Protein AF-A0A9Q1R0N4-F1 (afdb_monomer)

Structure (mmCIF, N/CA/C/O backbone):
data_AF-A0A9Q1R0N4-F1
#
_entry.id   AF-A0A9Q1R0N4-F1
#
loop_
_atom_site.group_PDB
_atom_site.id
_atom_site.type_symbol
_atom_site.label_atom_id
_atom_site.label_alt_id
_atom_site.label_comp_id
_atom_site.label_asym_id
_atom_site.label_entity_id
_atom_site.label_seq_id
_atom_site.pdbx_PDB_ins_code
_atom_site.Cartn_x
_atom_site.Cartn_y
_atom_site.Cartn_z
_atom_site.occupancy
_atom_site.B_iso_or_equiv
_atom_site.auth_seq_id
_atom_site.auth_comp_id
_atom_site.auth_asym_id
_atom_site.auth_atom_id
_atom_site.pdbx_PDB_model_num
ATOM 1 N N . MET A 1 1 ? 43.280 -39.120 42.228 1.00 32.66 1 MET A N 1
ATOM 2 C CA . MET A 1 1 ? 42.468 -38.104 41.520 1.00 32.66 1 MET A CA 1
ATOM 3 C C . MET A 1 1 ? 42.486 -38.505 40.047 1.00 32.66 1 MET A C 1
ATOM 5 O O . MET A 1 1 ? 43.479 -38.253 39.390 1.00 32.66 1 MET A O 1
ATOM 9 N N . GLN A 1 2 ? 41.604 -39.360 39.517 1.00 33.31 2 GLN A N 1
ATOM 10 C CA . GLN A 1 2 ? 40.158 -39.562 39.740 1.00 33.31 2 GLN A CA 1
ATOM 11 C C . GLN A 1 2 ? 39.296 -38.335 39.402 1.00 33.31 2 GLN A C 1
ATOM 13 O O . GLN A 1 2 ? 39.616 -37.237 39.835 1.00 33.31 2 GLN A O 1
ATOM 18 N N . GLN A 1 3 ? 38.196 -38.607 38.683 1.00 27.45 3 GLN A N 1
ATOM 19 C CA . GLN A 1 3 ? 37.180 -37.686 38.143 1.00 27.45 3 GLN A CA 1
ATOM 20 C C . GLN A 1 3 ? 37.647 -36.689 37.061 1.00 27.45 3 GLN A C 1
ATOM 22 O O . GLN A 1 3 ? 37.848 -35.521 37.351 1.00 27.45 3 GLN A O 1
ATOM 27 N N . ASP A 1 4 ? 37.697 -37.153 35.798 1.00 28.44 4 ASP A N 1
ATOM 28 C CA . ASP A 1 4 ? 37.085 -36.390 34.677 1.00 28.44 4 ASP A CA 1
ATOM 29 C C . ASP A 1 4 ? 36.834 -37.199 33.373 1.00 28.44 4 ASP A C 1
ATOM 31 O O . ASP A 1 4 ? 36.162 -36.749 32.447 1.00 28.44 4 ASP A O 1
ATOM 35 N N . HIS A 1 5 ? 37.283 -38.458 33.275 1.00 27.61 5 HIS A N 1
ATOM 36 C CA . HIS A 1 5 ? 37.091 -39.292 32.069 1.00 27.61 5 HIS A CA 1
ATOM 37 C C . HIS A 1 5 ? 35.659 -39.845 31.828 1.00 27.61 5 HIS A C 1
ATOM 39 O O . HIS A 1 5 ? 35.487 -40.833 31.117 1.00 27.61 5 HIS A O 1
ATOM 45 N N . ARG A 1 6 ? 34.602 -39.208 32.356 1.00 29.91 6 ARG A N 1
ATOM 46 C CA . ARG A 1 6 ? 33.191 -39.618 32.158 1.00 29.91 6 ARG A CA 1
ATOM 47 C C . ARG A 1 6 ? 32.294 -38.472 31.660 1.00 29.91 6 ARG A C 1
ATOM 49 O O . ARG A 1 6 ? 31.392 -38.031 32.367 1.00 29.91 6 ARG A O 1
ATOM 56 N N . LYS A 1 7 ? 32.511 -38.028 30.411 1.00 28.38 7 LYS A N 1
ATOM 57 C CA . LYS A 1 7 ? 31.496 -37.293 29.605 1.00 28.38 7 LYS A CA 1
ATOM 58 C C . LYS A 1 7 ? 31.703 -37.255 28.076 1.00 28.38 7 LYS A C 1
ATOM 60 O O . LYS A 1 7 ? 30.956 -36.572 27.380 1.00 28.38 7 LYS A O 1
ATOM 65 N N . LYS A 1 8 ? 32.645 -38.028 27.518 1.00 30.45 8 LYS A N 1
ATOM 66 C CA . LYS A 1 8 ? 32.680 -38.310 26.068 1.00 30.45 8 LYS A CA 1
ATOM 67 C C . LYS A 1 8 ? 31.637 -39.389 25.736 1.00 30.45 8 LYS A C 1
ATOM 69 O O . LYS A 1 8 ? 31.880 -40.537 26.088 1.00 30.45 8 LYS A O 1
ATOM 74 N N . ASN A 1 9 ? 30.496 -38.994 25.147 1.00 29.31 9 ASN A N 1
ATOM 75 C CA . ASN A 1 9 ? 29.730 -39.734 24.108 1.00 29.31 9 ASN A CA 1
ATOM 76 C C . ASN A 1 9 ? 28.307 -39.194 23.815 1.00 29.31 9 ASN A C 1
ATOM 78 O O . ASN A 1 9 ? 27.670 -39.694 22.898 1.00 29.31 9 ASN A O 1
ATOM 82 N N . THR A 1 10 ? 27.786 -38.185 24.525 1.00 29.25 10 THR A N 1
ATOM 83 C CA . THR A 1 10 ? 26.371 -37.760 24.379 1.00 29.25 10 THR A CA 1
ATOM 84 C C . THR A 1 10 ? 26.201 -36.270 24.062 1.00 29.25 10 THR A C 1
ATOM 86 O O . THR A 1 10 ? 25.779 -35.507 24.931 1.00 29.25 10 THR A O 1
ATOM 89 N N . LYS A 1 11 ? 26.542 -35.860 22.826 1.00 29.30 11 LYS A N 1
ATOM 90 C CA . LYS A 1 11 ? 26.138 -34.578 22.188 1.00 29.30 11 LYS A CA 1
ATOM 91 C C . LYS A 1 11 ? 26.035 -34.650 20.647 1.00 29.30 11 LYS A C 1
ATOM 93 O O . LYS A 1 11 ? 26.301 -33.670 19.955 1.00 29.30 11 LYS A O 1
ATOM 98 N N . GLU A 1 12 ? 25.626 -35.795 20.109 1.00 33.16 12 GLU A N 1
ATOM 99 C CA . GLU A 1 12 ? 24.905 -35.798 18.827 1.00 33.16 12 GLU A CA 1
ATOM 100 C C . GLU A 1 12 ? 23.401 -35.593 19.092 1.00 33.16 12 GLU A C 1
ATOM 102 O O . GLU A 1 12 ? 22.938 -35.890 20.191 1.00 33.16 12 GLU A O 1
ATOM 107 N N . VAL A 1 13 ? 22.663 -35.149 18.064 1.00 34.44 13 VAL A N 1
ATOM 108 C CA . VAL A 1 13 ? 21.193 -34.946 18.016 1.00 34.44 13 VAL A CA 1
ATOM 109 C C . VAL A 1 13 ? 20.631 -33.744 18.808 1.00 34.44 13 VAL A C 1
ATOM 111 O O . VAL A 1 13 ? 20.855 -33.610 20.003 1.00 34.44 13 VAL A O 1
ATOM 114 N N . GLU A 1 14 ? 19.883 -32.881 18.096 1.00 33.19 14 GLU A N 1
ATOM 115 C CA . GLU A 1 14 ? 18.549 -32.301 18.421 1.00 33.19 14 GLU A CA 1
ATOM 116 C C . GLU A 1 14 ? 18.326 -30.989 17.626 1.00 33.19 14 GLU A C 1
ATOM 118 O O . GLU A 1 14 ? 18.838 -29.931 17.991 1.00 33.19 14 GLU A O 1
ATOM 123 N N . PHE A 1 15 ? 17.568 -31.052 16.516 1.00 38.50 15 PHE A N 1
ATOM 124 C CA . PHE A 1 15 ? 17.460 -29.969 15.509 1.00 38.50 15 PHE A CA 1
ATOM 125 C C . PHE A 1 15 ? 16.133 -29.164 15.535 1.00 38.50 15 PHE A C 1
ATOM 127 O O . PHE A 1 15 ? 15.896 -28.326 14.674 1.00 38.50 15 PHE A O 1
ATOM 134 N N . PHE A 1 16 ? 15.221 -29.380 16.487 1.00 41.22 16 PHE A N 1
ATOM 135 C CA . PHE A 1 16 ? 13.895 -28.735 16.443 1.00 41.22 16 PHE A CA 1
ATOM 136 C C . PHE A 1 16 ? 13.383 -28.306 17.822 1.00 41.22 16 PHE A C 1
ATOM 138 O O . PHE A 1 16 ? 13.917 -28.694 18.861 1.00 41.22 16 PHE A O 1
ATOM 145 N N . THR A 1 17 ? 12.289 -27.542 17.818 1.00 38.00 17 THR A N 1
ATOM 146 C CA . THR A 1 17 ? 11.358 -27.428 18.946 1.00 38.00 17 THR A CA 1
ATOM 147 C C . THR A 1 17 ? 9.921 -27.576 18.444 1.00 38.00 17 THR A C 1
ATOM 149 O O . THR A 1 17 ? 9.584 -27.062 17.380 1.00 38.00 17 THR A O 1
ATOM 152 N N . GLU A 1 18 ? 9.089 -28.255 19.237 1.00 46.03 18 GLU A N 1
ATOM 153 C CA . GLU A 1 18 ? 7.614 -28.265 19.182 1.00 46.03 18 GLU A CA 1
ATOM 154 C C . GLU A 1 18 ? 6.911 -28.997 18.016 1.00 46.03 18 GLU A C 1
ATOM 156 O O . GLU A 1 18 ? 5.728 -29.279 18.142 1.00 46.03 18 GLU A O 1
ATOM 161 N N . TYR A 1 19 ? 7.584 -29.445 16.953 1.00 44.66 19 TYR A N 1
ATOM 162 C CA . TYR A 1 19 ? 6.987 -30.416 16.011 1.00 44.66 19 TYR A CA 1
ATOM 163 C C . TYR A 1 19 ? 7.384 -31.848 16.406 1.00 44.66 19 TYR A C 1
ATOM 165 O O . TYR A 1 19 ? 8.566 -32.188 16.372 1.00 44.66 19 TYR A O 1
ATOM 173 N N . GLY A 1 20 ? 6.406 -32.687 16.779 1.00 44.00 20 GLY A N 1
ATOM 174 C CA . GLY A 1 20 ? 6.622 -33.977 17.466 1.00 44.00 20 GLY A CA 1
ATOM 175 C C . GLY A 1 20 ? 7.442 -35.033 16.706 1.00 44.00 20 GLY A C 1
ATOM 176 O O . GLY A 1 20 ? 7.916 -35.995 17.301 1.00 44.00 20 GLY A O 1
ATOM 177 N N . GLU A 1 21 ? 7.669 -34.837 15.406 1.00 51.12 21 GLU A N 1
ATOM 178 C CA . GLU A 1 21 ? 8.454 -35.735 14.543 1.00 51.12 21 GLU A CA 1
ATOM 179 C C . GLU A 1 21 ? 9.907 -35.273 14.320 1.00 51.12 21 GLU A C 1
ATOM 181 O O . GLU A 1 21 ? 10.625 -35.849 13.505 1.00 51.12 21 GLU A O 1
ATOM 186 N N . ALA A 1 22 ? 10.344 -34.233 15.038 1.00 51.94 22 ALA A N 1
ATOM 187 C CA . ALA A 1 22 ? 11.681 -33.635 15.012 1.00 51.94 22 ALA A CA 1
ATOM 188 C C . ALA A 1 22 ? 12.840 -34.605 14.710 1.00 51.94 22 ALA A C 1
ATOM 190 O O . ALA A 1 22 ? 13.608 -34.415 13.768 1.00 51.94 22 ALA A O 1
ATOM 191 N N . ASN A 1 23 ? 12.968 -35.670 15.503 1.00 58.34 23 ASN A N 1
ATOM 192 C CA . ASN A 1 23 ? 14.140 -36.549 15.473 1.00 58.34 23 ASN A CA 1
ATOM 193 C C . ASN A 1 23 ? 14.235 -37.424 14.204 1.00 58.34 23 ASN A C 1
ATOM 195 O O . ASN A 1 23 ? 15.250 -38.093 13.997 1.00 58.34 23 ASN A O 1
ATOM 199 N N . ARG A 1 24 ? 13.226 -37.368 13.321 1.00 78.88 24 ARG A N 1
ATOM 200 C CA . ARG A 1 24 ? 13.226 -38.025 12.011 1.00 78.88 24 ARG A CA 1
ATOM 201 C C . ARG A 1 24 ? 14.117 -37.342 10.964 1.00 78.88 24 ARG A C 1
ATOM 203 O O . ARG A 1 24 ? 14.455 -37.987 9.982 1.00 78.88 24 ARG A O 1
ATOM 210 N N . TYR A 1 25 ? 14.527 -36.078 11.116 1.00 84.31 25 TYR A N 1
ATOM 211 C CA . TYR A 1 25 ? 15.260 -35.379 10.042 1.00 84.31 25 TYR A CA 1
ATOM 212 C C . TYR A 1 25 ? 16.598 -34.775 10.490 1.00 84.31 25 TYR A C 1
ATOM 214 O O . TYR A 1 25 ? 16.650 -33.818 11.262 1.00 84.31 25 TYR A O 1
ATOM 222 N N . LYS A 1 26 ? 17.704 -35.292 9.937 1.00 82.88 26 LYS A N 1
ATOM 223 C CA . LYS A 1 26 ? 19.062 -34.751 10.110 1.00 82.88 26 LYS A CA 1
ATOM 224 C C . LYS A 1 26 ? 19.363 -33.756 8.988 1.00 82.88 26 LYS A C 1
ATOM 226 O O . LYS A 1 26 ? 19.636 -34.157 7.860 1.00 82.88 26 LYS A O 1
ATOM 231 N N . ILE A 1 27 ? 19.291 -32.461 9.285 1.00 81.69 27 ILE A N 1
ATOM 232 C CA . ILE A 1 27 ? 19.520 -31.398 8.293 1.00 81.69 27 ILE A CA 1
ATOM 233 C C . ILE A 1 27 ? 21.006 -31.283 7.921 1.00 81.69 27 ILE A C 1
ATOM 235 O O . ILE A 1 27 ? 21.886 -31.516 8.750 1.00 81.69 27 ILE A O 1
ATOM 239 N N . LEU A 1 28 ? 21.258 -30.952 6.652 1.00 83.44 28 LEU A N 1
ATOM 240 C CA . LEU A 1 28 ? 22.580 -30.817 6.041 1.00 83.44 28 LEU A CA 1
ATOM 241 C C . LEU A 1 28 ? 22.933 -29.343 5.795 1.00 83.44 28 LEU A C 1
ATOM 243 O O . LEU A 1 28 ? 23.904 -28.841 6.352 1.00 83.44 28 LEU A O 1
ATOM 247 N N . GLU A 1 29 ? 22.138 -28.645 4.980 1.00 81.00 29 GLU A N 1
ATOM 248 C CA . GLU A 1 29 ? 22.425 -27.279 4.522 1.00 81.00 29 GLU A CA 1
ATOM 249 C C . GLU A 1 29 ? 21.156 -26.522 4.091 1.00 81.00 29 GLU A C 1
ATOM 251 O O . GLU A 1 29 ? 20.093 -27.117 3.894 1.00 81.00 29 GLU A O 1
ATOM 256 N N . VAL A 1 30 ? 21.258 -25.199 3.930 1.00 80.94 30 VAL A N 1
ATOM 257 C CA . VAL A 1 30 ? 20.167 -24.345 3.428 1.00 80.94 30 VAL A CA 1
ATOM 258 C C . VAL A 1 30 ? 20.299 -24.190 1.913 1.00 80.94 30 VAL A C 1
ATOM 260 O O . VAL A 1 30 ? 21.168 -23.460 1.445 1.00 80.94 30 VAL A O 1
ATOM 263 N N . ILE A 1 31 ? 19.407 -24.831 1.157 1.00 79.31 31 ILE A N 1
ATOM 264 C CA . ILE A 1 31 ? 19.427 -24.828 -0.317 1.00 79.31 31 ILE A CA 1
ATOM 265 C C . ILE A 1 31 ? 18.626 -23.674 -0.938 1.00 79.31 31 ILE A C 1
ATOM 267 O O . ILE A 1 31 ? 18.821 -23.349 -2.105 1.00 79.31 31 ILE A O 1
ATOM 271 N N . GLY A 1 32 ? 17.741 -23.015 -0.179 1.00 67.31 32 GLY A N 1
ATOM 272 C CA . GLY A 1 32 ? 16.968 -21.885 -0.696 1.00 67.31 32 GLY A CA 1
ATOM 273 C C . GLY A 1 32 ? 16.344 -20.990 0.373 1.00 67.31 32 GLY A C 1
ATOM 274 O O . GLY A 1 32 ? 16.029 -21.423 1.480 1.00 67.31 32 GLY A O 1
ATOM 275 N N . LYS A 1 33 ? 16.128 -19.718 0.023 1.00 68.12 33 LYS A N 1
ATOM 276 C CA . LYS A 1 33 ? 15.324 -18.753 0.792 1.00 68.12 33 LYS A CA 1
ATOM 277 C C . LYS A 1 33 ? 14.414 -17.997 -0.175 1.00 68.12 33 LYS A C 1
ATOM 279 O O . LYS A 1 33 ? 14.892 -17.486 -1.186 1.00 68.12 33 LYS A O 1
ATOM 284 N N . GLY A 1 34 ? 13.118 -17.947 0.120 1.00 58.47 34 GLY A N 1
ATOM 285 C CA . GLY A 1 34 ? 12.094 -17.310 -0.713 1.00 58.47 34 GLY A CA 1
ATOM 286 C C . GLY A 1 34 ? 11.208 -16.357 0.087 1.00 58.47 34 GLY A C 1
ATOM 287 O O . GLY A 1 34 ? 11.393 -16.193 1.290 1.00 58.47 34 GLY A O 1
ATOM 288 N N . SER A 1 35 ? 10.218 -15.749 -0.574 1.00 49.91 35 SER A N 1
ATOM 289 C CA . SER A 1 35 ? 9.314 -14.742 0.016 1.00 49.91 35 SER A CA 1
ATOM 290 C C . SER A 1 35 ? 8.596 -15.213 1.283 1.00 49.91 35 SER A C 1
ATOM 292 O O . SER A 1 35 ? 8.284 -14.404 2.147 1.00 49.91 35 SER A O 1
ATOM 294 N N . TYR A 1 36 ? 8.337 -16.519 1.365 1.00 54.69 36 TYR A N 1
ATOM 295 C CA . TYR A 1 36 ? 7.485 -17.149 2.371 1.00 54.69 36 TYR A CA 1
ATOM 296 C C . TYR A 1 36 ? 8.247 -18.053 3.354 1.00 54.69 36 TYR A C 1
ATOM 298 O O . TYR A 1 36 ? 7.623 -18.688 4.197 1.00 54.69 36 TYR A O 1
ATOM 306 N N . GLY A 1 37 ? 9.578 -18.171 3.247 1.00 71.69 37 GLY A N 1
ATOM 307 C CA . GLY A 1 37 ? 10.340 -19.041 4.147 1.00 71.69 37 GLY A CA 1
ATOM 308 C C . GLY A 1 37 ? 11.655 -19.594 3.597 1.00 71.69 37 GLY A C 1
ATOM 309 O O . GLY A 1 37 ? 12.277 -19.028 2.693 1.00 71.69 37 GLY A O 1
ATOM 310 N N . VAL A 1 38 ? 12.096 -20.708 4.183 1.00 78.62 38 VAL A N 1
ATOM 311 C CA . VAL A 1 38 ? 13.435 -21.296 4.008 1.00 78.62 38 VAL A CA 1
ATOM 312 C C . VAL A 1 38 ? 13.315 -22.765 3.608 1.00 78.62 38 VAL A C 1
ATOM 314 O O . VAL A 1 38 ? 12.481 -23.488 4.150 1.00 78.62 38 VAL A O 1
ATOM 317 N N . VAL A 1 39 ? 14.165 -23.208 2.680 1.00 85.69 39 VAL A N 1
ATOM 318 C CA . VAL A 1 39 ? 14.269 -24.605 2.243 1.00 85.69 39 VAL A CA 1
ATOM 319 C C . VAL A 1 39 ? 15.645 -25.155 2.610 1.00 85.69 39 VAL A C 1
ATOM 321 O O . VAL A 1 39 ? 16.669 -24.577 2.239 1.00 85.69 39 VAL A O 1
ATOM 324 N N . CYS A 1 40 ? 15.665 -26.283 3.315 1.00 86.81 40 CYS A N 1
ATOM 325 C CA . CYS A 1 40 ? 16.882 -26.973 3.740 1.00 86.81 40 CYS A CA 1
ATOM 326 C C . CYS A 1 40 ? 16.944 -28.389 3.157 1.00 86.81 40 CYS A C 1
ATOM 328 O O . CYS A 1 40 ? 15.924 -29.075 3.117 1.00 86.81 40 CYS A O 1
ATOM 330 N N . ALA A 1 41 ? 18.132 -28.852 2.769 1.00 89.06 41 ALA A N 1
ATOM 331 C CA . ALA A 1 41 ? 18.367 -30.267 2.495 1.00 89.06 41 ALA A CA 1
ATOM 332 C C . ALA A 1 41 ? 18.543 -31.032 3.815 1.00 89.06 41 ALA A C 1
ATOM 334 O O . ALA A 1 41 ? 19.202 -30.550 4.739 1.00 89.06 41 ALA A O 1
ATOM 335 N N . ALA A 1 42 ? 17.976 -32.231 3.902 1.00 91.00 42 ALA A N 1
ATOM 336 C CA . ALA A 1 42 ? 18.044 -33.096 5.073 1.00 91.00 42 ALA A CA 1
ATOM 337 C C . ALA A 1 42 ? 18.122 -34.576 4.679 1.00 91.00 42 ALA A C 1
ATOM 339 O O . ALA A 1 42 ? 17.889 -34.934 3.527 1.00 91.00 42 ALA A O 1
ATOM 340 N N . ILE A 1 43 ? 18.431 -35.429 5.652 1.00 89.31 43 ILE A N 1
ATOM 341 C CA . ILE A 1 43 ? 18.307 -36.885 5.569 1.00 89.31 43 ILE A CA 1
ATOM 342 C C . ILE A 1 43 ? 17.166 -37.310 6.492 1.00 89.31 43 ILE A C 1
ATOM 344 O O . ILE A 1 43 ? 17.171 -36.956 7.673 1.00 89.31 43 ILE A O 1
ATOM 348 N N . ASP A 1 44 ? 16.211 -38.069 5.964 1.00 89.38 44 ASP A N 1
ATOM 349 C CA . ASP A 1 44 ? 15.227 -38.800 6.760 1.00 89.38 44 ASP A CA 1
ATOM 350 C C . ASP A 1 44 ? 15.935 -39.969 7.465 1.00 89.38 44 ASP A C 1
ATOM 352 O O . ASP A 1 44 ? 16.487 -40.859 6.821 1.00 89.38 44 ASP A O 1
ATOM 356 N N . THR A 1 45 ? 15.975 -39.962 8.795 1.00 84.94 45 THR A N 1
ATOM 357 C CA . THR A 1 45 ? 16.679 -40.963 9.607 1.00 84.94 45 THR A CA 1
ATOM 358 C C . THR A 1 45 ? 15.944 -42.303 9.671 1.00 84.94 45 THR A C 1
ATOM 360 O O . THR A 1 45 ? 16.546 -43.286 10.096 1.00 84.94 45 THR A O 1
ATOM 363 N N . HIS A 1 46 ? 14.681 -42.368 9.229 1.00 83.56 46 HIS A N 1
ATOM 364 C CA . HIS A 1 46 ? 13.902 -43.606 9.159 1.00 83.56 46 HIS A CA 1
ATOM 365 C C . HIS A 1 46 ? 14.056 -44.307 7.799 1.00 83.56 46 HIS A C 1
ATOM 367 O O . HIS A 1 46 ? 14.042 -45.535 7.756 1.00 83.56 46 HIS A O 1
ATOM 373 N N . THR A 1 47 ? 14.197 -43.561 6.693 1.00 86.69 47 THR A N 1
ATOM 374 C CA . THR A 1 47 ? 14.340 -44.140 5.336 1.00 86.69 47 THR A CA 1
ATOM 375 C C . THR A 1 47 ? 15.765 -44.078 4.778 1.00 86.69 47 THR A C 1
ATOM 377 O O . THR A 1 47 ? 16.089 -44.800 3.839 1.00 86.69 47 THR A O 1
ATOM 380 N N . GLY A 1 48 ? 16.624 -43.217 5.331 1.00 85.88 48 GLY A N 1
ATOM 381 C CA . GLY A 1 48 ? 17.950 -42.896 4.794 1.00 85.88 48 GLY A CA 1
ATOM 382 C C . GLY A 1 48 ? 17.928 -41.959 3.577 1.00 85.88 48 GLY A C 1
ATOM 383 O O . GLY A 1 48 ? 18.991 -41.592 3.073 1.00 85.88 48 GLY A O 1
ATOM 384 N N . GLU A 1 49 ? 16.749 -41.559 3.090 1.00 90.94 49 GLU A N 1
ATOM 385 C CA . GLU A 1 49 ? 16.612 -40.739 1.885 1.00 90.94 49 GLU A CA 1
ATOM 386 C C . GLU A 1 49 ? 16.976 -39.269 2.126 1.00 90.94 49 GLU A C 1
ATOM 388 O O . GLU A 1 49 ? 16.743 -38.705 3.197 1.00 90.94 49 GLU A O 1
ATOM 393 N N . LYS A 1 50 ? 17.499 -38.612 1.083 1.00 91.06 50 LYS A N 1
ATOM 394 C CA . LYS A 1 50 ? 17.680 -37.157 1.076 1.00 91.06 50 LYS A CA 1
ATOM 395 C C . LYS A 1 50 ? 16.377 -36.455 0.685 1.00 91.06 50 LYS A C 1
ATOM 397 O O . LYS A 1 50 ? 15.805 -36.736 -0.367 1.00 91.06 50 LYS A O 1
ATOM 402 N N . VAL A 1 51 ? 15.956 -35.494 1.500 1.00 93.31 51 VAL A N 1
ATOM 403 C CA . VAL A 1 51 ? 14.702 -34.735 1.359 1.00 93.31 51 VAL A CA 1
ATOM 404 C C . VAL A 1 51 ? 14.954 -33.226 1.413 1.00 93.31 51 VAL A C 1
ATOM 406 O O . VAL A 1 51 ? 15.982 -32.776 1.923 1.00 93.31 51 VAL A O 1
ATOM 409 N N . ALA A 1 52 ? 14.011 -32.434 0.904 1.00 92.56 52 ALA A N 1
ATOM 410 C CA . ALA A 1 52 ? 14.005 -30.978 1.024 1.00 92.56 52 ALA A CA 1
ATOM 411 C C . ALA A 1 52 ? 12.871 -30.532 1.959 1.00 92.56 52 ALA A C 1
ATOM 413 O O . ALA A 1 52 ? 11.705 -30.830 1.715 1.00 92.56 52 ALA A O 1
ATOM 414 N N . ILE A 1 53 ? 13.192 -29.802 3.027 1.00 91.31 53 ILE A N 1
ATOM 415 C CA . ILE A 1 53 ? 12.216 -29.334 4.020 1.00 91.31 53 ILE A CA 1
ATOM 416 C C . ILE A 1 53 ? 11.994 -27.834 3.833 1.00 91.31 53 ILE A C 1
ATOM 418 O O . ILE A 1 53 ? 12.885 -27.030 4.111 1.00 91.31 53 ILE A O 1
ATOM 422 N N . LYS A 1 54 ? 10.797 -27.460 3.367 1.00 90.81 54 LYS A N 1
ATOM 423 C CA . LYS A 1 54 ? 10.320 -26.076 3.240 1.00 90.81 54 LYS A CA 1
ATOM 424 C C . LYS A 1 54 ? 9.627 -25.685 4.544 1.00 90.81 54 LYS A C 1
ATOM 426 O O . LYS A 1 54 ? 8.495 -26.107 4.788 1.00 90.81 54 LYS A O 1
ATOM 431 N N . LYS A 1 55 ? 10.286 -24.870 5.374 1.00 87.62 55 LYS A N 1
ATOM 432 C CA . LYS A 1 55 ? 9.612 -24.170 6.474 1.00 87.62 55 LYS A CA 1
ATOM 433 C C . LYS A 1 55 ? 8.962 -22.905 5.926 1.00 87.62 55 LYS A C 1
ATOM 435 O O . LYS A 1 55 ? 9.653 -22.073 5.338 1.00 87.62 55 LYS A O 1
ATOM 440 N N . ILE A 1 56 ? 7.672 -22.743 6.190 1.00 88.00 56 ILE A N 1
ATOM 441 C CA . ILE A 1 56 ? 6.914 -21.508 5.977 1.00 88.00 56 ILE A CA 1
ATOM 442 C C . ILE A 1 56 ? 6.498 -20.989 7.360 1.00 88.00 56 ILE A C 1
ATOM 444 O O . ILE A 1 56 ? 5.993 -21.766 8.172 1.00 88.00 56 ILE A O 1
ATOM 448 N N . THR A 1 57 ? 6.764 -19.716 7.652 1.00 83.75 57 THR A N 1
ATOM 449 C CA . THR A 1 57 ? 6.508 -19.101 8.968 1.00 83.75 57 THR A CA 1
ATOM 450 C C . THR A 1 57 ? 5.208 -18.312 9.012 1.00 83.75 57 THR A C 1
ATOM 452 O O . THR A 1 57 ? 4.813 -17.744 7.996 1.00 83.75 57 THR A O 1
ATOM 455 N N . ASP A 1 58 ? 4.591 -18.246 10.196 1.00 82.88 5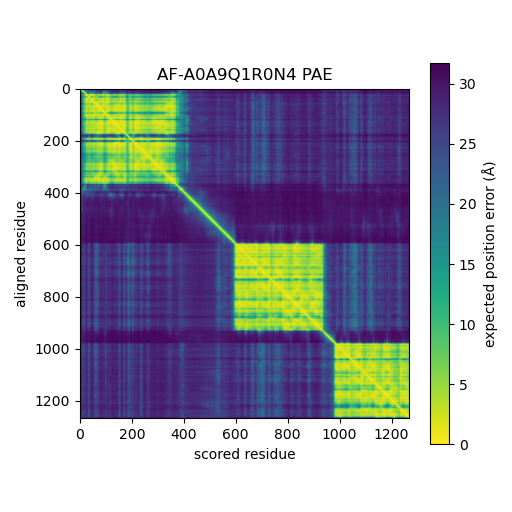8 ASP A N 1
ATOM 456 C CA . ASP A 1 58 ? 3.502 -17.311 10.536 1.00 82.88 58 ASP A CA 1
ATOM 457 C C . ASP A 1 58 ? 2.336 -17.286 9.518 1.00 82.88 58 ASP A C 1
ATOM 459 O O . ASP A 1 58 ? 1.741 -16.253 9.205 1.00 82.88 58 ASP A O 1
ATOM 463 N N . ILE A 1 59 ? 1.959 -18.470 9.021 1.00 85.25 59 ILE A N 1
ATOM 464 C CA . ILE A 1 59 ? 1.107 -18.679 7.834 1.00 85.25 59 ILE A CA 1
ATOM 465 C C . ILE A 1 59 ? -0.331 -18.161 7.966 1.00 85.25 59 ILE A C 1
ATOM 467 O O . ILE A 1 59 ? -1.097 -18.208 7.008 1.00 85.25 59 ILE A O 1
ATOM 471 N N . PHE A 1 60 ? -0.702 -17.683 9.153 1.00 85.12 60 PHE A N 1
ATOM 472 C CA . PHE A 1 60 ? -2.022 -17.165 9.498 1.00 85.12 60 PHE A CA 1
ATOM 473 C C . PHE A 1 60 ? -2.025 -15.651 9.784 1.00 85.12 60 PHE A C 1
ATOM 475 O O . PHE A 1 60 ? -3.009 -15.142 10.329 1.00 85.12 60 PHE A O 1
ATOM 482 N N . GLU A 1 61 ? -0.958 -14.911 9.466 1.00 80.25 61 GLU A N 1
ATOM 483 C CA . GLU A 1 61 ? -0.992 -13.437 9.464 1.00 80.25 61 GLU A CA 1
ATOM 484 C C . GLU A 1 61 ? -1.815 -12.876 8.296 1.00 80.25 61 GLU A C 1
ATOM 486 O O . GLU A 1 61 ? -2.493 -11.859 8.453 1.00 80.25 61 GLU A O 1
ATOM 491 N N . HIS A 1 62 ? -1.798 -13.540 7.134 1.00 77.69 62 HIS A N 1
ATOM 492 C CA . HIS A 1 62 ? -2.493 -13.094 5.924 1.00 77.69 62 HIS A CA 1
ATOM 493 C C . HIS A 1 62 ? -3.354 -14.216 5.329 1.00 77.69 62 HIS A C 1
ATOM 495 O O . HIS A 1 62 ? -2.851 -15.231 4.849 1.00 77.69 62 HIS A O 1
ATOM 501 N N . THR A 1 63 ? -4.674 -14.009 5.315 1.00 76.94 63 THR A N 1
ATOM 502 C CA . THR A 1 63 ? -5.690 -14.942 4.786 1.00 76.94 63 THR A CA 1
ATOM 503 C C . THR A 1 63 ? -5.397 -15.380 3.344 1.00 76.94 63 THR A C 1
ATOM 505 O O . THR A 1 63 ? -5.581 -16.544 2.995 1.00 76.94 63 THR A O 1
ATOM 508 N N . SER A 1 64 ? -4.893 -14.462 2.515 1.00 77.12 64 SER A N 1
ATOM 509 C CA . SER A 1 64 ? -4.500 -14.692 1.119 1.00 77.12 64 SER A CA 1
ATOM 510 C C . SER A 1 64 ? -3.348 -15.689 0.971 1.00 77.12 64 SER A C 1
ATOM 512 O O . SER A 1 64 ? -3.398 -16.565 0.105 1.00 77.12 64 SER A O 1
ATOM 514 N N . ASP A 1 65 ? -2.326 -15.586 1.823 1.00 79.75 65 ASP A N 1
ATOM 515 C CA . ASP A 1 65 ? -1.160 -16.469 1.786 1.00 79.75 65 ASP A CA 1
ATOM 516 C C . ASP A 1 65 ? -1.464 -17.817 2.452 1.00 79.75 65 ASP A C 1
ATOM 518 O O . ASP A 1 65 ? -1.066 -18.853 1.925 1.00 79.75 65 ASP A O 1
ATOM 522 N N . ALA A 1 66 ? -2.290 -17.841 3.503 1.00 85.69 66 ALA A N 1
ATOM 523 C CA . ALA A 1 66 ? -2.850 -19.078 4.054 1.00 85.69 66 ALA A CA 1
ATOM 524 C C . ALA A 1 66 ? -3.600 -19.886 2.969 1.00 85.69 66 ALA A C 1
ATOM 526 O O . ALA A 1 66 ? -3.361 -21.080 2.781 1.00 85.69 66 ALA A O 1
ATOM 527 N N . ILE A 1 67 ? -4.438 -19.210 2.172 1.00 85.00 67 ILE A N 1
ATOM 528 C CA . ILE A 1 67 ? -5.126 -19.780 1.002 1.00 85.00 67 ILE A CA 1
ATOM 529 C C . ILE A 1 67 ? -4.138 -20.203 -0.106 1.00 85.00 67 ILE A C 1
ATOM 531 O O . ILE A 1 67 ? -4.368 -21.214 -0.774 1.00 85.00 67 ILE A O 1
ATOM 535 N N . ARG A 1 68 ? -3.029 -19.473 -0.322 1.00 86.25 68 ARG A N 1
ATOM 536 C CA . ARG A 1 68 ? -1.947 -19.878 -1.247 1.00 86.25 68 ARG A CA 1
ATOM 537 C C . ARG A 1 68 ? -1.305 -21.198 -0.815 1.00 86.25 68 ARG A C 1
ATOM 539 O O . ARG A 1 68 ? -1.111 -22.068 -1.660 1.00 86.25 68 ARG A O 1
ATOM 546 N N . ILE A 1 69 ? -1.006 -21.343 0.472 1.00 89.19 69 ILE A N 1
ATOM 547 C CA . ILE A 1 69 ? -0.333 -22.512 1.052 1.00 89.19 69 ILE A CA 1
ATOM 548 C C . ILE A 1 69 ? -1.252 -23.736 1.027 1.00 89.19 69 ILE A C 1
ATOM 550 O O . ILE A 1 69 ? -0.834 -24.792 0.554 1.00 89.19 69 ILE A O 1
ATOM 554 N N . LEU A 1 70 ? -2.516 -23.581 1.446 1.00 91.38 70 LEU A N 1
ATOM 555 C CA . LEU A 1 70 ? -3.533 -24.635 1.363 1.00 91.38 70 LEU A CA 1
ATOM 556 C C . LEU A 1 70 ? -3.666 -25.164 -0.072 1.00 91.38 70 LEU A C 1
ATOM 558 O O . LEU A 1 70 ? -3.643 -26.372 -0.292 1.00 91.38 70 LEU A O 1
ATOM 562 N N . ARG A 1 71 ? -3.735 -24.263 -1.061 1.00 90.94 71 ARG A N 1
ATOM 563 C CA . ARG A 1 71 ? -3.786 -24.634 -2.481 1.00 90.94 71 ARG A CA 1
ATOM 564 C C . ARG A 1 71 ? -2.525 -25.350 -2.955 1.00 90.94 71 ARG A C 1
ATOM 566 O O . ARG A 1 71 ? -2.651 -26.351 -3.653 1.00 90.94 71 ARG A O 1
ATOM 573 N N . GLU A 1 72 ? -1.339 -24.842 -2.615 1.00 91.69 72 GLU A N 1
ATOM 574 C CA . GLU A 1 72 ? -0.066 -25.448 -3.025 1.00 91.69 72 GLU A CA 1
ATOM 575 C C . GLU A 1 72 ? 0.013 -26.900 -2.538 1.00 91.69 72 GLU A C 1
ATOM 577 O O . GLU A 1 72 ? 0.219 -27.805 -3.342 1.00 91.69 72 GLU A O 1
ATOM 582 N N . VAL A 1 73 ? -0.241 -27.130 -1.245 1.00 92.62 73 VAL A N 1
ATOM 583 C CA . VAL A 1 73 ? -0.250 -28.473 -0.650 1.00 92.62 73 VAL A CA 1
ATOM 584 C C . VAL A 1 73 ? -1.307 -29.367 -1.298 1.00 92.62 73 VAL A C 1
ATOM 586 O O . VAL A 1 73 ? -0.999 -30.496 -1.685 1.00 92.62 73 VAL A O 1
ATOM 589 N N . LYS A 1 74 ? -2.538 -28.867 -1.449 1.00 93.38 74 LYS A N 1
ATOM 590 C CA . LYS A 1 74 ? -3.671 -29.671 -1.915 1.00 93.38 74 LYS A CA 1
ATOM 591 C C . LYS A 1 74 ? -3.560 -30.071 -3.382 1.00 93.38 74 LYS A C 1
ATOM 593 O O . LYS A 1 74 ? -3.811 -31.223 -3.730 1.00 93.38 74 LYS A O 1
ATOM 598 N N . LEU A 1 75 ? -3.112 -29.158 -4.247 1.00 93.62 75 LEU A N 1
ATOM 599 C CA . LEU A 1 75 ? -2.821 -29.495 -5.640 1.00 93.62 75 LEU A CA 1
ATOM 600 C C . LEU A 1 75 ? -1.679 -30.513 -5.742 1.00 93.62 75 LEU A C 1
ATOM 602 O O . LEU A 1 75 ? -1.772 -31.422 -6.558 1.00 93.62 75 LEU A O 1
ATOM 606 N N . LEU A 1 76 ? -0.647 -30.426 -4.897 1.00 93.75 76 LEU A N 1
ATOM 607 C CA . LEU A 1 76 ? 0.453 -31.398 -4.890 1.00 93.75 76 LEU A CA 1
ATOM 608 C C . LEU A 1 76 ? 0.066 -32.762 -4.285 1.00 93.75 76 LEU A C 1
ATOM 610 O O . LEU A 1 76 ? 0.625 -33.778 -4.699 1.00 93.75 76 LEU A O 1
ATOM 614 N N . ARG A 1 77 ? -0.930 -32.834 -3.384 1.00 93.12 77 ARG A N 1
ATOM 615 C CA . ARG A 1 77 ? -1.518 -34.122 -2.964 1.00 93.12 77 ARG A CA 1
ATOM 616 C C . ARG A 1 77 ? -2.187 -34.829 -4.142 1.00 93.12 77 ARG A C 1
ATOM 618 O O . ARG A 1 77 ? -1.981 -36.031 -4.312 1.00 93.12 77 ARG A O 1
ATOM 625 N N . LEU A 1 78 ? -2.964 -34.080 -4.928 1.00 92.81 78 LEU A N 1
ATOM 626 C CA . LEU A 1 78 ? -3.795 -34.581 -6.028 1.00 92.81 78 LEU A CA 1
ATOM 627 C C . LEU A 1 78 ? -2.992 -34.849 -7.320 1.00 92.81 78 LEU A C 1
ATOM 629 O O . LEU A 1 78 ? -3.254 -35.823 -8.024 1.00 92.81 78 LEU A O 1
ATOM 633 N N . LEU A 1 79 ? -1.987 -34.024 -7.635 1.00 93.69 79 LEU A N 1
ATOM 634 C CA . LEU A 1 79 ? -1.236 -34.066 -8.898 1.00 93.69 79 LEU A CA 1
ATOM 635 C C . LEU A 1 79 ? 0.058 -34.898 -8.816 1.00 93.69 79 LEU A C 1
ATOM 637 O O . LEU A 1 79 ? 1.154 -34.408 -9.089 1.00 93.69 79 LEU A O 1
ATOM 641 N N . ARG A 1 80 ? -0.057 -36.186 -8.474 1.00 92.62 80 ARG A N 1
ATOM 642 C CA . ARG A 1 80 ? 1.096 -37.107 -8.440 1.00 92.62 80 ARG A CA 1
ATOM 643 C C . ARG A 1 80 ? 1.567 -37.460 -9.861 1.00 92.62 80 ARG A C 1
ATOM 645 O O . ARG A 1 80 ? 0.905 -38.216 -10.564 1.00 92.62 80 ARG A O 1
ATOM 652 N N . HIS A 1 81 ? 2.718 -36.930 -10.277 1.00 94.75 81 HIS A N 1
ATOM 653 C CA . HIS A 1 81 ? 3.314 -37.149 -11.604 1.00 94.75 81 HIS A CA 1
ATOM 654 C C . HIS A 1 81 ? 4.856 -37.139 -11.521 1.00 94.75 81 HIS A C 1
ATOM 656 O O . HIS A 1 81 ? 5.399 -36.347 -10.751 1.00 94.75 81 HIS A O 1
ATOM 662 N N . PRO A 1 82 ? 5.602 -37.958 -12.300 1.00 92.94 82 PRO A N 1
ATOM 663 C CA . PRO A 1 82 ? 7.072 -37.990 -12.261 1.00 92.94 82 PRO A CA 1
ATOM 664 C C . PRO A 1 82 ? 7.757 -36.631 -12.466 1.00 92.94 82 PRO A C 1
ATOM 666 O O . PRO A 1 82 ? 8.801 -36.408 -11.860 1.00 92.94 82 PRO A O 1
ATOM 669 N N . ASP A 1 83 ? 7.156 -35.730 -13.249 1.00 96.38 83 ASP A N 1
ATOM 670 C CA . ASP A 1 83 ? 7.715 -34.406 -13.582 1.00 96.38 83 ASP A CA 1
ATOM 671 C C . ASP A 1 83 ? 7.050 -33.251 -12.790 1.00 96.38 83 ASP A C 1
ATOM 673 O O . ASP A 1 83 ? 7.150 -32.079 -13.151 1.00 96.38 83 ASP A O 1
ATOM 677 N N . ILE A 1 84 ? 6.346 -33.570 -11.700 1.00 96.00 84 ILE A N 1
ATOM 678 C CA . ILE A 1 84 ? 5.859 -32.614 -10.688 1.00 96.00 84 ILE A CA 1
ATOM 679 C C . ILE A 1 84 ? 6.572 -32.947 -9.368 1.00 96.00 84 ILE A C 1
ATOM 681 O O . ILE A 1 84 ? 6.957 -34.099 -9.152 1.00 96.00 84 ILE A O 1
ATOM 685 N N . VAL A 1 85 ? 6.830 -31.957 -8.509 1.00 94.56 85 VAL A N 1
ATOM 686 C CA . VAL A 1 85 ? 7.479 -32.196 -7.208 1.00 94.56 85 VAL A CA 1
ATOM 687 C C . VAL A 1 85 ? 6.544 -32.934 -6.239 1.00 94.56 85 VAL A C 1
ATOM 689 O O . VAL A 1 85 ? 5.371 -32.599 -6.110 1.00 94.56 85 VAL A O 1
ATOM 692 N N . ASP A 1 86 ? 7.059 -33.943 -5.547 1.00 93.06 86 ASP A N 1
ATOM 693 C CA . ASP A 1 86 ? 6.284 -34.843 -4.696 1.00 93.06 86 ASP A CA 1
ATOM 694 C C . ASP A 1 86 ? 6.423 -34.473 -3.208 1.00 93.06 86 ASP A C 1
ATOM 696 O O . ASP A 1 86 ? 7.531 -34.466 -2.661 1.00 93.06 86 ASP A O 1
ATOM 700 N N . ILE A 1 87 ? 5.299 -34.192 -2.533 1.00 94.25 87 ILE A N 1
ATOM 701 C CA . ILE A 1 87 ? 5.271 -34.039 -1.068 1.00 94.25 87 ILE A CA 1
ATOM 702 C C . ILE A 1 87 ? 5.294 -35.434 -0.437 1.00 94.25 87 ILE A C 1
ATOM 704 O O . ILE A 1 87 ? 4.341 -36.209 -0.571 1.00 94.25 87 ILE A O 1
ATOM 708 N N . LYS A 1 88 ? 6.375 -35.725 0.291 1.00 91.31 88 LYS A N 1
ATOM 709 C CA . LYS A 1 88 ? 6.599 -36.975 1.031 1.00 91.31 88 LYS A CA 1
ATOM 710 C C . LYS A 1 88 ? 5.891 -36.983 2.383 1.00 91.31 88 LYS A C 1
ATOM 712 O O . LYS A 1 88 ? 5.365 -38.014 2.793 1.00 91.31 88 LYS A O 1
ATOM 717 N N . ARG A 1 89 ? 5.883 -35.846 3.088 1.00 89.44 89 ARG A N 1
ATOM 718 C CA . ARG A 1 89 ? 5.241 -35.679 4.404 1.00 89.44 89 ARG A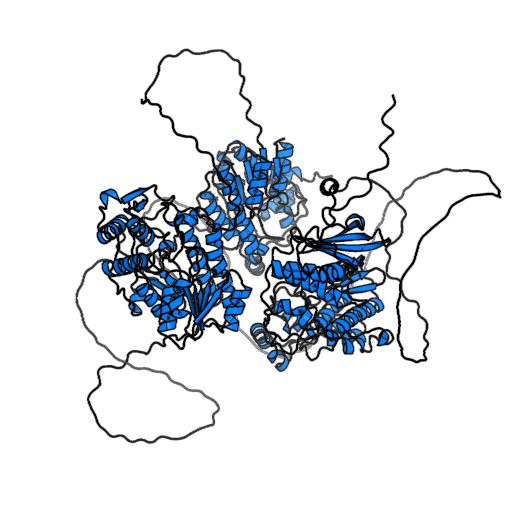 CA 1
ATOM 719 C C . ARG A 1 89 ? 5.000 -34.200 4.698 1.00 89.44 89 ARG A C 1
ATOM 721 O O . ARG A 1 89 ? 5.667 -33.335 4.137 1.00 89.44 89 ARG A O 1
ATOM 728 N N . ILE A 1 90 ? 4.110 -33.909 5.639 1.00 91.50 90 ILE A N 1
ATOM 729 C CA . ILE A 1 90 ? 4.017 -32.598 6.291 1.00 91.50 90 ILE A CA 1
ATOM 730 C C . ILE A 1 90 ? 4.086 -32.847 7.793 1.00 91.50 90 ILE A C 1
ATOM 732 O O . ILE A 1 90 ? 3.415 -33.751 8.284 1.00 91.50 90 ILE A O 1
ATOM 736 N N . MET A 1 91 ? 4.934 -32.120 8.519 1.00 86.88 91 MET A N 1
ATOM 737 C CA . MET A 1 91 ? 5.130 -32.383 9.950 1.00 86.88 91 MET A CA 1
ATOM 738 C C . MET A 1 91 ? 3.907 -31.918 10.758 1.00 86.88 91 MET A C 1
ATOM 740 O O . MET A 1 91 ? 3.347 -30.856 10.483 1.00 86.88 91 MET A O 1
ATOM 744 N 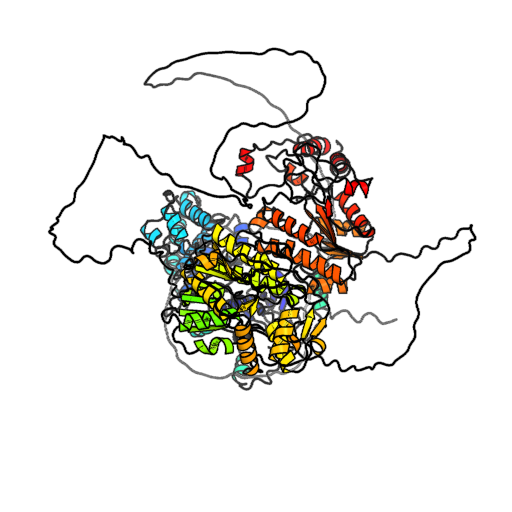N . LEU A 1 92 ? 3.504 -32.704 11.760 1.00 80.88 92 LEU A N 1
ATOM 745 C CA . LEU A 1 92 ? 2.338 -32.422 12.609 1.00 80.88 92 LEU A CA 1
ATOM 746 C C . LEU A 1 92 ? 2.615 -31.282 13.606 1.00 80.88 92 LEU A C 1
ATOM 748 O O . LEU A 1 92 ? 3.645 -31.335 14.286 1.00 80.88 92 LEU A O 1
ATOM 752 N N . PRO A 1 93 ? 1.717 -30.286 13.736 1.00 78.88 93 PRO A N 1
ATOM 753 C CA . PRO A 1 93 ? 1.896 -29.183 14.675 1.00 78.88 93 PRO A CA 1
ATOM 754 C C . PRO A 1 93 ? 1.833 -29.619 16.150 1.00 78.88 93 PRO A C 1
ATOM 756 O O . PRO A 1 93 ? 1.153 -30.598 16.459 1.00 78.88 93 PRO A O 1
ATOM 759 N N . PRO A 1 94 ? 2.467 -28.858 17.072 1.00 65.31 94 PRO A N 1
ATOM 760 C CA . PRO A 1 94 ? 2.450 -29.121 18.521 1.00 65.31 94 PRO A CA 1
ATOM 761 C C . PRO A 1 94 ? 1.047 -29.236 19.109 1.00 65.31 94 PRO A C 1
ATOM 763 O O . PRO A 1 94 ? 0.820 -29.991 20.045 1.00 65.31 94 PRO A O 1
ATOM 766 N N . SER A 1 95 ? 0.127 -28.415 18.609 1.00 67.19 95 SER A N 1
ATOM 767 C CA . SER A 1 95 ? -1.270 -28.352 19.020 1.00 67.19 95 SER A CA 1
ATOM 768 C C . SER A 1 95 ? -2.045 -27.533 17.980 1.00 67.19 95 SER A C 1
ATOM 770 O O . SER A 1 95 ? -1.459 -26.718 17.255 1.00 67.19 95 SER A O 1
ATOM 772 N N . LYS A 1 96 ? -3.381 -27.645 17.946 1.00 67.25 96 LYS A N 1
ATOM 773 C CA . LYS A 1 96 ? -4.209 -26.693 17.178 1.00 67.25 96 LYS A CA 1
ATOM 774 C C . LYS A 1 96 ? -4.059 -25.249 17.670 1.00 67.25 96 LYS A C 1
ATOM 776 O O . LYS A 1 96 ? -4.204 -24.326 16.872 1.00 67.25 96 LYS A O 1
ATOM 781 N N . ARG A 1 97 ? -3.744 -25.016 18.949 1.00 65.75 97 ARG A N 1
ATOM 782 C CA . ARG A 1 97 ? -3.553 -23.665 19.500 1.00 65.75 97 ARG A CA 1
ATOM 783 C C . ARG A 1 97 ? -2.319 -23.005 18.882 1.00 65.75 97 ARG A C 1
ATOM 785 O O . ARG A 1 97 ? -2.431 -21.943 18.269 1.00 65.75 97 ARG A O 1
ATOM 792 N N . ASP A 1 98 ? -1.187 -23.696 18.934 1.00 65.62 98 ASP A N 1
ATOM 793 C CA . ASP A 1 98 ? 0.148 -23.135 18.693 1.00 65.62 98 ASP A CA 1
ATOM 794 C C . ASP A 1 98 ? 0.643 -23.314 17.248 1.00 65.62 98 ASP A C 1
ATOM 796 O O . ASP A 1 98 ? 1.673 -22.762 16.864 1.00 65.62 98 ASP A O 1
ATOM 800 N N . PHE A 1 99 ? -0.129 -24.011 16.408 1.00 80.19 99 PHE A N 1
ATOM 801 C CA . PHE A 1 99 ? 0.064 -24.070 14.958 1.00 80.19 99 PHE A CA 1
ATOM 802 C C . PHE A 1 99 ? 0.109 -22.653 14.335 1.00 80.19 99 PHE A C 1
ATOM 804 O O . PHE A 1 99 ? -0.910 -21.954 14.261 1.00 80.19 99 PHE A O 1
ATOM 811 N N . LYS A 1 100 ? 1.315 -22.240 13.919 1.00 82.44 100 LYS A N 1
ATOM 812 C CA . LYS A 1 100 ? 1.660 -20.948 13.283 1.00 82.44 100 LYS A CA 1
ATOM 813 C C . LYS A 1 100 ? 2.516 -21.128 12.028 1.00 82.44 100 LYS A C 1
ATOM 815 O O . LYS A 1 100 ? 2.258 -20.497 11.013 1.00 82.44 100 LYS A O 1
ATOM 820 N N . ASP A 1 101 ? 3.514 -22.000 12.113 1.00 85.75 101 ASP A N 1
ATOM 821 C CA . ASP A 1 101 ? 4.387 -22.392 11.004 1.00 85.75 101 ASP A CA 1
ATOM 822 C C . ASP A 1 101 ? 3.858 -23.658 10.318 1.00 85.75 101 ASP A C 1
ATOM 824 O O . ASP A 1 101 ? 3.059 -24.374 10.909 1.00 85.75 101 ASP A O 1
ATOM 828 N N . ILE A 1 102 ? 4.358 -24.001 9.129 1.00 88.62 102 ILE A N 1
ATOM 829 C CA . ILE A 1 102 ? 4.190 -25.333 8.517 1.00 88.62 102 ILE A CA 1
ATOM 830 C C . ILE A 1 102 ? 5.518 -25.810 7.916 1.00 88.62 102 ILE A C 1
ATOM 832 O O . ILE A 1 102 ? 6.301 -25.020 7.382 1.00 88.62 102 ILE A O 1
ATOM 836 N N . TYR A 1 103 ? 5.773 -27.115 8.013 1.00 89.81 103 TYR A N 1
ATOM 837 C CA . TYR A 1 103 ? 6.995 -27.765 7.541 1.00 89.81 103 TYR A CA 1
ATOM 838 C C . TYR A 1 103 ? 6.627 -28.845 6.519 1.00 89.81 103 TYR A C 1
ATOM 840 O O . TYR A 1 103 ? 6.177 -29.932 6.886 1.00 89.81 103 TYR A O 1
ATOM 848 N N . VAL A 1 104 ? 6.800 -28.533 5.234 1.00 92.31 104 VAL A N 1
ATOM 849 C CA . VAL A 1 104 ? 6.472 -29.433 4.117 1.00 92.31 104 VAL A CA 1
ATOM 850 C C . VAL A 1 104 ? 7.746 -30.134 3.647 1.00 92.31 104 VAL A C 1
ATOM 852 O O . VAL A 1 104 ? 8.744 -29.475 3.344 1.00 92.31 104 VAL A O 1
ATOM 855 N N . VAL A 1 105 ? 7.718 -31.466 3.604 1.00 92.75 105 VAL A N 1
ATOM 856 C CA . VAL A 1 105 ? 8.846 -32.326 3.228 1.00 92.75 105 VAL A CA 1
ATOM 857 C C . VAL A 1 105 ? 8.639 -32.829 1.802 1.00 92.75 105 VAL A C 1
ATOM 859 O O . VAL A 1 105 ? 7.721 -33.601 1.525 1.00 92.75 105 VAL A O 1
ATOM 862 N N . PHE A 1 106 ? 9.513 -32.390 0.906 1.00 93.50 106 PHE A N 1
ATOM 863 C CA . PHE A 1 106 ? 9.569 -32.751 -0.507 1.00 93.50 106 PHE A CA 1
ATOM 864 C C . PHE A 1 106 ? 10.719 -33.731 -0.773 1.00 93.50 106 PHE A C 1
ATOM 866 O O . PHE A 1 106 ? 11.649 -33.856 0.027 1.00 93.50 106 PHE A O 1
ATOM 873 N N . GLU A 1 107 ? 10.716 -34.378 -1.937 1.00 91.31 107 GLU A N 1
ATOM 874 C CA . GLU A 1 107 ? 11.945 -34.976 -2.477 1.00 91.31 107 GLU A CA 1
ATOM 875 C C . GLU A 1 107 ? 13.046 -33.916 -2.687 1.00 91.31 107 GLU A C 1
ATOM 877 O O . GLU A 1 107 ? 12.756 -32.762 -3.017 1.00 91.31 107 GLU A O 1
ATOM 882 N N . LEU A 1 108 ? 14.317 -34.289 -2.502 1.00 91.50 108 LEU A N 1
ATOM 883 C CA . LEU A 1 108 ? 15.429 -33.377 -2.777 1.00 91.50 108 LEU A CA 1
ATOM 884 C C . LEU A 1 108 ? 15.734 -33.318 -4.280 1.00 91.50 108 LEU A C 1
ATOM 886 O O . LEU A 1 108 ? 16.001 -34.339 -4.913 1.00 91.50 108 LEU A O 1
ATOM 890 N N . MET A 1 109 ? 15.784 -32.101 -4.817 1.00 91.50 109 MET A N 1
ATOM 891 C CA . MET A 1 109 ? 16.358 -31.789 -6.126 1.00 91.50 109 MET A CA 1
ATOM 892 C C . MET A 1 109 ? 17.598 -30.913 -5.922 1.00 91.50 109 MET A C 1
ATOM 894 O O . MET A 1 109 ? 17.641 -30.100 -5.001 1.00 91.50 109 MET A O 1
ATOM 898 N N . GLU A 1 110 ? 18.621 -31.114 -6.749 1.00 86.00 110 GLU A N 1
ATOM 899 C CA . GLU A 1 110 ? 19.964 -30.550 -6.536 1.00 86.00 110 GLU A CA 1
ATOM 900 C C . GLU A 1 110 ? 20.089 -29.102 -7.031 1.00 86.00 110 GLU A C 1
ATOM 902 O O . GLU A 1 110 ? 20.987 -28.374 -6.612 1.00 86.00 110 GLU A O 1
ATOM 907 N N . SER A 1 111 ? 19.213 -28.680 -7.945 1.00 89.88 111 SER A N 1
ATOM 908 C CA . SER A 1 111 ? 19.230 -27.345 -8.536 1.00 89.88 111 SER A CA 1
ATOM 909 C C . SER A 1 111 ? 17.856 -26.943 -9.088 1.00 89.88 111 SER A C 1
ATOM 911 O O . SER A 1 111 ? 16.862 -27.655 -8.932 1.00 89.88 111 SER A O 1
ATOM 913 N N . ASP A 1 112 ? 17.809 -25.807 -9.779 1.00 91.88 112 ASP A N 1
ATOM 914 C CA . ASP A 1 112 ? 16.677 -25.360 -10.591 1.00 91.88 112 ASP A CA 1
ATOM 915 C C . ASP A 1 112 ? 17.135 -25.040 -12.022 1.00 91.88 112 ASP A C 1
ATOM 917 O O . ASP A 1 112 ? 18.326 -24.859 -12.294 1.00 91.88 112 ASP A O 1
ATOM 921 N N . LEU A 1 113 ? 16.191 -24.986 -12.961 1.00 93.88 113 LEU A N 1
ATOM 922 C CA . LEU A 1 113 ? 16.489 -24.806 -14.378 1.00 93.88 113 LEU A CA 1
ATOM 923 C C . LEU A 1 113 ? 17.121 -23.429 -14.667 1.00 93.88 113 LEU A C 1
ATOM 925 O O . LEU A 1 113 ? 17.909 -23.322 -15.600 1.00 93.88 113 LEU A O 1
ATOM 929 N N . HIS A 1 114 ? 16.878 -22.392 -13.855 1.00 91.38 114 HIS A N 1
ATOM 930 C CA . HIS A 1 114 ? 17.571 -21.102 -14.004 1.00 91.38 114 HIS A CA 1
ATOM 931 C C . HIS A 1 114 ? 19.069 -21.224 -13.691 1.00 91.38 114 HIS A C 1
ATOM 933 O O . HIS A 1 114 ? 19.900 -20.660 -14.404 1.00 91.38 114 HIS A O 1
ATOM 939 N N . HIS A 1 115 ? 19.428 -21.973 -12.647 1.00 89.00 115 HIS A N 1
ATOM 940 C CA . HIS A 1 115 ? 20.825 -22.269 -12.338 1.00 89.00 115 HIS A CA 1
ATOM 941 C C . HIS A 1 115 ? 21.462 -23.194 -13.385 1.00 89.00 115 HIS A C 1
ATOM 943 O O . HIS A 1 115 ? 22.588 -22.923 -13.797 1.00 89.00 115 HIS A O 1
ATOM 949 N N . VAL A 1 116 ? 20.745 -24.209 -13.885 1.00 90.75 116 VAL A N 1
ATOM 950 C CA . VAL A 1 116 ? 21.239 -25.091 -14.962 1.00 90.75 116 VAL A CA 1
ATOM 951 C C . VAL A 1 116 ? 21.534 -24.307 -16.245 1.00 90.75 116 VAL A C 1
ATOM 953 O O . VAL A 1 116 ? 22.641 -24.425 -16.766 1.00 90.75 116 VAL A O 1
ATOM 956 N N . ILE A 1 117 ? 20.605 -23.467 -16.716 1.00 90.81 117 ILE A N 1
ATOM 957 C CA . ILE A 1 117 ? 20.793 -22.633 -17.919 1.00 90.81 117 ILE A CA 1
ATOM 958 C C . ILE A 1 117 ? 21.982 -21.674 -17.755 1.00 90.81 117 ILE A C 1
ATOM 960 O O . ILE A 1 117 ? 22.728 -21.438 -18.698 1.00 90.81 117 ILE A O 1
ATOM 964 N N . LYS A 1 118 ? 22.176 -21.114 -16.555 1.00 86.94 118 LYS A N 1
ATOM 965 C CA . LYS A 1 118 ? 23.239 -20.135 -16.288 1.00 86.94 118 LYS A CA 1
ATOM 966 C C . LYS A 1 118 ? 24.628 -20.762 -16.084 1.00 86.94 118 LYS A C 1
ATOM 968 O O . LYS A 1 118 ? 25.626 -20.054 -16.196 1.00 86.94 118 LYS A O 1
ATOM 973 N N . ALA A 1 119 ? 24.703 -22.039 -15.712 1.00 83.88 119 ALA A N 1
ATOM 974 C CA . ALA A 1 119 ? 25.956 -22.704 -15.342 1.00 83.88 119 ALA A CA 1
ATOM 975 C C . ALA A 1 119 ? 26.568 -23.578 -16.451 1.00 83.88 119 ALA A C 1
ATOM 977 O O . ALA A 1 119 ? 27.732 -23.954 -16.324 1.00 83.88 119 ALA A O 1
ATOM 978 N N . ASN A 1 120 ? 25.809 -23.915 -17.501 1.00 77.56 120 ASN A N 1
ATOM 979 C CA . ASN A 1 120 ? 26.216 -24.882 -18.523 1.00 77.56 120 ASN A CA 1
ATOM 980 C C . ASN A 1 120 ? 26.090 -24.279 -19.932 1.00 77.56 120 ASN A C 1
ATOM 982 O O . ASN A 1 120 ? 25.016 -24.297 -20.529 1.00 77.56 120 ASN A O 1
ATOM 986 N N . ASP A 1 121 ? 27.206 -23.800 -20.486 1.00 68.94 121 ASP A N 1
ATOM 987 C CA . ASP A 1 121 ? 27.295 -23.368 -21.891 1.00 68.94 121 ASP A CA 1
ATOM 988 C C . ASP A 1 121 ? 27.361 -24.563 -22.884 1.00 68.94 121 ASP A C 1
ATOM 990 O O . ASP A 1 121 ? 27.452 -24.365 -24.095 1.00 68.94 121 ASP A O 1
ATOM 994 N N . ASP A 1 122 ? 27.341 -25.815 -22.395 1.00 76.19 122 ASP A N 1
ATOM 995 C CA . ASP A 1 122 ? 27.524 -27.060 -23.163 1.00 76.19 122 ASP A CA 1
ATOM 996 C C . ASP A 1 122 ? 26.256 -27.939 -23.289 1.00 76.19 122 ASP A C 1
ATOM 998 O O . ASP A 1 122 ? 26.343 -29.122 -23.645 1.00 76.19 122 ASP A O 1
ATOM 1002 N N . LEU A 1 123 ? 25.063 -27.379 -23.045 1.00 85.81 123 LEU A N 1
ATOM 1003 C CA . LEU A 1 123 ? 23.788 -28.096 -23.180 1.00 85.81 123 LEU A CA 1
ATOM 1004 C C . LEU A 1 123 ? 23.566 -28.627 -24.615 1.00 85.81 123 LEU A C 1
ATOM 1006 O O . LEU A 1 123 ? 23.249 -27.901 -25.554 1.00 85.81 123 LEU A O 1
ATOM 1010 N N . SER A 1 124 ? 23.732 -29.942 -24.783 1.00 89.38 124 SER A N 1
ATOM 1011 C CA . SER A 1 124 ? 23.456 -30.637 -26.051 1.00 89.38 124 SER A CA 1
ATOM 1012 C C . SER A 1 124 ? 21.979 -30.584 -26.489 1.00 89.38 124 SER A C 1
ATOM 1014 O O . SER A 1 124 ? 21.062 -30.471 -25.671 1.00 89.38 124 SER A O 1
ATOM 1016 N N . HIS A 1 125 ? 21.740 -30.783 -27.792 1.00 88.12 125 HIS A N 1
ATOM 1017 C CA . HIS A 1 125 ? 20.397 -30.869 -28.380 1.00 88.12 125 HIS A CA 1
ATOM 1018 C C . HIS A 1 125 ? 19.493 -31.921 -27.715 1.00 88.12 125 HIS A C 1
ATOM 1020 O O . HIS A 1 125 ? 18.295 -31.682 -27.593 1.00 88.12 125 HIS A O 1
ATOM 1026 N N . GLU A 1 126 ? 20.036 -33.051 -27.246 1.00 89.62 126 GLU A N 1
ATOM 1027 C CA . GLU A 1 126 ? 19.240 -34.070 -26.545 1.00 89.62 126 GLU A CA 1
ATOM 1028 C C . GLU A 1 126 ? 18.835 -33.615 -25.131 1.00 89.62 126 GLU A C 1
ATOM 1030 O O . GLU A 1 126 ? 17.745 -33.958 -24.679 1.00 89.62 126 GLU A O 1
ATOM 1035 N N . HIS A 1 127 ? 19.625 -32.767 -24.454 1.00 91.94 127 HIS A N 1
ATOM 1036 C CA . HIS A 1 127 ? 19.181 -32.136 -23.202 1.00 91.94 127 HIS A CA 1
ATOM 1037 C C . HIS A 1 127 ? 18.048 -31.145 -23.465 1.00 91.94 127 HIS A C 1
ATOM 1039 O O . HIS A 1 127 ? 17.027 -31.202 -22.786 1.00 91.94 127 HIS A O 1
ATOM 1045 N N . HIS A 1 128 ? 18.171 -30.294 -24.491 1.00 92.69 128 HIS A N 1
ATOM 1046 C CA . HIS A 1 128 ? 17.093 -29.387 -24.906 1.00 92.69 128 HIS A CA 1
ATOM 1047 C C . HIS A 1 128 ? 15.795 -30.163 -25.190 1.00 92.69 128 HIS A C 1
ATOM 1049 O O . HIS A 1 128 ? 14.734 -29.854 -24.643 1.00 92.69 128 HIS A O 1
ATOM 1055 N N . ARG A 1 129 ? 15.905 -31.241 -25.970 1.00 93.94 129 ARG A N 1
ATOM 1056 C CA . ARG A 1 129 ? 14.805 -32.138 -26.325 1.00 93.94 129 ARG A CA 1
ATOM 1057 C C . ARG A 1 129 ? 14.156 -32.788 -25.105 1.00 93.94 129 ARG A C 1
ATOM 1059 O O . ARG A 1 129 ? 12.934 -32.752 -24.964 1.00 93.94 129 ARG A O 1
ATOM 1066 N N . PHE A 1 130 ? 14.960 -33.352 -24.204 1.00 93.75 130 PHE A N 1
ATOM 1067 C CA . PHE A 1 130 ? 14.473 -34.052 -23.017 1.00 93.75 130 PHE A CA 1
ATOM 1068 C C . PHE A 1 130 ? 13.919 -33.100 -21.943 1.00 93.75 130 PHE A C 1
ATOM 1070 O O . PHE A 1 130 ? 12.969 -33.452 -21.242 1.00 93.75 130 PHE A O 1
ATOM 1077 N N . PHE A 1 131 ? 14.445 -31.877 -21.837 1.00 95.81 131 PHE A N 1
ATOM 1078 C CA . PHE A 1 131 ? 13.885 -30.830 -20.983 1.00 95.81 131 PHE A CA 1
ATOM 1079 C C . PHE A 1 131 ? 12.510 -30.376 -21.486 1.00 95.81 131 PHE A C 1
ATOM 1081 O O . PHE A 1 131 ? 11.554 -30.378 -20.710 1.00 95.81 131 PHE A O 1
ATOM 1088 N N . LEU A 1 132 ? 12.366 -30.054 -22.780 1.00 96.50 132 LEU A N 1
ATOM 1089 C CA . LEU A 1 132 ? 11.073 -29.638 -23.336 1.00 96.50 132 LEU A CA 1
ATOM 1090 C C . LEU A 1 132 ? 10.018 -30.749 -23.239 1.00 96.50 132 LEU A C 1
ATOM 1092 O O . LEU A 1 132 ? 8.881 -30.476 -22.861 1.00 96.50 132 LEU A O 1
ATOM 1096 N N . TYR A 1 133 ? 10.409 -32.000 -23.497 1.00 96.12 133 TYR A N 1
ATOM 1097 C CA . TYR A 1 133 ? 9.535 -33.165 -23.345 1.00 96.12 133 TYR A CA 1
ATOM 1098 C C . TYR A 1 133 ? 8.979 -33.303 -21.916 1.00 96.12 133 TYR A C 1
ATOM 1100 O O . TYR A 1 133 ? 7.771 -33.443 -21.744 1.00 96.12 133 TYR A O 1
ATOM 1108 N N . GLN A 1 134 ? 9.826 -33.209 -20.883 1.00 96.44 134 GLN A N 1
ATOM 1109 C CA . GLN A 1 134 ? 9.378 -33.295 -19.483 1.00 96.44 134 GLN A CA 1
ATOM 1110 C C . GLN A 1 134 ? 8.467 -32.122 -19.088 1.00 96.44 134 GLN A C 1
ATOM 1112 O O . GLN A 1 134 ? 7.445 -32.327 -18.434 1.00 96.44 134 GLN A O 1
ATOM 1117 N N . MET A 1 135 ? 8.785 -30.899 -19.530 1.00 97.56 135 MET A N 1
ATOM 1118 C CA . MET A 1 135 ? 7.945 -29.722 -19.272 1.00 97.56 135 MET A CA 1
ATOM 1119 C C . MET A 1 135 ? 6.550 -29.862 -19.902 1.00 97.56 135 MET A C 1
ATOM 1121 O O . MET A 1 135 ? 5.545 -29.633 -19.229 1.00 97.56 135 MET A O 1
ATOM 1125 N N . LEU A 1 136 ? 6.468 -30.289 -21.167 1.00 97.12 136 LEU A N 1
ATOM 1126 C CA . LEU A 1 136 ? 5.189 -30.518 -21.846 1.00 97.12 136 LEU A CA 1
ATOM 1127 C C . LEU A 1 136 ? 4.422 -31.707 -21.253 1.00 97.12 136 LEU A C 1
ATOM 1129 O O . LEU A 1 136 ? 3.205 -31.634 -21.105 1.00 97.12 136 LEU A O 1
ATOM 1133 N N . ARG A 1 137 ? 5.110 -32.777 -20.840 1.00 96.50 137 ARG A N 1
ATOM 1134 C CA . ARG A 1 137 ? 4.475 -33.928 -20.187 1.00 96.50 137 ARG A CA 1
ATOM 1135 C C . ARG A 1 137 ? 3.865 -33.570 -18.832 1.00 96.50 137 ARG A C 1
ATOM 1137 O O . ARG A 1 137 ? 2.732 -33.965 -18.562 1.00 96.50 137 ARG A O 1
ATOM 1144 N N . ALA A 1 138 ? 4.564 -32.785 -18.012 1.00 96.88 138 ALA A N 1
ATOM 1145 C CA . ALA A 1 138 ? 3.996 -32.239 -16.782 1.00 96.88 138 ALA A CA 1
ATOM 1146 C C . ALA A 1 138 ? 2.734 -31.402 -17.066 1.00 96.88 138 ALA A C 1
ATOM 1148 O O . ALA A 1 138 ? 1.714 -31.584 -16.399 1.00 96.88 138 ALA A O 1
ATOM 1149 N N . LEU A 1 139 ? 2.767 -30.547 -18.099 1.00 96.56 139 LEU A N 1
ATOM 1150 C CA . LEU A 1 139 ? 1.599 -29.759 -18.496 1.00 96.56 139 LEU A CA 1
ATOM 1151 C C . LEU A 1 139 ? 0.435 -30.603 -19.008 1.00 96.56 139 LEU A C 1
ATOM 1153 O O . LEU A 1 139 ? -0.691 -30.321 -18.620 1.00 96.56 139 LEU A O 1
ATOM 1157 N N . LYS A 1 140 ? 0.664 -31.664 -19.791 1.00 96.00 140 LYS A N 1
ATOM 1158 C CA . LYS A 1 140 ? -0.407 -32.588 -20.206 1.00 96.00 140 LYS A CA 1
ATOM 1159 C C . LYS A 1 140 ? -1.169 -33.126 -18.992 1.00 96.00 140 LYS A C 1
ATOM 1161 O O . LYS A 1 140 ? -2.401 -33.089 -18.970 1.00 96.00 140 LYS A O 1
ATOM 1166 N N . TYR A 1 141 ? -0.445 -33.562 -17.962 1.00 96.50 141 TYR A N 1
ATOM 1167 C CA . TYR A 1 141 ? -1.044 -34.085 -16.735 1.00 96.50 141 TYR A CA 1
ATOM 1168 C C . TYR A 1 141 ? -1.815 -33.008 -15.947 1.00 96.50 141 TYR A C 1
ATOM 1170 O O . TYR A 1 141 ? -2.929 -33.260 -15.491 1.00 96.50 141 TYR A O 1
ATOM 1178 N N . MET A 1 142 ? -1.276 -31.788 -15.832 1.00 95.56 142 MET A N 1
ATOM 1179 C CA . MET A 1 142 ? -1.960 -30.671 -15.162 1.00 95.56 142 MET A CA 1
ATOM 1180 C C . MET A 1 142 ? -3.191 -30.172 -15.935 1.00 95.56 142 MET A C 1
ATOM 1182 O O . MET A 1 142 ? -4.258 -29.981 -15.355 1.00 95.56 142 MET A O 1
ATOM 1186 N N . HIS A 1 143 ? -3.074 -29.987 -17.249 1.00 94.75 143 HIS A N 1
ATOM 1187 C CA . HIS A 1 143 ? -4.130 -29.430 -18.097 1.00 94.75 143 HIS A CA 1
ATOM 1188 C C . HIS A 1 143 ? -5.317 -30.383 -18.236 1.00 94.75 143 HIS A C 1
ATOM 1190 O O . HIS A 1 143 ? -6.454 -29.925 -18.205 1.00 94.75 143 HIS A O 1
ATOM 1196 N N . THR A 1 144 ? -5.082 -31.699 -18.277 1.00 94.00 144 THR A N 1
ATOM 1197 C CA . THR A 1 144 ? -6.161 -32.711 -18.232 1.00 94.00 144 THR A CA 1
ATOM 1198 C C . THR A 1 144 ? -6.845 -32.810 -16.859 1.00 94.00 144 THR A C 1
ATOM 1200 O O . THR A 1 144 ? -8.011 -33.191 -16.782 1.00 94.00 144 THR A O 1
ATOM 1203 N N . ALA A 1 145 ? -6.186 -32.360 -15.784 1.00 93.00 145 ALA A N 1
ATOM 1204 C CA . ALA A 1 145 ? -6.810 -32.135 -14.475 1.00 93.00 145 ALA A CA 1
ATOM 1205 C C . ALA A 1 145 ? -7.635 -30.826 -14.387 1.00 93.00 145 ALA A C 1
ATOM 1207 O O . ALA A 1 145 ? -8.164 -30.516 -13.316 1.00 93.00 145 ALA A O 1
ATOM 1208 N N . ASN A 1 146 ? -7.725 -30.044 -15.474 1.00 90.94 146 ASN A N 1
ATOM 1209 C CA . ASN A 1 146 ? -8.179 -28.647 -15.509 1.00 90.94 146 ASN A CA 1
ATOM 1210 C C . ASN A 1 146 ? -7.352 -27.687 -14.622 1.00 90.94 146 ASN A C 1
ATOM 1212 O O . ASN A 1 146 ? -7.873 -26.665 -14.173 1.00 90.94 146 ASN A O 1
ATOM 1216 N N . VAL A 1 147 ? -6.072 -27.978 -14.355 1.00 91.56 147 VAL A N 1
ATOM 1217 C CA . VAL A 1 147 ? -5.192 -27.131 -13.528 1.00 91.56 147 VAL A CA 1
ATOM 1218 C C . VAL A 1 147 ? -4.209 -26.348 -14.393 1.00 91.56 147 VAL A C 1
ATOM 1220 O O . VAL A 1 147 ? -3.422 -26.941 -15.123 1.00 91.56 147 VAL A O 1
ATOM 1223 N N . TYR A 1 148 ? -4.198 -25.020 -14.265 1.00 91.19 148 TYR A N 1
ATOM 1224 C CA . TYR A 1 148 ? -3.243 -24.138 -14.954 1.00 91.19 148 TYR A CA 1
ATOM 1225 C C . TYR A 1 148 ? -2.248 -23.539 -13.955 1.00 91.19 148 TYR A C 1
ATOM 1227 O O . TYR A 1 148 ? -2.657 -23.123 -12.868 1.00 91.19 148 TYR A O 1
ATOM 1235 N N . HIS A 1 149 ? -0.961 -23.473 -14.304 1.00 91.31 149 HIS A N 1
ATOM 1236 C CA . HIS A 1 149 ? 0.136 -23.139 -13.384 1.00 91.31 149 HIS A CA 1
ATOM 1237 C C . HIS A 1 149 ? 0.343 -21.628 -13.187 1.00 91.31 149 HIS A C 1
ATOM 1239 O O . HIS A 1 149 ? 0.540 -21.167 -12.062 1.00 91.31 149 HIS A O 1
ATOM 1245 N N . ARG A 1 150 ? 0.258 -20.838 -14.266 1.00 85.00 150 ARG A N 1
ATOM 1246 C CA . ARG A 1 150 ? 0.200 -19.356 -14.296 1.00 85.00 150 ARG A CA 1
ATOM 1247 C C . ARG A 1 150 ? 1.470 -18.587 -13.894 1.00 85.00 150 ARG A C 1
ATOM 1249 O O . ARG A 1 150 ? 1.631 -17.453 -14.335 1.00 85.00 150 ARG A O 1
ATOM 1256 N N . ASP A 1 151 ? 2.366 -19.171 -13.099 1.00 88.75 151 ASP A N 1
ATOM 1257 C CA . ASP A 1 151 ? 3.680 -18.600 -12.729 1.00 88.75 151 ASP A CA 1
ATOM 1258 C C . ASP A 1 151 ? 4.835 -19.569 -13.058 1.00 88.75 151 ASP A C 1
ATOM 1260 O O . ASP A 1 151 ? 5.658 -19.927 -12.210 1.00 88.75 151 ASP A O 1
ATOM 1264 N N . LEU A 1 152 ? 4.853 -20.061 -14.302 1.00 93.25 152 LEU A N 1
ATOM 1265 C CA . LEU A 1 152 ? 5.962 -20.858 -14.834 1.00 93.25 152 LEU A CA 1
ATOM 1266 C C . LEU A 1 152 ? 7.139 -19.953 -15.198 1.00 93.25 152 LEU A C 1
ATOM 1268 O O . LEU A 1 152 ? 7.003 -18.970 -15.925 1.00 93.25 152 LEU A O 1
ATOM 1272 N N . LYS A 1 153 ? 8.313 -20.324 -14.693 1.00 93.38 153 LYS A N 1
ATOM 1273 C CA . LYS A 1 153 ? 9.611 -19.673 -14.911 1.00 93.38 153 LYS A CA 1
ATOM 1274 C C . LYS A 1 153 ? 10.715 -20.680 -14.567 1.00 93.38 153 LYS A C 1
ATOM 1276 O O . LYS A 1 153 ? 10.441 -21.587 -13.780 1.00 93.38 153 LYS A O 1
ATOM 1281 N N . PRO A 1 154 ? 11.967 -20.524 -15.035 1.00 94.31 154 PRO A N 1
ATOM 1282 C CA . PRO A 1 154 ? 12.995 -21.552 -14.841 1.00 94.31 154 PRO A CA 1
ATOM 1283 C C . PRO A 1 154 ? 13.342 -21.827 -13.361 1.00 94.31 154 PRO A C 1
ATOM 1285 O O . PRO A 1 154 ? 13.810 -22.907 -13.030 1.00 94.31 154 PRO A O 1
ATOM 1288 N N . LYS A 1 155 ? 13.046 -20.897 -12.439 1.00 90.44 155 LYS A N 1
ATOM 1289 C CA . LYS A 1 155 ? 13.191 -21.109 -10.982 1.00 90.44 155 LYS A CA 1
ATOM 1290 C C . LYS A 1 155 ? 12.111 -21.990 -10.339 1.00 90.44 155 LYS A C 1
ATOM 1292 O O . LYS A 1 155 ? 12.338 -22.506 -9.254 1.00 90.44 155 LYS A O 1
ATOM 1297 N N . ASN A 1 156 ? 10.960 -22.157 -10.993 1.00 93.31 156 ASN A N 1
ATOM 1298 C CA . ASN A 1 156 ? 9.859 -23.016 -10.534 1.00 93.31 156 ASN A CA 1
ATOM 1299 C C . ASN A 1 156 ? 9.897 -24.399 -11.229 1.00 93.31 156 ASN A C 1
ATOM 1301 O O . ASN A 1 156 ? 8.915 -25.138 -11.235 1.00 93.31 156 ASN A O 1
ATOM 1305 N N . ILE A 1 157 ? 11.040 -24.741 -11.836 1.00 95.94 157 ILE A N 1
ATOM 1306 C CA . ILE A 1 157 ? 11.315 -26.032 -12.466 1.00 95.94 157 ILE A CA 1
ATOM 1307 C C . ILE A 1 157 ? 12.622 -26.546 -11.862 1.00 95.94 157 ILE A C 1
ATOM 1309 O O . ILE A 1 157 ? 13.705 -26.064 -12.183 1.00 95.94 157 ILE A O 1
ATOM 1313 N N . LEU A 1 158 ? 12.510 -27.494 -10.939 1.00 94.56 158 LEU A N 1
ATOM 1314 C CA . LEU A 1 158 ? 13.632 -28.112 -10.242 1.00 94.56 158 LEU A CA 1
ATOM 1315 C C . LEU A 1 158 ? 14.367 -29.089 -11.165 1.00 94.56 158 LEU A C 1
ATOM 1317 O O . LEU A 1 158 ? 13.737 -29.742 -11.996 1.00 94.56 158 LEU A O 1
ATOM 1321 N N . ALA A 1 159 ? 15.681 -29.221 -10.988 1.00 93.44 159 ALA A N 1
ATOM 1322 C CA . ALA A 1 159 ? 16.561 -30.046 -11.813 1.00 93.44 159 ALA A CA 1
ATOM 1323 C C . ALA A 1 159 ? 17.548 -30.874 -10.965 1.00 93.44 159 ALA A C 1
ATOM 1325 O O . ALA A 1 159 ? 17.831 -30.547 -9.810 1.00 93.44 159 ALA A O 1
ATOM 1326 N N . ASN A 1 160 ? 18.079 -31.956 -11.537 1.00 89.81 160 ASN A N 1
ATOM 1327 C CA . ASN A 1 160 ? 19.155 -32.759 -10.945 1.00 89.81 160 ASN A CA 1
ATOM 1328 C C . ASN A 1 160 ? 20.143 -33.259 -12.015 1.00 89.81 160 ASN A C 1
ATOM 1330 O O . ASN A 1 160 ? 19.866 -33.173 -13.214 1.00 89.81 160 ASN A O 1
ATOM 1334 N N . ALA A 1 161 ? 21.283 -33.804 -11.588 1.00 85.44 161 ALA A N 1
ATOM 1335 C CA . ALA A 1 161 ? 22.364 -34.279 -12.457 1.00 85.44 161 ALA A CA 1
ATOM 1336 C C . ALA A 1 161 ? 21.942 -35.395 -13.436 1.00 85.44 161 ALA A C 1
ATOM 1338 O O . ALA A 1 161 ? 22.579 -35.588 -14.468 1.00 85.44 161 ALA A O 1
ATOM 1339 N N . ASN A 1 162 ? 20.829 -36.088 -13.165 1.00 87.69 162 ASN A N 1
ATOM 1340 C CA . ASN A 1 162 ? 20.231 -37.079 -14.066 1.00 87.69 162 ASN A CA 1
ATOM 1341 C C . ASN A 1 162 ? 19.298 -36.449 -15.126 1.00 87.69 162 ASN A C 1
ATOM 1343 O O . ASN A 1 162 ? 18.486 -37.153 -15.726 1.00 87.69 162 ASN A O 1
ATOM 1347 N N . CYS A 1 163 ? 19.370 -35.127 -15.324 1.00 89.81 163 CYS A N 1
ATOM 1348 C CA . CYS A 1 163 ? 18.550 -34.341 -16.254 1.00 89.81 163 CYS A CA 1
ATOM 1349 C C . CYS A 1 163 ? 17.026 -34.474 -16.052 1.00 89.81 163 CYS A C 1
ATOM 1351 O O . CYS A 1 163 ? 16.252 -34.173 -16.967 1.00 89.81 163 CYS A O 1
ATOM 1353 N N . LYS A 1 164 ? 16.574 -34.900 -14.862 1.00 93.88 164 LYS A N 1
ATOM 1354 C CA . LYS A 1 164 ? 15.143 -34.929 -14.528 1.00 93.88 164 LYS A CA 1
ATOM 1355 C C . LYS A 1 164 ? 14.656 -33.531 -14.165 1.00 93.88 164 LYS A C 1
ATOM 1357 O O . LYS A 1 164 ? 15.319 -32.855 -13.378 1.00 93.88 164 LYS A O 1
ATOM 1362 N N . LEU A 1 165 ? 13.492 -33.137 -14.680 1.00 96.31 165 LEU A N 1
ATOM 1363 C CA . LEU A 1 165 ? 12.834 -31.869 -14.349 1.00 96.31 165 LEU A CA 1
ATOM 1364 C C . LEU A 1 165 ? 11.552 -32.088 -13.540 1.00 96.31 165 LEU A C 1
ATOM 1366 O O . LEU A 1 165 ? 10.793 -33.009 -13.833 1.00 96.31 165 LEU A O 1
ATOM 1370 N N . LYS A 1 166 ? 11.292 -31.223 -12.550 1.00 96.50 166 LYS A N 1
ATOM 1371 C CA . LYS A 1 166 ? 10.071 -31.249 -11.723 1.00 96.50 166 LYS A CA 1
ATOM 1372 C C . LYS A 1 166 ? 9.491 -29.856 -11.485 1.00 96.50 166 LYS A C 1
ATOM 1374 O O . LYS A 1 166 ? 10.170 -28.993 -10.938 1.00 96.50 166 LYS A O 1
ATOM 1379 N N . ILE A 1 167 ? 8.229 -29.648 -11.852 1.00 96.56 167 ILE A N 1
ATOM 1380 C CA . ILE A 1 167 ? 7.510 -28.381 -11.632 1.00 96.56 167 ILE A CA 1
ATOM 1381 C C . ILE A 1 167 ? 7.130 -28.214 -10.145 1.00 96.56 167 ILE A C 1
ATOM 1383 O O . ILE A 1 167 ? 6.725 -29.183 -9.497 1.00 96.56 167 ILE A O 1
ATOM 1387 N N . CYS A 1 168 ? 7.258 -26.996 -9.602 1.00 92.25 168 CYS A N 1
ATOM 1388 C CA . CYS A 1 168 ? 6.952 -26.646 -8.206 1.00 92.25 168 CYS A CA 1
ATOM 1389 C C . CYS A 1 168 ? 6.312 -25.240 -8.057 1.00 92.25 168 CYS A C 1
ATOM 1391 O O . CYS A 1 168 ? 6.214 -24.494 -9.024 1.00 92.25 168 CYS A O 1
ATOM 1393 N N . ASP A 1 169 ? 5.892 -24.868 -6.834 1.00 87.38 169 ASP A N 1
ATOM 1394 C CA . ASP A 1 169 ? 5.184 -23.605 -6.507 1.00 87.38 169 ASP A CA 1
ATOM 1395 C C . ASP A 1 169 ? 3.798 -23.458 -7.180 1.00 87.38 169 ASP A C 1
ATOM 1397 O O . ASP A 1 169 ? 3.472 -22.469 -7.838 1.00 87.38 169 ASP A O 1
ATOM 1401 N N . LEU A 1 170 ? 2.918 -24.436 -6.924 1.00 88.94 170 LEU A N 1
ATOM 1402 C CA . LEU A 1 170 ? 1.509 -24.415 -7.349 1.00 88.94 170 LEU A CA 1
ATOM 1403 C C . LEU A 1 170 ? 0.628 -23.396 -6.590 1.00 88.94 170 LEU A C 1
ATOM 1405 O O . LEU A 1 170 ? -0.591 -23.386 -6.757 1.00 88.94 170 LEU A O 1
ATOM 1409 N N . GLY A 1 171 ? 1.195 -22.510 -5.765 1.00 81.62 171 GLY A N 1
ATOM 1410 C CA . GLY A 1 171 ? 0.411 -21.563 -4.963 1.00 81.62 171 GLY A CA 1
ATOM 1411 C C . GLY A 1 171 ? -0.415 -20.570 -5.798 1.00 81.62 171 GLY A C 1
ATOM 1412 O O . GLY A 1 171 ? -1.519 -20.182 -5.396 1.00 81.62 171 GLY A O 1
ATOM 1413 N N . LEU A 1 172 ? 0.086 -20.182 -6.978 1.00 81.25 172 LEU A N 1
ATOM 1414 C CA . LEU A 1 172 ? -0.612 -19.300 -7.927 1.00 81.25 172 LEU A CA 1
ATOM 1415 C C . LEU A 1 172 ? -1.446 -20.046 -8.981 1.00 81.25 172 LEU A C 1
ATOM 1417 O O . LEU A 1 172 ? -2.281 -19.411 -9.637 1.00 81.25 172 LEU A O 1
ATOM 1421 N N . ALA A 1 173 ? -1.291 -21.370 -9.086 1.00 87.06 173 ALA A N 1
ATOM 1422 C CA . ALA A 1 173 ? -2.072 -22.218 -9.981 1.00 87.06 173 ALA A CA 1
ATOM 1423 C C . ALA A 1 173 ? -3.579 -22.147 -9.665 1.00 87.06 173 ALA A C 1
ATOM 1425 O O . ALA A 1 173 ? -3.970 -21.650 -8.605 1.00 87.06 173 ALA A O 1
ATOM 1426 N N . ARG A 1 174 ? -4.452 -22.611 -10.568 1.00 83.81 174 ARG A N 1
ATOM 1427 C CA . ARG A 1 174 ? -5.909 -22.717 -10.328 1.00 83.81 174 ARG A CA 1
ATOM 1428 C C . ARG A 1 174 ? -6.553 -23.863 -11.095 1.00 83.81 174 ARG A C 1
ATOM 1430 O O . ARG A 1 174 ? -6.106 -24.189 -12.188 1.00 83.81 174 ARG A O 1
ATOM 1437 N N . VAL A 1 175 ? -7.637 -24.394 -10.527 1.00 84.69 175 VAL A N 1
ATOM 1438 C CA . VAL A 1 175 ? -8.550 -25.348 -11.173 1.00 84.69 175 VAL A CA 1
ATOM 1439 C C . VAL A 1 175 ? -9.634 -24.587 -11.950 1.00 84.69 175 VAL A C 1
ATOM 1441 O O . VAL A 1 175 ? -10.204 -23.624 -11.430 1.00 84.69 175 VAL A O 1
ATOM 1444 N N . ALA A 1 176 ? -9.935 -25.012 -13.176 1.00 79.56 176 ALA A N 1
ATOM 1445 C CA . ALA A 1 176 ? -11.017 -24.475 -13.997 1.00 79.56 176 ALA A CA 1
ATOM 1446 C C . ALA A 1 176 ? -12.298 -25.327 -13.887 1.00 79.56 176 ALA A C 1
ATOM 1448 O O . ALA A 1 176 ? -12.273 -26.545 -14.067 1.00 79.56 176 ALA A O 1
ATOM 1449 N N . PHE A 1 177 ? -13.430 -24.661 -13.636 1.00 75.38 177 PHE A N 1
ATOM 1450 C CA . PHE A 1 177 ? -14.745 -25.283 -13.446 1.00 75.38 177 PHE A CA 1
ATOM 1451 C C . PHE A 1 177 ? -15.782 -24.661 -14.386 1.00 75.38 177 PHE A C 1
ATOM 1453 O O . PHE A 1 177 ? -15.960 -23.438 -14.380 1.00 75.38 177 PHE A O 1
ATOM 1460 N N . ASN A 1 178 ? -16.485 -25.499 -15.151 1.00 53.47 178 ASN A N 1
ATOM 1461 C CA . ASN A 1 178 ? -17.365 -25.080 -16.249 1.00 53.47 178 ASN A CA 1
ATOM 1462 C C . ASN A 1 178 ? -18.499 -24.141 -15.805 1.00 53.47 178 ASN A C 1
ATOM 1464 O O . ASN A 1 178 ? -18.784 -23.155 -16.485 1.00 53.47 178 ASN A O 1
ATOM 1468 N N . ASP A 1 179 ? -19.088 -24.397 -14.637 1.00 45.34 179 ASP A N 1
ATOM 1469 C CA . ASP A 1 179 ? -20.355 -23.795 -14.185 1.00 45.34 179 ASP A CA 1
ATOM 1470 C C . ASP A 1 179 ? -20.193 -22.399 -13.556 1.00 45.34 179 ASP A C 1
ATOM 1472 O O . ASP A 1 179 ? -21.047 -21.932 -12.805 1.00 45.34 179 ASP A O 1
ATOM 1476 N N . THR A 1 180 ? -19.062 -21.729 -13.804 1.00 39.38 180 THR A N 1
ATOM 1477 C CA . THR A 1 180 ? -18.708 -20.472 -13.127 1.00 39.38 180 THR A CA 1
ATOM 1478 C C . THR A 1 180 ? -18.211 -19.414 -14.116 1.00 39.38 180 THR A C 1
ATOM 1480 O O . THR A 1 180 ? -17.138 -19.603 -14.702 1.00 39.38 180 THR A O 1
ATOM 1483 N N . PRO A 1 181 ? -18.901 -18.264 -14.285 1.00 37.34 181 PRO A N 1
ATOM 1484 C CA . PRO A 1 181 ? -18.341 -17.123 -15.005 1.00 37.34 181 PRO A CA 1
ATOM 1485 C C . PRO A 1 181 ? -17.128 -16.613 -14.218 1.00 37.34 181 PRO A C 1
ATOM 1487 O O . PRO A 1 181 ? -17.255 -16.037 -13.144 1.00 37.34 181 PRO A O 1
ATOM 1490 N N . THR A 1 182 ? -15.928 -16.915 -14.714 1.00 41.00 182 THR A N 1
ATOM 1491 C CA . THR A 1 182 ? -14.703 -16.946 -13.898 1.00 41.00 182 THR A CA 1
ATOM 1492 C C . THR A 1 182 ? -14.053 -15.565 -13.723 1.00 41.00 182 THR A C 1
ATOM 1494 O O . THR A 1 182 ? -12.863 -15.385 -13.963 1.00 41.00 182 THR A O 1
ATOM 1497 N N . THR A 1 183 ? -14.836 -14.577 -13.289 1.00 36.31 183 THR A N 1
ATOM 1498 C CA . THR A 1 183 ? -14.402 -13.206 -12.965 1.00 36.31 183 THR A CA 1
ATOM 1499 C C . THR A 1 183 ? -13.901 -13.081 -11.523 1.00 36.31 183 THR A C 1
ATOM 1501 O O . THR A 1 183 ? -14.191 -12.105 -10.835 1.00 36.31 183 THR A O 1
ATOM 1504 N N . VAL A 1 184 ? -13.142 -14.074 -11.051 1.00 41.31 184 VAL A N 1
ATOM 1505 C CA . VAL A 1 184 ? -12.294 -13.901 -9.865 1.00 41.31 184 VAL A CA 1
ATOM 1506 C C . VAL A 1 184 ? -11.195 -12.917 -10.258 1.00 41.31 184 VAL A C 1
ATOM 1508 O O . VAL A 1 184 ? -10.533 -13.129 -11.273 1.00 41.31 184 VAL A O 1
ATOM 1511 N N . LEU A 1 185 ? -11.013 -11.832 -9.503 1.00 39.97 185 LEU A N 1
ATOM 1512 C CA . LEU A 1 185 ? -9.968 -10.859 -9.815 1.00 39.97 185 LEU A CA 1
ATOM 1513 C C . LEU A 1 185 ? -8.592 -11.485 -9.583 1.00 39.97 185 LEU A C 1
ATOM 1515 O O . LEU A 1 185 ? -8.320 -12.068 -8.533 1.00 39.97 185 LEU A O 1
ATOM 1519 N N . TRP A 1 186 ? -7.703 -11.325 -10.560 1.00 49.91 186 TRP A N 1
ATOM 1520 C CA . TRP A 1 186 ? -6.337 -11.828 -10.485 1.00 49.91 186 TRP A CA 1
ATOM 1521 C C . TRP A 1 186 ? -5.356 -10.662 -10.415 1.00 49.91 186 TRP A C 1
ATOM 1523 O O . TRP A 1 186 ? -5.242 -9.868 -11.348 1.00 49.91 186 TRP A O 1
ATOM 1533 N N . THR A 1 187 ? -4.646 -10.547 -9.295 1.00 43.91 187 THR A N 1
ATOM 1534 C CA . THR A 1 187 ? -3.701 -9.458 -9.038 1.00 43.91 187 THR A CA 1
ATOM 1535 C C . THR A 1 187 ? -2.426 -9.623 -9.870 1.00 43.91 187 THR A C 1
ATOM 1537 O O . THR A 1 187 ? -1.501 -10.353 -9.519 1.00 43.91 187 THR A O 1
ATOM 1540 N N . ASP A 1 188 ? -2.356 -8.883 -10.979 1.00 35.91 188 ASP A N 1
ATOM 1541 C CA . ASP A 1 188 ? -1.312 -8.948 -12.021 1.00 35.91 188 ASP A CA 1
ATOM 1542 C C . ASP A 1 188 ? 0.115 -8.534 -11.554 1.00 35.91 188 ASP A C 1
ATOM 1544 O O . ASP A 1 188 ? 1.046 -8.385 -12.350 1.00 35.91 188 ASP A O 1
ATOM 1548 N N . TYR A 1 189 ? 0.326 -8.341 -10.248 1.00 42.81 189 TYR A N 1
ATOM 1549 C CA . TYR A 1 189 ? 1.541 -7.766 -9.658 1.00 42.81 189 TYR A CA 1
ATOM 1550 C C . TYR A 1 189 ? 2.519 -8.776 -9.027 1.00 42.81 189 TYR A C 1
ATOM 1552 O O . TYR A 1 189 ? 3.657 -8.404 -8.751 1.00 42.81 189 TYR A O 1
ATOM 1560 N N . VAL A 1 190 ? 2.139 -10.048 -8.841 1.00 43.62 190 VAL A N 1
ATOM 1561 C CA . VAL A 1 190 ? 2.937 -11.039 -8.077 1.00 43.62 190 VAL A CA 1
ATOM 1562 C C . VAL A 1 190 ? 3.521 -12.149 -8.971 1.00 43.62 190 VAL A C 1
ATOM 1564 O O . VAL A 1 190 ? 3.263 -13.326 -8.755 1.00 43.62 190 VAL A O 1
ATOM 1567 N N . ALA A 1 191 ? 4.303 -11.787 -9.998 1.00 53.94 191 ALA A N 1
ATOM 1568 C CA . ALA A 1 191 ? 5.102 -12.735 -10.803 1.00 53.94 191 ALA A CA 1
ATOM 1569 C C . ALA A 1 191 ? 6.147 -12.018 -11.681 1.00 53.94 191 ALA A C 1
ATOM 1571 O O . ALA A 1 191 ? 5.954 -10.855 -12.047 1.00 53.94 191 ALA A O 1
ATOM 1572 N N . THR A 1 192 ? 7.199 -12.725 -12.113 1.00 67.44 192 THR A N 1
ATOM 1573 C CA . THR A 1 192 ? 8.142 -12.232 -13.137 1.00 67.44 192 THR A CA 1
ATOM 1574 C C . THR A 1 192 ? 7.428 -12.097 -14.486 1.00 67.44 192 THR A C 1
ATOM 1576 O O . THR A 1 192 ? 6.892 -13.069 -15.006 1.00 67.44 192 THR A O 1
ATOM 1579 N N . ARG A 1 193 ? 7.422 -10.895 -15.080 1.00 85.00 193 ARG A N 1
ATOM 1580 C CA . ARG A 1 193 ? 6.644 -10.604 -16.304 1.00 85.00 193 ARG A CA 1
ATOM 1581 C C . ARG A 1 193 ? 7.082 -11.402 -17.540 1.00 85.00 193 ARG A C 1
ATOM 1583 O O . ARG A 1 193 ? 6.259 -11.656 -18.410 1.00 85.00 193 ARG A O 1
ATOM 1590 N N . TRP A 1 194 ? 8.354 -11.794 -17.606 1.00 92.50 194 TRP A N 1
ATOM 1591 C CA . TRP A 1 194 ? 9.028 -12.223 -18.838 1.00 92.50 194 TRP A CA 1
ATOM 1592 C C . TRP A 1 194 ? 8.433 -13.466 -19.515 1.00 92.50 194 TRP A C 1
ATOM 1594 O O . TRP A 1 194 ? 8.576 -13.618 -20.724 1.00 92.50 194 TRP A O 1
ATOM 1604 N N . TYR A 1 195 ? 7.752 -14.320 -18.746 1.00 92.81 195 TYR A N 1
ATOM 1605 C CA . TYR A 1 195 ? 7.160 -15.582 -19.205 1.00 92.81 195 TYR A CA 1
ATOM 1606 C C . TYR A 1 195 ? 5.631 -15.505 -19.363 1.00 92.81 195 TYR A C 1
ATOM 1608 O O . TYR A 1 195 ? 4.995 -16.517 -19.650 1.00 92.81 195 TYR A O 1
ATOM 1616 N N . ARG A 1 196 ? 5.013 -14.332 -19.149 1.00 88.56 196 ARG A N 1
ATOM 1617 C CA . ARG A 1 196 ? 3.556 -14.152 -19.271 1.00 88.56 196 ARG A CA 1
ATOM 1618 C C . ARG A 1 196 ? 3.133 -14.085 -20.736 1.00 88.56 196 ARG A C 1
ATOM 1620 O O . ARG A 1 196 ? 3.787 -13.416 -21.533 1.00 88.56 196 ARG A O 1
ATOM 1627 N N . ALA A 1 197 ? 2.006 -14.718 -21.049 1.00 88.62 197 ALA A N 1
ATOM 1628 C CA . ALA A 1 197 ? 1.397 -14.684 -22.375 1.00 88.62 197 ALA A CA 1
ATOM 1629 C C . ALA A 1 197 ? 0.810 -13.296 -22.734 1.00 88.62 197 ALA A C 1
ATOM 1631 O O . ALA A 1 197 ? 0.467 -12.525 -21.825 1.00 88.62 197 ALA A O 1
ATOM 1632 N N . PRO A 1 198 ? 0.658 -12.952 -24.030 1.00 86.44 198 PRO A N 1
ATOM 1633 C CA . PRO A 1 198 ? 0.112 -11.665 -24.469 1.00 86.44 198 PRO A CA 1
ATOM 1634 C C . PRO A 1 198 ? -1.286 -11.358 -23.912 1.00 86.44 198 PRO A C 1
ATOM 1636 O O . PRO A 1 198 ? -1.552 -10.239 -23.477 1.00 86.44 198 PRO A O 1
ATOM 1639 N N . GLU A 1 199 ? -2.168 -12.355 -23.824 1.00 79.00 199 GLU A N 1
ATOM 1640 C CA . GLU A 1 199 ? -3.514 -12.228 -23.249 1.00 79.00 199 GLU A CA 1
ATOM 1641 C C . GLU A 1 199 ? -3.524 -11.966 -21.730 1.00 79.00 199 GLU A C 1
ATOM 1643 O O . GLU A 1 199 ? -4.554 -11.570 -21.179 1.00 79.00 199 GLU A O 1
ATOM 1648 N N . LEU A 1 200 ? -2.380 -12.146 -21.058 1.00 76.06 200 LEU A N 1
ATOM 1649 C CA . LEU A 1 200 ? -2.171 -11.819 -19.643 1.00 76.06 200 LEU A CA 1
ATOM 1650 C C . LEU A 1 200 ? -1.478 -10.467 -19.435 1.00 76.06 200 LEU A C 1
ATOM 1652 O O . LEU A 1 200 ? -1.240 -10.066 -18.299 1.00 76.06 200 LEU A O 1
ATOM 1656 N N . CYS A 1 201 ? -1.164 -9.732 -20.502 1.00 68.88 201 CYS A N 1
ATOM 1657 C CA . CYS A 1 201 ? -0.523 -8.427 -20.404 1.00 68.88 201 CYS A CA 1
ATOM 1658 C C . CYS A 1 201 ? -1.555 -7.329 -20.060 1.00 68.88 201 CYS A C 1
ATOM 1660 O O . CYS A 1 201 ? -1.961 -6.524 -20.901 1.00 68.88 201 CYS A O 1
ATOM 1662 N N . GLY A 1 202 ? -1.972 -7.295 -18.787 1.00 54.84 202 GLY A N 1
ATOM 1663 C CA . GLY A 1 202 ? -2.796 -6.243 -18.179 1.00 54.84 202 GLY A CA 1
ATOM 1664 C C . GLY A 1 202 ? -4.316 -6.413 -18.298 1.00 54.84 202 GLY A C 1
ATOM 1665 O O . GLY A 1 202 ? -5.026 -5.409 -18.335 1.00 54.84 202 GLY A O 1
ATOM 1666 N N . SER A 1 203 ? -4.840 -7.643 -18.380 1.00 48.88 203 SER A N 1
ATOM 1667 C CA . SER A 1 203 ? -6.287 -7.900 -18.262 1.00 48.88 203 SER A CA 1
ATOM 1668 C C . SER A 1 203 ? -6.624 -8.580 -16.937 1.00 48.88 203 SER A C 1
ATOM 1670 O O . SER A 1 203 ? -6.109 -9.654 -16.644 1.00 48.88 203 SER A O 1
ATOM 1672 N N . PHE A 1 204 ? -7.550 -7.992 -16.178 1.00 45.03 204 PHE A N 1
ATOM 1673 C CA . PHE A 1 204 ? -8.106 -8.592 -14.959 1.00 45.03 204 PHE A CA 1
ATOM 1674 C C . PHE A 1 204 ? -9.248 -9.596 -15.240 1.00 45.03 204 PHE A C 1
ATOM 1676 O O . PHE A 1 204 ? -9.722 -10.246 -14.313 1.00 45.03 204 PHE A O 1
ATOM 1683 N N . PHE A 1 205 ? -9.705 -9.722 -16.499 1.00 46.53 205 PHE A N 1
ATOM 1684 C CA . PHE A 1 205 ? -10.976 -10.377 -16.861 1.00 46.53 205 PHE A CA 1
ATOM 1685 C C . PHE A 1 205 ? -10.895 -11.288 -18.106 1.00 46.53 205 PHE A C 1
ATOM 1687 O O . PHE A 1 205 ? -11.816 -11.330 -18.930 1.00 46.53 205 PHE A O 1
ATOM 1694 N N . SER A 1 206 ? -9.806 -12.037 -18.286 1.00 48.97 206 SER A N 1
ATOM 1695 C CA . SER A 1 206 ? -9.753 -13.133 -19.265 1.00 48.97 206 SER A CA 1
ATOM 1696 C C . SER A 1 206 ? -10.371 -14.424 -18.707 1.00 48.97 206 SER A C 1
ATOM 1698 O O . SER A 1 206 ? -10.234 -14.740 -17.528 1.00 48.97 206 SER A O 1
ATOM 1700 N N . LYS A 1 207 ? -11.059 -15.200 -19.563 1.00 57.12 207 LYS A N 1
ATOM 1701 C CA . LYS A 1 207 ? -11.248 -16.635 -19.294 1.00 57.12 207 LYS A CA 1
ATOM 1702 C C . LYS A 1 207 ? -9.905 -17.296 -19.600 1.00 57.12 207 LYS A C 1
ATOM 1704 O O . LYS A 1 207 ? -9.455 -17.226 -20.740 1.00 57.12 207 LYS A O 1
ATOM 1709 N N . TYR A 1 208 ? -9.262 -17.867 -18.588 1.00 66.06 208 TYR A N 1
ATOM 1710 C CA . TYR A 1 208 ? -7.942 -18.484 -18.723 1.00 66.06 208 TYR A CA 1
ATOM 1711 C C . TYR A 1 208 ? -8.070 -19.839 -19.428 1.00 66.06 208 TYR A C 1
ATOM 1713 O O . TYR A 1 208 ? -8.955 -20.630 -19.101 1.00 66.06 208 TYR A O 1
ATOM 1721 N N . THR A 1 209 ? -7.178 -20.095 -20.379 1.00 83.50 209 THR A N 1
ATOM 1722 C CA . THR A 1 209 ? -7.035 -21.361 -21.110 1.00 83.50 209 THR A CA 1
ATOM 1723 C C . THR A 1 209 ? -5.675 -21.989 -20.776 1.00 83.50 209 THR A C 1
ATOM 1725 O O . THR A 1 209 ? -4.775 -21.268 -20.337 1.00 83.50 209 THR A O 1
ATOM 1728 N N . PRO A 1 210 ? -5.466 -23.299 -21.010 1.00 89.25 210 PRO A N 1
ATOM 1729 C CA . PRO A 1 210 ? -4.154 -23.937 -20.825 1.00 89.25 210 PRO A CA 1
ATOM 1730 C C . PRO A 1 210 ? -3.025 -23.289 -21.652 1.00 89.25 210 PRO A C 1
ATOM 1732 O O . PRO A 1 210 ? -1.859 -23.341 -21.259 1.00 89.25 210 PRO A O 1
ATOM 1735 N N . ALA A 1 211 ? -3.364 -22.613 -22.757 1.00 91.38 211 ALA A N 1
ATOM 1736 C CA . ALA A 1 211 ? -2.434 -21.931 -23.660 1.00 91.38 211 ALA A CA 1
ATOM 1737 C C . ALA A 1 211 ? -1.537 -20.868 -22.988 1.00 91.38 211 ALA A C 1
ATOM 1739 O O . ALA A 1 211 ? -0.486 -20.526 -23.537 1.00 91.38 211 ALA A O 1
ATOM 1740 N N . ILE A 1 212 ? -1.908 -20.365 -21.802 1.00 90.81 212 ILE A N 1
ATOM 1741 C CA . ILE A 1 212 ? -1.067 -19.452 -21.009 1.00 90.81 212 ILE A CA 1
ATOM 1742 C C . ILE A 1 212 ? 0.243 -20.120 -20.565 1.00 90.81 212 ILE A C 1
ATOM 1744 O O . ILE A 1 212 ? 1.302 -19.502 -20.629 1.00 90.81 212 ILE A O 1
ATOM 1748 N N . ASP A 1 213 ? 0.175 -21.389 -20.148 1.00 93.88 213 ASP A N 1
ATOM 1749 C CA . ASP A 1 213 ? 1.324 -22.141 -19.643 1.00 93.88 213 ASP A CA 1
ATOM 1750 C C . ASP A 1 213 ? 2.188 -22.636 -20.811 1.00 93.88 213 ASP A C 1
ATOM 1752 O O . ASP A 1 213 ? 3.413 -22.660 -20.711 1.00 93.88 213 ASP A O 1
ATOM 1756 N N . ILE A 1 214 ? 1.552 -22.966 -21.944 1.00 97.38 214 ILE A N 1
ATOM 1757 C CA . ILE A 1 214 ? 2.210 -23.330 -23.208 1.00 97.38 214 ILE A CA 1
ATOM 1758 C C . ILE A 1 214 ? 3.149 -22.206 -23.668 1.00 97.38 214 ILE A C 1
ATOM 1760 O O . ILE A 1 214 ? 4.322 -22.460 -23.948 1.00 97.38 214 ILE A O 1
ATOM 1764 N N . TRP A 1 215 ? 2.671 -20.955 -23.645 1.00 95.81 215 TRP A N 1
ATOM 1765 C CA . TRP A 1 215 ? 3.501 -19.778 -23.914 1.00 95.81 215 TRP A CA 1
ATOM 1766 C C . TRP A 1 215 ? 4.663 -19.651 -22.921 1.00 95.81 215 TRP A C 1
ATOM 1768 O O . TRP A 1 215 ? 5.805 -19.427 -23.329 1.00 95.81 215 TRP A O 1
ATOM 1778 N N . SER A 1 216 ? 4.410 -19.819 -21.616 1.00 95.75 216 SER A N 1
ATOM 1779 C CA . SER A 1 216 ? 5.475 -19.749 -20.608 1.00 95.75 216 SER A CA 1
ATOM 1780 C C . SER A 1 216 ? 6.561 -20.804 -20.842 1.00 95.75 216 SER A C 1
ATOM 1782 O O . SER A 1 216 ? 7.742 -20.474 -20.738 1.00 95.75 216 SER A O 1
ATOM 1784 N N . ILE A 1 217 ? 6.194 -22.034 -21.223 1.00 97.25 217 ILE A N 1
ATOM 1785 C CA . ILE A 1 217 ? 7.151 -23.076 -21.626 1.00 97.25 217 ILE A CA 1
ATOM 1786 C C . ILE A 1 217 ? 7.902 -22.687 -22.906 1.00 97.25 217 ILE A C 1
ATOM 1788 O O . ILE A 1 217 ? 9.114 -22.882 -22.956 1.00 97.25 217 ILE A O 1
ATOM 1792 N N . GLY A 1 218 ? 7.247 -22.063 -23.892 1.00 97.25 218 GLY A N 1
ATOM 1793 C CA . GLY A 1 218 ? 7.919 -21.478 -25.059 1.00 97.25 218 GLY A CA 1
ATOM 1794 C C . GLY A 1 218 ? 9.002 -20.462 -24.668 1.00 97.25 218 GLY A C 1
ATOM 1795 O O . GLY A 1 218 ? 10.150 -20.572 -25.100 1.00 97.25 218 GLY A O 1
ATOM 1796 N N . CYS A 1 219 ? 8.687 -19.513 -23.779 1.00 97.38 219 CYS A N 1
ATOM 1797 C CA . CYS A 1 219 ? 9.657 -18.529 -23.284 1.00 97.38 219 CYS A CA 1
ATOM 1798 C C . CY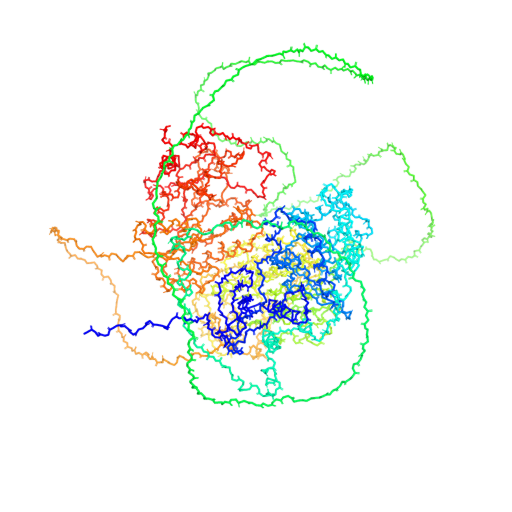S A 1 219 ? 10.798 -19.156 -22.465 1.00 97.38 219 CYS A C 1
ATOM 1800 O O . CYS A 1 219 ? 11.950 -18.753 -22.620 1.00 97.38 219 CYS A O 1
ATOM 1802 N N . ILE A 1 220 ? 10.494 -20.136 -21.607 1.00 96.94 220 ILE A N 1
ATOM 1803 C CA . ILE A 1 220 ? 11.493 -20.886 -20.826 1.00 96.94 220 ILE A CA 1
ATOM 1804 C C . ILE A 1 220 ? 12.420 -21.667 -21.757 1.00 96.94 220 ILE A C 1
ATOM 1806 O O . ILE A 1 220 ? 13.632 -21.668 -21.564 1.00 96.94 220 ILE A O 1
ATOM 1810 N N . PHE A 1 221 ? 11.875 -22.308 -22.787 1.00 96.50 221 PHE A N 1
ATOM 1811 C CA . PHE A 1 221 ? 12.661 -23.103 -23.717 1.00 96.50 221 PHE A CA 1
ATOM 1812 C C . PHE A 1 221 ? 13.532 -22.244 -24.644 1.00 96.50 221 PHE A C 1
ATOM 1814 O O . PHE A 1 221 ? 14.674 -22.596 -24.925 1.00 96.50 221 PHE A O 1
ATOM 1821 N N . ALA A 1 222 ? 13.059 -21.062 -25.040 1.00 95.00 222 ALA A N 1
ATOM 1822 C CA . ALA A 1 222 ? 13.904 -20.067 -25.693 1.00 95.00 222 ALA A CA 1
ATOM 1823 C C . ALA A 1 222 ? 15.070 -19.591 -24.796 1.00 95.00 222 ALA A C 1
ATOM 1825 O O . ALA A 1 222 ? 16.176 -19.380 -25.300 1.00 95.00 222 ALA A O 1
ATOM 1826 N N . GLU A 1 223 ? 14.855 -19.466 -23.479 1.00 94.56 223 GLU A N 1
ATOM 1827 C CA . GLU A 1 223 ? 15.920 -19.182 -22.502 1.00 94.56 223 GLU A CA 1
ATOM 1828 C C . GLU A 1 223 ? 16.904 -20.362 -22.380 1.00 94.56 223 GLU A C 1
ATOM 1830 O O . GLU A 1 223 ? 18.111 -20.127 -22.372 1.00 94.56 223 GLU A O 1
ATOM 1835 N N . VAL A 1 224 ? 16.425 -21.615 -22.416 1.00 93.38 224 VAL A N 1
ATOM 1836 C CA . VAL A 1 224 ? 17.274 -22.825 -22.512 1.00 93.38 224 VAL A CA 1
ATOM 1837 C C . VAL A 1 224 ? 18.166 -22.793 -23.760 1.00 93.38 224 VAL A C 1
ATOM 1839 O O . VAL A 1 224 ? 19.361 -23.040 -23.649 1.00 93.38 224 VAL A O 1
ATOM 1842 N N . LEU A 1 225 ? 17.625 -22.437 -24.931 1.00 91.31 225 LEU A N 1
ATOM 1843 C CA . LEU A 1 225 ? 18.381 -22.402 -26.193 1.00 91.31 225 LEU A CA 1
ATOM 1844 C C . LEU A 1 225 ? 19.418 -21.263 -26.304 1.00 91.31 225 LEU A C 1
ATOM 1846 O O . LEU A 1 225 ? 20.219 -21.276 -27.238 1.00 91.31 225 LEU A O 1
ATOM 1850 N N . THR A 1 226 ? 19.381 -20.243 -25.436 1.00 88.50 226 THR A N 1
ATOM 1851 C CA . THR A 1 226 ? 20.182 -19.004 -25.606 1.00 88.50 226 THR A CA 1
ATOM 1852 C C . THR A 1 226 ? 20.888 -18.500 -24.346 1.00 88.50 226 THR A C 1
ATOM 1854 O O . THR A 1 226 ? 21.596 -17.488 -24.402 1.00 88.50 226 THR A O 1
ATOM 1857 N N . GLY A 1 227 ? 20.680 -19.150 -23.199 1.00 89.44 227 GLY A N 1
ATOM 1858 C CA . GLY A 1 227 ? 21.199 -18.712 -21.902 1.00 89.44 227 GLY A CA 1
ATOM 1859 C C . GLY A 1 227 ? 20.552 -17.430 -21.353 1.00 89.44 227 GLY A C 1
ATOM 1860 O O . GLY A 1 227 ? 21.045 -16.874 -20.368 1.00 89.44 227 GLY A O 1
ATOM 1861 N N . LYS A 1 228 ? 19.518 -16.880 -22.015 1.00 90.44 228 LYS A N 1
ATOM 1862 C CA . LYS A 1 228 ? 18.999 -15.520 -21.768 1.00 90.44 228 LYS A CA 1
ATOM 1863 C C . LYS A 1 228 ? 17.469 -15.450 -21.926 1.00 90.44 228 LYS A C 1
ATOM 1865 O O . LYS A 1 228 ? 16.950 -15.986 -22.900 1.00 90.44 228 LYS A O 1
ATOM 1870 N N . PRO A 1 229 ? 16.734 -14.753 -21.035 1.00 94.06 229 PRO A N 1
ATOM 1871 C CA . PRO A 1 229 ? 15.282 -14.608 -21.153 1.00 94.06 229 PRO A CA 1
ATOM 1872 C C . PRO A 1 229 ? 14.866 -13.984 -22.491 1.00 94.06 229 PRO A C 1
ATOM 1874 O O . PRO A 1 229 ? 15.409 -12.948 -22.881 1.00 94.06 229 PRO A O 1
ATOM 1877 N N . LEU A 1 230 ? 13.873 -14.575 -23.164 1.00 94.69 230 LEU A N 1
ATOM 1878 C CA . LEU A 1 230 ? 13.450 -14.148 -24.505 1.00 94.69 230 LEU A CA 1
ATOM 1879 C C . LEU A 1 230 ? 12.838 -12.736 -24.528 1.00 94.69 230 LEU A C 1
ATOM 1881 O O . LEU A 1 230 ? 13.188 -11.924 -25.383 1.00 94.69 230 LEU A O 1
ATOM 1885 N N . PHE A 1 231 ? 11.950 -12.435 -23.572 1.00 95.44 231 PHE A N 1
ATOM 1886 C CA . PHE A 1 231 ? 11.198 -11.175 -23.508 1.00 95.44 231 PHE A CA 1
ATOM 1887 C C . PHE A 1 231 ? 11.364 -10.472 -22.138 1.00 95.44 231 PHE A C 1
ATOM 1889 O O . PHE A 1 231 ? 10.447 -10.499 -21.312 1.00 95.44 231 PHE A O 1
ATOM 1896 N N . PRO A 1 232 ? 12.518 -9.834 -21.849 1.00 93.44 232 PRO A N 1
ATOM 1897 C CA . PRO A 1 232 ? 12.824 -9.214 -20.552 1.00 93.44 232 PRO A CA 1
ATOM 1898 C C . PRO A 1 232 ? 12.120 -7.850 -20.312 1.00 93.44 232 PRO A C 1
ATOM 1900 O O . PRO A 1 232 ? 12.751 -6.845 -19.970 1.00 93.44 232 PRO A O 1
ATOM 1903 N N . GLY A 1 233 ? 10.795 -7.783 -20.487 1.00 88.38 233 GLY A N 1
ATOM 1904 C CA . GLY A 1 233 ? 10.017 -6.538 -20.501 1.00 88.38 233 GLY A CA 1
ATOM 1905 C C . GLY A 1 233 ? 9.928 -5.802 -19.157 1.00 88.38 233 GLY A C 1
ATOM 1906 O O . GLY A 1 233 ? 9.400 -6.297 -18.155 1.00 88.38 233 GLY A O 1
ATOM 1907 N N . LYS A 1 234 ? 10.401 -4.548 -19.154 1.00 83.12 234 LYS A N 1
ATOM 1908 C CA . LYS A 1 234 ? 10.428 -3.655 -17.972 1.00 83.12 234 LYS A CA 1
ATOM 1909 C C . LYS A 1 234 ? 9.034 -3.152 -17.559 1.00 83.12 234 LYS A C 1
ATOM 1911 O O . LYS A 1 234 ? 8.765 -3.013 -16.368 1.00 83.12 234 LYS A O 1
ATOM 1916 N N . SER A 1 235 ? 8.133 -2.951 -18.519 1.00 81.44 235 SER A N 1
ATOM 1917 C CA . SER A 1 235 ? 6.725 -2.555 -18.339 1.00 81.44 235 SER A CA 1
ATOM 1918 C C . SER A 1 235 ? 5.810 -3.454 -19.182 1.00 81.44 235 SER A C 1
ATOM 1920 O O . SER A 1 235 ? 6.309 -4.265 -19.957 1.00 81.44 235 SER A O 1
ATOM 1922 N N . VAL A 1 236 ? 4.482 -3.325 -19.056 1.00 80.25 236 VAL A N 1
ATOM 1923 C CA . VAL A 1 236 ? 3.526 -4.063 -19.914 1.00 80.25 236 VAL A CA 1
ATOM 1924 C C . VAL A 1 236 ? 3.682 -3.660 -21.385 1.00 80.25 236 VAL A C 1
ATOM 1926 O O . VAL A 1 236 ? 3.756 -4.524 -22.249 1.00 80.25 236 VAL A O 1
ATOM 1929 N N . VAL A 1 237 ? 3.830 -2.358 -21.657 1.00 85.44 237 VAL A N 1
ATOM 1930 C CA . VAL A 1 237 ? 4.094 -1.824 -23.006 1.00 85.44 237 VAL A CA 1
ATOM 1931 C C . VAL A 1 237 ? 5.394 -2.399 -23.574 1.00 85.44 237 VAL A C 1
ATOM 1933 O O . VAL A 1 237 ? 5.384 -2.977 -24.651 1.00 85.44 237 VAL A O 1
ATOM 1936 N N . HIS A 1 238 ? 6.491 -2.351 -22.812 1.00 88.94 238 HIS A N 1
ATOM 1937 C CA . HIS A 1 238 ? 7.782 -2.890 -23.253 1.00 88.94 238 HIS A CA 1
ATOM 1938 C C . HIS A 1 238 ? 7.765 -4.427 -23.413 1.00 88.94 238 HIS A C 1
ATOM 1940 O O . HIS A 1 238 ? 8.504 -4.961 -24.230 1.00 88.94 238 HIS A O 1
ATOM 1946 N N . GLN A 1 239 ? 6.920 -5.155 -22.672 1.00 90.25 239 GLN A N 1
ATOM 1947 C CA . GLN A 1 239 ? 6.714 -6.592 -22.892 1.00 90.25 239 GLN A CA 1
ATOM 1948 C C . GLN A 1 239 ? 6.064 -6.851 -24.264 1.00 90.25 239 GLN A C 1
ATOM 1950 O O . GLN A 1 239 ? 6.537 -7.713 -24.999 1.00 90.25 239 GLN A O 1
ATOM 1955 N N . LEU A 1 240 ? 5.033 -6.075 -24.623 1.00 90.19 240 LEU A N 1
ATOM 1956 C CA . LEU A 1 240 ? 4.353 -6.161 -25.922 1.00 90.19 240 LEU A CA 1
ATOM 1957 C C . LEU A 1 240 ? 5.240 -5.680 -27.085 1.00 90.19 240 LEU A C 1
ATOM 1959 O O . LEU A 1 240 ? 5.200 -6.279 -28.159 1.00 90.19 240 LEU A O 1
ATOM 1963 N N . ASP A 1 241 ? 6.078 -4.657 -26.879 1.00 91.62 241 ASP A N 1
ATOM 1964 C CA . ASP A 1 241 ? 7.105 -4.267 -27.855 1.00 91.62 241 ASP A CA 1
ATOM 1965 C C . ASP A 1 241 ? 8.038 -5.448 -28.151 1.00 91.62 241 ASP A C 1
ATOM 1967 O O . ASP A 1 241 ? 8.090 -5.885 -29.294 1.00 91.62 241 ASP A O 1
ATOM 1971 N N . LEU A 1 242 ? 8.659 -6.046 -27.125 1.00 94.00 242 LEU A N 1
ATOM 1972 C CA . LEU A 1 242 ? 9.591 -7.172 -27.290 1.00 94.00 242 LEU A CA 1
ATOM 1973 C C . LEU A 1 242 ? 8.947 -8.417 -27.923 1.00 94.00 242 LEU A C 1
ATOM 1975 O O . LEU A 1 242 ? 9.608 -9.128 -28.677 1.00 94.00 242 LEU A O 1
ATOM 1979 N N . MET A 1 243 ? 7.671 -8.689 -27.626 1.00 94.56 243 MET A N 1
ATOM 1980 C CA . MET A 1 243 ? 6.902 -9.752 -28.285 1.00 94.56 243 MET A CA 1
ATOM 1981 C C . MET A 1 243 ? 6.745 -9.467 -29.784 1.00 94.56 243 MET A C 1
ATOM 1983 O O . MET A 1 243 ? 7.026 -10.330 -30.613 1.00 94.56 243 MET A O 1
ATOM 1987 N N . THR A 1 244 ? 6.338 -8.245 -30.138 1.00 93.44 244 THR A N 1
ATOM 1988 C CA . THR A 1 244 ? 6.079 -7.842 -31.533 1.00 93.44 244 THR A CA 1
ATOM 1989 C C . THR A 1 244 ? 7.344 -7.527 -32.338 1.00 93.44 244 THR A C 1
ATOM 1991 O O . THR A 1 244 ? 7.305 -7.578 -33.563 1.00 93.44 244 THR A O 1
ATOM 1994 N N . ASP A 1 245 ? 8.475 -7.251 -31.683 1.00 93.81 245 ASP A N 1
ATOM 1995 C CA . ASP A 1 245 ? 9.800 -7.134 -32.311 1.00 93.81 245 ASP A CA 1
ATOM 1996 C C . ASP A 1 245 ? 10.314 -8.480 -32.849 1.00 93.81 245 ASP A C 1
ATOM 1998 O O . ASP A 1 245 ? 11.148 -8.500 -33.750 1.00 93.81 245 ASP A O 1
ATOM 2002 N N . LEU A 1 246 ? 9.832 -9.603 -32.300 1.00 93.25 246 LEU A N 1
ATOM 2003 C CA . LEU A 1 246 ? 10.178 -10.954 -32.754 1.00 93.25 246 LEU A CA 1
ATOM 2004 C C . LEU A 1 246 ? 9.074 -11.563 -33.628 1.00 93.25 246 LEU A C 1
ATOM 2006 O O . LEU A 1 246 ? 9.355 -12.084 -34.702 1.00 93.25 246 LEU A O 1
ATOM 2010 N N . LEU A 1 247 ? 7.822 -11.499 -33.170 1.00 93.50 247 LEU A N 1
ATOM 2011 C CA . LEU A 1 247 ? 6.672 -12.172 -33.790 1.00 93.50 247 LEU A CA 1
ATOM 2012 C C . LEU A 1 247 ? 5.936 -11.298 -34.824 1.00 93.50 247 LEU A C 1
ATOM 2014 O O . LEU A 1 247 ? 4.990 -11.757 -35.457 1.00 93.50 247 LEU A O 1
ATOM 2018 N N . GLY A 1 248 ? 6.352 -10.041 -35.001 1.00 93.12 248 GLY A N 1
ATOM 2019 C CA . GLY A 1 248 ? 5.639 -9.054 -35.809 1.00 93.12 248 GLY A CA 1
ATOM 2020 C C . GLY A 1 248 ? 4.410 -8.470 -35.100 1.00 93.12 248 GLY A C 1
ATOM 2021 O O . GLY A 1 248 ? 4.093 -8.795 -33.954 1.00 93.12 248 GLY A O 1
ATOM 2022 N N . THR A 1 249 ? 3.702 -7.565 -35.776 1.00 92.19 249 THR A N 1
ATOM 2023 C CA . THR A 1 249 ? 2.416 -7.042 -35.286 1.00 92.19 249 THR A CA 1
ATOM 2024 C C . THR A 1 249 ? 1.297 -8.054 -35.575 1.00 92.19 249 THR A C 1
ATOM 2026 O O . THR A 1 249 ? 1.182 -8.477 -36.726 1.00 92.19 249 THR A O 1
ATOM 2029 N N . PRO A 1 250 ? 0.443 -8.421 -34.596 1.00 90.25 250 PRO A N 1
ATOM 2030 C CA . PRO A 1 250 ? -0.604 -9.420 -34.811 1.00 90.25 250 PRO A CA 1
ATOM 2031 C C . PRO A 1 250 ? -1.681 -8.954 -35.801 1.00 90.25 250 PRO A C 1
ATOM 2033 O O . PRO A 1 250 ? -1.842 -7.757 -36.059 1.00 90.25 250 PRO A O 1
ATOM 2036 N N . ALA A 1 251 ? -2.466 -9.900 -36.320 1.00 88.62 251 ALA A N 1
ATOM 2037 C CA . ALA A 1 251 ? -3.614 -9.592 -37.168 1.00 88.62 251 ALA A CA 1
ATOM 2038 C C . ALA A 1 251 ? -4.666 -8.746 -36.424 1.00 88.62 251 ALA A C 1
ATOM 2040 O O . ALA A 1 251 ? -4.804 -8.825 -35.200 1.00 88.62 251 ALA A O 1
ATOM 2041 N N . ALA A 1 252 ? -5.444 -7.953 -37.168 1.00 85.69 252 ALA A N 1
ATOM 2042 C CA . ALA A 1 252 ? -6.469 -7.077 -36.593 1.00 85.69 252 ALA A CA 1
ATOM 2043 C C . ALA A 1 252 ? -7.514 -7.857 -35.772 1.00 85.69 252 ALA A C 1
ATOM 2045 O O . ALA A 1 252 ? -7.924 -7.399 -34.706 1.00 85.69 252 ALA A O 1
ATOM 2046 N N . ASP A 1 253 ? -7.871 -9.065 -36.213 1.00 84.25 253 ASP A N 1
ATOM 2047 C CA . ASP A 1 253 ? -8.815 -9.943 -35.516 1.00 84.25 253 ASP A CA 1
ATOM 2048 C C . ASP A 1 253 ? -8.234 -10.460 -34.191 1.00 84.25 253 ASP A C 1
ATOM 2050 O O . ASP A 1 253 ? -8.900 -10.394 -33.154 1.00 84.25 253 ASP A O 1
ATOM 2054 N N . THR A 1 254 ? -6.958 -10.864 -34.180 1.00 84.06 254 THR A N 1
ATOM 2055 C CA . THR A 1 254 ? -6.214 -11.223 -32.960 1.00 84.06 254 THR A CA 1
ATOM 2056 C C . THR A 1 254 ? -6.156 -10.045 -31.983 1.00 84.06 254 THR A C 1
ATOM 2058 O O . THR A 1 254 ? -6.428 -10.208 -30.793 1.00 84.06 254 THR A O 1
ATOM 2061 N N . ILE A 1 255 ? -5.876 -8.833 -32.482 1.00 85.25 255 ILE A N 1
ATOM 2062 C CA . ILE A 1 255 ? -5.889 -7.594 -31.688 1.00 85.25 255 ILE A CA 1
ATOM 2063 C C . ILE A 1 255 ? -7.298 -7.308 -31.142 1.00 85.25 255 ILE A C 1
ATOM 2065 O O . ILE A 1 255 ? -7.429 -6.914 -29.982 1.00 85.25 255 ILE A O 1
ATOM 2069 N N . SER A 1 256 ? -8.364 -7.557 -31.911 1.00 79.31 256 SER A N 1
ATOM 2070 C CA . SER A 1 256 ? -9.751 -7.378 -31.451 1.00 79.31 256 SER A CA 1
ATOM 2071 C C . SER A 1 256 ? -10.071 -8.239 -30.218 1.00 79.31 256 SER A C 1
ATOM 2073 O O . SER A 1 256 ? -10.716 -7.753 -29.279 1.00 79.31 256 SER A O 1
ATOM 2075 N N . GLY A 1 257 ? -9.530 -9.466 -30.184 1.00 71.88 257 GLY A N 1
ATOM 2076 C CA . GLY A 1 257 ? -9.655 -10.432 -29.091 1.00 71.88 257 GLY A CA 1
ATOM 2077 C C . GLY A 1 257 ? -8.887 -10.069 -27.814 1.00 71.88 257 GLY A C 1
ATOM 2078 O O . GLY A 1 257 ? -9.175 -10.628 -26.750 1.00 71.88 257 GLY A O 1
ATOM 2079 N N . VAL A 1 258 ? -7.957 -9.106 -27.866 1.00 74.38 258 VAL A N 1
ATOM 2080 C CA . VAL A 1 258 ? -7.232 -8.616 -26.684 1.00 74.38 258 VAL A CA 1
ATOM 2081 C C . VAL A 1 258 ? -8.195 -7.858 -25.764 1.00 74.38 258 VAL A C 1
ATOM 2083 O O . VAL A 1 258 ? -8.558 -6.706 -26.000 1.00 74.38 258 VAL A O 1
ATOM 2086 N N . ARG A 1 259 ? -8.596 -8.511 -24.666 1.00 67.25 259 ARG A N 1
ATOM 2087 C CA . ARG A 1 259 ? -9.562 -7.975 -23.687 1.00 67.25 259 ARG A CA 1
ATOM 2088 C C . ARG A 1 259 ? -9.072 -6.747 -22.918 1.00 67.25 259 ARG A C 1
ATOM 2090 O O . ARG A 1 259 ? -9.892 -5.975 -22.432 1.00 67.25 259 ARG A O 1
ATOM 2097 N N . ASN A 1 260 ? -7.760 -6.567 -22.761 1.00 69.88 260 ASN A N 1
ATOM 2098 C CA . ASN A 1 260 ? -7.210 -5.344 -22.178 1.00 69.88 260 ASN A CA 1
ATOM 2099 C C . ASN A 1 260 ? -7.313 -4.209 -23.203 1.00 69.88 260 ASN A C 1
ATOM 2101 O O . ASN A 1 260 ? -6.518 -4.145 -24.138 1.00 69.88 260 ASN A O 1
ATOM 2105 N N . GLU A 1 261 ? -8.244 -3.280 -22.996 1.00 71.38 261 GLU A N 1
ATOM 2106 C CA . GLU A 1 261 ? -8.460 -2.148 -23.898 1.00 71.38 261 GLU A CA 1
ATOM 2107 C C . GLU A 1 261 ? -7.206 -1.274 -24.088 1.00 71.38 261 GLU A C 1
ATOM 2109 O O . GLU A 1 261 ? -6.974 -0.778 -25.189 1.00 71.38 261 GLU A O 1
ATOM 2114 N N . LYS A 1 262 ? -6.357 -1.124 -23.059 1.00 73.44 262 LYS A N 1
ATOM 2115 C CA . LYS A 1 262 ? -5.113 -0.339 -23.143 1.00 73.44 262 LYS A CA 1
ATOM 2116 C C . LYS A 1 262 ? -4.065 -1.046 -24.005 1.00 73.44 262 LYS A C 1
ATOM 2118 O O . LYS A 1 262 ? -3.470 -0.403 -24.866 1.00 73.44 262 LYS A O 1
ATOM 2123 N N . ALA A 1 263 ? -3.887 -2.360 -23.835 1.00 78.25 263 ALA A N 1
ATOM 2124 C CA . ALA A 1 263 ? -3.024 -3.155 -24.715 1.00 78.25 263 ALA A CA 1
ATOM 2125 C C . ALA A 1 263 ? -3.575 -3.203 -26.146 1.00 78.25 263 ALA A C 1
ATOM 2127 O O . ALA A 1 263 ? -2.820 -2.991 -27.085 1.00 78.25 263 ALA A O 1
ATOM 2128 N N . ARG A 1 264 ? -4.889 -3.393 -26.322 1.00 83.50 264 ARG A N 1
ATOM 2129 C CA . ARG A 1 264 ? -5.548 -3.392 -27.634 1.00 83.50 264 ARG A CA 1
ATOM 2130 C C . ARG A 1 264 ? -5.364 -2.065 -28.366 1.00 83.50 264 ARG A C 1
ATOM 2132 O O . ARG A 1 264 ? -4.930 -2.075 -29.513 1.00 83.50 264 ARG A O 1
ATOM 2139 N N . LYS A 1 265 ? -5.637 -0.929 -27.710 1.00 83.75 265 LYS A N 1
ATOM 2140 C CA . LYS A 1 265 ? -5.413 0.415 -28.273 1.00 83.75 265 LYS A CA 1
ATOM 2141 C C . LYS A 1 265 ? -3.953 0.609 -28.682 1.00 83.75 265 LYS A C 1
ATOM 2143 O O . LYS A 1 265 ? -3.708 1.024 -29.807 1.00 83.75 265 LYS A O 1
ATOM 2148 N N . TYR A 1 266 ? -3.007 0.228 -27.823 1.00 85.88 266 TYR A N 1
ATOM 2149 C CA . TYR A 1 266 ? -1.573 0.306 -28.113 1.00 85.88 266 TYR A CA 1
ATOM 2150 C C . TYR A 1 266 ? -1.143 -0.585 -29.299 1.00 85.88 266 TYR A C 1
ATOM 2152 O O . TYR A 1 266 ? -0.470 -0.095 -30.202 1.00 85.88 266 TYR A O 1
ATOM 2160 N N . LEU A 1 267 ? -1.588 -1.847 -29.356 1.00 87.00 267 LEU A N 1
ATOM 2161 C CA . LEU A 1 267 ? -1.325 -2.766 -30.476 1.00 87.00 267 LEU A CA 1
ATOM 2162 C C . LEU A 1 267 ? -1.979 -2.289 -31.786 1.00 87.00 267 LEU A C 1
ATOM 2164 O O . LEU A 1 267 ? -1.433 -2.507 -32.860 1.00 87.00 267 LEU A O 1
ATOM 2168 N N . THR A 1 268 ? -3.122 -1.600 -31.702 1.00 88.69 268 THR A N 1
ATOM 2169 C CA . THR A 1 268 ? -3.798 -0.985 -32.860 1.00 88.69 268 THR A CA 1
ATOM 2170 C C . THR A 1 268 ? -3.065 0.270 -33.353 1.00 88.69 268 THR A C 1
ATOM 2172 O O . THR A 1 268 ? -3.054 0.537 -34.551 1.00 88.69 268 THR A O 1
ATOM 2175 N N . SER A 1 269 ? -2.453 1.052 -32.453 1.00 88.75 269 SER A N 1
ATOM 2176 C CA . SER A 1 269 ? -1.754 2.302 -32.794 1.00 88.75 269 SER A CA 1
ATOM 2177 C C . SER A 1 269 ? -0.263 2.137 -33.107 1.00 88.75 269 SER A C 1
ATOM 2179 O O . SER A 1 269 ? 0.384 3.105 -33.508 1.00 88.75 269 SER A O 1
ATOM 2181 N N . MET A 1 270 ? 0.320 0.956 -32.882 1.00 90.12 270 MET A N 1
ATOM 2182 C CA . MET A 1 270 ? 1.737 0.715 -33.154 1.00 90.12 270 MET A CA 1
ATOM 2183 C C . MET A 1 270 ? 2.029 0.651 -34.660 1.00 90.12 270 MET A C 1
ATOM 2185 O O . MET A 1 270 ? 1.180 0.282 -35.472 1.00 90.12 270 MET A O 1
ATOM 2189 N N . ARG A 1 271 ? 3.268 0.972 -35.049 1.00 90.62 271 ARG A N 1
ATOM 2190 C CA . ARG A 1 271 ? 3.731 0.740 -36.426 1.00 90.62 271 ARG A CA 1
ATOM 2191 C C . ARG A 1 271 ? 3.778 -0.766 -36.688 1.00 90.62 271 ARG A C 1
ATOM 2193 O O . ARG A 1 271 ? 4.296 -1.499 -35.849 1.00 90.62 271 ARG A O 1
ATOM 2200 N N . LYS A 1 272 ? 3.282 -1.209 -37.848 1.00 91.25 272 LYS A N 1
ATOM 2201 C CA . LYS A 1 272 ? 3.347 -2.622 -38.250 1.00 91.25 272 LYS A CA 1
ATOM 2202 C C . LYS A 1 272 ? 4.804 -3.092 -38.315 1.00 91.25 272 LYS A C 1
ATOM 2204 O O . LYS A 1 272 ? 5.604 -2.506 -39.042 1.00 91.25 272 LYS A O 1
ATOM 2209 N N . LYS A 1 273 ? 5.116 -4.146 -37.564 1.00 93.94 273 LYS A N 1
ATOM 2210 C CA . LYS A 1 273 ? 6.392 -4.872 -37.558 1.00 93.94 273 LYS A CA 1
ATOM 2211 C C . LYS A 1 273 ? 6.213 -6.188 -38.321 1.00 93.94 273 LYS A C 1
ATOM 2213 O O . LYS A 1 273 ? 5.180 -6.840 -38.167 1.00 93.94 273 LYS A O 1
ATOM 2218 N N . ASN A 1 274 ? 7.207 -6.586 -39.110 1.00 92.38 274 ASN A N 1
ATOM 2219 C CA . ASN A 1 274 ? 7.243 -7.917 -39.725 1.00 92.38 274 ASN A CA 1
ATOM 2220 C C . ASN A 1 274 ? 7.801 -8.940 -38.714 1.00 92.38 274 ASN A C 1
ATOM 2222 O O . ASN A 1 274 ? 8.631 -8.551 -37.891 1.00 92.38 274 ASN A O 1
ATOM 2226 N N . PRO A 1 275 ? 7.392 -10.221 -38.764 1.00 92.94 275 PRO A N 1
ATOM 2227 C CA . PRO A 1 275 ? 8.019 -11.270 -37.965 1.00 92.94 275 PRO A CA 1
ATOM 2228 C C . PRO A 1 275 ? 9.485 -11.466 -38.368 1.00 92.94 275 PRO A C 1
ATOM 2230 O O . PRO A 1 275 ? 9.821 -11.442 -39.554 1.00 92.94 275 PRO A O 1
ATOM 2233 N N . VAL A 1 276 ? 10.349 -11.697 -37.380 1.00 92.62 276 VAL A N 1
ATOM 2234 C CA . VAL A 1 276 ? 11.763 -12.033 -37.580 1.00 92.62 276 VAL A CA 1
ATOM 2235 C C . VAL A 1 276 ? 11.901 -13.559 -37.635 1.00 92.62 276 VAL A C 1
ATOM 2237 O O . VAL A 1 276 ? 11.460 -14.235 -36.699 1.00 92.62 276 VAL A O 1
ATOM 2240 N N . PRO A 1 277 ? 12.519 -14.141 -38.680 1.00 90.31 277 PRO A N 1
ATOM 2241 C CA . PRO A 1 277 ? 12.743 -15.581 -38.756 1.00 90.31 277 PRO A CA 1
ATOM 2242 C C . PRO A 1 277 ? 13.494 -16.111 -37.528 1.00 90.31 277 PRO A C 1
ATOM 2244 O O . PRO A 1 277 ? 14.597 -15.663 -37.210 1.00 90.31 277 PRO A O 1
ATOM 2247 N N . LEU A 1 278 ? 12.939 -17.123 -36.849 1.00 88.38 278 LEU A N 1
ATOM 2248 C CA . LEU A 1 278 ? 13.586 -17.723 -35.672 1.00 88.38 278 LEU A CA 1
ATOM 2249 C C . LEU A 1 278 ? 14.987 -18.279 -35.986 1.00 88.38 278 LEU A C 1
ATOM 2251 O O . LEU A 1 278 ? 15.830 -18.330 -35.099 1.00 88.38 278 LEU A O 1
ATOM 2255 N N . THR A 1 279 ? 15.270 -18.631 -37.240 1.00 89.50 279 THR A N 1
ATOM 2256 C CA . THR A 1 279 ? 16.605 -19.026 -37.716 1.00 89.50 279 THR A CA 1
ATOM 2257 C C . THR A 1 279 ? 17.662 -17.928 -37.567 1.00 89.50 279 THR A C 1
ATOM 2259 O O . THR A 1 279 ? 18.825 -18.245 -37.358 1.00 89.50 279 THR A O 1
ATOM 2262 N N . GLU A 1 280 ? 17.293 -16.645 -37.615 1.00 88.75 280 GLU A N 1
ATOM 2263 C CA . GLU A 1 280 ? 18.220 -15.532 -37.344 1.00 88.75 280 GLU A CA 1
ATOM 2264 C C . GLU A 1 280 ? 18.480 -15.373 -35.840 1.00 88.75 280 GLU A C 1
ATOM 2266 O O . GLU A 1 280 ? 19.583 -15.039 -35.409 1.00 88.75 280 GLU A O 1
ATOM 2271 N N . LYS A 1 281 ? 17.454 -15.638 -35.021 1.00 86.75 281 LYS A N 1
ATOM 2272 C CA . LYS A 1 281 ? 17.507 -15.508 -33.559 1.00 86.75 281 LYS A CA 1
ATOM 2273 C C . LYS A 1 281 ? 18.190 -16.701 -32.874 1.00 86.75 281 LYS A C 1
ATOM 2275 O O . LYS A 1 281 ? 18.798 -16.528 -31.819 1.00 86.75 281 LYS A O 1
ATOM 2280 N N . PHE A 1 282 ? 18.093 -17.885 -33.475 1.00 89.75 282 PHE A N 1
ATOM 2281 C CA . PHE A 1 282 ? 18.568 -19.172 -32.962 1.00 89.75 282 PHE A CA 1
ATOM 2282 C C . PHE A 1 282 ? 19.355 -19.944 -34.054 1.00 89.75 282 PHE A C 1
ATOM 2284 O O . PHE A 1 282 ? 18.961 -21.052 -34.425 1.00 89.75 282 PHE A O 1
ATOM 2291 N N . PRO A 1 283 ? 20.468 -19.401 -34.588 1.00 84.38 283 PRO A N 1
ATOM 2292 C CA . PRO A 1 283 ? 21.121 -19.912 -35.807 1.00 84.38 283 PRO A CA 1
ATOM 2293 C C . PRO A 1 283 ? 21.693 -21.333 -35.702 1.00 84.38 283 PRO A C 1
ATOM 2295 O O . PRO A 1 283 ? 21.900 -21.985 -36.720 1.00 84.38 283 PRO A O 1
ATOM 2298 N N . ASN A 1 284 ? 21.923 -21.828 -34.483 1.00 82.94 284 ASN A N 1
ATOM 2299 C CA . ASN A 1 284 ? 22.484 -23.157 -34.220 1.00 82.94 284 ASN A CA 1
ATOM 2300 C C . ASN A 1 284 ? 21.420 -24.189 -33.785 1.00 82.94 284 ASN A C 1
ATOM 2302 O O . ASN A 1 284 ? 21.775 -25.248 -33.272 1.00 82.94 284 ASN A O 1
ATOM 2306 N N . ALA A 1 285 ? 20.124 -23.881 -33.903 1.00 87.38 285 ALA A N 1
ATOM 2307 C CA . ALA A 1 285 ? 19.039 -24.747 -33.435 1.00 87.38 285 ALA A CA 1
ATOM 2308 C C . ALA A 1 285 ? 18.466 -25.656 -34.541 1.00 87.38 285 ALA A C 1
ATOM 2310 O O . ALA A 1 285 ? 18.522 -25.348 -35.728 1.00 87.38 285 ALA A O 1
ATOM 2311 N N . ASP A 1 286 ? 17.875 -26.780 -34.128 1.00 87.19 286 ASP A N 1
ATOM 2312 C CA . ASP A 1 286 ? 17.212 -27.741 -35.019 1.00 87.19 286 ASP A CA 1
ATOM 2313 C C . ASP A 1 286 ? 15.976 -27.097 -35.697 1.00 87.19 286 ASP A C 1
ATOM 2315 O O . ASP A 1 286 ? 15.097 -26.596 -34.988 1.00 87.19 286 ASP A O 1
ATOM 2319 N N . PRO A 1 287 ? 15.838 -27.130 -37.039 1.00 90.38 287 PRO A N 1
ATOM 2320 C CA . PRO A 1 287 ? 14.652 -26.623 -37.732 1.00 90.38 287 PRO A CA 1
ATOM 2321 C C . PRO A 1 287 ? 13.316 -27.187 -37.214 1.00 90.38 287 PRO A C 1
ATOM 2323 O O . PRO A 1 287 ? 12.314 -26.470 -37.197 1.00 90.38 287 PRO A O 1
ATOM 2326 N N . LEU A 1 288 ? 13.286 -28.440 -36.739 1.00 92.12 288 LEU A N 1
ATOM 2327 C CA . LEU A 1 288 ? 12.102 -29.034 -36.111 1.00 92.12 288 LEU A CA 1
ATOM 2328 C C . LEU A 1 288 ? 11.764 -28.353 -34.781 1.00 92.12 288 LEU A C 1
ATOM 2330 O O . LEU A 1 288 ? 10.588 -28.099 -34.511 1.00 92.12 288 LEU A O 1
ATOM 2334 N N . VAL A 1 289 ? 12.773 -28.011 -33.971 1.00 93.56 289 VAL A N 1
ATOM 2335 C CA . VAL A 1 289 ? 12.530 -27.329 -32.694 1.00 93.56 289 VAL A CA 1
ATOM 2336 C C . VAL A 1 289 ? 12.156 -25.867 -32.883 1.00 93.56 289 VAL A C 1
ATOM 2338 O O . VAL A 1 289 ? 11.340 -25.360 -32.122 1.00 93.56 289 VAL A O 1
ATOM 2341 N N . LEU A 1 290 ? 12.669 -25.197 -33.919 1.00 93.44 290 LEU A N 1
ATOM 2342 C CA . LEU A 1 290 ? 12.249 -23.831 -34.244 1.00 93.44 290 LEU A CA 1
ATOM 2343 C C . LEU A 1 290 ? 10.799 -23.777 -34.734 1.00 93.44 290 LEU A C 1
ATOM 2345 O O . LEU A 1 290 ? 10.057 -22.889 -34.318 1.00 93.44 290 LEU A O 1
ATOM 2349 N N . ARG A 1 291 ? 10.352 -24.765 -35.523 1.00 94.00 291 ARG A N 1
ATOM 2350 C CA . ARG A 1 291 ? 8.933 -24.910 -35.886 1.00 94.00 291 ARG A CA 1
ATOM 2351 C C . ARG A 1 291 ? 8.049 -25.117 -34.652 1.00 94.00 291 ARG A C 1
ATOM 2353 O O . ARG A 1 291 ? 7.003 -24.483 -34.544 1.00 94.00 291 ARG A O 1
ATOM 2360 N N . LEU A 1 292 ? 8.450 -25.995 -33.729 1.00 96.06 292 LEU A N 1
ATOM 2361 C CA . LEU A 1 292 ? 7.694 -26.227 -32.495 1.00 96.06 292 LEU A CA 1
ATOM 2362 C C . LEU A 1 292 ? 7.683 -24.977 -31.601 1.00 96.06 292 LEU A C 1
ATOM 2364 O O . LEU A 1 292 ? 6.626 -24.587 -31.117 1.00 96.06 292 LEU A O 1
ATOM 2368 N N . LEU A 1 293 ? 8.828 -24.311 -31.427 1.00 96.31 293 LEU A N 1
ATOM 2369 C CA . LEU A 1 293 ? 8.954 -23.095 -30.623 1.00 96.31 293 LEU A CA 1
ATOM 2370 C C . LEU A 1 293 ? 8.079 -21.951 -31.153 1.00 96.31 293 LEU A C 1
ATOM 2372 O O . LEU A 1 293 ? 7.470 -21.257 -30.344 1.00 96.31 293 LEU A O 1
ATOM 2376 N N . LEU A 1 294 ? 7.960 -21.789 -32.477 1.00 94.44 294 LEU A N 1
ATOM 2377 C CA . LEU A 1 294 ? 7.039 -20.816 -33.071 1.00 94.44 294 LEU A CA 1
ATOM 2378 C C . LEU A 1 294 ? 5.591 -21.095 -32.645 1.00 94.44 294 LEU A C 1
ATOM 2380 O O . LEU A 1 294 ? 4.938 -20.212 -32.104 1.00 94.44 294 LEU A O 1
ATOM 2384 N N . ARG A 1 295 ? 5.138 -22.352 -32.774 1.00 96.19 295 ARG A N 1
ATOM 2385 C CA . ARG A 1 295 ? 3.788 -22.787 -32.366 1.00 96.19 295 ARG A CA 1
ATOM 2386 C C . ARG A 1 295 ? 3.522 -22.576 -30.870 1.00 96.19 295 ARG A C 1
ATOM 2388 O O . ARG A 1 295 ? 2.417 -22.207 -30.491 1.00 96.19 295 ARG A O 1
ATOM 2395 N N . LEU A 1 296 ? 4.520 -22.791 -30.007 1.00 97.44 296 LEU A N 1
ATOM 2396 C CA . LEU A 1 296 ? 4.407 -22.517 -28.564 1.00 97.44 296 LEU A CA 1
ATOM 2397 C C . LEU A 1 296 ? 4.302 -21.009 -28.254 1.00 97.44 296 LEU A C 1
ATOM 2399 O O . LEU A 1 296 ? 3.757 -20.639 -27.215 1.00 97.44 296 LEU A O 1
ATOM 2403 N N . LEU A 1 297 ? 4.816 -20.152 -29.141 1.00 96.44 297 LEU A N 1
ATOM 2404 C CA . LEU A 1 297 ? 4.875 -18.694 -29.015 1.00 96.44 297 LEU A CA 1
ATOM 2405 C C . LEU A 1 297 ? 3.885 -17.959 -29.940 1.00 96.44 297 LEU A C 1
ATOM 2407 O O . LEU A 1 297 ? 4.082 -16.778 -30.219 1.00 96.44 297 LEU A O 1
ATOM 2411 N N . GLU A 1 298 ? 2.814 -18.613 -30.398 1.00 94.31 298 GLU A N 1
ATOM 2412 C CA . GLU A 1 298 ? 1.787 -17.931 -31.195 1.00 94.31 298 GLU A CA 1
ATOM 2413 C C . GLU A 1 298 ? 1.055 -16.844 -30.397 1.00 94.31 298 GLU A C 1
ATOM 2415 O O . GLU A 1 298 ? 0.831 -16.964 -29.186 1.00 94.31 298 GLU A O 1
ATOM 2420 N N . PHE A 1 299 ? 0.675 -15.750 -31.063 1.00 90.88 299 PHE A N 1
ATOM 2421 C CA . PHE A 1 299 ? 0.111 -14.596 -30.355 1.00 90.88 299 PHE A CA 1
ATOM 2422 C C . PHE A 1 299 ? -1.341 -14.837 -29.909 1.00 90.88 299 PHE A C 1
ATOM 2424 O O . PHE A 1 299 ? -1.662 -14.543 -28.754 1.00 90.88 299 PHE A O 1
ATOM 2431 N N . ASP A 1 300 ? -2.213 -15.399 -30.760 1.00 88.62 300 ASP A N 1
ATOM 2432 C CA . ASP A 1 300 ? -3.556 -15.825 -30.333 1.00 88.62 300 ASP A CA 1
ATOM 2433 C C . ASP A 1 300 ? -3.444 -17.126 -29.504 1.00 88.62 300 ASP A C 1
ATOM 2435 O O . ASP A 1 300 ? -2.832 -18.097 -29.955 1.00 88.62 300 ASP A O 1
ATOM 2439 N N . PRO A 1 301 ? -4.031 -17.200 -28.294 1.00 88.44 301 PRO A N 1
ATOM 2440 C CA . PRO A 1 301 ? -4.034 -18.423 -27.491 1.00 88.44 301 PRO A CA 1
ATOM 2441 C C . PRO A 1 301 ? -4.801 -19.608 -28.108 1.00 88.44 301 PRO A C 1
ATOM 2443 O O . PRO A 1 301 ? -4.750 -20.690 -27.527 1.00 88.44 301 PRO A O 1
ATOM 2446 N N . LYS A 1 302 ? -5.520 -19.440 -29.228 1.00 88.94 302 LYS A N 1
ATOM 2447 C CA . LYS A 1 302 ? -6.134 -20.545 -29.993 1.00 88.94 302 LYS A CA 1
ATOM 2448 C C . LYS A 1 302 ? -5.145 -21.288 -30.891 1.00 88.94 302 LYS A C 1
ATOM 2450 O O . LYS A 1 302 ? -5.323 -22.480 -31.106 1.00 88.94 302 LYS A O 1
ATOM 2455 N N . ASP A 1 303 ? -4.147 -20.582 -31.421 1.00 92.50 303 ASP A N 1
ATOM 2456 C CA . ASP A 1 303 ? -3.227 -21.121 -32.432 1.00 92.50 303 ASP A CA 1
ATOM 2457 C C . ASP A 1 303 ? -2.041 -21.865 -31.783 1.00 92.50 303 ASP A C 1
ATOM 2459 O O . ASP A 1 303 ? -1.332 -22.642 -32.430 1.00 92.50 303 ASP A O 1
ATOM 2463 N N . ARG A 1 304 ? -1.865 -21.690 -30.464 1.00 95.00 304 ARG A N 1
ATOM 2464 C CA . ARG A 1 304 ? -0.945 -22.486 -29.642 1.00 95.00 304 ARG A CA 1
ATOM 2465 C C . ARG A 1 304 ? -1.481 -23.912 -29.456 1.00 95.00 304 ARG A C 1
ATOM 2467 O O . ARG A 1 304 ? -2.634 -24.072 -29.058 1.00 95.00 304 ARG A O 1
ATOM 2474 N N . PRO A 1 305 ? -0.647 -24.952 -29.640 1.00 96.94 305 PRO A N 1
ATOM 2475 C CA . PRO A 1 305 ? -1.058 -26.334 -29.433 1.00 96.94 305 PRO A CA 1
ATOM 2476 C C . PRO A 1 305 ? -1.325 -26.623 -27.953 1.00 96.94 305 PRO A C 1
ATOM 2478 O O . PRO A 1 305 ? -0.677 -26.064 -27.064 1.00 96.94 305 PRO A O 1
ATOM 2481 N N . THR A 1 306 ? -2.210 -27.577 -27.677 1.00 96.19 306 THR A N 1
ATOM 2482 C CA . THR A 1 306 ? -2.269 -28.216 -26.358 1.00 96.19 306 THR A CA 1
ATOM 2483 C C . THR A 1 306 ? -0.965 -28.959 -26.050 1.00 96.19 306 THR A C 1
ATOM 2485 O O . THR A 1 306 ? -0.188 -29.309 -26.943 1.00 96.19 306 THR A O 1
ATOM 2488 N N . ALA A 1 307 ? -0.722 -29.262 -24.772 1.00 95.25 307 ALA A N 1
ATOM 2489 C CA . ALA A 1 307 ? 0.462 -30.020 -24.367 1.00 95.25 307 ALA A CA 1
ATOM 2490 C C . ALA A 1 307 ? 0.555 -31.409 -25.042 1.00 95.25 307 ALA A C 1
ATOM 2492 O O . ALA A 1 307 ? 1.654 -31.868 -25.339 1.00 95.25 307 ALA A O 1
ATOM 2493 N N . GLU A 1 308 ? -0.579 -32.056 -25.337 1.00 93.69 308 GLU A N 1
ATOM 2494 C CA . GLU A 1 308 ? -0.633 -33.353 -26.030 1.00 93.69 308 GLU A CA 1
ATOM 2495 C C . GLU A 1 308 ? -0.318 -33.238 -27.534 1.00 93.69 308 GLU A C 1
ATOM 2497 O O . GLU A 1 308 ? 0.460 -34.031 -28.068 1.00 93.69 308 GLU A O 1
ATOM 2502 N N . GLU A 1 309 ? -0.816 -32.201 -28.211 1.00 94.81 309 GLU A N 1
ATOM 2503 C CA . GLU A 1 309 ? -0.449 -31.909 -29.606 1.00 94.81 309 GLU A CA 1
ATOM 2504 C C . GLU A 1 309 ? 1.016 -31.467 -29.747 1.00 94.81 309 GLU A C 1
ATOM 2506 O O . GLU A 1 309 ? 1.649 -31.730 -30.770 1.00 94.81 309 GLU A O 1
ATOM 2511 N N . ALA A 1 310 ? 1.569 -30.809 -28.723 1.00 96.00 310 ALA A N 1
ATOM 2512 C CA . ALA A 1 310 ? 2.977 -30.428 -28.672 1.00 96.00 310 ALA A CA 1
ATOM 2513 C C . ALA A 1 310 ? 3.893 -31.650 -28.463 1.00 96.00 310 ALA A C 1
ATOM 2515 O O . ALA A 1 310 ? 4.882 -31.786 -29.180 1.00 96.00 310 ALA A O 1
ATOM 2516 N N . LEU A 1 311 ? 3.545 -32.573 -27.554 1.00 94.44 311 LEU A N 1
ATOM 2517 C CA . LEU A 1 311 ? 4.244 -33.862 -27.377 1.00 94.44 311 LEU A CA 1
ATOM 2518 C C . LEU A 1 311 ? 4.195 -34.739 -28.639 1.00 94.44 311 LEU A C 1
ATOM 2520 O O . LEU A 1 311 ? 5.126 -35.499 -28.901 1.00 94.44 311 LEU A O 1
ATOM 2524 N N . SER A 1 312 ? 3.139 -34.590 -29.441 1.00 92.50 312 SER A N 1
ATOM 2525 C CA . SER A 1 312 ? 2.957 -35.290 -30.717 1.00 92.50 312 SER A CA 1
ATOM 2526 C C . SER A 1 312 ? 3.778 -34.707 -31.882 1.00 92.50 312 SER A C 1
ATOM 2528 O O . SER A 1 312 ? 3.756 -35.270 -32.980 1.00 92.50 312 SER A O 1
ATOM 2530 N N . ASP A 1 313 ? 4.503 -33.595 -31.698 1.00 95.00 313 ASP A N 1
ATOM 2531 C CA . ASP A 1 313 ? 5.312 -33.005 -32.770 1.00 95.00 313 ASP A CA 1
ATOM 2532 C C . ASP A 1 313 ? 6.489 -33.933 -33.166 1.00 95.00 313 ASP A C 1
ATOM 2534 O O . ASP A 1 313 ? 7.166 -34.485 -32.290 1.00 95.00 313 ASP A O 1
ATOM 2538 N N . PRO A 1 314 ? 6.799 -34.088 -34.473 1.00 93.56 314 PRO A N 1
ATOM 2539 C CA . PRO A 1 314 ? 7.941 -34.859 -34.967 1.00 93.56 314 PRO A CA 1
ATOM 2540 C C . PRO A 1 314 ? 9.291 -34.620 -34.270 1.00 93.56 314 PRO A C 1
ATOM 2542 O O . PRO A 1 314 ? 10.125 -35.527 -34.287 1.00 93.56 314 PRO A O 1
ATOM 2545 N N . TYR A 1 315 ? 9.516 -33.468 -33.627 1.00 94.00 315 TYR A N 1
ATOM 2546 C CA . TYR A 1 315 ? 10.694 -33.245 -32.780 1.00 94.00 315 TYR A CA 1
ATOM 2547 C C . TYR A 1 315 ? 10.873 -34.326 -31.687 1.00 94.00 315 TYR A C 1
ATOM 2549 O O . TYR A 1 315 ? 11.997 -34.754 -31.411 1.00 94.00 315 TYR A O 1
ATOM 2557 N N . PHE A 1 316 ? 9.791 -34.879 -31.127 1.00 93.56 316 PHE A N 1
ATOM 2558 C CA . PHE A 1 316 ? 9.840 -35.925 -30.091 1.00 93.56 316 PHE A CA 1
ATOM 2559 C C . PHE A 1 316 ? 9.831 -37.366 -30.629 1.00 93.56 316 PHE A C 1
ATOM 2561 O O . PHE A 1 316 ? 9.746 -38.319 -29.848 1.00 93.56 316 PHE A O 1
ATOM 2568 N N . LYS A 1 317 ? 9.970 -37.568 -31.950 1.00 87.38 317 LYS A N 1
ATOM 2569 C CA . LYS A 1 317 ? 9.974 -38.896 -32.590 1.00 87.38 317 LYS A CA 1
ATOM 2570 C C . LYS A 1 317 ? 10.974 -39.858 -31.926 1.00 87.38 317 LYS A C 1
ATOM 2572 O O . LYS A 1 317 ? 12.185 -39.638 -31.963 1.00 87.38 317 LYS A O 1
ATOM 2577 N N . GLY A 1 318 ? 10.452 -40.941 -31.345 1.00 83.38 318 GLY A N 1
ATOM 2578 C CA . GLY A 1 318 ? 11.215 -41.977 -30.632 1.00 83.38 318 GLY A CA 1
ATOM 2579 C C . GLY A 1 318 ? 11.328 -41.779 -29.112 1.00 83.38 318 GLY A C 1
ATOM 2580 O O . GLY A 1 318 ? 11.589 -42.752 -28.405 1.00 83.38 318 GLY A O 1
ATOM 2581 N N . LEU A 1 319 ? 11.079 -40.564 -28.610 1.00 83.56 319 LEU A N 1
ATOM 2582 C CA . LEU A 1 319 ? 11.011 -40.248 -27.179 1.00 83.56 319 LEU A CA 1
ATOM 2583 C C . LEU A 1 319 ? 9.569 -40.337 -26.654 1.00 83.56 319 LEU A C 1
ATOM 2585 O O . LEU A 1 319 ? 9.345 -40.971 -25.621 1.00 83.56 319 LEU A O 1
ATOM 2589 N N . ALA A 1 320 ? 8.616 -39.758 -27.394 1.00 76.44 320 ALA A N 1
ATOM 2590 C CA . ALA A 1 320 ? 7.191 -39.780 -27.068 1.00 76.44 320 ALA A CA 1
ATOM 2591 C C . ALA A 1 320 ? 6.618 -41.208 -27.059 1.00 76.44 320 ALA A C 1
ATOM 2593 O O . ALA A 1 320 ? 6.883 -42.008 -27.964 1.00 76.44 320 ALA A O 1
ATOM 2594 N N . LYS A 1 321 ? 5.849 -41.527 -26.012 1.00 79.00 321 LYS A N 1
ATOM 2595 C CA . LYS A 1 321 ? 5.167 -42.807 -25.771 1.00 79.00 321 LYS A CA 1
ATOM 2596 C C . LYS A 1 321 ? 3.940 -42.570 -24.890 1.00 79.00 321 LYS A C 1
ATOM 2598 O O . LYS A 1 321 ? 4.092 -42.247 -23.716 1.00 79.00 321 LYS A O 1
ATOM 2603 N N . ILE A 1 322 ? 2.749 -42.872 -25.411 1.00 72.62 322 ILE A N 1
ATOM 2604 C CA . ILE A 1 322 ? 1.448 -42.695 -24.730 1.00 72.62 322 ILE A CA 1
ATOM 2605 C C . ILE A 1 322 ? 1.444 -43.301 -23.309 1.00 72.62 322 ILE A C 1
ATOM 2607 O O . ILE A 1 322 ? 1.046 -42.641 -22.355 1.00 72.62 322 ILE A O 1
ATOM 2611 N N . GLU A 1 323 ? 1.980 -44.516 -23.139 1.00 76.31 323 GLU A N 1
ATOM 2612 C CA . GLU A 1 323 ? 2.123 -45.207 -21.838 1.00 76.31 323 GLU A CA 1
ATOM 2613 C C . GLU A 1 323 ? 2.925 -44.419 -20.783 1.00 76.31 323 GLU A C 1
ATOM 2615 O O . GLU A 1 323 ? 2.801 -44.662 -19.585 1.00 76.31 323 GLU A O 1
ATOM 2620 N N . ARG A 1 324 ? 3.791 -43.501 -21.226 1.00 82.12 324 ARG A N 1
ATOM 2621 C CA . ARG A 1 324 ? 4.665 -42.671 -20.389 1.00 82.12 324 ARG A CA 1
ATOM 2622 C C . ARG A 1 324 ? 4.177 -41.232 -20.269 1.00 82.12 324 ARG A C 1
ATOM 2624 O O . ARG A 1 324 ? 4.889 -40.444 -19.650 1.00 82.12 324 ARG A O 1
ATOM 2631 N N . GLU A 1 325 ? 3.021 -40.902 -20.840 1.00 90.38 325 GLU A N 1
ATOM 2632 C CA . GLU A 1 325 ? 2.421 -39.564 -20.925 1.00 90.38 325 GLU A CA 1
ATOM 2633 C C . GLU A 1 325 ? 0.973 -39.598 -20.398 1.00 90.38 325 GLU A C 1
ATOM 2635 O O . GLU A 1 325 ? 0.021 -39.418 -21.170 1.00 90.38 325 GLU A O 1
ATOM 2640 N N . PRO A 1 326 ? 0.785 -39.884 -19.095 1.00 91.75 326 PRO A N 1
ATOM 2641 C CA . PRO A 1 326 ? -0.538 -40.048 -18.511 1.00 91.75 326 PRO A CA 1
ATOM 2642 C C . PRO A 1 326 ? -1.344 -38.746 -18.555 1.00 91.75 326 PRO A C 1
ATOM 2644 O O . PRO A 1 326 ? -0.801 -37.648 -18.433 1.00 91.75 326 PRO A O 1
ATOM 2647 N N . SER A 1 327 ? -2.662 -38.896 -18.641 1.00 91.12 327 SER A N 1
ATOM 2648 C CA . SER A 1 327 ? -3.630 -37.823 -18.407 1.00 91.12 327 SER A CA 1
ATOM 2649 C C . SER A 1 327 ? -4.231 -37.976 -17.012 1.00 91.12 327 SER A C 1
ATOM 2651 O O . SER A 1 327 ? -4.469 -39.095 -16.551 1.00 91.12 327 SER A O 1
ATOM 2653 N N . CYS A 1 328 ? -4.489 -36.861 -16.338 1.00 91.25 328 CYS A N 1
ATOM 2654 C CA . CYS A 1 328 ? -5.200 -36.843 -15.066 1.00 91.25 328 CYS A CA 1
ATOM 2655 C C . CYS A 1 328 ? -6.719 -36.726 -15.300 1.00 91.25 328 CYS A C 1
ATOM 2657 O O . CYS A 1 328 ? -7.165 -36.394 -16.398 1.00 91.25 328 CYS A O 1
ATOM 2659 N N . ARG A 1 329 ? -7.530 -36.996 -14.270 1.00 88.31 329 ARG A N 1
ATOM 2660 C CA . ARG A 1 329 ? -8.972 -36.690 -14.292 1.00 88.31 329 ARG A CA 1
ATOM 2661 C C . ARG A 1 329 ? -9.196 -35.259 -13.780 1.00 88.31 329 ARG A C 1
ATOM 2663 O O . ARG A 1 329 ? -8.481 -34.859 -12.861 1.00 88.31 329 ARG A O 1
ATOM 2670 N N . PRO A 1 330 ? -10.189 -34.510 -14.296 1.00 88.31 330 PRO A N 1
ATOM 2671 C CA . PRO A 1 330 ? -10.543 -33.196 -13.763 1.00 88.31 330 PRO A CA 1
ATOM 2672 C C . PRO A 1 330 ? -10.797 -33.229 -12.252 1.00 88.31 330 PRO A C 1
ATOM 2674 O O . PRO A 1 330 ? -11.495 -34.114 -11.750 1.00 88.31 330 PRO A O 1
ATOM 2677 N N . ILE A 1 331 ? -10.227 -32.265 -11.528 1.00 88.75 331 ILE A N 1
ATOM 2678 C CA . ILE A 1 331 ? -10.362 -32.175 -10.069 1.00 88.75 331 ILE A CA 1
ATOM 2679 C C . ILE A 1 331 ? -11.795 -31.765 -9.686 1.00 88.75 331 ILE A C 1
ATOM 2681 O O . ILE A 1 331 ? -12.405 -30.910 -10.327 1.00 88.75 331 ILE A O 1
ATOM 2685 N N . SER A 1 332 ? -12.326 -32.364 -8.616 1.00 85.88 332 SER A N 1
ATOM 2686 C CA . SER A 1 332 ? -13.670 -32.075 -8.098 1.00 85.88 332 SER A CA 1
ATOM 2687 C C . SER A 1 332 ? -13.818 -30.625 -7.615 1.00 85.88 332 SER A C 1
ATOM 2689 O O . SER A 1 332 ? -12.916 -30.060 -6.996 1.00 85.88 332 SER A O 1
ATOM 2691 N N . ASN A 1 333 ? -14.992 -30.031 -7.840 1.00 80.62 333 ASN A N 1
ATOM 2692 C CA . ASN A 1 333 ? -15.331 -28.690 -7.352 1.00 80.62 333 ASN A CA 1
ATOM 2693 C C . ASN A 1 333 ? -15.408 -28.612 -5.817 1.00 80.62 333 ASN A C 1
ATOM 2695 O O . ASN A 1 333 ? -15.030 -27.586 -5.251 1.00 80.62 333 ASN A O 1
ATOM 2699 N N . LEU A 1 334 ? -15.811 -29.702 -5.153 1.00 82.44 334 LEU A N 1
ATOM 2700 C CA . LEU A 1 334 ? -15.855 -29.825 -3.692 1.00 82.44 334 LEU A CA 1
ATOM 2701 C C . LEU A 1 334 ? -14.471 -29.623 -3.055 1.00 82.44 334 LEU A C 1
ATOM 2703 O O . LEU A 1 334 ? -14.354 -28.996 -2.005 1.00 82.44 334 LEU A O 1
ATOM 2707 N N . GLU A 1 335 ? -13.401 -30.072 -3.720 1.00 85.44 335 GLU A N 1
ATOM 2708 C CA . GLU A 1 335 ? -12.037 -29.956 -3.189 1.00 85.44 335 GLU A CA 1
ATOM 2709 C C . GLU A 1 335 ? -11.574 -28.496 -3.045 1.00 85.44 335 GLU A C 1
ATOM 2711 O O . GLU A 1 335 ? -10.703 -28.214 -2.219 1.00 85.44 335 GLU A O 1
ATOM 2716 N N . PHE A 1 336 ? -12.180 -27.573 -3.802 1.00 86.75 336 PHE A N 1
ATOM 2717 C CA . PHE A 1 336 ? -11.848 -26.145 -3.843 1.00 86.75 336 PHE A CA 1
ATOM 2718 C C . PHE A 1 336 ? -13.047 -25.234 -3.520 1.00 86.75 336 PHE A C 1
ATOM 2720 O O . PHE A 1 336 ? -13.026 -24.037 -3.812 1.00 86.75 336 PHE A O 1
ATOM 2727 N N . GLU A 1 337 ? -14.080 -25.765 -2.855 1.00 81.00 337 GLU A N 1
ATOM 2728 C CA . GLU A 1 337 ? -15.234 -24.985 -2.379 1.00 81.00 337 GLU A CA 1
ATOM 2729 C C . GLU A 1 337 ? -14.809 -23.841 -1.434 1.00 81.00 337 GLU A C 1
ATOM 2731 O O . GLU A 1 337 ? -15.392 -22.757 -1.450 1.00 81.00 337 GLU A O 1
ATOM 2736 N N . PHE A 1 338 ? -13.721 -24.033 -0.678 1.00 82.31 338 PHE A N 1
ATOM 2737 C CA . PHE A 1 338 ? -13.147 -23.012 0.202 1.00 82.31 338 PHE A CA 1
ATOM 2738 C C . PHE A 1 338 ? -12.672 -21.743 -0.535 1.00 82.31 338 PHE A C 1
ATOM 2740 O O . PHE A 1 338 ? -12.574 -20.695 0.094 1.00 82.31 338 PHE A O 1
ATOM 2747 N N . GLU A 1 339 ? -12.411 -21.797 -1.850 1.00 77.69 339 GLU A N 1
ATOM 2748 C CA . GLU A 1 339 ? -12.104 -20.603 -2.661 1.00 77.69 339 GLU A CA 1
ATOM 2749 C C . GLU A 1 339 ? -13.361 -19.836 -3.107 1.00 77.69 339 GLU A C 1
ATOM 2751 O O . GLU A 1 339 ? -13.254 -18.711 -3.593 1.00 77.69 339 GLU A O 1
ATOM 2756 N N . ARG A 1 340 ? -14.553 -20.433 -2.967 1.00 69.69 340 ARG A N 1
ATOM 2757 C CA . ARG A 1 340 ? -15.841 -19.862 -3.403 1.00 69.69 340 ARG A CA 1
ATOM 2758 C C . ARG A 1 340 ? -16.613 -19.171 -2.276 1.00 69.69 340 ARG A C 1
ATOM 2760 O O . ARG A 1 340 ? -17.601 -18.496 -2.553 1.00 69.69 340 ARG A O 1
ATOM 2767 N N . ARG A 1 341 ? -16.186 -19.340 -1.021 1.00 71.56 341 ARG A N 1
ATOM 2768 C CA . ARG A 1 341 ? -16.870 -18.844 0.185 1.00 71.56 341 ARG A CA 1
ATOM 2769 C C . ARG A 1 341 ? -15.944 -17.982 1.044 1.00 71.56 341 ARG A C 1
ATOM 2771 O O . ARG A 1 341 ? -14.729 -18.154 1.025 1.00 71.56 341 ARG A O 1
ATOM 2778 N N . ARG A 1 342 ? -16.513 -17.065 1.833 1.00 68.62 342 ARG A N 1
ATOM 2779 C CA . ARG A 1 342 ? -15.751 -16.291 2.826 1.00 68.62 342 ARG A CA 1
ATOM 2780 C C . ARG A 1 342 ? -15.317 -17.235 3.951 1.00 68.62 342 ARG A C 1
ATOM 2782 O O . ARG A 1 342 ? -16.170 -17.762 4.652 1.00 68.62 342 ARG A O 1
ATOM 2789 N N . VAL A 1 343 ? -14.011 -17.426 4.111 1.00 76.06 343 VAL A N 1
ATOM 2790 C CA . VAL A 1 343 ? -13.402 -18.226 5.186 1.00 76.06 343 VAL A CA 1
ATOM 2791 C C . VAL A 1 343 ? -12.676 -17.330 6.188 1.00 76.06 343 VAL A C 1
ATOM 2793 O O . VAL A 1 343 ? -12.030 -16.350 5.811 1.00 76.06 343 VAL A O 1
ATOM 2796 N N . THR A 1 344 ? -12.802 -17.655 7.471 1.00 83.56 344 THR A N 1
ATOM 2797 C CA . THR A 1 344 ? -12.067 -17.023 8.573 1.00 83.56 344 THR A CA 1
ATOM 2798 C C . THR A 1 344 ? -10.633 -17.556 8.672 1.00 83.56 344 THR A C 1
ATOM 2800 O O . THR A 1 344 ? -10.237 -18.498 7.979 1.00 83.56 344 THR A O 1
ATOM 2803 N N . LYS A 1 345 ? -9.827 -16.951 9.550 1.00 82.75 345 LYS A N 1
ATOM 2804 C CA . LYS A 1 345 ? -8.479 -17.435 9.879 1.00 82.75 345 LYS A CA 1
ATOM 2805 C C . LYS A 1 345 ? -8.541 -18.830 10.511 1.00 82.75 345 LYS A C 1
ATOM 2807 O O . LYS A 1 345 ? -7.717 -19.687 10.201 1.00 82.75 345 LYS A O 1
ATOM 2812 N N . GLU A 1 346 ? -9.556 -19.056 11.331 1.00 82.81 346 GLU A N 1
ATOM 2813 C CA . GLU A 1 346 ? -9.834 -20.288 12.057 1.00 82.81 346 GLU A CA 1
ATOM 2814 C C . GLU A 1 346 ? -10.318 -21.391 11.098 1.00 82.81 346 GLU A C 1
ATOM 2816 O O . GLU A 1 346 ? -9.803 -22.508 11.161 1.00 82.81 346 GLU A O 1
ATOM 2821 N N . ASP A 1 347 ? -11.187 -21.063 10.131 1.00 85.25 347 ASP A N 1
ATOM 2822 C CA . ASP A 1 347 ? -11.593 -21.984 9.053 1.00 85.25 347 ASP A CA 1
ATOM 2823 C C . ASP A 1 347 ? -10.390 -22.465 8.234 1.00 85.25 347 ASP A C 1
ATOM 2825 O O . ASP A 1 347 ? -10.237 -23.660 7.991 1.00 85.25 347 ASP A O 1
ATOM 2829 N N . ILE A 1 348 ? -9.513 -21.551 7.797 1.00 87.50 348 ILE A N 1
ATOM 2830 C CA . ILE A 1 348 ? -8.338 -21.925 6.993 1.00 87.50 348 ILE A CA 1
ATOM 2831 C C . ILE A 1 348 ? -7.347 -22.732 7.835 1.00 87.50 348 ILE A C 1
ATOM 2833 O O . ILE A 1 348 ? -6.719 -23.658 7.326 1.00 87.50 348 ILE A O 1
ATOM 2837 N N . LYS A 1 349 ? -7.227 -22.428 9.129 1.00 88.25 349 LYS A N 1
ATOM 2838 C CA . LYS A 1 349 ? -6.389 -23.184 10.060 1.00 88.25 349 LYS A CA 1
ATOM 2839 C C . LYS A 1 349 ? -6.883 -24.620 10.250 1.00 88.25 349 LYS A C 1
ATOM 2841 O O . LYS A 1 349 ? -6.065 -25.537 10.216 1.00 88.25 349 LYS A O 1
ATOM 2846 N N . GLU A 1 350 ? -8.194 -24.829 10.351 1.00 86.50 350 GLU A N 1
ATOM 2847 C CA . GLU A 1 350 ? -8.811 -26.162 10.348 1.00 86.50 350 GLU A CA 1
ATOM 2848 C C . GLU A 1 350 ? -8.672 -26.862 8.982 1.00 86.50 350 GLU A C 1
ATOM 2850 O O . GLU A 1 350 ? -8.343 -28.045 8.935 1.00 86.50 350 GLU A O 1
ATOM 2855 N N . LEU A 1 351 ? -8.848 -26.150 7.861 1.00 90.25 351 LEU A N 1
ATOM 2856 C CA . LEU A 1 351 ? -8.691 -26.713 6.512 1.00 90.25 351 LEU A CA 1
ATOM 2857 C C . LEU A 1 351 ? -7.252 -27.167 6.228 1.00 90.25 351 LEU A C 1
ATOM 2859 O O . LEU A 1 351 ? -7.060 -28.271 5.723 1.00 90.25 351 LEU A O 1
ATOM 2863 N N . ILE A 1 352 ? -6.240 -26.364 6.583 1.00 91.06 352 ILE A N 1
ATOM 2864 C CA . ILE A 1 352 ? -4.831 -26.772 6.471 1.00 91.06 352 ILE A CA 1
ATOM 2865 C C . ILE A 1 352 ? -4.537 -27.924 7.439 1.00 91.06 352 ILE A C 1
ATOM 2867 O O . ILE A 1 352 ? -3.827 -28.849 7.063 1.00 91.06 352 ILE A O 1
ATOM 2871 N N . PHE A 1 353 ? -5.101 -27.931 8.652 1.00 87.75 353 PHE A N 1
ATOM 2872 C CA . PHE A 1 353 ? -4.918 -29.049 9.582 1.00 87.75 353 PHE A CA 1
ATOM 2873 C C . PHE A 1 353 ? -5.491 -30.370 9.033 1.00 87.75 353 PHE A C 1
ATOM 2875 O O . PHE A 1 353 ? -4.803 -31.387 9.064 1.00 87.75 353 PHE A O 1
ATOM 2882 N N . ARG A 1 354 ? -6.696 -30.358 8.444 1.00 87.25 354 ARG A N 1
ATOM 2883 C CA . ARG A 1 354 ? -7.270 -31.529 7.750 1.00 87.25 354 ARG A CA 1
ATOM 2884 C C . ARG A 1 354 ? -6.402 -31.981 6.577 1.00 87.25 354 ARG A C 1
ATOM 2886 O O . ARG A 1 354 ? -6.113 -33.164 6.456 1.00 87.25 354 ARG A O 1
ATOM 2893 N N . GLU A 1 355 ? -5.930 -31.041 5.763 1.00 91.75 355 GLU A N 1
ATOM 2894 C CA . GLU A 1 355 ? -5.041 -31.324 4.631 1.00 91.75 355 GLU A CA 1
ATOM 2895 C C . GLU A 1 355 ? -3.656 -31.848 5.081 1.00 91.75 355 GLU A C 1
ATOM 2897 O O . GLU A 1 355 ? -3.015 -32.581 4.334 1.00 91.75 355 GLU A O 1
ATOM 2902 N N . ILE A 1 356 ? -3.207 -31.561 6.313 1.00 90.75 356 ILE A N 1
ATOM 2903 C CA . ILE A 1 356 ? -2.049 -32.230 6.935 1.00 90.75 356 ILE A CA 1
ATOM 2904 C C . ILE A 1 356 ? -2.392 -33.679 7.311 1.00 90.75 356 ILE A C 1
ATOM 2906 O O . ILE A 1 356 ? -1.583 -34.566 7.040 1.00 90.75 356 ILE A O 1
ATOM 2910 N N . LEU A 1 357 ? -3.565 -33.950 7.899 1.00 87.56 357 LEU A N 1
ATOM 2911 C CA . LEU A 1 357 ? -3.971 -35.308 8.307 1.00 87.56 357 LEU A CA 1
ATOM 2912 C C . LEU A 1 357 ? -4.054 -36.301 7.135 1.00 87.56 357 LEU A C 1
ATOM 2914 O O . LEU A 1 357 ? -3.776 -37.479 7.333 1.00 87.56 357 LEU A O 1
ATOM 2918 N N . GLU A 1 358 ? -4.317 -35.839 5.911 1.00 89.75 358 GLU A N 1
ATOM 2919 C CA . GLU A 1 358 ? -4.220 -36.646 4.678 1.00 89.75 358 GLU A CA 1
ATOM 2920 C C . GLU A 1 358 ? -2.831 -37.300 4.475 1.00 89.75 358 GLU A C 1
ATOM 2922 O O . GLU A 1 358 ? -2.707 -38.317 3.794 1.00 89.75 358 GLU A O 1
ATOM 2927 N N . TYR A 1 359 ? -1.771 -36.745 5.079 1.00 87.25 359 TYR A N 1
ATOM 2928 C CA . TYR A 1 359 ? -0.411 -37.304 5.071 1.00 87.25 359 TYR A CA 1
ATOM 2929 C C . TYR A 1 359 ? -0.116 -38.211 6.288 1.00 87.25 359 TYR A C 1
ATOM 2931 O O . TYR A 1 359 ? 0.996 -38.735 6.409 1.00 87.25 359 TYR A O 1
ATOM 2939 N N . HIS A 1 360 ? -1.099 -38.428 7.174 1.00 86.00 360 HIS A N 1
ATOM 2940 C CA . HIS A 1 360 ? -1.008 -39.248 8.393 1.00 86.00 360 HIS A CA 1
ATOM 2941 C C . HIS A 1 360 ? -2.245 -40.160 8.571 1.00 86.00 360 HIS A C 1
ATOM 2943 O O . HIS A 1 360 ? -3.031 -39.959 9.500 1.00 86.00 360 HIS A O 1
ATOM 2949 N N . PRO A 1 361 ? -2.419 -41.213 7.740 1.00 80.38 361 PRO A N 1
ATOM 2950 C CA . PRO A 1 361 ? -3.678 -41.976 7.641 1.00 80.38 361 PRO A CA 1
ATOM 2951 C C . PRO A 1 361 ? -4.098 -42.805 8.871 1.00 80.38 361 PRO A C 1
ATOM 2953 O O . PRO A 1 361 ? -5.129 -43.475 8.830 1.00 80.38 361 PRO A O 1
ATOM 2956 N N . GLN A 1 362 ? -3.296 -42.822 9.940 1.00 75.31 362 GLN A N 1
ATOM 2957 C CA . GLN A 1 362 ? -3.691 -43.359 11.249 1.00 75.31 362 GLN A CA 1
ATOM 2958 C C . GLN A 1 362 ? -4.464 -42.279 12.016 1.00 75.31 362 GLN A C 1
ATOM 2960 O O . GLN A 1 362 ? -5.677 -42.392 12.153 1.00 75.31 362 GLN A O 1
ATOM 2965 N N . LEU A 1 363 ? -3.802 -41.158 12.320 1.00 76.44 363 LEU A N 1
ATOM 2966 C CA . LEU A 1 363 ? -4.399 -39.992 12.985 1.00 76.44 363 LEU A CA 1
ATOM 2967 C C . LEU A 1 363 ? -5.625 -39.432 12.248 1.00 76.44 363 LEU A C 1
ATOM 2969 O O . LEU A 1 363 ? -6.529 -38.905 12.882 1.00 76.44 363 LEU A O 1
ATOM 2973 N N . GLN A 1 364 ? -5.681 -39.558 10.917 1.00 77.19 364 GLN A N 1
ATOM 2974 C CA . GLN A 1 364 ? -6.864 -39.209 10.125 1.00 77.19 364 GLN A CA 1
ATOM 2975 C C . GLN A 1 364 ? -8.093 -40.057 10.499 1.00 77.19 364 GLN A C 1
ATOM 2977 O O . GLN A 1 364 ? -9.193 -39.522 10.580 1.00 77.19 364 GLN A O 1
ATOM 2982 N N . LYS A 1 365 ? -7.920 -41.364 10.745 1.00 76.19 365 LYS A N 1
ATOM 2983 C CA . LYS A 1 365 ? -9.006 -42.263 11.172 1.00 76.19 365 LYS A CA 1
ATOM 2984 C C . LYS A 1 365 ? -9.425 -41.967 12.601 1.00 76.19 365 LYS A C 1
ATOM 2986 O O . LYS A 1 365 ? -10.619 -41.859 12.859 1.00 76.19 365 LYS A O 1
ATOM 2991 N N . ASP A 1 366 ? -8.449 -41.773 13.483 1.00 71.69 366 ASP A N 1
ATOM 2992 C CA . ASP A 1 366 ? -8.680 -41.442 14.889 1.00 71.69 366 ASP A CA 1
ATOM 2993 C C . ASP A 1 366 ? -9.504 -40.138 14.981 1.00 71.69 366 ASP A C 1
ATOM 2995 O O . ASP A 1 366 ? -10.591 -40.120 15.560 1.00 71.69 366 ASP A O 1
ATOM 2999 N N . TYR A 1 367 ? -9.082 -39.096 14.253 1.00 70.12 367 TYR A N 1
ATOM 3000 C CA . TYR A 1 367 ? -9.774 -37.805 14.133 1.00 70.12 367 TYR A CA 1
ATOM 3001 C C . TYR A 1 367 ? -11.164 -37.879 13.472 1.00 70.12 367 TYR A C 1
ATOM 3003 O O . TYR A 1 367 ? -12.007 -37.023 13.722 1.00 70.12 367 TYR A O 1
ATOM 3011 N N . MET A 1 368 ? -11.426 -38.883 12.629 1.00 69.19 368 MET A N 1
ATOM 3012 C CA . MET A 1 368 ? -12.761 -39.138 12.065 1.00 69.19 368 MET A CA 1
ATOM 3013 C C . MET A 1 368 ? -13.648 -40.007 12.974 1.00 69.19 368 MET A C 1
ATOM 3015 O O . MET A 1 368 ? -14.833 -40.157 12.681 1.00 69.19 368 MET A O 1
ATOM 3019 N N . SER A 1 369 ? -13.102 -40.568 14.058 1.00 65.69 369 SER A N 1
ATOM 3020 C CA . SER A 1 369 ? -13.844 -41.361 15.048 1.00 65.69 369 SER A CA 1
ATOM 3021 C C . SER A 1 369 ? -14.220 -40.562 16.305 1.00 65.69 369 SER A C 1
ATOM 3023 O O . SER A 1 369 ? -15.294 -40.778 16.867 1.00 65.69 369 SER A O 1
ATOM 3025 N N . GLU A 1 370 ? -13.397 -39.589 16.711 1.00 56.88 370 GLU A N 1
ATOM 3026 C CA . GLU A 1 370 ? -13.675 -38.686 17.837 1.00 56.88 370 GLU A CA 1
ATOM 3027 C C . GLU A 1 370 ? -14.563 -37.500 17.416 1.00 56.88 370 GLU A C 1
ATOM 3029 O O . GLU A 1 370 ? -14.085 -36.402 17.132 1.00 56.88 370 GLU A O 1
ATOM 3034 N N . ASN A 1 371 ? -15.885 -37.698 17.400 1.00 42.59 371 ASN A N 1
ATOM 3035 C CA . ASN A 1 371 ? -16.847 -36.649 17.021 1.00 42.59 371 ASN A CA 1
ATOM 3036 C C . ASN A 1 371 ? -17.174 -35.633 18.149 1.00 42.59 371 ASN A C 1
ATOM 3038 O O . ASN A 1 371 ? -18.087 -34.827 17.991 1.00 42.59 371 ASN A O 1
ATOM 3042 N N . ASP A 1 372 ? -16.437 -35.653 19.266 1.00 39.16 372 ASP A N 1
ATOM 3043 C CA . ASP A 1 372 ? -16.544 -34.690 20.374 1.00 39.16 372 ASP A CA 1
ATOM 3044 C C . ASP A 1 372 ? -15.153 -34.123 20.712 1.00 39.16 372 ASP A C 1
ATOM 3046 O O . ASP A 1 372 ? -14.276 -34.806 21.240 1.00 39.16 372 ASP A O 1
ATOM 3050 N N . GLY A 1 373 ? -14.918 -32.860 20.349 1.00 46.25 373 GLY A N 1
ATOM 3051 C CA . GLY A 1 373 ? -13.573 -32.304 20.140 1.00 46.25 373 GLY A CA 1
ATOM 3052 C C . GLY A 1 373 ? -12.787 -31.896 21.392 1.00 46.25 373 GLY A C 1
ATOM 3053 O O . GLY A 1 373 ? -12.265 -30.781 21.420 1.00 46.25 373 GLY A O 1
ATOM 3054 N N . THR A 1 374 ? -12.702 -32.746 22.423 1.00 39.62 374 THR A N 1
ATOM 3055 C CA . THR A 1 374 ? -12.150 -32.362 23.741 1.00 39.62 374 THR A CA 1
ATOM 3056 C C . THR A 1 374 ? -10.882 -33.087 24.213 1.00 39.62 374 THR A C 1
ATOM 3058 O O . THR A 1 374 ? -10.281 -32.591 25.164 1.00 39.62 374 THR A O 1
ATOM 3061 N N . ASN A 1 375 ? -10.421 -34.185 23.586 1.00 39.94 375 ASN A N 1
ATOM 3062 C CA . ASN A 1 375 ? -9.314 -34.984 24.162 1.00 39.94 375 ASN A CA 1
ATOM 3063 C C . ASN A 1 375 ? -8.229 -35.537 23.207 1.00 39.94 375 ASN A C 1
ATOM 3065 O O . ASN A 1 375 ? -7.423 -36.368 23.625 1.00 39.94 375 ASN A O 1
ATOM 3069 N N . PHE A 1 376 ? -8.125 -35.039 21.969 1.00 43.91 376 PHE A N 1
ATOM 3070 C CA . PHE A 1 376 ? -7.050 -35.435 21.044 1.00 43.91 376 PHE A CA 1
ATOM 3071 C C . PHE A 1 376 ? -5.667 -34.984 21.564 1.00 43.91 376 PHE A C 1
ATOM 3073 O O . PHE A 1 376 ? -5.292 -33.810 21.451 1.00 43.91 376 PHE A O 1
ATOM 3080 N N . LEU A 1 377 ? -4.914 -35.906 22.173 1.00 40.53 377 LEU A N 1
ATOM 3081 C CA . LEU A 1 377 ? -3.691 -35.611 22.926 1.00 40.53 377 LEU A CA 1
ATOM 3082 C C . LEU A 1 377 ? -2.450 -35.523 22.015 1.00 40.53 377 LEU A C 1
ATOM 3084 O O . LEU A 1 377 ? -2.074 -36.494 21.362 1.00 40.53 377 LEU A O 1
ATOM 3088 N N . TYR A 1 378 ? -1.770 -34.372 22.003 1.00 46.72 378 TYR A N 1
ATOM 3089 C CA . TYR A 1 378 ? -0.584 -34.140 21.166 1.00 46.72 378 TYR A CA 1
ATOM 3090 C C . TYR A 1 378 ? 0.716 -34.532 21.897 1.00 46.72 378 TYR A C 1
ATOM 3092 O O . TYR A 1 378 ? 1.003 -33.967 22.956 1.00 46.72 378 TYR A O 1
ATOM 3100 N N . PRO A 1 379 ? 1.560 -35.427 21.344 1.00 38.75 379 PRO A N 1
ATOM 3101 C CA . PRO A 1 379 ? 2.877 -35.714 21.911 1.00 38.75 379 PRO A CA 1
ATOM 3102 C C . PRO A 1 379 ? 3.855 -34.551 21.673 1.00 38.75 379 PRO A C 1
ATOM 3104 O O . PRO A 1 379 ? 4.255 -34.281 20.540 1.00 38.75 379 PRO A O 1
ATOM 3107 N N . SER A 1 380 ? 4.280 -33.879 22.745 1.00 35.16 380 SER A N 1
ATOM 3108 C CA . SER A 1 380 ? 5.246 -32.770 22.695 1.00 35.16 380 SER A CA 1
ATOM 3109 C C . SER A 1 380 ? 6.537 -33.091 23.452 1.00 35.16 380 SER A C 1
ATOM 3111 O O . SER A 1 380 ? 6.484 -33.633 24.555 1.00 35.16 380 SER A O 1
ATOM 3113 N N . ALA A 1 381 ? 7.688 -32.687 22.906 1.00 32.59 381 ALA A N 1
ATOM 3114 C CA . ALA A 1 381 ? 8.998 -32.846 23.538 1.00 32.59 381 ALA A CA 1
ATOM 3115 C C . ALA A 1 381 ? 9.852 -31.564 23.448 1.00 32.59 381 ALA A C 1
ATOM 3117 O O . ALA A 1 381 ? 9.797 -30.814 22.470 1.00 32.59 381 ALA A O 1
ATOM 3118 N N . SER A 1 382 ? 10.648 -31.328 24.495 1.00 32.97 382 SER A N 1
ATOM 3119 C CA . SER A 1 382 ? 11.663 -30.268 24.616 1.00 32.97 382 SER A CA 1
ATOM 3120 C C . SER A 1 382 ? 12.829 -30.466 23.624 1.00 32.97 382 SER A C 1
ATOM 3122 O O . SER A 1 382 ? 12.991 -31.550 23.088 1.00 32.97 382 SER A O 1
ATOM 3124 N N . GLY A 1 383 ? 13.729 -29.515 23.352 1.00 35.28 383 GLY A N 1
ATOM 3125 C CA . GLY A 1 383 ? 13.895 -28.157 23.898 1.00 35.28 383 GLY A CA 1
ATOM 3126 C C . GLY A 1 383 ? 15.349 -27.639 23.868 1.00 35.28 383 GLY A C 1
ATOM 3127 O O . GLY A 1 383 ? 15.587 -26.473 24.183 1.00 35.28 383 GLY A O 1
ATOM 3128 N N . GLN A 1 384 ? 16.334 -28.468 23.488 1.00 36.50 384 GLN A N 1
ATOM 3129 C CA . GLN A 1 384 ? 17.766 -28.121 23.554 1.00 36.50 384 GLN A CA 1
ATOM 3130 C C . GLN A 1 384 ? 18.281 -27.314 22.343 1.00 36.50 384 GLN A C 1
ATOM 3132 O O . GLN A 1 384 ? 19.240 -26.546 22.474 1.00 36.50 384 GLN A O 1
ATOM 3137 N N . PHE A 1 385 ? 17.625 -27.446 21.184 1.00 43.97 385 PHE A N 1
ATOM 3138 C CA . PHE A 1 385 ? 18.069 -26.959 19.866 1.00 43.97 385 PHE A CA 1
ATOM 3139 C C . PHE A 1 385 ? 18.526 -25.488 19.813 1.00 43.97 385 PHE A C 1
ATOM 3141 O O . PHE A 1 385 ? 19.508 -25.152 19.145 1.00 43.97 385 PHE A O 1
ATOM 3148 N N . ARG A 1 386 ? 17.851 -24.595 20.554 1.00 38.53 386 ARG A N 1
ATOM 3149 C CA . ARG A 1 386 ? 17.981 -23.125 20.439 1.00 38.53 386 ARG A CA 1
ATOM 3150 C C . ARG A 1 386 ? 19.409 -22.581 20.650 1.00 38.53 386 ARG A C 1
ATOM 3152 O O . ARG A 1 386 ? 19.677 -21.444 20.279 1.00 38.53 386 ARG A O 1
ATOM 3159 N N . ARG A 1 387 ? 20.332 -23.368 21.222 1.00 39.72 387 ARG A N 1
ATOM 3160 C CA . ARG A 1 387 ? 21.726 -22.957 21.493 1.00 39.72 387 ARG A CA 1
ATOM 3161 C C . ARG A 1 387 ? 22.710 -23.234 20.348 1.00 39.72 387 ARG A C 1
ATOM 3163 O O . ARG A 1 387 ? 23.739 -22.572 20.297 1.00 39.72 387 ARG A O 1
ATOM 3170 N N . GLN A 1 388 ? 22.430 -24.175 19.441 1.00 34.66 388 GLN A N 1
ATOM 3171 C CA . GLN A 1 388 ? 23.338 -24.466 18.315 1.00 34.66 388 GLN A CA 1
ATOM 3172 C C . GLN A 1 388 ? 23.163 -23.493 17.142 1.00 34.66 388 GLN A C 1
ATOM 3174 O O . GLN A 1 388 ? 24.140 -23.173 16.471 1.00 34.66 388 GLN A O 1
ATOM 3179 N N . PHE A 1 389 ? 21.947 -22.987 16.913 1.00 37.00 389 PHE A N 1
ATOM 3180 C CA . PHE A 1 389 ? 21.673 -22.119 15.763 1.00 37.00 389 PHE A CA 1
ATOM 3181 C C . PHE A 1 389 ? 22.359 -20.747 15.879 1.00 37.00 389 PHE A C 1
ATOM 3183 O O . PHE A 1 389 ? 22.997 -20.303 14.928 1.00 37.00 389 PHE A O 1
ATOM 3190 N N . ALA A 1 390 ? 22.318 -20.125 17.065 1.00 39.72 390 ALA A N 1
ATOM 3191 C CA . ALA A 1 390 ? 23.008 -18.857 17.330 1.00 39.72 390 ALA A CA 1
ATOM 3192 C C . ALA A 1 390 ? 24.525 -18.959 17.079 1.00 39.72 390 ALA A C 1
ATOM 3194 O O . ALA A 1 390 ? 25.102 -18.116 16.401 1.00 39.72 390 ALA A O 1
ATOM 3195 N N . TYR A 1 391 ? 25.150 -20.055 17.525 1.00 40.38 391 TYR A N 1
ATOM 3196 C CA . TYR A 1 391 ? 26.583 -20.300 17.338 1.00 40.38 391 TYR A CA 1
ATOM 3197 C C . TYR A 1 391 ? 27.002 -20.386 15.856 1.00 40.38 391 TYR A C 1
ATOM 3199 O O . TYR A 1 391 ? 28.130 -20.020 15.521 1.00 40.38 391 TYR A O 1
ATOM 3207 N N . LEU A 1 392 ? 26.107 -20.838 14.968 1.00 40.19 392 LEU A N 1
ATOM 3208 C CA . LEU A 1 392 ? 26.347 -20.908 13.521 1.00 40.19 392 LEU A CA 1
ATOM 3209 C C . LEU A 1 392 ? 26.034 -19.594 12.786 1.00 40.19 392 LEU A C 1
ATOM 3211 O O . LEU A 1 392 ? 26.699 -19.299 11.796 1.00 40.19 392 LEU A O 1
ATOM 3215 N N . GLU A 1 393 ? 25.089 -18.776 13.265 1.00 39.12 393 GLU A N 1
ATOM 3216 C CA . GLU A 1 393 ? 24.914 -17.407 12.747 1.00 39.12 393 GLU A CA 1
ATOM 3217 C C . GLU A 1 393 ? 26.063 -16.470 13.167 1.00 39.12 393 GLU A C 1
ATOM 3219 O O . GLU A 1 393 ? 26.416 -15.550 12.426 1.00 39.12 393 GLU A O 1
ATOM 3224 N N . GLU A 1 394 ? 26.680 -16.715 14.328 1.00 39.41 394 GLU A N 1
ATOM 3225 C CA . GLU A 1 394 ? 27.793 -15.915 14.851 1.00 39.41 394 GLU A CA 1
ATOM 3226 C C . GLU A 1 394 ? 29.153 -16.271 14.214 1.00 39.41 394 GLU A C 1
ATOM 3228 O O . GLU A 1 394 ? 29.945 -15.372 13.925 1.00 39.41 394 GLU A O 1
ATOM 3233 N N . ASN A 1 395 ? 29.433 -17.552 13.932 1.00 38.91 395 ASN A N 1
ATOM 3234 C CA . ASN A 1 395 ? 30.756 -18.014 13.478 1.00 38.91 395 ASN A CA 1
ATOM 3235 C C . ASN A 1 395 ? 30.870 -18.223 11.957 1.00 38.91 395 ASN A C 1
ATOM 3237 O O . ASN A 1 395 ? 31.114 -19.328 11.469 1.00 38.91 395 ASN A O 1
ATOM 3241 N N . ASN A 1 396 ? 30.779 -17.131 11.194 1.00 37.66 396 ASN A N 1
ATOM 3242 C CA . ASN A 1 396 ? 31.098 -17.138 9.762 1.00 37.66 396 ASN A CA 1
ATOM 3243 C C . ASN A 1 396 ? 32.590 -17.453 9.496 1.00 37.66 396 ASN A C 1
ATOM 3245 O O . ASN A 1 396 ? 33.443 -16.567 9.534 1.00 37.66 396 ASN A O 1
ATOM 3249 N N . GLY A 1 397 ? 32.884 -18.709 9.145 1.00 38.66 397 GLY A N 1
ATOM 3250 C CA . GLY A 1 397 ? 34.015 -19.076 8.283 1.00 38.66 397 GLY A CA 1
ATOM 3251 C C . GLY A 1 397 ? 35.426 -18.983 8.877 1.00 38.66 397 GLY A C 1
ATOM 3252 O O . GLY A 1 397 ? 36.267 -18.271 8.330 1.00 38.66 397 GLY A O 1
ATOM 3253 N N . LYS A 1 398 ? 35.736 -19.762 9.925 1.00 31.64 398 LYS A N 1
ATOM 3254 C CA . LYS A 1 398 ? 37.134 -20.040 10.323 1.00 31.64 398 LYS A CA 1
ATOM 3255 C C . LYS A 1 398 ? 37.419 -21.519 10.601 1.00 31.64 398 LYS A C 1
ATOM 3257 O O . LYS A 1 398 ? 37.312 -21.989 11.731 1.00 31.64 398 LYS A O 1
ATOM 3262 N N . SER A 1 399 ? 37.888 -22.223 9.572 1.00 29.28 399 SER A N 1
ATOM 3263 C CA . SER A 1 399 ? 38.827 -23.350 9.701 1.00 29.28 399 SER A CA 1
ATOM 3264 C C . SER A 1 399 ? 39.599 -23.509 8.386 1.00 29.28 399 SER A C 1
ATOM 3266 O O . SER A 1 399 ? 39.011 -23.822 7.355 1.00 29.28 399 SER A O 1
ATOM 3268 N N . GLU A 1 400 ? 40.910 -23.289 8.414 1.00 25.16 400 GLU A N 1
ATOM 3269 C CA . GLU A 1 400 ? 41.833 -23.735 7.359 1.00 25.16 400 GLU A CA 1
ATOM 3270 C C . GLU A 1 400 ? 42.380 -25.135 7.724 1.00 25.16 400 GLU A C 1
ATOM 3272 O O . GLU A 1 400 ? 42.280 -25.540 8.884 1.00 25.16 400 GLU A O 1
ATOM 3277 N N . PRO A 1 401 ? 43.073 -25.845 6.817 1.00 31.72 401 PRO A N 1
ATOM 3278 C CA . PRO A 1 401 ? 42.656 -26.152 5.449 1.00 31.72 401 PRO A CA 1
ATOM 3279 C C . PRO A 1 401 ? 42.743 -27.672 5.162 1.00 31.72 401 PRO A C 1
ATOM 3281 O O . PRO A 1 401 ? 43.543 -28.385 5.765 1.00 31.72 401 PRO A O 1
ATOM 3284 N N . VAL A 1 402 ? 41.997 -28.180 4.172 1.00 25.98 402 VAL A N 1
ATOM 3285 C CA . VAL A 1 402 ? 42.179 -29.554 3.650 1.00 25.98 402 VAL A CA 1
ATOM 3286 C C . VAL A 1 402 ? 42.238 -29.526 2.123 1.00 25.98 402 VAL A C 1
ATOM 3288 O O . VAL A 1 402 ? 41.282 -29.127 1.464 1.00 25.98 402 VAL A O 1
ATOM 3291 N N . ILE A 1 403 ? 43.387 -29.915 1.562 1.00 26.11 403 ILE A N 1
ATOM 3292 C CA . ILE A 1 403 ? 43.728 -29.829 0.133 1.00 26.11 403 ILE A CA 1
ATOM 3293 C C . ILE A 1 403 ? 44.720 -30.971 -0.187 1.00 26.11 403 ILE A C 1
ATOM 3295 O O . ILE A 1 403 ? 45.698 -31.099 0.549 1.00 26.11 403 ILE A O 1
ATOM 3299 N N . PRO A 1 404 ? 44.603 -31.730 -1.298 1.00 34.59 404 PRO A N 1
ATOM 3300 C CA . PRO A 1 404 ? 43.401 -32.089 -2.061 1.00 34.59 404 PRO A CA 1
ATOM 3301 C C . PRO A 1 404 ? 43.330 -33.600 -2.420 1.00 34.59 404 PRO A C 1
ATOM 3303 O O . PRO A 1 404 ? 44.318 -34.326 -2.354 1.00 34.59 404 PRO A O 1
ATOM 3306 N N . LEU A 1 405 ? 42.210 -34.039 -3.000 1.00 26.25 405 LEU A N 1
ATOM 3307 C CA . LEU A 1 405 ? 42.232 -34.997 -4.117 1.00 26.25 405 LEU A CA 1
ATOM 3308 C C . LEU A 1 405 ? 41.413 -34.384 -5.260 1.00 26.25 405 LEU A C 1
ATOM 3310 O O . LEU A 1 405 ? 40.333 -33.850 -5.026 1.00 26.25 405 LEU A O 1
ATOM 3314 N N . GLY A 1 406 ? 41.986 -34.341 -6.466 1.00 24.72 406 GLY A N 1
ATOM 3315 C CA . GLY A 1 406 ? 41.519 -33.464 -7.548 1.00 24.72 406 GLY A CA 1
ATOM 3316 C C . GLY A 1 406 ? 40.971 -34.180 -8.783 1.00 24.72 406 GLY A C 1
ATOM 3317 O O . GLY A 1 406 ? 41.068 -35.399 -8.903 1.00 24.72 406 GLY A O 1
ATOM 3318 N N . ARG A 1 407 ? 40.525 -33.359 -9.752 1.00 25.27 407 ARG A N 1
ATOM 3319 C CA . ARG A 1 407 ? 39.704 -33.686 -10.945 1.00 25.27 407 ARG A CA 1
ATOM 3320 C C . ARG A 1 407 ? 38.215 -33.855 -10.590 1.00 25.27 407 ARG A C 1
ATOM 3322 O O . ARG A 1 407 ? 37.896 -34.497 -9.605 1.00 25.27 407 ARG A O 1
ATOM 3329 N N . LYS A 1 408 ? 37.268 -33.321 -11.369 1.00 28.73 408 LYS A N 1
ATOM 3330 C CA . LYS A 1 408 ? 37.341 -32.475 -12.585 1.00 28.73 408 LYS A CA 1
ATOM 3331 C C . LYS A 1 408 ? 36.022 -31.687 -12.701 1.00 28.73 408 LYS A C 1
ATOM 3333 O O . LYS A 1 408 ? 35.030 -32.105 -12.114 1.00 28.73 408 LYS A O 1
ATOM 3338 N N . HIS A 1 409 ? 35.978 -30.621 -13.507 1.00 31.84 409 HIS A N 1
ATOM 3339 C CA . HIS A 1 409 ? 34.688 -30.139 -14.022 1.00 31.84 409 HIS A CA 1
ATOM 3340 C C . HIS A 1 409 ? 34.032 -31.273 -14.821 1.00 31.84 409 HIS A C 1
ATOM 3342 O O . HIS A 1 409 ? 34.663 -31.817 -15.732 1.00 31.84 409 HIS A O 1
ATOM 3348 N N . VAL A 1 410 ? 32.796 -31.632 -14.475 1.00 28.91 410 VAL A N 1
ATOM 3349 C CA . VAL A 1 410 ? 31.990 -32.581 -15.249 1.00 28.91 410 VAL A CA 1
ATOM 3350 C C . VAL A 1 410 ? 31.268 -31.789 -16.332 1.00 28.91 410 VAL A C 1
ATOM 3352 O O . VAL A 1 410 ? 30.202 -31.236 -16.093 1.00 28.91 410 VAL A O 1
ATOM 3355 N N . SER A 1 411 ? 31.890 -31.704 -17.508 1.00 29.55 411 SER A N 1
ATOM 3356 C CA . SER A 1 411 ? 31.185 -31.371 -18.752 1.00 29.55 411 SER A CA 1
ATOM 3357 C C . SER A 1 411 ? 30.232 -32.511 -19.101 1.00 29.55 411 SER A C 1
ATOM 3359 O O . SER A 1 411 ? 30.492 -33.670 -18.753 1.00 29.55 411 SER A O 1
ATOM 3361 N N . LEU A 1 412 ? 29.153 -32.208 -19.814 1.00 32.09 412 LEU A N 1
ATOM 3362 C CA . LEU A 1 412 ? 28.148 -33.209 -20.153 1.00 32.09 412 LEU A CA 1
ATOM 3363 C C . LEU A 1 412 ? 28.714 -34.225 -21.174 1.00 32.09 412 LEU A C 1
ATOM 3365 O O . LEU A 1 412 ? 29.341 -33.829 -22.164 1.00 32.09 412 LEU A O 1
ATOM 3369 N N . PRO A 1 413 ? 28.539 -35.545 -20.963 1.00 30.17 413 PRO A N 1
ATOM 3370 C CA . PRO A 1 413 ? 29.127 -36.558 -21.835 1.00 30.17 413 PRO A CA 1
ATOM 3371 C C . PRO A 1 413 ? 28.487 -36.542 -23.230 1.00 30.17 413 PRO A C 1
ATOM 3373 O O . PRO A 1 413 ? 27.265 -36.528 -23.376 1.00 30.17 413 PRO A O 1
ATOM 3376 N N . ARG A 1 414 ? 29.324 -36.582 -24.275 1.00 27.70 414 ARG A N 1
ATOM 3377 C CA . ARG A 1 414 ? 28.865 -36.711 -25.668 1.00 27.70 414 ARG A CA 1
ATOM 3378 C C . ARG A 1 414 ? 28.458 -38.153 -25.998 1.00 27.70 414 ARG A C 1
ATOM 3380 O O . ARG A 1 414 ? 28.905 -39.110 -25.373 1.00 27.70 414 ARG A O 1
ATOM 3387 N N . SER A 1 415 ? 27.582 -38.272 -26.990 1.00 28.62 415 SER A N 1
ATOM 3388 C CA . SER A 1 415 ? 26.800 -39.462 -27.342 1.00 28.62 415 SER A CA 1
ATOM 3389 C C . SER A 1 415 ? 27.588 -40.670 -27.866 1.00 28.62 415 SER A C 1
ATOM 3391 O O . SER A 1 415 ? 28.504 -40.516 -28.672 1.00 28.62 415 SER A O 1
ATOM 3393 N N . ALA A 1 416 ? 27.070 -41.865 -27.572 1.00 26.55 416 ALA A N 1
ATOM 3394 C CA . ALA A 1 416 ? 27.185 -43.064 -28.408 1.00 26.55 416 ALA A CA 1
ATOM 3395 C C . ALA A 1 416 ? 25.774 -43.655 -28.629 1.00 26.55 416 ALA A C 1
ATOM 3397 O O . ALA A 1 416 ? 24.902 -43.484 -27.778 1.00 26.55 416 ALA A O 1
ATOM 3398 N N . VAL A 1 417 ? 25.526 -44.301 -29.774 1.00 25.77 417 VAL A N 1
ATOM 3399 C CA . VAL A 1 417 ? 24.177 -44.689 -30.246 1.00 25.77 417 VAL A CA 1
ATOM 3400 C C . VAL A 1 417 ? 24.148 -46.161 -30.667 1.00 25.77 417 VAL A C 1
ATOM 3402 O O . VAL A 1 417 ? 25.095 -46.593 -31.317 1.00 25.77 417 VAL A O 1
ATOM 3405 N N . ASN A 1 418 ? 23.070 -46.885 -30.307 1.00 26.72 418 ASN A N 1
ATOM 3406 C CA . ASN A 1 418 ? 22.458 -48.089 -30.934 1.00 26.72 418 ASN A CA 1
ATOM 3407 C C . ASN A 1 418 ? 21.706 -48.932 -29.868 1.00 26.72 418 ASN A C 1
ATOM 3409 O O . ASN A 1 418 ? 22.091 -48.901 -28.705 1.00 26.72 418 ASN A O 1
ATOM 3413 N N . SER A 1 419 ? 20.664 -49.723 -30.162 1.00 25.81 419 SER A N 1
ATOM 3414 C CA . SER A 1 419 ? 19.732 -49.743 -31.308 1.00 25.81 419 SER A CA 1
ATOM 3415 C C . SER A 1 419 ? 18.426 -50.506 -30.954 1.00 25.81 419 SER A C 1
ATOM 3417 O O . SER A 1 419 ? 18.354 -51.279 -30.006 1.00 25.81 419 SER A O 1
ATOM 3419 N N . SER A 1 420 ? 17.370 -50.225 -31.716 1.00 25.53 420 SER A N 1
ATOM 3420 C CA . SER A 1 420 ? 15.952 -50.634 -31.615 1.00 25.53 420 SER A CA 1
ATOM 3421 C C . SER A 1 420 ? 15.574 -52.133 -31.591 1.00 25.53 420 SER A C 1
ATOM 3423 O O . SER A 1 420 ? 16.121 -52.903 -32.373 1.00 25.53 420 SER A O 1
ATOM 3425 N N . THR A 1 421 ? 14.484 -52.483 -30.879 1.00 27.00 421 THR A N 1
ATOM 3426 C CA . THR A 1 421 ? 13.304 -53.325 -31.286 1.00 27.00 421 THR A CA 1
ATOM 3427 C C . THR A 1 421 ? 12.309 -53.405 -30.086 1.00 27.00 421 THR A C 1
ATOM 3429 O O . THR A 1 421 ? 12.765 -53.241 -28.960 1.00 27.00 421 THR A O 1
ATOM 3432 N N . ILE A 1 422 ? 10.957 -53.468 -30.122 1.00 29.09 422 ILE A N 1
ATOM 3433 C CA . ILE A 1 422 ? 9.845 -53.853 -31.048 1.00 29.09 422 ILE A CA 1
ATOM 3434 C C . ILE A 1 422 ? 9.196 -55.219 -30.648 1.00 29.09 422 ILE A C 1
ATOM 3436 O O . ILE A 1 422 ? 9.944 -56.134 -30.327 1.00 29.09 422 ILE A O 1
ATOM 3440 N N . PRO A 1 423 ? 7.840 -55.327 -30.501 1.00 39.06 423 PRO A N 1
ATOM 3441 C CA . PRO A 1 423 ? 7.275 -55.498 -29.145 1.00 39.06 423 PRO A CA 1
ATOM 3442 C C . PRO A 1 423 ? 6.374 -56.747 -28.823 1.00 39.06 423 PRO A C 1
ATOM 3444 O O . PRO A 1 423 ? 6.958 -57.788 -28.544 1.00 39.06 423 PRO A O 1
ATOM 3447 N N . PRO A 1 424 ? 5.018 -56.716 -28.671 1.00 52.72 424 PRO A N 1
ATOM 3448 C CA . PRO A 1 424 ? 4.401 -57.181 -27.409 1.00 52.72 424 PRO A CA 1
ATOM 3449 C C . PRO A 1 424 ? 3.258 -58.225 -27.528 1.00 52.72 424 PRO A C 1
ATOM 3451 O O . PRO A 1 424 ? 2.759 -58.493 -28.621 1.00 52.72 424 PRO A O 1
ATOM 3454 N N . LYS A 1 425 ? 2.779 -58.735 -26.373 1.00 26.20 425 LYS A N 1
ATOM 3455 C CA . LYS A 1 425 ? 1.428 -59.303 -26.083 1.00 26.20 425 LYS A CA 1
ATOM 3456 C C . LYS A 1 425 ? 1.333 -59.703 -24.588 1.00 26.20 425 LYS A C 1
ATOM 3458 O O . LYS A 1 425 ? 2.375 -59.969 -24.007 1.00 26.20 425 LYS A O 1
ATOM 3463 N N . ALA A 1 426 ? 0.179 -59.881 -23.926 1.00 27.67 426 ALA A N 1
ATOM 3464 C CA . ALA A 1 426 ? -1.170 -59.278 -24.001 1.00 27.67 426 ALA A CA 1
ATOM 3465 C C . ALA A 1 426 ? -2.071 -59.899 -22.888 1.00 27.67 426 ALA A C 1
ATOM 3467 O O . ALA A 1 426 ? -1.811 -61.037 -22.513 1.00 27.67 426 ALA A O 1
ATOM 3468 N N . ARG A 1 427 ? -3.190 -59.236 -22.505 1.00 26.19 427 ARG A N 1
ATOM 3469 C CA . ARG A 1 427 ? -4.336 -59.771 -21.695 1.00 26.19 427 ARG A CA 1
ATOM 3470 C C . ARG A 1 427 ? -4.043 -60.085 -20.199 1.00 26.19 427 ARG A C 1
ATOM 3472 O O . ARG A 1 427 ? -2.887 -60.257 -19.848 1.00 26.19 427 ARG A O 1
ATOM 3479 N N . GLN A 1 428 ? -5.008 -60.184 -19.262 1.00 26.12 428 GLN A N 1
ATOM 3480 C CA . GLN A 1 428 ? -6.394 -59.657 -19.145 1.00 26.12 428 GLN A CA 1
ATOM 3481 C C . GLN A 1 428 ? -6.840 -59.585 -17.653 1.00 26.12 428 GLN A C 1
ATOM 3483 O O . GLN A 1 428 ? -6.274 -60.259 -16.804 1.00 26.12 428 GLN A O 1
ATOM 3488 N N . ASN A 1 429 ? -7.865 -58.765 -17.391 1.00 25.92 429 ASN A N 1
ATOM 3489 C CA . ASN A 1 429 ? -8.794 -58.633 -16.244 1.00 25.92 429 ASN A CA 1
ATOM 3490 C C . ASN A 1 429 ? -8.677 -59.526 -14.969 1.00 25.92 429 ASN A C 1
ATOM 3492 O O . ASN A 1 429 ? -8.804 -60.741 -15.052 1.00 25.92 429 ASN A O 1
ATOM 3496 N N . ILE A 1 430 ? -8.628 -58.866 -13.791 1.00 23.56 430 ILE A N 1
ATOM 3497 C CA . ILE A 1 430 ? -9.654 -58.838 -12.696 1.00 23.56 430 ILE A CA 1
ATOM 3498 C C . ILE A 1 430 ? -10.465 -60.155 -12.508 1.00 23.56 430 ILE A C 1
ATOM 3500 O O . ILE A 1 430 ? -11.187 -60.495 -13.449 1.00 23.56 430 ILE A O 1
ATOM 3504 N N . PRO A 1 431 ? -10.483 -60.830 -11.316 1.00 34.25 431 PRO A N 1
ATOM 3505 C CA . PRO A 1 431 ? -11.133 -60.241 -10.120 1.00 34.25 431 PRO A CA 1
ATOM 3506 C C . PRO A 1 431 ? -10.689 -60.653 -8.674 1.00 34.25 431 PRO A C 1
ATOM 3508 O O . PRO A 1 431 ? -10.471 -61.820 -8.390 1.00 34.25 431 PRO A O 1
ATOM 3511 N N . VAL A 1 432 ? -10.756 -59.667 -7.752 1.00 24.06 432 VAL A N 1
ATOM 3512 C CA . VAL A 1 432 ? -11.472 -59.681 -6.433 1.00 24.06 432 VAL A CA 1
ATOM 3513 C C . VAL A 1 432 ? -11.013 -60.572 -5.238 1.00 24.06 432 VAL A C 1
ATOM 3515 O O . VAL A 1 432 ? -10.771 -61.758 -5.396 1.00 24.06 432 VAL A O 1
ATOM 3518 N N . PHE A 1 433 ? -11.084 -59.974 -4.024 1.00 24.34 433 PHE A N 1
ATOM 3519 C CA . PHE A 1 433 ? -11.094 -60.563 -2.653 1.00 24.34 433 PHE A CA 1
ATOM 3520 C C . PHE A 1 433 ? -9.828 -61.317 -2.149 1.00 24.34 433 PHE A C 1
ATOM 3522 O O . PHE A 1 433 ? -9.100 -61.907 -2.935 1.00 24.34 433 PHE A O 1
ATOM 3529 N N . ASP A 1 434 ? -9.488 -61.346 -0.845 1.00 24.61 434 ASP A N 1
ATOM 3530 C CA . ASP A 1 434 ? -9.845 -60.456 0.289 1.00 24.61 434 ASP A CA 1
ATOM 3531 C C . ASP A 1 434 ? -8.809 -60.549 1.448 1.00 24.61 434 ASP A C 1
ATOM 3533 O O . ASP A 1 434 ? -7.968 -61.440 1.452 1.00 24.61 434 ASP A O 1
ATOM 3537 N N . HIS A 1 435 ? -8.947 -59.653 2.435 1.00 25.95 435 HIS A N 1
ATOM 3538 C CA . HIS A 1 435 ? -8.643 -59.760 3.876 1.00 25.95 435 HIS A CA 1
ATOM 3539 C C . HIS A 1 435 ? -7.263 -60.190 4.442 1.00 25.95 435 HIS A C 1
ATOM 3541 O O . HIS A 1 435 ? -6.615 -61.145 4.036 1.00 25.95 435 HIS A O 1
ATOM 3547 N N . THR A 1 436 ? -6.948 -59.533 5.575 1.00 24.22 436 THR A N 1
ATOM 3548 C CA . THR A 1 436 ? -6.013 -59.899 6.674 1.00 24.22 436 THR A CA 1
ATOM 3549 C C . THR A 1 436 ? -4.515 -60.025 6.336 1.00 24.22 436 THR A C 1
ATOM 3551 O O . THR A 1 436 ? -4.119 -60.805 5.486 1.00 24.22 436 THR A O 1
ATOM 3554 N N . GLN A 1 437 ? -3.596 -59.206 6.873 1.00 25.09 437 GLN A N 1
ATOM 3555 C CA . GLN A 1 437 ? -3.281 -58.836 8.276 1.00 25.09 437 GLN A CA 1
ATOM 3556 C C . GLN A 1 437 ? -2.721 -59.972 9.151 1.00 25.09 437 GLN A C 1
ATOM 3558 O O . GLN A 1 437 ? -3.303 -61.044 9.181 1.00 25.09 437 GLN A O 1
ATOM 3563 N N . VAL A 1 438 ? -1.745 -59.591 10.003 1.00 24.69 438 VAL A N 1
ATOM 3564 C CA . VAL A 1 438 ? -1.494 -60.120 11.371 1.00 24.69 438 VAL A CA 1
ATOM 3565 C C . VAL A 1 438 ? -0.935 -61.558 11.466 1.00 24.69 438 VAL A C 1
ATOM 3567 O O . VAL A 1 438 ? -1.350 -62.424 10.716 1.00 24.69 438 VAL A O 1
ATOM 3570 N N . THR A 1 439 ? -0.044 -61.949 12.391 1.00 23.27 439 THR A N 1
ATOM 3571 C CA . THR A 1 439 ? 1.162 -61.367 13.056 1.00 23.27 439 THR A CA 1
ATOM 3572 C C . THR A 1 439 ? 1.995 -62.583 13.604 1.00 23.27 439 THR A C 1
ATOM 3574 O O . THR A 1 439 ? 1.688 -63.703 13.213 1.00 23.27 439 THR A O 1
ATOM 3577 N N . GLU A 1 440 ? 3.050 -62.570 14.448 1.00 25.50 440 GLU A N 1
ATOM 3578 C CA . GLU A 1 440 ? 3.882 -61.564 15.153 1.00 25.50 440 GLU A CA 1
ATOM 3579 C C . GLU A 1 440 ? 5.234 -62.184 15.618 1.00 25.50 440 GLU A C 1
ATOM 3581 O O . GLU A 1 440 ? 5.523 -63.340 15.339 1.00 25.50 440 GLU A O 1
ATOM 3586 N N . LYS A 1 441 ? 6.012 -61.417 16.402 1.00 24.22 441 LYS A N 1
ATOM 3587 C CA . LYS A 1 441 ? 6.845 -61.850 17.551 1.00 24.22 441 LYS A CA 1
ATOM 3588 C C . LYS A 1 441 ? 7.781 -63.074 17.414 1.00 24.22 441 LYS A C 1
ATOM 3590 O O . LYS A 1 441 ? 7.413 -64.191 17.745 1.00 24.22 441 LYS A O 1
ATOM 3595 N N . ALA A 1 442 ? 9.063 -62.722 17.269 1.00 24.50 442 ALA A N 1
ATOM 3596 C CA . ALA A 1 442 ? 10.076 -62.819 18.340 1.00 24.50 442 ALA A CA 1
ATOM 3597 C C . ALA A 1 442 ? 10.636 -64.193 18.785 1.00 24.50 442 ALA A C 1
ATOM 3599 O O . ALA A 1 442 ? 10.077 -65.249 18.528 1.00 24.50 442 ALA A O 1
ATOM 3600 N N . ALA A 1 443 ? 11.734 -64.091 19.556 1.00 26.31 443 ALA A N 1
ATOM 3601 C CA . ALA A 1 443 ? 12.464 -65.162 20.249 1.00 26.31 443 ALA A CA 1
ATOM 3602 C C . ALA A 1 443 ? 13.260 -66.120 19.310 1.00 26.31 443 ALA A C 1
ATOM 3604 O O . ALA A 1 443 ? 12.871 -66.344 18.172 1.00 26.31 443 ALA A O 1
ATOM 3605 N N . THR A 1 444 ? 14.430 -66.666 19.675 1.00 23.09 444 THR A N 1
ATOM 3606 C CA . THR A 1 444 ? 15.255 -66.463 20.886 1.00 23.09 444 THR A CA 1
ATOM 3607 C C . THR A 1 444 ? 16.744 -66.741 20.610 1.00 23.09 444 THR A C 1
ATOM 3609 O O . THR A 1 444 ? 17.072 -67.513 19.721 1.00 23.09 444 THR A O 1
ATOM 3612 N N . ASP A 1 445 ? 17.616 -66.150 21.432 1.00 24.53 445 ASP A N 1
ATOM 3613 C CA . ASP A 1 445 ? 18.840 -66.728 22.021 1.00 24.53 445 ASP A CA 1
ATOM 3614 C C . ASP A 1 445 ? 19.844 -67.614 21.223 1.00 24.53 445 ASP A C 1
ATOM 3616 O O . ASP A 1 445 ? 19.571 -68.749 20.851 1.00 24.53 445 ASP A O 1
ATOM 3620 N N . ARG A 1 446 ? 21.112 -67.156 21.297 1.00 25.30 446 ARG A N 1
ATOM 3621 C CA . ARG A 1 446 ? 22.329 -67.894 21.745 1.00 25.30 446 ARG A CA 1
ATOM 3622 C C . ARG A 1 446 ? 23.223 -68.717 20.782 1.00 25.30 446 ARG A C 1
ATOM 3624 O O . ARG A 1 446 ? 22.942 -69.861 20.461 1.00 25.30 446 ARG A O 1
ATOM 3631 N N . VAL A 1 447 ? 24.469 -68.210 20.711 1.00 23.70 447 VAL A N 1
ATOM 3632 C CA . VAL A 1 447 ? 25.744 -68.883 21.102 1.00 23.70 447 VAL A CA 1
ATOM 3633 C C . V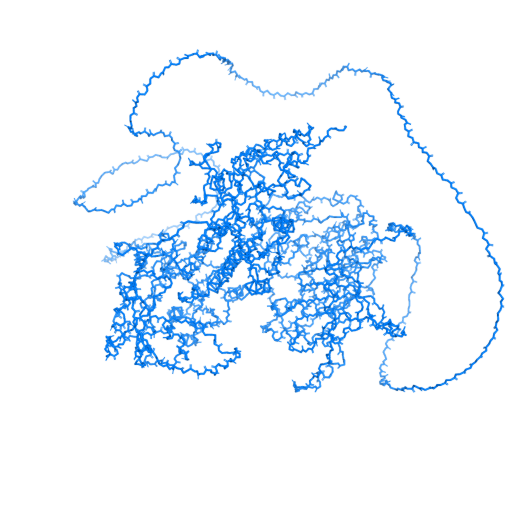AL A 1 447 ? 26.498 -69.768 20.087 1.00 23.70 447 VAL A C 1
ATOM 3635 O O . VAL A 1 447 ? 25.936 -70.647 19.452 1.00 23.70 447 VAL A O 1
ATOM 3638 N N . ALA A 1 448 ? 27.833 -69.584 20.121 1.00 25.08 448 ALA A N 1
ATOM 3639 C CA . ALA A 1 448 ? 28.920 -70.447 19.625 1.00 25.08 448 ALA A CA 1
ATOM 3640 C C . ALA A 1 448 ? 29.100 -70.603 18.097 1.00 25.08 448 ALA A C 1
ATOM 3642 O O . ALA A 1 448 ? 28.172 -70.408 17.327 1.00 25.08 448 ALA A O 1
ATOM 3643 N N . GLU A 1 449 ? 30.271 -71.015 17.586 1.00 25.72 449 GLU A N 1
ATOM 3644 C CA . GLU A 1 449 ? 31.685 -70.684 17.904 1.00 25.72 449 GLU A CA 1
ATOM 3645 C C . GLU A 1 449 ? 32.569 -71.238 16.750 1.00 25.72 449 GLU A C 1
ATOM 3647 O O . GLU A 1 449 ? 32.110 -72.102 16.008 1.00 25.72 449 GLU A O 1
ATOM 3652 N N . LYS A 1 450 ? 33.855 -70.840 16.677 1.00 24.95 450 LYS A N 1
ATOM 3653 C CA . LYS A 1 450 ? 34.949 -71.456 15.876 1.00 24.95 450 LYS A CA 1
ATOM 3654 C C . LYS A 1 450 ? 34.874 -71.297 14.338 1.00 24.95 450 LYS A C 1
ATOM 3656 O O . LYS A 1 450 ? 33.812 -71.074 13.782 1.00 24.95 450 LYS A O 1
ATOM 3661 N N . ILE A 1 451 ? 35.956 -71.499 13.566 1.00 27.81 451 ILE A N 1
ATOM 3662 C CA . ILE A 1 451 ? 37.365 -71.012 13.614 1.00 27.81 451 ILE A CA 1
ATOM 3663 C C . ILE A 1 451 ? 38.073 -71.470 12.309 1.00 27.81 451 ILE A C 1
ATOM 3665 O O . ILE A 1 451 ? 37.662 -72.468 11.725 1.00 27.81 451 ILE A O 1
ATOM 3669 N N . SER A 1 452 ? 39.190 -70.817 11.941 1.00 25.38 452 SER A N 1
ATOM 3670 C CA . SER A 1 452 ? 40.169 -71.188 10.882 1.00 25.38 452 SER A CA 1
ATOM 3671 C C . SER A 1 452 ? 39.905 -70.629 9.462 1.00 25.38 452 SER A C 1
ATOM 3673 O O . SER A 1 452 ? 38.795 -70.732 8.959 1.00 25.38 452 SER A O 1
ATOM 3675 N N . GLY A 1 453 ? 40.888 -70.030 8.765 1.00 24.31 453 GLY A N 1
ATOM 3676 C CA . GLY A 1 453 ? 42.260 -69.727 9.210 1.00 24.31 453 GLY A CA 1
ATOM 3677 C C . GLY A 1 453 ? 43.125 -68.886 8.243 1.00 24.31 453 GLY A C 1
ATOM 3678 O O . GLY A 1 453 ? 42.899 -68.884 7.040 1.00 24.31 453 GLY A O 1
ATOM 3679 N N . THR A 1 454 ? 44.086 -68.159 8.839 1.00 25.89 454 THR A N 1
ATOM 3680 C CA . THR A 1 454 ? 45.536 -68.018 8.507 1.00 25.89 454 THR A CA 1
ATOM 3681 C C . THR A 1 454 ? 45.969 -68.011 7.019 1.00 25.89 454 THR A C 1
ATOM 3683 O O . THR A 1 454 ? 45.673 -68.949 6.294 1.00 25.89 454 THR A O 1
ATOM 3686 N N . ILE A 1 455 ? 46.718 -67.020 6.493 1.00 26.94 455 ILE A N 1
ATOM 3687 C CA . ILE A 1 455 ? 48.195 -66.769 6.585 1.00 26.94 455 ILE A CA 1
ATOM 3688 C C . ILE A 1 455 ? 48.452 -65.349 5.975 1.00 26.94 455 ILE A C 1
ATOM 3690 O O . ILE A 1 455 ? 47.886 -65.063 4.928 1.00 26.94 455 ILE A O 1
ATOM 3694 N N . GLN A 1 456 ? 49.031 -64.323 6.641 1.00 26.38 456 GLN A N 1
ATOM 3695 C CA . GLN A 1 456 ? 50.466 -63.992 6.910 1.00 26.38 456 GLN A CA 1
ATOM 3696 C C . GLN A 1 456 ? 51.373 -63.827 5.645 1.00 26.38 456 GLN A C 1
ATOM 3698 O O . GLN A 1 456 ? 51.214 -64.591 4.711 1.00 26.38 456 GLN A O 1
ATOM 3703 N N . ASN A 1 457 ? 52.371 -62.925 5.506 1.00 27.97 457 ASN A N 1
ATOM 3704 C CA . ASN A 1 457 ? 52.887 -61.762 6.278 1.00 27.97 457 ASN A CA 1
ATOM 3705 C C . ASN A 1 457 ? 53.898 -60.918 5.406 1.00 27.97 457 ASN A C 1
ATOM 3707 O O . ASN A 1 457 ? 54.125 -61.269 4.254 1.00 27.97 457 ASN A O 1
ATOM 3711 N N . ILE A 1 458 ? 54.592 -59.913 6.000 1.00 26.23 458 ILE A N 1
ATOM 3712 C CA . ILE A 1 458 ? 55.968 -59.382 5.669 1.00 26.23 458 ILE A CA 1
ATOM 3713 C C . ILE A 1 458 ? 56.169 -58.007 4.920 1.00 26.23 458 ILE A C 1
ATOM 3715 O O . ILE A 1 458 ? 56.108 -57.912 3.700 1.00 26.23 458 ILE A O 1
ATOM 3719 N N . SER A 1 459 ? 56.691 -57.010 5.677 1.00 23.69 459 SER A N 1
ATOM 3720 C CA . SER A 1 459 ? 57.682 -55.926 5.334 1.00 23.69 459 SER A CA 1
ATOM 3721 C C . SER A 1 459 ? 57.333 -54.553 4.672 1.00 23.69 459 SER A C 1
ATOM 3723 O O . SER A 1 459 ? 56.295 -54.345 4.058 1.00 23.69 459 SER A O 1
ATOM 3725 N N . ARG A 1 460 ? 58.266 -53.591 4.877 1.00 23.62 460 ARG A N 1
ATOM 3726 C CA . ARG A 1 460 ? 58.439 -52.190 4.369 1.00 23.62 460 ARG A CA 1
ATOM 3727 C C . ARG A 1 460 ? 59.918 -52.041 3.868 1.00 23.62 460 ARG A C 1
ATOM 3729 O O . ARG A 1 460 ? 60.615 -53.048 4.000 1.00 23.62 460 ARG A O 1
ATOM 3736 N N . PRO A 1 461 ? 60.539 -50.850 3.591 1.00 44.97 461 PRO A N 1
ATOM 3737 C CA . PRO A 1 461 ? 60.171 -49.512 3.026 1.00 44.97 461 PRO A CA 1
ATOM 3738 C C . PRO A 1 461 ? 61.112 -49.179 1.796 1.00 44.97 461 PRO A C 1
ATOM 3740 O O . PRO A 1 461 ? 61.497 -50.152 1.153 1.00 44.97 461 PRO A O 1
ATOM 3743 N N . PRO A 1 462 ? 61.644 -47.952 1.467 1.00 52.69 462 PRO A N 1
ATOM 3744 C CA . PRO A 1 462 ? 61.268 -46.512 1.587 1.00 52.69 462 PRO A CA 1
ATOM 3745 C C . PRO A 1 462 ? 61.112 -45.838 0.157 1.00 52.69 462 PRO A C 1
ATOM 3747 O O . PRO A 1 462 ? 60.369 -46.430 -0.612 1.00 52.69 462 PRO A O 1
ATOM 3750 N N . HIS A 1 463 ? 61.640 -44.683 -0.356 1.00 29.30 463 HIS A N 1
ATOM 3751 C CA . HIS A 1 463 ? 62.460 -43.520 0.115 1.00 29.30 463 HIS A CA 1
ATOM 3752 C C . HIS A 1 463 ? 62.430 -42.243 -0.808 1.00 29.30 463 HIS A C 1
ATOM 3754 O O . HIS A 1 463 ? 62.365 -42.358 -2.023 1.00 29.30 463 HIS A O 1
ATOM 3760 N N . ARG A 1 464 ? 62.565 -41.049 -0.188 1.00 28.39 464 ARG A N 1
ATOM 3761 C CA . ARG A 1 464 ? 63.250 -39.745 -0.527 1.00 28.39 464 ARG A CA 1
ATOM 3762 C C . ARG A 1 464 ? 63.353 -39.038 -1.930 1.00 28.39 464 ARG A C 1
ATOM 3764 O O . ARG A 1 464 ? 64.013 -39.546 -2.818 1.00 28.39 464 ARG A O 1
ATOM 3771 N N . VAL A 1 465 ? 62.867 -37.763 -1.960 1.00 26.06 465 VAL A N 1
ATOM 3772 C CA . VAL A 1 465 ? 63.389 -36.408 -2.438 1.00 26.06 465 VAL A CA 1
ATOM 3773 C C . VAL A 1 465 ? 64.492 -36.246 -3.530 1.00 26.06 465 VAL A C 1
ATOM 3775 O O . VAL A 1 465 ? 65.228 -37.185 -3.770 1.00 26.06 465 VAL A O 1
ATOM 3778 N N . HIS A 1 466 ? 64.763 -35.103 -4.220 1.00 25.86 466 HIS A N 1
ATOM 3779 C CA . HIS A 1 466 ? 64.495 -33.614 -4.202 1.00 25.86 466 HIS A CA 1
ATOM 3780 C C . HIS A 1 466 ? 64.717 -33.079 -5.676 1.00 25.86 466 HIS A C 1
ATOM 3782 O O . HIS A 1 466 ? 65.214 -33.865 -6.469 1.00 25.86 466 HIS A O 1
ATOM 3788 N N . ALA A 1 467 ? 64.547 -31.844 -6.210 1.00 27.17 467 ALA A N 1
ATOM 3789 C CA . ALA A 1 467 ? 64.023 -30.484 -5.924 1.00 27.17 467 ALA A CA 1
ATOM 3790 C C . ALA A 1 467 ? 64.279 -29.565 -7.189 1.00 27.17 467 ALA A C 1
ATOM 3792 O O . ALA A 1 467 ? 64.770 -30.065 -8.195 1.00 27.17 467 ALA A O 1
ATOM 3793 N N . ALA A 1 468 ? 64.057 -28.233 -7.091 1.00 24.39 468 ALA A N 1
ATOM 3794 C CA . ALA A 1 468 ? 64.567 -27.116 -7.951 1.00 24.39 468 ALA A CA 1
ATOM 3795 C C . ALA A 1 468 ? 63.756 -26.569 -9.178 1.00 24.39 468 ALA A C 1
ATOM 3797 O O . ALA A 1 468 ? 62.825 -27.188 -9.682 1.00 24.39 468 ALA A O 1
ATOM 3798 N N . LYS A 1 469 ? 64.104 -25.324 -9.582 1.00 29.03 469 LYS A N 1
ATOM 3799 C CA . LYS A 1 469 ? 63.606 -24.437 -10.689 1.00 29.03 469 LYS A CA 1
ATOM 3800 C C . LYS A 1 469 ? 64.841 -23.994 -11.557 1.00 29.03 469 LYS A C 1
ATOM 3802 O O . LYS A 1 469 ? 65.879 -24.607 -11.311 1.00 29.03 469 LYS A O 1
ATOM 3807 N N . PRO A 1 470 ? 64.889 -22.922 -12.414 1.00 49.19 470 PRO A N 1
ATOM 3808 C CA . PRO A 1 470 ? 63.890 -21.983 -13.001 1.00 49.19 470 PRO A CA 1
ATOM 3809 C C . PRO A 1 470 ? 64.077 -21.678 -14.532 1.00 49.19 470 PRO A C 1
ATOM 3811 O O . PRO A 1 470 ? 64.879 -22.321 -15.195 1.00 49.19 470 PRO A O 1
ATOM 3814 N N . GLY A 1 471 ? 63.391 -20.656 -15.096 1.00 25.11 471 GLY A N 1
ATOM 3815 C CA . GLY A 1 471 ? 63.657 -20.092 -16.447 1.00 25.11 471 GLY A CA 1
ATOM 3816 C C . GLY A 1 471 ? 62.817 -18.838 -16.814 1.00 25.11 471 GLY A C 1
ATOM 3817 O O . GLY A 1 471 ? 61.701 -18.697 -16.317 1.00 25.11 471 GLY A O 1
ATOM 3818 N N . ARG A 1 472 ? 63.354 -17.901 -17.630 1.00 30.80 472 ARG A N 1
ATOM 3819 C CA . ARG A 1 472 ? 62.755 -16.602 -18.085 1.00 30.80 472 ARG A CA 1
ATOM 3820 C C . ARG A 1 472 ? 63.562 -16.040 -19.299 1.00 30.80 472 ARG A C 1
ATOM 3822 O O . ARG A 1 472 ? 64.632 -16.584 -19.533 1.00 30.80 472 ARG A O 1
ATOM 3829 N N . VAL A 1 473 ? 63.130 -14.921 -19.939 1.00 26.17 473 VAL A N 1
ATOM 3830 C CA . VAL A 1 473 ? 63.881 -14.046 -20.921 1.00 26.17 473 VAL A CA 1
ATOM 3831 C C . VAL A 1 473 ? 63.985 -14.613 -22.372 1.00 26.17 473 VAL A C 1
ATOM 3833 O O . VAL A 1 473 ? 64.169 -15.815 -22.487 1.00 26.17 473 VAL A O 1
ATOM 3836 N N . VAL A 1 474 ? 63.881 -13.901 -23.528 1.00 25.28 474 VAL A N 1
ATOM 3837 C CA . VAL A 1 474 ? 63.419 -12.540 -23.992 1.00 25.28 474 VAL A CA 1
ATOM 3838 C C . VAL A 1 474 ? 63.080 -12.596 -25.528 1.00 25.28 474 VAL A C 1
ATOM 3840 O O . VAL A 1 474 ? 63.149 -13.678 -26.101 1.00 25.28 474 VAL A O 1
ATOM 3843 N N . GLY A 1 475 ? 62.664 -11.490 -26.188 1.00 27.19 475 GLY A N 1
ATOM 3844 C CA . GLY A 1 475 ? 62.553 -11.331 -27.675 1.00 27.19 475 GLY A CA 1
ATOM 3845 C C . GLY A 1 475 ? 63.914 -11.145 -28.406 1.00 27.19 475 GLY A C 1
ATOM 3846 O O . GLY A 1 475 ? 64.881 -11.703 -27.891 1.00 27.19 475 GLY A O 1
ATOM 3847 N N . PRO A 1 476 ? 64.079 -10.347 -29.509 1.00 47.91 476 PRO A N 1
ATOM 3848 C CA . PRO A 1 476 ? 63.152 -9.367 -30.141 1.00 47.91 476 PRO A CA 1
ATOM 3849 C C . PRO A 1 476 ? 63.252 -9.183 -31.714 1.00 47.91 476 PRO A C 1
ATOM 3851 O O . PRO A 1 476 ? 63.927 -9.951 -32.387 1.00 47.91 476 PRO A O 1
ATOM 3854 N N . ILE A 1 477 ? 62.678 -8.077 -32.254 1.00 28.06 477 ILE A N 1
ATOM 3855 C CA . ILE A 1 477 ? 63.037 -7.303 -33.500 1.00 28.06 477 ILE A CA 1
ATOM 3856 C C . ILE A 1 477 ? 62.459 -7.675 -34.916 1.00 28.06 477 ILE A C 1
ATOM 3858 O O . ILE A 1 477 ? 62.066 -8.801 -35.191 1.00 28.06 477 ILE A O 1
ATOM 3862 N N . PHE A 1 478 ? 62.343 -6.621 -35.758 1.00 29.67 478 PHE A N 1
ATOM 3863 C CA . PHE A 1 478 ? 61.772 -6.398 -37.130 1.00 29.67 478 PHE A CA 1
ATOM 3864 C C . PHE A 1 478 ? 62.829 -6.614 -38.280 1.00 29.67 478 PHE A C 1
ATOM 3866 O O . PHE A 1 478 ? 63.936 -6.969 -37.870 1.00 29.67 478 PHE A O 1
ATOM 3873 N N . PRO A 1 479 ? 62.641 -6.406 -39.641 1.00 45.00 479 PRO A N 1
ATOM 3874 C CA . PRO A 1 479 ? 61.879 -5.317 -40.344 1.00 45.00 479 PRO A CA 1
ATOM 3875 C C . PRO A 1 479 ? 61.315 -5.500 -41.814 1.00 45.00 479 PRO A C 1
ATOM 3877 O O . PRO A 1 479 ? 61.624 -6.478 -42.474 1.00 45.00 479 PRO A O 1
ATOM 3880 N N . TYR A 1 480 ? 60.551 -4.483 -42.307 1.00 29.84 480 TYR A N 1
ATOM 3881 C CA . TYR A 1 480 ? 60.466 -3.841 -43.677 1.00 29.84 480 TYR A CA 1
ATOM 3882 C C . TYR A 1 480 ? 60.278 -4.679 -44.991 1.00 29.84 480 TYR A C 1
ATOM 3884 O O . TYR A 1 480 ? 60.695 -5.824 -45.045 1.00 29.84 480 TYR A O 1
ATOM 3892 N N . ASP A 1 481 ? 59.716 -4.216 -46.137 1.00 29.86 481 ASP A N 1
ATOM 3893 C CA . ASP A 1 481 ? 58.992 -2.995 -46.626 1.00 29.86 481 ASP A CA 1
ATOM 3894 C C . ASP A 1 481 ? 58.174 -3.359 -47.917 1.00 29.86 481 ASP A C 1
ATOM 3896 O O . ASP A 1 481 ? 58.332 -4.466 -48.431 1.00 29.86 481 ASP A O 1
ATOM 3900 N N . GLY A 1 482 ? 57.370 -2.450 -48.507 1.00 25.53 482 GLY A N 1
ATOM 3901 C CA . GLY A 1 482 ? 56.853 -2.582 -49.894 1.00 25.53 482 GLY A CA 1
ATOM 3902 C C . GLY A 1 482 ? 55.552 -1.821 -50.244 1.00 25.53 482 GLY A C 1
ATOM 3903 O O . GLY A 1 482 ? 54.456 -2.316 -49.999 1.00 25.53 482 GLY A O 1
ATOM 3904 N N . ARG A 1 483 ? 55.647 -0.636 -50.875 1.00 27.59 483 ARG A N 1
ATOM 3905 C CA . ARG A 1 483 ? 54.518 0.278 -51.222 1.00 27.59 483 ARG A CA 1
ATOM 3906 C C . ARG A 1 483 ? 54.041 0.156 -52.682 1.00 27.59 483 ARG A C 1
ATOM 3908 O O . ARG A 1 483 ? 54.897 -0.077 -53.520 1.00 27.59 483 ARG A O 1
ATOM 3915 N N . VAL A 1 484 ? 52.782 0.536 -52.994 1.00 25.53 484 VAL A N 1
ATOM 3916 C CA . VAL A 1 484 ? 52.353 1.355 -54.177 1.00 25.53 484 VAL A CA 1
ATOM 3917 C C . VAL A 1 484 ? 50.958 1.999 -53.933 1.00 25.53 484 VAL A C 1
ATOM 3919 O O . VAL A 1 484 ? 50.111 1.422 -53.257 1.00 25.53 484 VAL A O 1
ATOM 3922 N N . LEU A 1 485 ? 50.728 3.191 -54.507 1.00 26.56 485 LEU A N 1
ATOM 3923 C CA . LEU A 1 485 ? 49.467 3.950 -54.702 1.00 26.56 485 LEU A CA 1
ATOM 3924 C C . LEU A 1 485 ? 49.624 4.790 -56.002 1.00 26.56 485 LEU A C 1
ATOM 3926 O O . LEU A 1 485 ? 50.771 4.959 -56.424 1.00 26.56 485 LEU A O 1
ATOM 3930 N N . PRO A 1 486 ? 48.596 5.475 -56.560 1.00 53.59 486 PRO A N 1
ATOM 3931 C CA . PRO A 1 486 ? 47.139 5.237 -56.589 1.00 53.59 486 PRO A CA 1
ATOM 3932 C C . PRO A 1 486 ? 46.570 5.282 -58.043 1.00 53.59 486 PRO A C 1
ATOM 3934 O O . PRO A 1 486 ? 47.333 5.511 -58.975 1.00 53.59 486 PRO A O 1
ATOM 3937 N N . HIS A 1 487 ? 45.244 5.148 -58.235 1.00 27.17 487 HIS A N 1
ATOM 3938 C CA . HIS A 1 487 ? 44.341 5.957 -59.111 1.00 27.17 487 HIS A CA 1
ATOM 3939 C C . HIS A 1 487 ? 42.933 5.302 -59.167 1.00 27.17 487 HIS A C 1
ATOM 3941 O O . HIS A 1 487 ? 42.778 4.149 -58.772 1.00 27.17 487 HIS A O 1
ATOM 3947 N N . GLY A 1 488 ? 41.896 6.021 -59.625 1.00 26.41 488 GLY A N 1
ATOM 3948 C CA . GLY A 1 488 ? 40.513 5.515 -59.751 1.00 26.41 488 GLY A CA 1
ATOM 3949 C C . GLY A 1 488 ? 39.731 6.195 -60.888 1.00 26.41 488 GLY A C 1
ATOM 3950 O O . GLY A 1 488 ? 40.291 7.064 -61.548 1.00 26.41 488 GLY A O 1
ATOM 3951 N N . ILE A 1 489 ? 38.463 5.811 -61.122 1.00 26.38 489 ILE A N 1
ATOM 3952 C CA . ILE A 1 489 ? 37.549 6.403 -62.133 1.00 26.38 489 ILE A CA 1
ATOM 3953 C C . ILE A 1 489 ? 36.064 6.083 -61.808 1.00 26.38 489 ILE A C 1
ATOM 3955 O O . ILE A 1 489 ? 35.782 5.151 -61.058 1.00 26.38 489 ILE A O 1
ATOM 3959 N N . SER A 1 490 ? 35.123 6.866 -62.358 1.00 27.14 490 SER A N 1
ATOM 3960 C CA . SER A 1 490 ? 33.647 6.760 -62.223 1.00 27.14 490 SER A CA 1
ATOM 3961 C C . SER A 1 490 ? 32.971 6.788 -63.617 1.00 27.14 490 SER A C 1
ATOM 3963 O O . SER A 1 490 ? 33.657 7.090 -64.596 1.00 27.14 490 SER A O 1
ATOM 3965 N N . PRO A 1 491 ? 31.680 6.416 -63.761 1.00 44.88 491 PRO A N 1
ATOM 3966 C CA . PRO A 1 491 ? 30.610 7.414 -64.030 1.00 44.88 491 PRO A CA 1
ATOM 3967 C C . PRO A 1 491 ? 29.279 7.033 -63.305 1.00 44.88 491 PRO A C 1
ATOM 3969 O O . PRO A 1 491 ? 29.312 6.121 -62.483 1.00 44.88 491 PRO A O 1
ATOM 3972 N N . HIS A 1 492 ? 28.070 7.612 -63.459 1.00 31.89 492 HIS A N 1
ATOM 3973 C CA . HIS A 1 492 ? 27.444 8.747 -64.195 1.00 31.89 492 HIS A CA 1
ATOM 3974 C C . HIS A 1 492 ? 26.618 9.596 -63.162 1.00 31.89 492 HIS A C 1
ATOM 3976 O O . HIS A 1 492 ? 26.510 9.171 -62.016 1.00 31.89 492 HIS A O 1
ATOM 3982 N N . TYR A 1 493 ? 26.079 10.820 -63.344 1.00 33.25 493 TYR A N 1
ATOM 3983 C CA . TYR A 1 493 ? 25.416 11.580 -64.440 1.00 33.25 493 TYR A CA 1
ATOM 3984 C C . TYR A 1 493 ? 23.954 11.180 -64.746 1.00 33.25 493 TYR A C 1
ATOM 3986 O O . TYR A 1 493 ? 23.659 9.997 -64.816 1.00 33.25 493 TYR A O 1
ATOM 3994 N N . MET A 1 494 ? 22.970 12.076 -64.957 1.00 29.53 494 MET A N 1
ATOM 3995 C CA . MET A 1 494 ? 22.811 13.565 -65.005 1.00 29.53 494 MET A CA 1
ATOM 3996 C C . MET A 1 494 ? 21.543 13.940 -64.172 1.00 29.53 494 MET A C 1
ATOM 3998 O O . MET A 1 494 ? 20.857 13.016 -63.754 1.00 29.53 494 MET A O 1
ATOM 4002 N N . PHE A 1 495 ? 21.058 15.160 -63.866 1.00 29.88 495 PHE A N 1
ATOM 4003 C CA . PHE A 1 495 ? 21.280 16.633 -64.030 1.00 29.88 495 PHE A CA 1
ATOM 4004 C C . PHE A 1 495 ? 20.330 17.292 -62.951 1.00 29.88 495 PHE A C 1
ATOM 4006 O O . PHE A 1 495 ? 19.684 16.530 -62.239 1.00 29.88 495 PHE A O 1
ATOM 4013 N N . ARG A 1 496 ? 20.032 18.588 -62.697 1.00 29.39 496 ARG A N 1
ATOM 4014 C CA . ARG A 1 496 ? 20.413 20.026 -62.912 1.00 29.39 496 ARG A CA 1
ATOM 4015 C C . ARG A 1 496 ? 19.513 20.816 -61.893 1.00 29.39 496 ARG A C 1
ATOM 4017 O O . ARG A 1 496 ? 18.568 20.221 -61.394 1.00 29.39 496 ARG A O 1
ATOM 4024 N N . MET A 1 497 ? 19.619 22.100 -61.517 1.00 24.31 497 MET A N 1
ATOM 4025 C CA . MET A 1 497 ? 20.471 23.274 -61.818 1.00 24.31 497 MET A CA 1
ATOM 4026 C C . MET A 1 497 ? 20.579 24.133 -60.505 1.00 24.31 497 MET A C 1
ATOM 4028 O O . MET A 1 497 ? 20.751 23.549 -59.444 1.00 24.31 497 MET A O 1
ATOM 4032 N N . ASN A 1 498 ? 20.447 25.471 -60.497 1.00 28.92 498 ASN A N 1
ATOM 4033 C CA . ASN A 1 498 ? 21.580 26.403 -60.300 1.00 28.92 498 ASN A CA 1
ATOM 4034 C C . ASN A 1 498 ? 21.137 27.704 -59.526 1.00 28.92 498 ASN A C 1
ATOM 4036 O O . ASN A 1 498 ? 19.995 27.705 -59.068 1.00 28.92 498 ASN A O 1
ATOM 4040 N N . PRO A 1 499 ? 21.974 28.752 -59.258 1.00 56.94 499 PRO A N 1
ATOM 4041 C CA . PRO A 1 499 ? 22.144 29.243 -57.870 1.00 56.94 499 PRO A CA 1
ATOM 4042 C C . PRO A 1 499 ? 22.248 30.791 -57.655 1.00 56.94 499 PRO A C 1
ATOM 4044 O O . PRO A 1 499 ? 22.106 31.577 -58.587 1.00 56.94 499 PRO A O 1
ATOM 4047 N N . GLY A 1 500 ? 22.602 31.219 -56.427 1.00 25.16 500 GLY A N 1
ATOM 4048 C CA . GLY A 1 500 ? 23.150 32.550 -56.053 1.00 25.16 500 GLY A CA 1
ATOM 4049 C C . GLY A 1 500 ? 23.397 32.636 -54.526 1.00 25.16 500 GLY A C 1
ATOM 4050 O O . GLY A 1 500 ? 22.501 32.288 -53.772 1.00 25.16 500 GLY A O 1
ATOM 4051 N N . SER A 1 501 ? 24.627 32.808 -54.000 1.00 29.55 501 SER A N 1
ATOM 4052 C CA . SER A 1 501 ? 25.425 34.054 -53.798 1.00 29.55 501 SER A CA 1
ATOM 4053 C C . SER A 1 501 ? 24.880 34.980 -52.677 1.00 29.55 501 SER A C 1
ATOM 4055 O O . SER A 1 501 ? 23.684 35.228 -52.680 1.00 29.55 501 SER A O 1
ATOM 4057 N N . ARG A 1 502 ? 25.663 35.578 -51.747 1.00 27.61 502 ARG A N 1
ATOM 4058 C CA . ARG A 1 502 ? 27.099 35.971 -51.786 1.00 27.61 502 ARG A CA 1
ATOM 4059 C C . ARG A 1 502 ? 27.699 36.339 -50.382 1.00 27.61 502 ARG A C 1
ATOM 4061 O O . ARG A 1 502 ? 26.938 36.696 -49.502 1.00 27.61 502 ARG A O 1
ATOM 4068 N N . GLU A 1 503 ? 29.038 36.235 -50.245 1.00 27.94 503 GLU A N 1
ATOM 4069 C CA . GLU A 1 503 ? 30.094 36.948 -49.427 1.00 27.94 503 GLU A CA 1
ATOM 4070 C C . GLU A 1 503 ? 29.746 37.988 -48.300 1.00 27.94 503 GLU A C 1
ATOM 4072 O O . GLU A 1 503 ? 28.691 38.596 -48.378 1.00 27.94 503 GLU A O 1
ATOM 4077 N N . LYS A 1 504 ? 30.584 38.404 -47.302 1.00 28.23 504 LYS A N 1
ATOM 4078 C CA . LYS A 1 504 ? 31.898 38.027 -46.658 1.00 28.23 504 LYS A CA 1
ATOM 4079 C C . LYS A 1 504 ? 32.213 38.976 -45.445 1.00 28.23 504 LYS A C 1
ATOM 4081 O O . LYS A 1 504 ? 31.715 40.092 -45.447 1.00 28.23 504 LYS A O 1
ATOM 4086 N N . CYS A 1 505 ? 33.172 38.603 -44.565 1.00 24.50 505 CYS A N 1
ATOM 4087 C CA . CYS A 1 505 ? 33.963 39.452 -43.610 1.00 24.50 505 CYS A CA 1
ATOM 4088 C C . CYS A 1 505 ? 33.228 40.218 -42.467 1.00 24.50 505 CYS A C 1
ATOM 4090 O O . CYS A 1 505 ? 32.031 40.441 -42.547 1.00 24.50 505 CYS A O 1
ATOM 4092 N N . GLY A 1 506 ? 33.886 40.653 -41.369 1.00 24.44 506 GLY A N 1
ATOM 4093 C CA . GLY A 1 506 ? 35.251 40.350 -40.873 1.00 24.44 506 GLY A CA 1
ATOM 4094 C C . GLY A 1 506 ? 35.746 41.215 -39.674 1.00 24.44 506 GLY A C 1
ATOM 4095 O O . GLY A 1 506 ? 35.515 42.414 -39.662 1.00 24.44 506 GLY A O 1
ATOM 4096 N N . THR A 1 507 ? 36.448 40.578 -38.716 1.00 25.72 507 THR A N 1
ATOM 4097 C CA . THR A 1 507 ? 37.493 41.081 -37.762 1.00 25.72 507 THR A CA 1
ATOM 4098 C C . THR A 1 507 ? 37.368 42.409 -36.968 1.00 25.72 507 THR A C 1
ATOM 4100 O O . THR A 1 507 ? 37.465 43.488 -37.536 1.00 25.72 507 THR A O 1
ATOM 4103 N N . GLU A 1 508 ? 37.340 42.269 -35.629 1.00 27.03 508 GLU A N 1
ATOM 4104 C CA . GLU A 1 508 ? 38.181 42.910 -34.571 1.00 27.03 508 GLU A CA 1
ATOM 4105 C C . GLU A 1 508 ? 38.706 44.370 -34.675 1.00 27.03 508 GLU A C 1
ATOM 4107 O O . GLU A 1 508 ? 39.402 44.704 -35.629 1.00 27.03 508 GLU A O 1
ATOM 4112 N N . ALA A 1 509 ? 38.600 45.158 -33.575 1.00 27.80 509 ALA A N 1
ATOM 4113 C CA . ALA A 1 509 ? 39.752 45.475 -32.680 1.00 27.80 509 ALA A CA 1
ATOM 4114 C C . ALA A 1 509 ? 39.512 46.531 -31.546 1.00 27.80 509 ALA A C 1
ATOM 4116 O O . ALA A 1 509 ? 39.073 47.642 -31.817 1.00 27.80 509 ALA A O 1
ATOM 4117 N N . LYS A 1 510 ? 40.028 46.208 -30.337 1.00 26.36 510 LYS A N 1
ATOM 4118 C CA . LYS A 1 510 ? 40.645 47.063 -29.272 1.00 26.36 510 LYS A CA 1
ATOM 4119 C C . LYS A 1 510 ? 39.842 47.979 -28.310 1.00 26.36 510 LYS A C 1
ATOM 4121 O O . LYS A 1 510 ? 38.925 48.699 -28.681 1.00 26.36 510 LYS A O 1
ATOM 4126 N N . ASP A 1 511 ? 40.328 47.971 -27.059 1.00 27.33 511 ASP A N 1
ATOM 4127 C CA . ASP A 1 511 ? 39.997 48.797 -25.875 1.00 27.33 511 ASP A CA 1
ATOM 4128 C C . ASP A 1 511 ? 40.510 50.263 -25.979 1.00 27.33 511 ASP A C 1
ATOM 4130 O O . ASP A 1 511 ? 41.281 50.569 -26.885 1.00 27.33 511 ASP A O 1
ATOM 4134 N N . THR A 1 512 ? 40.154 51.225 -25.101 1.00 26.16 512 THR A N 1
ATOM 4135 C CA . THR A 1 512 ? 40.740 51.377 -23.737 1.00 26.16 512 THR A CA 1
ATOM 4136 C C . THR A 1 512 ? 40.033 52.376 -22.780 1.00 26.16 512 THR A C 1
ATOM 4138 O O . THR A 1 512 ? 39.512 53.404 -23.196 1.00 26.16 512 THR A O 1
ATOM 4141 N N . THR A 1 513 ? 40.203 52.118 -21.467 1.00 26.16 513 THR A N 1
ATOM 4142 C CA . THR A 1 513 ? 40.314 53.055 -20.304 1.00 26.16 513 THR A CA 1
ATOM 4143 C C . THR A 1 513 ? 39.144 53.930 -19.787 1.00 26.16 513 THR A C 1
ATOM 4145 O O . THR A 1 513 ? 38.908 55.025 -20.273 1.00 26.16 513 THR A O 1
ATOM 4148 N N . GLN A 1 514 ? 38.602 53.494 -18.632 1.00 24.61 514 GLN A N 1
ATOM 4149 C CA . GLN A 1 514 ? 38.477 54.195 -17.321 1.00 24.61 514 GLN A CA 1
ATOM 4150 C C . GLN A 1 514 ? 37.838 55.603 -17.176 1.00 24.61 514 GLN A C 1
ATOM 4152 O O . GLN A 1 514 ? 38.349 56.570 -17.722 1.00 24.61 514 GLN A O 1
ATOM 4157 N N . VAL A 1 515 ? 36.885 55.734 -16.223 1.00 25.33 515 VAL A N 1
ATOM 4158 C CA . VAL A 1 515 ? 36.905 56.655 -15.038 1.00 25.33 515 VAL A CA 1
ATOM 4159 C C . VAL A 1 515 ? 35.674 56.404 -14.110 1.00 25.33 515 VAL A C 1
ATOM 4161 O O . VAL A 1 515 ? 34.689 55.800 -14.526 1.00 25.33 515 VAL A O 1
ATOM 4164 N N . ARG A 1 516 ? 35.746 56.806 -12.826 1.00 22.36 516 ARG A N 1
ATOM 4165 C CA . ARG A 1 516 ? 34.694 56.808 -11.757 1.00 22.36 516 ARG A CA 1
ATOM 4166 C C . ARG A 1 516 ? 34.586 58.251 -11.177 1.00 22.36 516 ARG A C 1
ATOM 4168 O O . ARG A 1 516 ? 35.582 58.948 -11.367 1.00 22.36 516 ARG A O 1
ATOM 4175 N N . PRO A 1 517 ? 33.536 58.712 -10.431 1.00 35.47 517 PRO A N 1
ATOM 4176 C CA . PRO A 1 517 ? 32.600 57.935 -9.580 1.00 35.47 517 PRO A CA 1
ATOM 4177 C C . PRO A 1 517 ? 31.096 58.389 -9.476 1.00 35.47 517 PRO A C 1
ATOM 4179 O O . PRO A 1 517 ? 30.751 59.515 -9.795 1.00 35.47 517 PRO A O 1
ATOM 4182 N N . VAL A 1 518 ? 30.234 57.475 -8.975 1.00 24.05 518 VAL A N 1
ATOM 4183 C CA . VAL A 1 518 ? 29.218 57.568 -7.864 1.00 24.05 518 VAL A CA 1
ATOM 4184 C C . VAL A 1 518 ? 28.519 58.923 -7.534 1.00 24.05 518 VAL A C 1
ATOM 4186 O O . VAL A 1 518 ? 29.246 59.905 -7.411 1.00 24.05 518 VAL A O 1
ATOM 4189 N N . PRO A 1 519 ? 27.203 58.994 -7.155 1.00 37.22 519 PRO A N 1
ATOM 4190 C CA . PRO A 1 519 ? 26.098 58.001 -7.144 1.00 37.22 519 PRO A CA 1
ATOM 4191 C C . PRO A 1 519 ? 24.813 58.440 -7.911 1.00 37.22 519 PRO A C 1
ATOM 4193 O O . PRO A 1 519 ? 24.687 59.583 -8.336 1.00 37.22 519 PRO A O 1
ATOM 4196 N N . ALA A 1 520 ? 23.796 57.564 -7.974 1.00 24.38 520 ALA A N 1
ATOM 4197 C CA . ALA A 1 520 ? 22.396 57.929 -8.254 1.00 24.38 520 ALA A CA 1
ATOM 4198 C C . ALA A 1 520 ? 21.415 57.016 -7.480 1.00 24.38 520 ALA A C 1
ATOM 4200 O O . ALA A 1 520 ? 21.757 55.873 -7.172 1.00 24.38 520 ALA A O 1
ATOM 4201 N N . GLN A 1 521 ? 20.215 57.514 -7.157 1.00 25.86 521 GLN A N 1
ATOM 4202 C CA . GLN A 1 521 ? 19.137 56.757 -6.495 1.00 25.86 521 GLN A CA 1
ATOM 4203 C C . GLN A 1 521 ? 18.017 56.354 -7.477 1.00 25.86 521 GLN A C 1
ATOM 4205 O O . GLN A 1 521 ? 17.920 56.887 -8.577 1.00 25.86 521 GLN A O 1
ATOM 4210 N N . CYS A 1 522 ? 17.193 55.406 -7.018 1.00 22.06 522 CYS A N 1
ATOM 4211 C CA . CYS A 1 522 ? 15.849 54.980 -7.444 1.00 22.06 522 CYS A CA 1
ATOM 4212 C C . CYS A 1 522 ? 15.053 55.938 -8.380 1.00 22.06 522 CYS A C 1
ATOM 4214 O O . CYS A 1 522 ? 15.094 57.147 -8.192 1.00 22.06 522 CYS A O 1
ATOM 4216 N N . ASN A 1 523 ? 14.197 55.474 -9.309 1.00 21.69 523 ASN A N 1
ATOM 4217 C CA . ASN A 1 523 ? 13.358 54.260 -9.249 1.00 21.69 523 ASN A CA 1
ATOM 4218 C C . ASN A 1 523 ? 12.906 53.708 -10.638 1.00 21.69 523 ASN A C 1
ATOM 4220 O O . ASN A 1 523 ? 13.198 54.288 -11.676 1.00 21.69 523 ASN A O 1
ATOM 4224 N N . LEU A 1 524 ? 12.174 52.582 -10.608 1.00 22.33 524 LEU A N 1
ATOM 4225 C CA . LEU A 1 524 ? 11.597 51.746 -11.691 1.00 22.33 524 LEU A CA 1
ATOM 4226 C C . LEU A 1 524 ? 11.155 52.402 -13.030 1.00 22.33 524 LEU A C 1
ATOM 4228 O O . LEU A 1 524 ? 10.315 53.299 -13.032 1.00 22.33 524 LEU A O 1
ATOM 4232 N N . SER A 1 525 ? 11.490 51.758 -14.163 1.00 20.78 525 SER A N 1
ATOM 4233 C CA . SER A 1 525 ? 10.558 51.066 -15.115 1.00 20.78 525 SER A CA 1
ATOM 4234 C C . SER A 1 525 ? 11.390 50.275 -16.166 1.00 20.78 525 SER A C 1
ATOM 4236 O O . SER A 1 525 ? 12.442 50.764 -16.555 1.00 20.78 525 SER A O 1
ATOM 4238 N N . VAL A 1 526 ? 11.193 48.972 -16.455 1.00 22.58 526 VAL A N 1
ATOM 4239 C CA . VAL A 1 526 ? 10.106 48.206 -17.141 1.00 22.58 526 VAL A CA 1
ATOM 4240 C C . VAL A 1 526 ? 10.303 48.092 -18.676 1.00 22.58 526 VAL A C 1
ATOM 4242 O O . VAL A 1 526 ? 10.813 49.014 -19.294 1.00 22.58 526 VAL A O 1
ATOM 4245 N N . GLU A 1 527 ? 9.865 46.945 -19.235 1.00 23.42 527 GLU A N 1
ATOM 4246 C CA . GLU A 1 527 ? 9.838 46.471 -20.648 1.00 23.42 527 GLU A CA 1
ATOM 4247 C C . GLU A 1 527 ? 10.994 45.570 -21.136 1.00 23.42 527 GLU A C 1
ATOM 4249 O O . GLU A 1 527 ? 12.147 45.798 -20.791 1.00 23.42 527 GLU A O 1
ATOM 4254 N N . MET A 1 528 ? 10.799 44.547 -21.992 1.00 23.66 528 MET A N 1
ATOM 4255 C CA . MET A 1 528 ? 9.715 43.554 -22.271 1.00 23.66 528 MET A CA 1
ATOM 4256 C C . MET A 1 528 ? 10.384 42.442 -23.154 1.00 23.66 528 MET A C 1
ATOM 4258 O O . MET A 1 528 ? 11.472 42.667 -23.674 1.00 23.66 528 MET A O 1
ATOM 4262 N N . TYR A 1 529 ? 9.927 41.190 -23.316 1.00 24.06 529 TYR A N 1
ATOM 4263 C CA . TYR A 1 529 ? 8.712 40.755 -24.024 1.00 24.06 529 TYR A CA 1
ATOM 4264 C C . TYR A 1 529 ? 8.404 39.248 -23.766 1.00 24.06 529 TYR A C 1
ATOM 4266 O O . TYR A 1 529 ? 9.203 38.371 -24.078 1.00 24.06 529 TYR A O 1
ATOM 4274 N N . THR A 1 530 ? 7.207 38.990 -23.222 1.00 25.17 530 THR A N 1
ATOM 4275 C CA . THR A 1 530 ? 6.148 38.045 -23.676 1.00 25.17 530 THR A CA 1
ATOM 4276 C C . THR A 1 530 ? 6.388 36.556 -24.021 1.00 25.17 530 THR A C 1
ATOM 4278 O O . THR A 1 530 ? 6.979 36.225 -25.045 1.00 25.17 530 THR A O 1
ATOM 4281 N N . ASN A 1 531 ? 5.605 35.679 -23.369 1.00 23.92 531 ASN A N 1
ATOM 4282 C CA . ASN A 1 531 ? 4.497 34.954 -24.036 1.00 23.92 531 ASN A CA 1
ATOM 4283 C C . ASN A 1 531 ? 3.373 34.622 -23.001 1.00 23.92 531 ASN A C 1
ATOM 4285 O O . ASN A 1 531 ? 3.666 34.671 -21.805 1.00 23.92 531 ASN A O 1
ATOM 4289 N N . PRO A 1 532 ? 2.098 34.380 -23.392 1.00 27.06 532 PRO A N 1
ATOM 4290 C CA . PRO A 1 532 ? 0.942 34.629 -22.509 1.00 27.06 532 PRO A CA 1
ATOM 4291 C C . PRO A 1 532 ? 0.213 33.367 -21.978 1.00 27.06 532 PRO A C 1
ATOM 4293 O O . PRO A 1 532 ? 0.697 32.248 -22.113 1.00 27.06 532 PRO A O 1
ATOM 4296 N N . TYR A 1 533 ? -0.989 33.578 -21.413 1.00 23.72 533 TYR A N 1
ATOM 4297 C CA . TYR A 1 533 ? -1.909 32.603 -20.789 1.00 23.72 533 TYR A CA 1
ATOM 4298 C C . TYR A 1 533 ? -1.598 32.157 -19.351 1.00 23.72 533 TYR A C 1
ATOM 4300 O O . TYR A 1 533 ? -1.653 30.974 -19.039 1.00 23.72 533 TYR A O 1
ATOM 4308 N N . TYR A 1 534 ? -1.408 33.122 -18.449 1.00 24.84 534 TYR A N 1
ATOM 4309 C CA . TYR A 1 534 ? -2.182 33.214 -17.198 1.00 24.84 534 TYR A CA 1
ATOM 4310 C C . TYR A 1 534 ? -2.109 34.660 -16.692 1.00 24.84 534 TYR A C 1
ATOM 4312 O O . TYR A 1 534 ? -1.019 35.220 -16.600 1.00 24.84 534 TYR A O 1
ATOM 4320 N N . GLN A 1 535 ? -3.248 35.268 -16.355 1.00 24.70 535 GLN A N 1
ATOM 4321 C CA . GLN A 1 535 ? -3.280 36.538 -15.628 1.00 24.70 535 GLN A CA 1
ATOM 4322 C C . GLN A 1 535 ? -4.324 36.459 -14.513 1.00 24.70 535 GLN A C 1
ATOM 4324 O O . GLN A 1 535 ? -5.433 35.966 -14.712 1.00 24.70 535 GLN A O 1
ATOM 4329 N N . THR A 1 536 ? -3.910 36.876 -13.324 1.00 30.84 536 THR A N 1
ATOM 4330 C CA . THR A 1 536 ? -4.671 36.852 -12.074 1.00 30.84 536 THR A CA 1
ATOM 4331 C C . THR A 1 536 ? -5.383 38.181 -11.835 1.00 30.84 536 THR A C 1
ATOM 4333 O O . THR A 1 536 ? -4.969 39.218 -12.350 1.00 30.84 536 THR A O 1
ATOM 4336 N N . GLN A 1 537 ? -6.394 38.169 -10.966 1.00 25.20 537 GLN A N 1
ATOM 4337 C CA . GLN A 1 537 ? -6.781 39.351 -10.196 1.00 25.20 537 GLN A CA 1
ATOM 4338 C C . GLN A 1 537 ? -6.910 38.984 -8.716 1.00 25.20 537 GLN A C 1
ATOM 4340 O O . GLN A 1 537 ? -7.568 38.009 -8.359 1.00 25.20 537 GLN A O 1
ATOM 4345 N N . GLU A 1 538 ? -6.256 39.775 -7.869 1.00 26.42 538 GLU A N 1
ATOM 4346 C CA . GLU A 1 538 ? -6.500 39.832 -6.428 1.00 26.42 538 GLU A CA 1
ATOM 4347 C C . GLU A 1 538 ? -7.490 40.962 -6.101 1.00 26.42 538 GLU A C 1
ATOM 4349 O O . GLU A 1 538 ? -7.616 41.921 -6.858 1.00 26.42 538 GLU A O 1
ATOM 4354 N N . LYS A 1 539 ? -8.112 40.855 -4.919 1.00 26.56 539 LYS A N 1
ATOM 4355 C CA . LYS A 1 539 ? -8.517 41.950 -4.013 1.00 26.56 539 LYS A CA 1
ATOM 4356 C C . LYS A 1 539 ? -9.009 43.270 -4.635 1.00 26.56 539 LYS A C 1
ATOM 4358 O O . LYS A 1 539 ? -8.218 44.139 -4.991 1.00 26.56 539 LYS A O 1
ATOM 4363 N N . VAL A 1 540 ? -10.305 43.534 -4.461 1.00 25.05 540 VAL A N 1
ATOM 4364 C CA . VAL A 1 540 ? -10.789 44.887 -4.135 1.00 25.05 540 VAL A CA 1
ATOM 4365 C C . VAL A 1 540 ? -11.742 44.796 -2.947 1.00 25.05 540 VAL A C 1
ATOM 4367 O O . VAL A 1 540 ? -12.682 44.008 -2.971 1.00 25.05 540 VAL A O 1
ATOM 4370 N N . ALA A 1 541 ? -11.516 45.628 -1.930 1.00 24.77 541 ALA A N 1
ATOM 4371 C CA . ALA A 1 541 ? -12.481 45.878 -0.865 1.00 24.77 541 ALA A CA 1
ATOM 4372 C C . ALA A 1 541 ? -12.323 47.309 -0.325 1.00 24.77 541 ALA A C 1
ATOM 4374 O O . ALA A 1 541 ? -11.539 47.540 0.589 1.00 24.77 541 ALA A O 1
ATOM 4375 N N . GLN A 1 542 ? -13.069 48.260 -0.898 1.00 24.83 542 GLN A N 1
ATOM 4376 C CA . GLN A 1 542 ? -13.683 49.402 -0.199 1.00 24.83 542 GLN A CA 1
ATOM 4377 C C . GLN A 1 542 ? -14.668 50.125 -1.138 1.00 24.83 542 GLN A C 1
ATOM 4379 O O . GLN A 1 542 ? -14.632 49.927 -2.352 1.00 24.83 542 GLN A O 1
ATOM 4384 N N . LEU A 1 543 ? -15.619 50.875 -0.568 1.00 26.70 543 LEU A N 1
ATOM 4385 C CA . LEU A 1 543 ? -16.819 51.340 -1.275 1.00 26.70 543 LEU A CA 1
ATOM 4386 C C . LEU A 1 543 ? -16.698 52.752 -1.869 1.00 26.70 543 LEU A C 1
ATOM 4388 O O . LEU A 1 543 ? -16.126 53.652 -1.263 1.00 26.70 543 LEU A O 1
ATOM 4392 N N . GLY A 1 544 ? -17.384 52.951 -2.998 1.00 22.75 544 GLY A N 1
ATOM 4393 C CA . GLY A 1 544 ? -17.711 54.255 -3.578 1.00 22.75 544 GLY A CA 1
ATOM 4394 C C . GLY A 1 544 ? -18.505 54.089 -4.879 1.00 22.75 544 GLY A C 1
ATOM 4395 O O . GLY A 1 544 ? -17.949 53.649 -5.877 1.00 22.75 544 GLY A O 1
ATOM 4396 N N . GLY A 1 545 ? -19.807 54.393 -4.867 1.00 22.09 545 GLY A N 1
ATOM 4397 C CA . GLY A 1 545 ? -20.640 54.490 -6.083 1.00 22.09 545 GLY A CA 1
ATOM 4398 C C . GLY A 1 545 ? -20.944 55.956 -6.433 1.00 22.09 545 GLY A C 1
ATOM 4399 O O . GLY A 1 545 ? -20.285 56.835 -5.875 1.00 22.09 545 GLY A O 1
ATOM 4400 N N . PRO A 1 546 ? -21.991 56.262 -7.231 1.00 33.84 546 PRO A N 1
ATOM 4401 C CA . PRO A 1 546 ? -22.866 55.373 -8.017 1.00 33.84 546 PRO A CA 1
ATOM 4402 C C . PRO A 1 546 ? -23.041 55.844 -9.496 1.00 33.84 546 PRO A C 1
ATOM 4404 O O . PRO A 1 546 ? -22.448 56.842 -9.883 1.00 33.84 546 PRO A O 1
ATOM 4407 N N . ILE A 1 547 ? -23.944 55.203 -10.274 1.00 24.66 547 ILE A N 1
ATOM 4408 C CA . ILE A 1 547 ? -24.435 55.641 -11.622 1.00 24.66 547 ILE A CA 1
ATOM 4409 C C . ILE A 1 547 ? -23.368 55.497 -12.753 1.00 24.66 547 ILE A C 1
ATOM 4411 O O . ILE A 1 547 ? -22.181 55.634 -12.501 1.00 24.66 547 ILE A O 1
ATOM 4415 N N . GLY A 1 548 ? -23.671 55.196 -14.029 1.00 23.70 548 GLY A N 1
ATOM 4416 C CA . GLY A 1 548 ? -24.920 54.757 -14.671 1.00 23.70 548 GLY A CA 1
ATOM 4417 C C . GLY A 1 548 ? -24.828 54.639 -16.215 1.00 23.70 548 GLY A C 1
ATOM 4418 O O . GLY A 1 548 ? -23.889 55.118 -16.835 1.00 23.70 548 GLY A O 1
ATOM 4419 N N . ILE A 1 549 ? -25.836 53.968 -16.782 1.00 26.36 549 ILE A N 1
ATOM 4420 C CA . ILE A 1 549 ? -26.242 53.716 -18.191 1.00 26.36 549 ILE A CA 1
ATOM 4421 C C . ILE A 1 549 ? -25.722 54.669 -19.308 1.00 26.36 549 ILE A C 1
ATOM 4423 O O . ILE A 1 549 ? -26.062 55.847 -19.295 1.00 26.36 549 ILE A O 1
ATOM 4427 N N . ASP A 1 550 ? -25.055 54.120 -20.341 1.00 23.44 550 ASP A N 1
ATOM 4428 C CA . ASP A 1 550 ? -25.444 54.038 -21.790 1.00 23.44 550 ASP A CA 1
ATOM 4429 C C . ASP A 1 550 ? -24.314 53.242 -22.517 1.00 23.44 550 ASP A C 1
ATOM 4431 O O . ASP A 1 550 ? -23.166 53.316 -22.091 1.00 23.44 550 ASP A O 1
ATOM 4435 N N . ALA A 1 551 ? -24.459 52.333 -23.494 1.00 24.31 551 ALA A N 1
ATOM 4436 C CA . ALA A 1 551 ? -25.398 52.046 -24.592 1.00 24.31 551 ALA A CA 1
ATOM 4437 C C . ALA A 1 551 ? -25.097 52.767 -25.930 1.00 24.31 551 ALA A C 1
ATOM 4439 O O . ALA A 1 551 ? -24.866 53.970 -25.968 1.00 24.31 551 ALA A O 1
ATOM 4440 N N . LYS A 1 552 ? -25.181 52.000 -27.041 1.00 23.89 552 LYS A N 1
ATOM 4441 C CA . LYS A 1 552 ? -24.718 52.310 -28.427 1.00 23.89 552 LYS A CA 1
ATOM 4442 C C . LYS A 1 552 ? -23.176 52.334 -28.554 1.00 23.89 552 LYS A C 1
ATOM 4444 O O . LYS A 1 552 ? -22.487 52.541 -27.568 1.00 23.89 552 LYS A O 1
ATOM 4449 N N . LEU A 1 553 ? -22.555 52.066 -29.708 1.00 25.62 553 LEU A N 1
ATOM 4450 C CA . LEU A 1 553 ? -23.027 51.783 -31.081 1.00 25.62 553 LEU A CA 1
ATOM 4451 C C . LEU A 1 553 ? -22.157 50.607 -31.623 1.00 25.62 553 LEU A C 1
ATOM 4453 O O . LEU A 1 553 ? -20.961 50.607 -31.363 1.00 25.62 553 LEU A O 1
ATOM 4457 N N . LEU A 1 554 ? -22.646 49.474 -32.152 1.00 24.14 554 LEU A N 1
ATOM 4458 C CA . LEU A 1 554 ? -23.418 49.200 -33.387 1.00 24.14 554 LEU A CA 1
ATOM 4459 C C . LEU A 1 554 ? -22.629 49.490 -34.693 1.00 24.14 554 LEU A C 1
ATOM 4461 O O . LEU A 1 554 ? -22.071 50.568 -34.830 1.00 24.14 554 LEU A O 1
ATOM 4465 N N . GLN A 1 555 ? -22.694 48.548 -35.658 1.00 23.56 555 GLN A N 1
ATOM 4466 C CA . GLN A 1 555 ? -22.086 48.537 -37.018 1.00 23.56 555 GLN A CA 1
ATOM 4467 C C . GLN A 1 555 ? -20.578 48.175 -37.099 1.00 23.56 555 GLN A C 1
ATOM 4469 O O . GLN A 1 555 ? -19.817 48.525 -36.210 1.00 23.56 555 GLN A O 1
ATOM 4474 N N . ALA A 1 556 ? -20.076 47.467 -38.129 1.00 24.77 556 ALA A N 1
ATOM 4475 C CA . ALA A 1 556 ? -20.734 46.647 -39.169 1.00 24.77 556 ALA A CA 1
ATOM 4476 C C . ALA A 1 556 ? -19.752 45.650 -39.852 1.00 24.77 556 ALA A C 1
ATOM 4478 O O . ALA A 1 556 ? -18.544 45.770 -39.706 1.00 24.77 556 ALA A O 1
ATOM 4479 N N . GLN A 1 557 ? -20.327 44.688 -40.595 1.00 24.30 557 GLN A N 1
ATOM 4480 C CA . GLN A 1 557 ? -19.833 43.986 -41.808 1.00 24.30 557 GLN A CA 1
ATOM 4481 C C . GLN A 1 557 ? -18.306 43.743 -41.967 1.00 24.30 557 GLN A C 1
ATOM 4483 O O . GLN A 1 557 ? -17.535 44.671 -42.157 1.00 24.30 557 GLN A O 1
ATOM 4488 N N . ALA A 1 558 ? -17.788 42.511 -41.882 1.00 23.59 558 ALA A N 1
ATOM 4489 C CA . ALA A 1 558 ? -17.980 41.344 -42.771 1.00 23.59 558 ALA A CA 1
ATOM 4490 C C . ALA A 1 558 ? -17.191 41.380 -44.101 1.00 23.59 558 ALA A C 1
ATOM 4492 O O . ALA A 1 558 ? -17.522 42.148 -44.998 1.00 23.59 558 ALA A O 1
ATOM 4493 N N . GLN A 1 559 ? -16.253 40.435 -44.267 1.00 24.80 559 GLN A N 1
ATOM 4494 C CA . GLN A 1 559 ? -15.825 39.889 -45.566 1.00 24.80 559 GLN A CA 1
ATOM 4495 C C . GLN A 1 559 ? -15.105 38.536 -45.388 1.00 24.80 559 GLN A C 1
ATOM 4497 O O . GLN A 1 559 ? -14.126 38.442 -44.656 1.00 24.80 559 GLN A O 1
ATOM 4502 N N . PHE A 1 560 ? -15.581 37.499 -46.082 1.00 32.44 560 PHE A N 1
ATOM 4503 C CA . PHE A 1 560 ? -14.861 36.242 -46.329 1.00 32.44 560 PHE A CA 1
ATOM 4504 C C . PHE A 1 560 ? -15.289 35.693 -47.702 1.00 32.44 560 PHE A C 1
ATOM 4506 O O . PHE A 1 560 ? -16.473 35.461 -47.937 1.00 32.44 560 PHE A O 1
ATOM 4513 N N . GLY A 1 561 ? -14.318 35.461 -48.588 1.00 24.42 561 GLY A N 1
ATOM 4514 C CA . GLY A 1 561 ? -14.419 34.656 -49.815 1.00 24.42 561 GLY A CA 1
ATOM 4515 C C . GLY A 1 561 ? -13.106 33.867 -49.957 1.00 24.42 561 GLY A C 1
ATOM 4516 O O . GLY A 1 561 ? -12.065 34.395 -49.582 1.00 24.42 561 GLY A O 1
ATOM 4517 N N . ALA A 1 562 ? -13.083 32.560 -50.255 1.00 25.91 562 ALA A N 1
ATOM 4518 C CA . ALA A 1 562 ? -13.572 31.858 -51.460 1.00 25.91 562 ALA A CA 1
ATOM 4519 C C . ALA A 1 562 ? -12.628 32.098 -52.671 1.00 25.91 562 ALA A C 1
ATOM 4521 O O . ALA A 1 562 ? -12.172 33.218 -52.856 1.00 25.91 562 ALA A O 1
ATOM 4522 N N . VAL A 1 563 ? -12.251 31.120 -53.515 1.00 28.06 563 VAL A N 1
ATOM 4523 C CA . VAL A 1 563 ? -12.874 29.832 -53.923 1.00 28.06 563 VAL A CA 1
ATOM 4524 C C . VAL A 1 563 ? -11.800 28.746 -54.216 1.00 28.06 563 VAL A C 1
ATOM 4526 O O . VAL A 1 563 ? -10.688 29.096 -54.597 1.00 28.06 563 VAL A O 1
ATOM 4529 N N . GLY A 1 564 ? -12.150 27.444 -54.147 1.00 23.97 564 GLY A N 1
ATOM 4530 C CA . GLY A 1 564 ? -11.421 26.326 -54.805 1.00 23.97 564 GLY A CA 1
ATOM 4531 C C . GLY A 1 564 ? -11.217 25.091 -53.901 1.00 23.97 564 GLY A C 1
ATOM 4532 O O . GLY A 1 564 ? -10.317 25.121 -53.075 1.00 23.97 564 GLY A O 1
ATOM 4533 N N . ALA A 1 565 ? -12.054 24.039 -53.850 1.00 25.23 565 ALA A N 1
ATOM 4534 C CA . ALA A 1 565 ? -12.652 23.159 -54.885 1.00 25.23 565 ALA A CA 1
ATOM 4535 C C . ALA A 1 565 ? -11.641 22.155 -55.496 1.00 25.23 565 ALA A C 1
ATOM 4537 O O . ALA A 1 565 ? -10.536 22.557 -55.837 1.00 25.23 565 ALA A O 1
ATOM 4538 N N . ALA A 1 566 ? -11.927 20.858 -55.690 1.00 27.23 566 ALA A N 1
ATOM 4539 C CA . ALA A 1 566 ? -13.077 19.987 -55.346 1.00 27.23 566 ALA A CA 1
ATOM 4540 C C . ALA A 1 566 ? -12.524 18.558 -55.027 1.00 27.23 566 ALA A C 1
ATOM 4542 O O . ALA A 1 566 ? -11.308 18.411 -54.952 1.00 27.23 566 ALA A O 1
ATOM 4543 N N . ALA A 1 567 ? -13.245 17.447 -54.807 1.00 27.30 567 ALA A N 1
ATOM 4544 C CA . ALA A 1 567 ? -14.657 17.022 -54.916 1.00 27.30 567 ALA A CA 1
ATOM 4545 C C . ALA A 1 567 ? -14.911 15.929 -53.815 1.00 27.30 567 ALA A C 1
ATOM 4547 O O . ALA A 1 567 ? -14.089 15.832 -52.909 1.00 27.30 567 ALA A O 1
ATOM 4548 N N . VAL A 1 568 ? -15.945 15.071 -53.722 1.00 26.42 568 VAL A N 1
ATOM 4549 C CA . VAL A 1 568 ? -17.080 14.606 -54.568 1.00 26.42 568 VAL A CA 1
ATOM 4550 C C . VAL A 1 568 ? -18.354 14.525 -53.673 1.00 26.42 568 VAL A C 1
ATOM 4552 O O . VAL A 1 568 ? -18.325 15.007 -52.544 1.00 26.42 568 VAL A O 1
ATOM 4555 N N . ALA A 1 569 ? -19.484 13.978 -54.147 1.00 26.09 569 ALA A N 1
ATOM 4556 C CA . ALA A 1 569 ? -20.782 13.972 -53.444 1.00 26.09 569 ALA A CA 1
ATOM 4557 C C . ALA A 1 569 ? -21.641 12.703 -53.714 1.00 26.09 569 ALA A C 1
ATOM 4559 O O . ALA A 1 569 ? -21.080 11.670 -54.074 1.00 26.09 569 ALA A O 1
ATOM 4560 N N . VAL A 1 570 ? -22.985 12.836 -53.603 1.00 28.44 570 VAL A N 1
ATOM 4561 C CA . VAL A 1 570 ? -24.056 11.793 -53.624 1.00 28.44 570 VAL A CA 1
ATOM 4562 C C . VAL A 1 570 ? -24.174 11.081 -52.256 1.00 28.44 570 VAL A C 1
ATOM 4564 O O . VAL A 1 570 ? -23.159 10.650 -51.726 1.00 28.44 570 VAL A O 1
ATOM 4567 N N . ALA A 1 571 ? -25.327 10.934 -51.575 1.00 28.47 571 ALA A N 1
ATOM 4568 C CA . ALA A 1 571 ? -26.756 11.267 -51.803 1.00 28.47 571 ALA A CA 1
ATOM 4569 C C . ALA A 1 571 ? -27.503 11.382 -50.432 1.00 28.47 571 ALA A C 1
ATOM 4571 O O . ALA A 1 571 ? -26.965 10.904 -49.439 1.00 28.47 571 ALA A O 1
ATOM 4572 N N . ALA A 1 572 ? -28.737 11.902 -50.272 1.00 25.67 572 ALA A N 1
ATOM 4573 C CA . ALA A 1 572 ? -29.595 12.784 -51.089 1.00 25.67 572 ALA A CA 1
ATOM 4574 C C . ALA A 1 572 ? -30.838 13.287 -50.280 1.00 25.67 572 ALA A C 1
ATOM 4576 O O . ALA A 1 572 ? -31.056 12.892 -49.140 1.00 25.67 572 ALA A O 1
ATOM 4577 N N . HIS A 1 573 ? -31.626 14.160 -50.925 1.00 27.28 573 HIS A N 1
ATOM 4578 C CA . HIS A 1 573 ? -33.068 14.504 -50.807 1.00 27.28 573 HIS A CA 1
ATOM 4579 C C . HIS A 1 573 ? -34.034 13.498 -50.116 1.00 27.28 573 HIS A C 1
ATOM 4581 O O . HIS A 1 573 ? -33.773 12.301 -50.144 1.00 27.28 573 HIS A O 1
ATOM 4587 N N . ARG A 1 574 ? -35.223 13.865 -49.577 1.00 27.42 574 ARG A N 1
ATOM 4588 C CA . ARG A 1 574 ? -36.191 14.995 -49.802 1.00 27.42 574 ARG A CA 1
ATOM 4589 C C . ARG A 1 574 ? -37.232 15.033 -48.630 1.00 27.42 574 ARG A C 1
ATOM 4591 O O . ARG A 1 574 ? -37.236 14.069 -47.876 1.00 27.42 574 ARG A O 1
ATOM 4598 N N . GLU A 1 575 ? -38.171 15.969 -48.372 1.00 25.20 575 GLU A N 1
ATOM 4599 C CA . GLU A 1 575 ? -38.600 17.324 -48.835 1.00 25.20 575 GLU A CA 1
ATOM 4600 C C . GLU A 1 575 ? -39.243 18.086 -47.614 1.00 25.20 575 GLU A C 1
ATOM 4602 O O . GLU A 1 575 ? -39.016 17.679 -46.476 1.00 25.20 575 GLU A O 1
ATOM 4607 N N . VAL A 1 576 ? -40.046 19.158 -47.801 1.00 26.56 576 VAL A N 1
ATOM 4608 C CA . VAL A 1 576 ? -40.703 19.989 -46.752 1.00 26.56 576 VAL A CA 1
ATOM 4609 C C . VAL A 1 576 ? -42.115 20.472 -47.180 1.00 26.56 576 VAL A C 1
ATOM 4611 O O . VAL A 1 576 ? -42.329 20.752 -48.356 1.00 26.56 576 VAL A O 1
ATOM 4614 N N . GLY A 1 577 ? -43.043 20.640 -46.219 1.00 23.42 577 GLY A N 1
ATOM 4615 C CA . GLY A 1 577 ? -44.341 21.358 -46.319 1.00 23.42 577 GLY A CA 1
ATOM 4616 C C . GLY A 1 577 ? -44.926 21.576 -44.900 1.00 23.42 577 GLY A C 1
ATOM 4617 O O . GLY A 1 577 ? -45.119 20.575 -44.221 1.00 23.42 577 GLY A O 1
ATOM 4618 N N . THR A 1 578 ? -45.065 22.754 -44.257 1.00 23.94 578 THR A N 1
ATOM 4619 C CA . THR A 1 578 ? -45.817 24.014 -44.553 1.00 23.94 578 THR A CA 1
ATOM 4620 C C . THR A 1 578 ? -47.331 23.773 -44.778 1.00 23.94 578 THR A C 1
ATOM 4622 O O . THR A 1 578 ? -47.675 22.845 -45.494 1.00 23.94 578 THR A O 1
ATOM 4625 N N . VAL A 1 579 ? -48.303 24.515 -44.204 1.00 25.58 579 VAL A N 1
ATOM 4626 C CA . VAL A 1 579 ? -48.344 25.933 -43.752 1.00 25.58 579 VAL A CA 1
ATOM 4627 C C . VAL A 1 579 ? -49.125 26.161 -42.425 1.00 25.58 579 VAL A C 1
ATOM 4629 O O . VAL A 1 579 ? -49.931 25.349 -41.991 1.00 25.58 579 VAL A O 1
ATOM 4632 N N . HIS A 1 580 ? -48.836 27.314 -41.814 1.00 24.41 580 HIS A N 1
ATOM 4633 C CA . HIS A 1 580 ? -49.389 28.016 -40.640 1.00 24.41 580 HIS A CA 1
ATOM 4634 C C . HIS A 1 580 ? -50.924 28.234 -40.563 1.00 24.41 580 HIS A C 1
ATOM 4636 O O . HIS A 1 580 ? -51.554 28.413 -41.598 1.00 24.41 580 HIS A O 1
ATOM 4642 N N . TRP A 1 581 ? -51.463 28.321 -39.331 1.00 24.20 581 TRP A N 1
ATOM 4643 C CA . TRP A 1 581 ? -52.285 29.398 -38.696 1.00 24.20 581 TRP A CA 1
ATOM 4644 C C . TRP A 1 581 ? -52.778 28.832 -37.335 1.00 24.20 581 TRP A C 1
ATOM 4646 O O . TRP A 1 581 ? -53.309 27.731 -37.304 1.00 24.20 581 TRP A O 1
ATOM 4656 N N . GLY A 1 582 ? -52.441 29.387 -36.161 1.00 23.31 582 GLY A N 1
ATOM 4657 C CA . GLY A 1 582 ? -53.095 30.547 -35.521 1.00 23.31 582 GLY A CA 1
ATOM 4658 C C . GLY A 1 582 ? -54.336 30.095 -34.712 1.00 23.31 582 GLY A C 1
ATOM 4659 O O . GLY A 1 582 ? -55.163 29.387 -35.262 1.00 23.31 582 GLY A O 1
ATOM 4660 N N . TRP A 1 583 ? -54.579 30.436 -33.439 1.00 23.14 583 TRP A N 1
ATOM 4661 C CA . TRP A 1 583 ? -53.975 31.393 -32.492 1.00 23.14 583 TRP A CA 1
ATOM 4662 C C . TRP A 1 583 ? -53.914 30.782 -31.070 1.00 23.14 583 TRP A C 1
ATOM 4664 O O . TRP A 1 583 ? -54.689 29.884 -30.760 1.00 23.14 583 TRP A O 1
ATOM 4674 N N . ILE A 1 584 ? -53.092 31.354 -30.180 1.00 26.48 584 ILE A N 1
ATOM 4675 C CA . ILE A 1 584 ? -53.531 31.993 -28.914 1.00 26.48 584 ILE A CA 1
ATOM 4676 C C . ILE A 1 584 ? -52.343 32.796 -28.359 1.00 26.48 584 ILE A C 1
ATOM 4678 O O . ILE A 1 584 ? -51.252 32.260 -28.173 1.00 26.48 584 ILE A O 1
ATOM 4682 N N . LEU A 1 585 ? -52.548 34.092 -28.102 1.00 30.22 585 LEU A N 1
ATOM 4683 C CA . LEU A 1 585 ? -51.611 34.895 -27.315 1.00 30.22 585 LEU A CA 1
ATOM 4684 C C . LEU A 1 585 ? -51.999 34.812 -25.838 1.00 30.22 585 LEU A C 1
ATOM 4686 O O . LEU A 1 585 ? -53.102 35.216 -25.494 1.00 30.22 585 LEU A O 1
ATOM 4690 N N . ILE A 1 586 ? -51.076 34.324 -25.005 1.00 28.62 586 ILE A N 1
ATOM 4691 C CA . ILE A 1 586 ? -50.805 34.659 -23.589 1.00 28.62 586 ILE A CA 1
ATOM 4692 C C . ILE A 1 586 ? -49.731 33.651 -23.145 1.00 28.62 586 ILE A C 1
ATOM 4694 O O . ILE A 1 586 ? -49.979 32.449 -23.167 1.00 28.62 586 ILE A O 1
ATOM 4698 N N . GLY A 1 587 ? -48.519 34.111 -22.801 1.00 26.14 587 GLY A N 1
ATOM 4699 C CA . GLY A 1 587 ? -47.436 33.199 -22.380 1.00 26.14 587 GLY A CA 1
ATOM 4700 C C . GLY A 1 587 ? -45.993 33.541 -22.778 1.00 26.14 587 GLY A C 1
ATOM 4701 O O . GLY A 1 587 ? -45.126 32.687 -22.626 1.00 26.14 587 GLY A O 1
ATOM 4702 N N . ILE A 1 588 ? -45.687 34.750 -23.264 1.00 31.22 588 ILE A N 1
ATOM 4703 C CA . ILE A 1 588 ? -44.303 35.148 -23.598 1.00 31.22 588 ILE A CA 1
ATOM 4704 C C . ILE A 1 588 ? -43.744 36.077 -22.515 1.00 31.22 588 ILE A C 1
ATOM 4706 O O . ILE A 1 588 ? -43.694 37.286 -22.702 1.00 31.22 588 ILE A O 1
ATOM 4710 N N . PHE A 1 589 ? -43.331 35.501 -21.379 1.00 27.72 589 PHE A N 1
ATOM 4711 C CA . PHE A 1 589 ? -42.311 36.111 -20.504 1.00 27.72 589 PHE A CA 1
ATOM 4712 C C . PHE A 1 589 ? -41.595 35.117 -19.561 1.00 27.72 589 PHE A C 1
ATOM 4714 O O . PHE A 1 589 ? -41.132 35.506 -18.493 1.00 27.72 589 PHE A O 1
ATOM 4721 N N . ASN A 1 590 ? -41.479 33.829 -19.927 1.00 27.34 590 ASN A N 1
ATOM 4722 C CA . ASN A 1 590 ? -40.555 32.916 -19.233 1.00 27.34 590 ASN A CA 1
ATOM 4723 C C . ASN A 1 590 ? -40.255 31.620 -20.017 1.00 27.34 590 ASN A C 1
ATOM 4725 O O . ASN A 1 590 ? -41.001 30.651 -19.899 1.00 27.34 590 ASN A O 1
ATOM 4729 N N . GLN A 1 591 ? -39.160 31.589 -20.797 1.00 28.19 591 GLN A N 1
ATOM 4730 C CA . GLN A 1 591 ? -38.374 30.372 -21.104 1.00 28.19 591 GLN A CA 1
ATOM 4731 C C . GLN A 1 591 ? -37.129 30.683 -21.961 1.00 28.19 591 GLN A C 1
ATOM 4733 O O . GLN A 1 591 ? -37.169 30.666 -23.188 1.00 28.19 591 GLN A O 1
ATOM 4738 N N . SER A 1 592 ? -35.993 30.934 -21.300 1.00 29.75 592 SER A N 1
ATOM 4739 C CA . SER A 1 592 ? -34.631 30.734 -21.845 1.00 29.75 592 SER A CA 1
ATOM 4740 C C . SER A 1 592 ? -33.595 30.570 -20.722 1.00 29.75 592 SER A C 1
ATOM 4742 O O . SER A 1 592 ? -32.490 31.100 -20.779 1.00 29.75 592 SER A O 1
ATOM 4744 N N . CYS A 1 593 ? -33.940 29.801 -19.685 1.00 30.73 593 CYS A N 1
ATOM 4745 C CA . CYS A 1 593 ? -32.930 29.242 -18.789 1.00 30.73 593 CYS A CA 1
ATOM 4746 C C . CYS A 1 593 ? -32.410 27.940 -19.405 1.00 30.73 593 CYS A C 1
ATOM 4748 O O . CYS A 1 593 ? -33.191 27.012 -19.633 1.00 30.73 593 CYS A O 1
ATOM 4750 N N . ASN A 1 594 ? -31.102 27.855 -19.661 1.00 33.62 594 ASN A N 1
ATOM 4751 C CA . ASN A 1 594 ? -30.480 26.606 -20.099 1.00 33.62 594 ASN A CA 1
ATOM 4752 C C . ASN A 1 594 ? -30.720 25.509 -19.053 1.00 33.62 594 ASN A C 1
ATOM 4754 O O . ASN A 1 594 ? -30.381 25.674 -17.880 1.00 33.62 594 ASN A O 1
ATOM 4758 N N . LYS A 1 595 ? -31.271 24.367 -19.479 1.00 33.97 595 LYS A N 1
ATOM 4759 C CA . LYS A 1 595 ? -31.36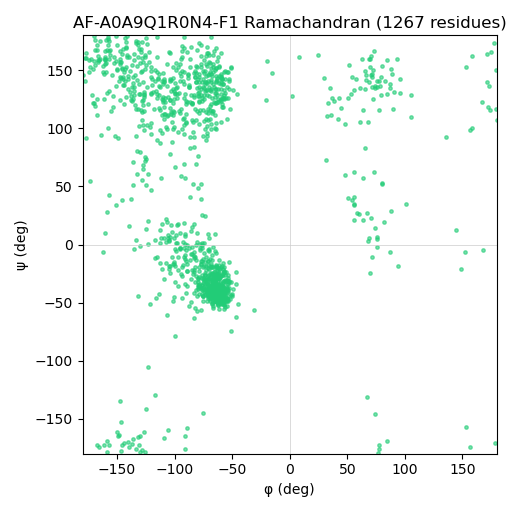8 23.177 -18.627 1.00 33.97 595 LYS A CA 1
ATOM 4760 C C . LYS A 1 595 ? -29.963 22.628 -18.379 1.00 33.97 595 LYS A C 1
ATOM 4762 O O . LYS A 1 595 ? -29.430 21.905 -19.217 1.00 33.97 595 LYS A O 1
ATOM 4767 N N . MET A 1 596 ? -29.384 22.940 -17.220 1.00 43.88 596 MET A N 1
ATOM 4768 C CA . MET A 1 596 ? -28.233 22.195 -16.707 1.00 43.88 596 MET A CA 1
ATOM 4769 C C . MET A 1 596 ? -28.620 20.715 -16.598 1.00 43.88 596 MET A C 1
ATOM 4771 O O . MET A 1 596 ? -29.634 20.379 -15.985 1.00 43.88 596 MET A O 1
ATOM 4775 N N . SER A 1 597 ? -27.836 19.830 -17.212 1.00 49.88 597 SER A N 1
ATOM 4776 C CA . SER A 1 597 ? -28.065 18.387 -17.150 1.00 49.88 597 SER A CA 1
ATOM 4777 C C . SER A 1 597 ? -27.711 17.868 -15.755 1.00 49.88 597 SER A C 1
ATOM 4779 O O . SER A 1 597 ? -26.533 17.703 -15.436 1.00 49.88 597 SER A O 1
ATOM 4781 N N . THR A 1 598 ? -28.721 17.624 -14.921 1.00 73.88 598 THR A N 1
ATOM 4782 C CA . THR A 1 598 ? -28.539 17.077 -13.572 1.00 73.88 598 THR A CA 1
ATOM 4783 C C . THR A 1 598 ? -27.960 15.664 -13.615 1.00 73.88 598 THR A C 1
ATOM 4785 O O . THR A 1 598 ? -28.330 14.838 -14.452 1.00 73.88 598 THR A O 1
ATOM 4788 N N . TYR A 1 599 ? -27.037 15.369 -12.698 1.00 91.81 599 TYR A N 1
ATOM 4789 C CA . TYR A 1 599 ? -26.449 14.039 -12.591 1.00 91.81 599 TYR A CA 1
ATOM 4790 C C . TYR A 1 599 ? -27.410 13.091 -11.865 1.00 91.81 599 TYR A C 1
ATOM 4792 O O . TYR A 1 599 ? -27.787 13.340 -10.719 1.00 91.81 599 TYR A O 1
ATOM 4800 N N . SER A 1 600 ? -27.772 11.983 -12.516 1.00 92.19 600 SER A N 1
ATOM 4801 C CA . SER A 1 600 ? -28.543 10.895 -11.910 1.00 92.19 600 SER A CA 1
ATOM 4802 C C . SER A 1 600 ? -27.638 9.661 -11.726 1.00 92.19 600 SER A C 1
ATOM 4804 O O . SER A 1 600 ? -27.187 9.094 -12.729 1.00 92.19 600 SER A O 1
ATOM 4806 N N . PRO A 1 601 ? -27.312 9.273 -10.476 1.00 94.38 601 PRO A N 1
ATOM 4807 C CA . PRO A 1 601 ? -26.611 8.027 -10.170 1.00 94.38 601 PRO A CA 1
ATOM 4808 C C . PRO A 1 601 ? -27.527 6.815 -10.380 1.00 94.38 601 PRO A C 1
ATOM 4810 O O . PRO A 1 601 ? -28.747 6.952 -10.415 1.00 94.38 601 PRO A O 1
ATOM 4813 N N . LYS A 1 602 ? -26.954 5.608 -10.449 1.00 93.75 602 LYS A N 1
ATOM 4814 C CA . LYS A 1 602 ? -27.730 4.355 -10.371 1.00 93.75 602 LYS A CA 1
ATOM 4815 C C . LYS A 1 602 ? -27.389 3.520 -9.148 1.00 93.75 602 LYS A C 1
ATOM 4817 O O . LYS A 1 602 ? -28.286 3.032 -8.467 1.00 93.75 602 LYS A O 1
ATOM 4822 N N . ASN A 1 603 ? -26.096 3.353 -8.880 1.00 97.88 603 ASN A N 1
ATOM 4823 C CA . ASN A 1 603 ? -25.588 2.424 -7.877 1.00 97.88 603 ASN A CA 1
ATOM 4824 C C . ASN A 1 603 ? -24.582 3.172 -6.994 1.00 97.88 603 ASN A C 1
ATOM 4826 O O . ASN A 1 603 ? -23.443 3.410 -7.407 1.00 97.88 603 ASN A O 1
ATOM 4830 N N . ILE A 1 604 ? -25.015 3.563 -5.794 1.00 98.56 604 ILE A N 1
ATOM 4831 C CA . ILE A 1 604 ? -24.248 4.405 -4.871 1.00 98.56 604 ILE A CA 1
ATOM 4832 C C . ILE A 1 604 ? -23.606 3.541 -3.785 1.00 98.56 604 ILE A C 1
ATOM 4834 O O . ILE A 1 604 ? -24.307 2.837 -3.062 1.00 98.56 604 ILE A O 1
ATOM 4838 N N . LEU A 1 605 ? -22.285 3.637 -3.626 1.00 98.62 605 LEU A N 1
ATOM 4839 C CA . LEU A 1 605 ? -21.562 3.099 -2.474 1.00 98.62 605 LEU A CA 1
ATOM 4840 C C . LEU A 1 605 ? -21.367 4.195 -1.420 1.00 98.62 605 LEU A C 1
ATOM 4842 O O . LEU A 1 605 ? -20.608 5.139 -1.641 1.00 98.62 605 LEU A O 1
ATOM 4846 N N . ILE A 1 606 ? -22.006 4.054 -0.260 1.00 98.62 606 ILE A N 1
ATOM 4847 C CA . ILE A 1 606 ? -21.821 4.938 0.896 1.00 98.62 606 ILE A CA 1
ATOM 4848 C C . ILE A 1 606 ? -20.945 4.219 1.926 1.00 98.62 606 ILE A C 1
ATOM 4850 O O . ILE A 1 606 ? -21.349 3.221 2.525 1.00 98.62 606 ILE A O 1
ATOM 4854 N N . THR A 1 607 ? -19.725 4.705 2.146 1.00 98.31 607 THR A N 1
ATOM 4855 C CA . THR A 1 607 ? -18.828 4.118 3.159 1.00 98.31 607 THR A CA 1
ATOM 4856 C C . THR A 1 607 ? -19.075 4.762 4.524 1.00 98.31 607 THR A C 1
ATOM 4858 O O . THR A 1 607 ? -19.095 5.990 4.586 1.00 98.31 607 THR A O 1
ATOM 4861 N N . GLY A 1 608 ? -19.144 3.989 5.608 1.00 95.31 608 GLY A N 1
ATOM 4862 C CA . GLY A 1 608 ? -19.246 4.523 6.975 1.00 95.31 608 GLY A CA 1
ATOM 4863 C C . GLY A 1 608 ? -20.664 4.922 7.406 1.00 95.31 608 GLY A C 1
ATOM 4864 O O . GLY A 1 608 ? -20.819 5.734 8.317 1.00 95.31 608 GLY A O 1
ATOM 4865 N N . ALA A 1 609 ? -21.703 4.409 6.734 1.00 94.31 609 ALA A N 1
ATOM 4866 C CA . ALA A 1 609 ? -23.091 4.829 6.949 1.00 94.31 609 ALA A CA 1
ATOM 4867 C C . ALA A 1 609 ? -23.774 4.281 8.213 1.00 94.31 609 ALA A C 1
ATOM 4869 O O . ALA A 1 609 ? -24.907 4.662 8.482 1.00 94.31 609 ALA A O 1
ATOM 4870 N N . ALA A 1 610 ? -23.123 3.432 9.011 1.00 94.06 610 ALA A N 1
ATOM 4871 C CA . ALA A 1 610 ? -23.568 3.168 10.381 1.00 94.06 610 ALA A CA 1
ATOM 4872 C C . ALA A 1 610 ? -23.072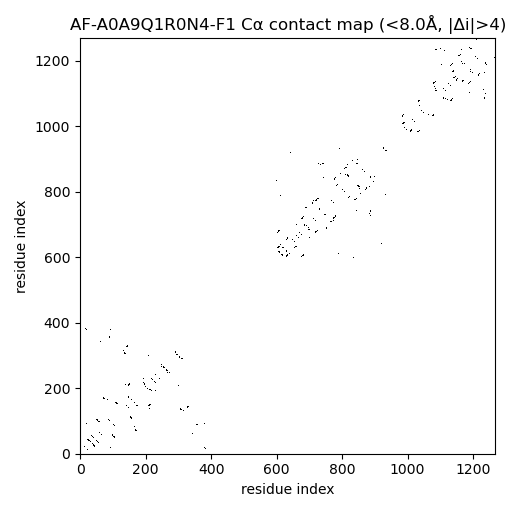 4.256 11.361 1.00 94.06 610 ALA A C 1
ATOM 4874 O O . ALA A 1 610 ? -23.540 4.316 12.499 1.00 94.06 610 ALA A O 1
ATOM 4875 N N . GLY A 1 611 ? -22.156 5.131 10.930 1.00 93.25 611 GLY A N 1
ATOM 4876 C CA . GLY A 1 611 ? -21.768 6.355 11.629 1.00 93.25 611 GLY A CA 1
ATOM 4877 C C . GLY A 1 611 ? -22.742 7.525 11.411 1.00 93.25 611 GLY A C 1
ATOM 4878 O O . GLY A 1 611 ? -23.594 7.510 10.523 1.00 93.25 611 GLY A O 1
ATOM 4879 N N . PHE A 1 612 ? -22.582 8.565 12.231 1.00 95.00 612 PHE A N 1
ATOM 4880 C CA . PHE A 1 612 ? -23.527 9.677 12.416 1.00 95.00 612 PHE A CA 1
ATOM 4881 C C . PHE A 1 612 ? -24.019 10.379 11.128 1.00 95.00 612 PHE A C 1
ATOM 4883 O O . PHE A 1 612 ? -25.163 10.176 10.735 1.00 95.00 612 PHE A O 1
ATOM 4890 N N . ILE A 1 613 ? -23.206 11.205 10.453 1.00 96.44 613 ILE A N 1
ATOM 4891 C CA . ILE A 1 613 ? -23.675 12.008 9.295 1.00 96.44 613 ILE A CA 1
ATOM 4892 C C . ILE A 1 613 ? -24.150 11.097 8.149 1.00 96.44 613 ILE A C 1
ATOM 4894 O O . ILE A 1 613 ? -25.172 11.340 7.507 1.00 96.44 613 ILE A O 1
ATOM 4898 N N . ALA A 1 614 ? -23.410 10.018 7.912 1.00 96.56 614 ALA A N 1
ATOM 4899 C CA . ALA A 1 614 ? -23.618 9.130 6.781 1.00 96.56 614 ALA A CA 1
ATOM 4900 C C . ALA A 1 614 ? -24.893 8.273 6.901 1.00 96.56 614 ALA A C 1
ATOM 4902 O O . ALA A 1 614 ? -25.473 7.935 5.868 1.00 96.56 614 ALA A O 1
ATOM 4903 N N . CYS A 1 615 ? -25.380 7.971 8.115 1.00 97.00 615 CYS A N 1
ATOM 4904 C CA . CYS A 1 615 ? -26.672 7.296 8.284 1.00 97.00 615 CYS A CA 1
ATOM 4905 C C . CYS A 1 615 ? -27.846 8.183 7.845 1.00 97.00 615 CYS A C 1
ATOM 4907 O O . CYS A 1 615 ? -28.757 7.703 7.173 1.00 97.00 615 CYS A O 1
ATOM 4909 N N . HIS A 1 616 ? -27.795 9.488 8.138 1.00 97.94 616 HIS A N 1
ATOM 4910 C CA . HIS A 1 616 ? -28.819 10.452 7.721 1.00 97.94 616 HIS A CA 1
ATOM 4911 C C . HIS A 1 616 ? -28.845 10.600 6.198 1.00 97.94 616 HIS A C 1
ATOM 4913 O O . HIS A 1 616 ? -29.915 10.539 5.598 1.00 97.94 616 HIS A O 1
ATOM 4919 N N . VAL A 1 617 ? -27.672 10.674 5.557 1.00 98.06 617 VAL A N 1
ATOM 4920 C CA . VAL A 1 617 ? -27.546 10.675 4.087 1.00 98.06 617 VAL A CA 1
ATOM 4921 C C . VAL A 1 617 ? -28.079 9.377 3.472 1.00 98.06 617 VAL A C 1
ATOM 4923 O O . VAL A 1 617 ? -28.870 9.433 2.533 1.00 98.06 617 VAL A O 1
ATOM 4926 N N . ALA A 1 618 ? -27.709 8.208 4.007 1.00 97.75 618 ALA A N 1
ATOM 4927 C CA . ALA A 1 618 ? -28.187 6.922 3.498 1.00 97.75 618 ALA A CA 1
ATOM 4928 C C . ALA A 1 618 ? -29.713 6.776 3.634 1.00 97.75 618 ALA A C 1
ATOM 4930 O O . ALA A 1 618 ? -30.384 6.503 2.641 1.00 97.75 618 ALA A O 1
ATOM 4931 N N . ASN A 1 619 ? -30.269 7.035 4.823 1.00 97.44 619 ASN A N 1
ATOM 4932 C CA . ASN A 1 619 ? -31.712 6.970 5.075 1.00 97.44 619 ASN A CA 1
ATOM 4933 C C . ASN A 1 619 ? -32.497 7.969 4.210 1.00 97.44 619 ASN A C 1
ATOM 4935 O O . ASN A 1 619 ? -33.576 7.640 3.713 1.00 97.44 619 ASN A O 1
ATOM 4939 N N . ARG A 1 620 ? -31.954 9.173 3.982 1.00 96.88 620 ARG A N 1
ATOM 4940 C CA . ARG A 1 620 ? -32.564 10.179 3.105 1.00 96.88 620 ARG A CA 1
ATOM 4941 C C . ARG A 1 620 ? -32.560 9.731 1.642 1.00 96.88 620 ARG A C 1
ATOM 4943 O O . ARG A 1 620 ? -33.609 9.788 1.009 1.00 96.88 620 ARG A O 1
ATOM 4950 N N . LEU A 1 621 ? -31.437 9.230 1.120 1.00 97.75 621 LEU A N 1
ATOM 4951 C CA . LEU A 1 621 ? -31.347 8.772 -0.272 1.00 97.75 621 LEU A CA 1
ATOM 4952 C C . LEU A 1 621 ? -32.208 7.529 -0.542 1.00 97.75 621 LEU A C 1
ATOM 4954 O O . LEU A 1 621 ? -32.920 7.510 -1.542 1.00 97.75 621 LEU A O 1
ATOM 4958 N N . VAL A 1 622 ? -32.214 6.541 0.362 1.00 97.50 622 VAL A N 1
ATOM 4959 C CA . VAL A 1 622 ? -33.070 5.342 0.257 1.00 97.50 622 VAL A CA 1
ATOM 4960 C C . VAL A 1 622 ? -34.552 5.717 0.186 1.00 97.50 622 VAL A C 1
ATOM 4962 O O . VAL A 1 622 ? -35.277 5.168 -0.642 1.00 97.50 622 VAL A O 1
ATOM 4965 N N . ARG A 1 623 ? -34.994 6.656 1.037 1.00 96.12 623 ARG A N 1
ATOM 4966 C CA . ARG A 1 623 ? -36.391 7.107 1.130 1.00 96.12 623 ARG A CA 1
ATOM 4967 C C . ARG A 1 623 ? -36.818 7.994 -0.043 1.00 96.12 623 ARG A C 1
ATOM 4969 O O . ARG A 1 623 ? -37.936 7.845 -0.524 1.00 96.12 623 ARG A O 1
ATOM 4976 N N . SER A 1 624 ? -35.966 8.928 -0.467 1.00 96.56 624 SER A N 1
ATOM 4977 C CA . SER A 1 624 ? -36.304 9.908 -1.510 1.00 96.56 624 SER A CA 1
ATOM 4978 C C . SER A 1 624 ? -36.131 9.376 -2.935 1.00 96.56 624 SER A C 1
ATOM 4980 O O . SER A 1 624 ? -36.781 9.887 -3.843 1.00 96.56 624 SER A O 1
ATOM 4982 N N . TYR A 1 625 ? -35.287 8.357 -3.148 1.00 96.62 625 TYR A N 1
ATOM 4983 C CA . TYR A 1 625 ? -34.963 7.838 -4.481 1.00 96.62 625 TYR A CA 1
ATOM 4984 C C . TYR A 1 625 ? -35.050 6.300 -4.544 1.00 96.62 625 TYR A C 1
ATOM 4986 O O . TYR A 1 625 ? -34.021 5.618 -4.511 1.00 96.62 625 TYR A O 1
ATOM 4994 N N . PRO A 1 626 ? -36.264 5.729 -4.685 1.00 94.62 626 PRO A N 1
ATOM 4995 C CA . PRO A 1 626 ? -36.466 4.280 -4.800 1.00 94.62 626 PRO A CA 1
ATOM 4996 C C . PRO A 1 626 ? -35.678 3.623 -5.946 1.00 94.62 626 PRO A C 1
ATOM 4998 O O . PRO A 1 626 ? -35.245 2.481 -5.815 1.00 94.62 626 PRO A O 1
ATOM 5001 N N . ASP A 1 627 ? -35.447 4.355 -7.042 1.00 94.38 627 ASP A N 1
ATOM 5002 C CA . ASP A 1 627 ? -34.699 3.882 -8.216 1.00 94.38 627 ASP A CA 1
ATOM 5003 C C . ASP A 1 627 ? -33.171 3.836 -8.012 1.00 94.38 627 ASP A C 1
ATOM 5005 O O . ASP A 1 627 ? -32.460 3.231 -8.820 1.00 94.38 627 ASP A O 1
ATOM 5009 N N . TYR A 1 628 ? -32.633 4.467 -6.958 1.00 97.44 628 TYR A N 1
ATOM 5010 C CA . TYR A 1 628 ? -31.202 4.408 -6.645 1.00 97.44 628 TYR A CA 1
ATOM 5011 C C . TYR A 1 628 ? -30.908 3.219 -5.737 1.00 97.44 628 TYR A C 1
ATOM 5013 O O . TYR A 1 628 ? -31.409 3.133 -4.616 1.00 97.44 628 TYR A O 1
ATOM 5021 N N . LYS A 1 629 ? -30.013 2.337 -6.184 1.00 98.00 629 LYS A N 1
ATOM 5022 C CA . LYS A 1 629 ? -29.495 1.242 -5.366 1.0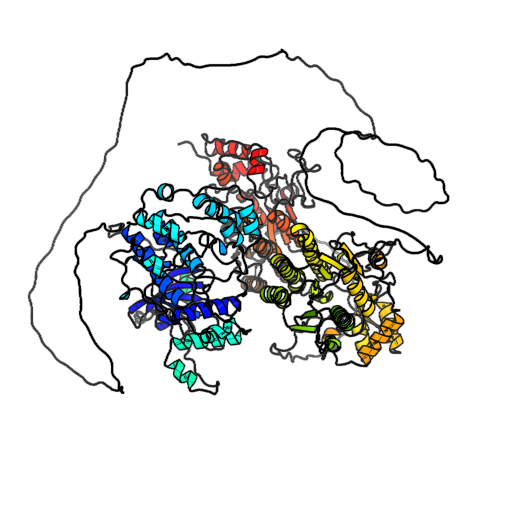0 98.00 629 LYS A CA 1
ATOM 5023 C C . LYS A 1 629 ? -28.424 1.776 -4.414 1.00 98.00 629 LYS A C 1
ATOM 5025 O O . LYS A 1 629 ? -27.342 2.173 -4.851 1.00 98.00 629 LYS A O 1
ATOM 5030 N N . ILE A 1 630 ? -28.710 1.756 -3.116 1.00 98.31 630 ILE A N 1
ATOM 5031 C CA . ILE A 1 630 ? -27.829 2.250 -2.054 1.00 98.31 630 ILE A CA 1
ATOM 5032 C C . ILE A 1 630 ? -27.127 1.072 -1.374 1.00 98.31 630 ILE A C 1
ATOM 5034 O O . ILE A 1 630 ? -27.742 0.282 -0.657 1.00 98.31 630 ILE A O 1
ATOM 5038 N N . VAL A 1 631 ? -25.816 0.965 -1.578 1.00 98.44 631 VAL A N 1
ATOM 5039 C CA . VAL A 1 631 ? -24.953 -0.024 -0.926 1.00 98.44 631 VAL A CA 1
ATOM 5040 C C . VAL A 1 631 ? -24.145 0.663 0.168 1.00 98.44 631 VAL A C 1
ATOM 5042 O O . VAL A 1 631 ? -23.408 1.609 -0.096 1.00 98.44 631 VAL A O 1
ATOM 5045 N N . VAL A 1 632 ? -24.242 0.170 1.398 1.00 97.88 632 VAL A N 1
ATOM 5046 C CA . VAL A 1 632 ? -23.440 0.630 2.534 1.00 97.88 632 VAL A CA 1
ATOM 5047 C C . VAL A 1 632 ? -22.276 -0.322 2.776 1.00 97.88 632 VAL A C 1
ATOM 5049 O O . VAL A 1 632 ? -22.485 -1.526 2.912 1.00 97.88 632 VAL A O 1
ATOM 5052 N N . LEU A 1 633 ? -21.066 0.224 2.906 1.00 97.69 633 LEU A N 1
ATOM 5053 C CA . LEU A 1 633 ? -19.887 -0.494 3.399 1.00 97.69 633 LEU A CA 1
ATOM 5054 C C . LEU A 1 633 ? -19.457 0.098 4.743 1.00 97.69 633 LEU A C 1
ATOM 5056 O O . LEU A 1 633 ? -19.073 1.265 4.804 1.00 97.69 633 LEU A O 1
ATOM 5060 N N . ASP A 1 634 ? -19.494 -0.700 5.808 1.00 96.62 634 ASP A N 1
ATOM 5061 C CA . ASP A 1 634 ? -19.111 -0.245 7.147 1.00 96.62 634 ASP A CA 1
ATOM 5062 C C . ASP A 1 634 ? -18.332 -1.306 7.936 1.00 96.62 634 ASP A C 1
ATOM 5064 O O . ASP A 1 634 ? -18.636 -2.500 7.892 1.00 96.62 634 ASP A O 1
ATOM 5068 N N . LYS A 1 635 ? -17.335 -0.862 8.700 1.00 93.44 635 LYS A N 1
ATOM 5069 C CA . LYS A 1 635 ? -16.503 -1.697 9.574 1.00 93.44 635 LYS A CA 1
ATOM 5070 C C . LYS A 1 635 ? -17.241 -2.083 10.861 1.00 93.44 635 LYS A C 1
ATOM 5072 O O . LYS A 1 635 ? -16.976 -3.151 11.417 1.00 93.44 635 LYS A O 1
ATOM 5077 N N . LEU A 1 636 ? -18.198 -1.249 11.279 1.00 90.75 636 LEU A N 1
ATOM 5078 C CA . LEU A 1 636 ? -18.776 -1.175 12.620 1.00 90.75 636 LEU A CA 1
ATOM 5079 C C . LEU A 1 636 ? -17.680 -0.952 13.675 1.00 90.75 636 LEU A C 1
ATOM 5081 O O . LEU A 1 636 ? -17.421 -1.818 14.509 1.00 90.75 636 LEU A O 1
ATOM 5085 N N . ASP A 1 637 ? -17.002 0.196 13.558 1.00 85.19 637 ASP A N 1
ATOM 5086 C CA . ASP A 1 637 ? -16.052 0.716 14.555 1.00 85.19 637 ASP A CA 1
ATOM 5087 C C . ASP A 1 637 ? -16.812 1.338 15.752 1.00 85.19 637 ASP A C 1
ATOM 5089 O O . ASP A 1 637 ? -18.033 1.487 15.703 1.00 85.19 637 ASP A O 1
ATOM 5093 N N . TYR A 1 638 ? -16.114 1.715 16.825 1.00 82.62 638 TYR A N 1
ATOM 5094 C CA . TYR A 1 638 ? -16.696 2.064 18.134 1.00 82.62 638 TYR A CA 1
ATOM 5095 C C . TYR A 1 638 ? -17.821 3.125 18.108 1.00 82.62 638 TYR A C 1
ATOM 5097 O O . TYR A 1 638 ? -18.742 3.067 18.918 1.00 82.62 638 TYR A O 1
ATOM 5105 N N . CYS A 1 639 ? -17.771 4.075 17.170 1.00 85.31 639 CYS A N 1
ATOM 5106 C CA . CYS A 1 639 ? -18.751 5.153 16.994 1.00 85.31 639 CYS A CA 1
ATOM 5107 C C . CYS A 1 639 ? -19.821 4.864 15.917 1.00 85.31 639 CYS A C 1
ATOM 5109 O O . CYS A 1 639 ? -20.487 5.782 15.432 1.00 85.31 639 CYS A O 1
ATOM 5111 N N . SER A 1 640 ? -19.984 3.596 15.524 1.00 90.06 640 SER A N 1
ATOM 5112 C CA . SER A 1 640 ? -20.886 3.132 14.459 1.00 90.06 640 SER A CA 1
ATOM 5113 C C . SER A 1 640 ? -21.934 2.159 15.006 1.00 90.06 640 SER A C 1
ATOM 5115 O O . SER A 1 640 ? -21.607 1.262 15.778 1.00 90.06 640 SER A O 1
ATOM 5117 N N . ASN A 1 641 ? -23.198 2.287 14.594 1.00 91.56 641 ASN A N 1
ATOM 5118 C CA . ASN A 1 641 ? -24.289 1.465 15.124 1.00 91.56 641 ASN A CA 1
ATOM 5119 C C . ASN A 1 641 ? -25.298 1.090 14.034 1.00 91.56 641 ASN A C 1
ATOM 5121 O O . ASN A 1 641 ? -25.845 1.958 13.359 1.00 91.56 641 ASN A O 1
ATOM 5125 N N . LEU A 1 642 ? -25.585 -0.207 13.882 1.00 91.94 642 LEU A N 1
ATOM 5126 C CA . LEU A 1 642 ? -26.562 -0.698 12.902 1.00 91.94 642 LEU A CA 1
ATOM 5127 C C . LEU A 1 642 ? -27.978 -0.160 13.145 1.00 91.94 642 LEU A C 1
ATOM 5129 O O . LEU A 1 642 ? -28.725 -0.005 12.181 1.00 91.94 642 LEU A O 1
ATOM 5133 N N . LYS A 1 643 ? -28.330 0.190 14.394 1.00 93.12 643 LYS A N 1
ATOM 5134 C CA . LYS A 1 643 ? -29.626 0.810 14.714 1.00 93.12 643 LYS A CA 1
ATOM 5135 C C . LYS A 1 643 ? -29.871 2.088 13.896 1.00 93.12 643 LYS A C 1
ATOM 5137 O O . LYS A 1 643 ? -31.001 2.353 13.497 1.00 93.12 643 LYS A O 1
ATOM 5142 N N . ASN A 1 644 ? -28.808 2.825 13.559 1.00 94.62 644 ASN A N 1
ATOM 5143 C CA . ASN A 1 644 ? -28.857 4.059 12.769 1.00 94.62 644 ASN A CA 1
ATOM 5144 C C . ASN A 1 644 ? -29.383 3.844 11.330 1.00 94.62 644 ASN A C 1
ATOM 5146 O O . ASN A 1 644 ? -29.808 4.797 10.680 1.00 94.62 644 ASN A O 1
ATOM 5150 N N . LEU A 1 645 ? -29.360 2.604 10.825 1.00 95.81 645 LEU A N 1
ATOM 5151 C CA . LEU A 1 645 ? -29.790 2.221 9.474 1.00 95.81 645 LEU A CA 1
ATOM 5152 C C . LEU A 1 645 ? -31.117 1.438 9.449 1.00 95.81 645 LEU A C 1
ATOM 5154 O O . LEU A 1 645 ? -31.572 1.066 8.368 1.00 95.81 645 LEU A O 1
ATOM 5158 N N . ILE A 1 646 ? -31.769 1.227 10.603 1.00 92.12 646 ILE A N 1
ATOM 5159 C CA . ILE A 1 646 ? -33.092 0.576 10.691 1.00 92.12 646 ILE A CA 1
ATOM 5160 C C . ILE A 1 646 ? -34.126 1.188 9.722 1.00 92.12 646 ILE A C 1
ATOM 5162 O O . ILE A 1 646 ? -34.800 0.403 9.055 1.00 92.12 646 ILE A O 1
ATOM 5166 N N . PRO A 1 647 ? -34.232 2.526 9.541 1.00 92.19 647 PRO A N 1
ATOM 5167 C CA . PRO A 1 647 ? -35.189 3.117 8.597 1.00 92.19 647 PRO A CA 1
ATOM 5168 C C . PRO A 1 647 ? -35.000 2.695 7.131 1.00 92.19 647 PRO A C 1
ATOM 5170 O O . PRO A 1 647 ? -35.941 2.799 6.351 1.00 92.19 647 PRO A O 1
ATOM 5173 N N . SER A 1 648 ? -33.804 2.224 6.757 1.00 92.75 648 SER A N 1
ATOM 5174 C CA . SER A 1 648 ? -33.496 1.708 5.415 1.00 92.75 648 SER A CA 1
ATOM 5175 C C . SER A 1 648 ? -33.477 0.181 5.329 1.00 92.75 648 SER A C 1
ATOM 5177 O O . SER A 1 648 ? -33.489 -0.363 4.229 1.00 92.75 648 SER A O 1
ATOM 5179 N N . GLN A 1 649 ? -33.394 -0.528 6.459 1.00 88.56 649 GLN A N 1
ATOM 5180 C CA . GLN A 1 649 ? -32.977 -1.936 6.501 1.00 88.56 649 GLN A CA 1
ATOM 5181 C C . GLN A 1 649 ? -33.915 -2.891 5.741 1.00 88.56 649 GLN A C 1
ATOM 5183 O O . GLN A 1 649 ? -33.458 -3.920 5.246 1.00 88.56 649 GLN A O 1
ATOM 5188 N N . SER A 1 650 ? -35.202 -2.557 5.645 1.00 90.69 650 SER A N 1
ATOM 5189 C CA . SER A 1 650 ? -36.230 -3.321 4.925 1.00 90.69 650 SER A CA 1
ATOM 5190 C C . SER A 1 650 ? -36.489 -2.839 3.490 1.00 90.69 650 SER A C 1
ATOM 5192 O O . SER A 1 650 ? -37.297 -3.449 2.788 1.00 90.69 650 SER A O 1
ATOM 5194 N N . SER A 1 651 ? -35.835 -1.766 3.036 1.00 95.06 651 SER A N 1
ATOM 5195 C CA . SER A 1 651 ? -36.084 -1.170 1.719 1.00 95.06 651 SER A CA 1
ATOM 5196 C C . SER A 1 651 ? -35.431 -1.987 0.592 1.00 95.06 651 SER A C 1
ATOM 5198 O O . SER A 1 651 ? -34.253 -2.334 0.691 1.00 95.06 651 SER A O 1
ATOM 5200 N N . PRO A 1 652 ? -36.137 -2.271 -0.522 1.00 94.44 652 PRO A N 1
ATOM 5201 C CA . PRO A 1 652 ? -35.649 -3.177 -1.571 1.00 94.44 652 PRO A CA 1
ATOM 5202 C C . PRO A 1 652 ? -34.447 -2.629 -2.358 1.00 94.44 652 PRO A C 1
ATOM 5204 O O . PRO A 1 652 ? -33.727 -3.390 -3.002 1.00 94.44 652 PRO A O 1
ATOM 5207 N N . ASN A 1 653 ? -34.219 -1.315 -2.306 1.00 96.81 653 ASN A N 1
ATOM 5208 C CA . ASN A 1 653 ? -33.092 -0.619 -2.919 1.00 96.81 653 ASN A CA 1
ATOM 5209 C C . ASN A 1 653 ? -31.872 -0.472 -1.983 1.00 96.81 653 ASN A C 1
ATOM 5211 O O . ASN A 1 653 ? -30.857 0.083 -2.404 1.00 96.81 653 ASN A O 1
ATOM 5215 N N . PHE A 1 654 ? -31.932 -0.969 -0.742 1.00 97.94 654 PHE A N 1
ATOM 5216 C CA . PHE A 1 654 ? -30.859 -0.863 0.251 1.00 97.94 654 PHE A CA 1
ATOM 5217 C C . PHE A 1 654 ? -30.083 -2.179 0.437 1.00 97.94 654 PHE A C 1
ATOM 5219 O O . PHE A 1 654 ? -30.652 -3.270 0.446 1.00 97.94 654 PHE A O 1
ATOM 5226 N N . LYS A 1 655 ? -28.762 -2.089 0.642 1.00 97.38 655 LYS A N 1
ATOM 5227 C CA . LYS A 1 655 ? -27.903 -3.237 0.973 1.00 97.38 655 LYS A CA 1
ATOM 5228 C C . LYS A 1 655 ? -26.791 -2.854 1.945 1.00 97.38 655 LYS A C 1
ATOM 5230 O O . LYS A 1 655 ? -25.929 -2.050 1.608 1.00 97.38 655 LYS A O 1
ATOM 5235 N N . PHE A 1 656 ? -26.740 -3.494 3.112 1.00 97.25 656 PHE A N 1
ATOM 5236 C CA . PHE A 1 656 ? -25.637 -3.338 4.066 1.00 97.25 656 PHE A CA 1
ATOM 5237 C C . PHE A 1 656 ? -24.537 -4.399 3.874 1.00 97.25 656 PHE A C 1
ATOM 5239 O O . PHE A 1 656 ? -24.831 -5.576 3.664 1.00 97.25 656 PHE A O 1
ATOM 5246 N N . VAL A 1 657 ? -23.266 -4.000 4.001 1.00 96.31 657 VAL A N 1
ATOM 5247 C CA . VAL A 1 657 ? -22.090 -4.881 3.933 1.00 96.31 657 VAL A CA 1
ATOM 5248 C C . VAL A 1 657 ? -21.107 -4.563 5.065 1.00 96.31 657 VAL A C 1
ATOM 5250 O O . VAL A 1 657 ? -20.546 -3.469 5.120 1.00 96.31 657 VAL A O 1
ATOM 5253 N N . LYS A 1 658 ? -20.829 -5.549 5.936 1.00 96.06 658 LYS A N 1
ATOM 5254 C CA . LYS A 1 658 ? -19.795 -5.416 6.978 1.00 96.06 658 LYS A CA 1
ATOM 5255 C C . LYS A 1 658 ? -18.389 -5.701 6.435 1.00 96.06 658 LYS A C 1
ATOM 5257 O O . LYS A 1 658 ? -18.076 -6.849 6.086 1.00 96.06 658 LYS A O 1
ATOM 5262 N N . GLY A 1 659 ? -17.518 -4.695 6.456 1.00 91.44 659 GLY A N 1
ATOM 5263 C CA . GLY A 1 659 ? -16.104 -4.827 6.114 1.00 91.44 659 GLY A CA 1
ATOM 5264 C C . GLY A 1 659 ? -15.312 -3.518 6.152 1.00 91.44 659 GLY A C 1
ATOM 5265 O O . GLY A 1 659 ? -15.860 -2.441 6.351 1.00 91.44 659 GLY A O 1
ATOM 5266 N N . ASP A 1 660 ? -13.997 -3.635 5.982 1.00 90.44 660 ASP A N 1
ATOM 5267 C CA . ASP A 1 660 ? -13.044 -2.526 6.081 1.00 90.44 660 ASP A CA 1
ATOM 5268 C C . ASP A 1 660 ? -12.686 -1.985 4.684 1.00 90.44 660 ASP A C 1
ATOM 5270 O O . ASP A 1 660 ? -12.377 -2.766 3.781 1.00 90.44 660 ASP A O 1
ATOM 5274 N N . ILE A 1 661 ? -12.682 -0.659 4.512 1.00 93.94 661 ILE A N 1
ATOM 5275 C CA . ILE A 1 661 ? -12.261 0.018 3.271 1.00 93.94 661 ILE A CA 1
ATOM 5276 C C . ILE A 1 661 ? -10.783 -0.226 2.930 1.00 93.94 661 ILE A C 1
ATOM 5278 O O . ILE A 1 661 ? -10.405 -0.147 1.765 1.00 93.94 661 ILE A O 1
ATOM 5282 N N . ALA A 1 662 ? -9.952 -0.586 3.914 1.00 88.88 662 ALA A N 1
ATOM 5283 C CA . ALA A 1 662 ? -8.569 -1.002 3.697 1.00 88.88 662 ALA A CA 1
ATOM 5284 C C . ALA A 1 662 ? -8.447 -2.376 2.995 1.00 88.88 662 ALA A C 1
ATOM 5286 O O . ALA A 1 662 ? -7.358 -2.747 2.550 1.00 88.88 662 ALA A O 1
ATOM 5287 N N . SER A 1 663 ? -9.539 -3.145 2.881 1.00 87.75 663 SER A N 1
ATOM 5288 C CA . SER A 1 663 ? -9.568 -4.414 2.148 1.00 87.75 663 SER A CA 1
ATOM 5289 C C . SER A 1 663 ? -9.778 -4.167 0.651 1.00 87.75 663 SER A C 1
ATOM 5291 O O . SER A 1 663 ? -10.905 -4.102 0.160 1.00 87.75 663 SER A O 1
ATOM 5293 N N . ALA A 1 664 ? -8.670 -4.062 -0.088 1.00 78.50 664 ALA A N 1
ATOM 5294 C CA . ALA A 1 664 ? -8.684 -3.840 -1.535 1.00 78.50 664 ALA A CA 1
ATOM 5295 C C . ALA A 1 664 ? -9.535 -4.875 -2.294 1.00 78.50 664 ALA A C 1
ATOM 5297 O O . ALA A 1 664 ? -10.265 -4.504 -3.213 1.00 78.50 664 ALA A O 1
ATOM 5298 N N . ASP A 1 665 ? -9.490 -6.149 -1.894 1.00 77.25 665 ASP A N 1
ATOM 5299 C CA . ASP A 1 665 ? -10.276 -7.216 -2.525 1.00 77.25 665 ASP A CA 1
ATOM 5300 C C . ASP A 1 665 ? -11.785 -7.009 -2.326 1.00 77.25 665 ASP A C 1
ATOM 5302 O O . ASP A 1 665 ? -12.547 -7.103 -3.288 1.00 77.25 665 ASP A O 1
ATOM 5306 N N . LEU A 1 666 ? -12.222 -6.657 -1.107 1.00 86.00 666 LEU A N 1
ATOM 5307 C CA . LEU A 1 666 ? -13.630 -6.367 -0.809 1.00 86.00 666 LEU A CA 1
ATOM 5308 C C . LEU A 1 666 ? -14.124 -5.128 -1.559 1.00 86.00 666 LEU A C 1
ATOM 5310 O O . LEU A 1 666 ? -15.223 -5.143 -2.110 1.00 86.00 666 LEU A O 1
ATOM 5314 N N . VAL A 1 667 ? -13.323 -4.061 -1.588 1.00 86.69 667 VAL A N 1
ATOM 5315 C CA . VAL A 1 667 ? -13.685 -2.827 -2.292 1.00 86.69 667 VAL A CA 1
ATOM 5316 C C . VAL A 1 667 ? -13.843 -3.099 -3.788 1.00 86.69 667 VAL A C 1
ATOM 5318 O O . VAL A 1 667 ? -14.899 -2.804 -4.341 1.00 86.69 667 VAL A O 1
ATOM 5321 N N . ASN A 1 668 ? -12.851 -3.717 -4.441 1.00 84.50 668 ASN A N 1
ATOM 5322 C CA . ASN A 1 668 ? -12.947 -4.042 -5.868 1.00 84.50 668 ASN A CA 1
ATOM 5323 C C . ASN A 1 668 ? -14.122 -4.990 -6.163 1.00 84.50 668 ASN A C 1
ATOM 5325 O O . ASN A 1 668 ? -14.852 -4.760 -7.127 1.00 84.50 668 ASN A O 1
ATOM 5329 N N . TYR A 1 669 ? -14.344 -6.005 -5.317 1.00 87.56 669 TYR A N 1
ATOM 5330 C CA . TYR A 1 669 ? -15.506 -6.892 -5.409 1.00 87.56 669 TYR A CA 1
ATOM 5331 C C . TYR A 1 669 ? -16.815 -6.092 -5.415 1.00 87.56 669 TYR A C 1
ATOM 5333 O O . TYR A 1 669 ? -17.595 -6.234 -6.351 1.00 87.56 669 TYR A O 1
ATOM 5341 N N . LEU A 1 670 ? -17.027 -5.200 -4.439 1.00 91.19 670 LEU A N 1
ATOM 5342 C CA . LEU A 1 670 ? -18.267 -4.426 -4.324 1.00 91.19 670 LEU A CA 1
ATOM 5343 C C . LEU A 1 670 ? -18.482 -3.467 -5.495 1.00 91.19 670 LEU A C 1
ATOM 5345 O O . LEU A 1 670 ? -19.602 -3.393 -6.000 1.00 91.19 670 LEU A O 1
ATOM 5349 N N . LEU A 1 671 ? -17.437 -2.769 -5.960 1.00 93.00 671 LEU A N 1
ATOM 5350 C CA . LEU A 1 671 ? -17.563 -1.883 -7.123 1.00 93.00 671 LEU A CA 1
ATOM 5351 C C . LEU A 1 671 ? -18.088 -2.653 -8.345 1.00 93.00 671 LEU A C 1
ATOM 5353 O O . LEU A 1 671 ? -19.001 -2.188 -9.027 1.00 93.00 671 LEU A O 1
ATOM 5357 N N . ILE A 1 672 ? -17.560 -3.855 -8.581 1.00 88.50 672 ILE A N 1
ATOM 5358 C CA . ILE A 1 672 ? -17.904 -4.682 -9.741 1.00 88.50 672 ILE A CA 1
ATOM 5359 C C . ILE A 1 672 ? -19.261 -5.377 -9.554 1.00 88.50 672 ILE A C 1
ATOM 5361 O O . ILE A 1 672 ? -20.157 -5.189 -10.377 1.00 88.50 672 ILE A O 1
ATOM 5365 N N . THR A 1 673 ? -19.455 -6.158 -8.483 1.00 91.25 673 THR A N 1
ATOM 5366 C CA . THR A 1 673 ? -20.665 -6.989 -8.316 1.00 91.25 673 THR A CA 1
ATOM 5367 C C . THR A 1 673 ? -21.921 -6.172 -8.077 1.00 91.25 673 THR A C 1
ATOM 5369 O O . THR A 1 673 ? -23.001 -6.576 -8.498 1.00 91.25 673 THR A O 1
ATOM 5372 N N . GLU A 1 674 ? -21.802 -5.009 -7.434 1.00 95.06 674 GLU A N 1
ATOM 5373 C CA . GLU A 1 674 ? -22.936 -4.107 -7.255 1.00 95.06 674 GLU A CA 1
ATOM 5374 C C . GLU A 1 674 ? -23.086 -3.099 -8.404 1.00 95.06 674 GLU A C 1
ATOM 5376 O O . GLU A 1 674 ? -24.087 -2.384 -8.429 1.00 95.06 674 GLU A O 1
ATOM 5381 N N . SER A 1 675 ? -22.137 -3.087 -9.356 1.00 95.25 675 SER A N 1
ATOM 5382 C CA . SER A 1 675 ? -22.058 -2.177 -10.511 1.00 95.25 675 SER A CA 1
ATOM 5383 C C . SER A 1 675 ? -22.066 -0.692 -10.127 1.00 95.25 675 SER A C 1
ATOM 5385 O O . SER A 1 675 ? -22.728 0.123 -10.771 1.00 95.25 675 SER A O 1
ATOM 5387 N N . ILE A 1 676 ? -21.337 -0.348 -9.061 1.00 98.12 676 ILE A N 1
ATOM 5388 C CA . ILE A 1 676 ? -21.259 0.998 -8.477 1.00 98.12 676 ILE A CA 1
ATOM 5389 C C . ILE A 1 676 ? -20.799 2.020 -9.522 1.00 98.12 676 ILE A C 1
ATOM 5391 O O . ILE A 1 676 ? -19.731 1.857 -10.111 1.00 98.12 676 ILE A O 1
ATOM 5395 N N . ASP A 1 677 ? -21.569 3.090 -9.719 1.00 97.44 677 ASP A N 1
ATOM 5396 C CA . ASP A 1 677 ? -21.179 4.234 -10.555 1.00 97.44 677 ASP A CA 1
ATOM 5397 C C . ASP A 1 677 ? -20.828 5.481 -9.730 1.00 97.44 677 ASP A C 1
ATOM 5399 O O . ASP A 1 677 ? -20.164 6.393 -10.226 1.00 97.44 677 ASP A O 1
ATOM 5403 N N . THR A 1 678 ? -21.221 5.501 -8.456 1.00 98.50 678 THR A N 1
ATOM 5404 C CA . THR A 1 678 ? -21.139 6.670 -7.581 1.00 98.50 678 THR A CA 1
ATOM 5405 C C . THR A 1 678 ? -20.632 6.264 -6.203 1.00 98.50 678 THR A C 1
ATOM 5407 O O . THR A 1 678 ? -21.100 5.277 -5.643 1.00 98.50 678 THR A O 1
ATOM 5410 N N . ILE A 1 679 ? -19.703 7.021 -5.621 1.00 98.62 679 ILE A N 1
ATOM 5411 C CA . ILE A 1 679 ? -19.207 6.775 -4.259 1.00 98.62 679 ILE A CA 1
ATOM 5412 C C . ILE A 1 679 ? -19.389 8.028 -3.409 1.00 98.62 679 ILE A C 1
ATOM 5414 O O . ILE A 1 679 ? -19.062 9.127 -3.852 1.00 98.62 679 ILE A O 1
ATOM 5418 N N . MET A 1 680 ? -19.871 7.852 -2.178 1.00 98.69 680 MET A N 1
ATOM 5419 C CA . MET A 1 680 ? -19.924 8.886 -1.144 1.00 98.69 680 MET A CA 1
ATOM 5420 C C . MET A 1 680 ? -19.114 8.409 0.068 1.00 98.69 680 MET A C 1
ATOM 5422 O O . MET A 1 680 ? -19.508 7.496 0.799 1.00 98.69 680 MET A O 1
ATOM 5426 N N . HIS A 1 681 ? -17.924 8.979 0.235 1.00 98.38 681 HIS A N 1
ATOM 5427 C CA . HIS A 1 681 ? -16.885 8.455 1.108 1.00 98.38 681 HIS A CA 1
ATOM 5428 C C . HIS A 1 681 ? -16.795 9.232 2.433 1.00 98.38 681 HIS A C 1
ATOM 5430 O O . HIS A 1 681 ? -16.023 10.184 2.559 1.00 98.38 681 HIS A O 1
ATOM 5436 N N . PHE A 1 682 ? -17.587 8.798 3.423 1.00 97.69 682 PHE A N 1
ATOM 5437 C CA . PHE A 1 682 ? -17.606 9.351 4.788 1.00 97.69 682 PHE A CA 1
ATOM 5438 C C . PHE A 1 682 ? -16.687 8.623 5.787 1.00 97.69 682 PHE A C 1
ATOM 5440 O O . PHE A 1 682 ? -16.383 9.178 6.841 1.00 97.69 682 PHE A O 1
ATOM 5447 N N . ALA A 1 683 ? -16.275 7.381 5.500 1.00 94.50 683 ALA A N 1
ATOM 5448 C CA . ALA A 1 683 ? -15.601 6.511 6.466 1.00 94.50 683 ALA A CA 1
ATOM 5449 C C . ALA A 1 683 ? -14.228 7.061 6.893 1.00 94.50 683 ALA A C 1
ATOM 5451 O O . ALA A 1 683 ? -13.288 7.084 6.101 1.00 94.50 683 ALA A O 1
ATOM 5452 N N . ALA A 1 684 ? -14.133 7.486 8.154 1.00 89.25 684 ALA A N 1
ATOM 5453 C CA . ALA A 1 684 ? -12.944 8.054 8.782 1.00 89.25 684 ALA A CA 1
ATOM 5454 C C . ALA A 1 684 ? -13.061 7.981 10.317 1.00 89.25 684 ALA A C 1
ATOM 5456 O O . ALA A 1 684 ? -14.168 8.003 10.854 1.00 89.25 684 ALA A O 1
ATOM 5457 N N . GLN A 1 685 ? -11.932 7.979 11.028 1.00 84.75 685 GLN A N 1
ATOM 5458 C CA . GLN A 1 685 ? -11.889 8.299 12.460 1.00 84.75 685 GLN A CA 1
ATOM 5459 C C . GLN A 1 685 ? -11.883 9.825 12.649 1.00 84.75 685 GLN A C 1
ATOM 5461 O O . GLN A 1 685 ? -11.247 10.542 11.870 1.00 84.75 685 GLN A O 1
ATOM 5466 N N . THR A 1 686 ? -12.629 10.324 13.648 1.00 82.12 686 THR A N 1
ATOM 5467 C CA . THR A 1 686 ? -12.987 11.760 13.750 1.00 82.12 686 THR A CA 1
ATOM 5468 C C . THR A 1 686 ? -12.812 12.408 15.130 1.00 82.12 686 THR A C 1
ATOM 5470 O O . THR A 1 686 ? -13.213 13.557 15.305 1.00 82.12 686 THR A O 1
ATOM 5473 N N . HIS A 1 687 ? -12.286 11.713 16.143 1.00 80.75 687 HIS A N 1
ATOM 5474 C CA . HIS A 1 687 ? -12.150 12.295 17.485 1.00 80.75 687 HIS A CA 1
ATOM 5475 C C . HIS A 1 687 ? -10.785 12.964 17.690 1.00 80.75 687 HIS A C 1
ATOM 5477 O O . HIS A 1 687 ? -9.771 12.276 17.806 1.00 80.75 687 HIS A O 1
ATOM 5483 N N . VAL A 1 688 ? -10.766 14.299 17.753 1.00 73.56 688 VAL A N 1
ATOM 5484 C CA . VAL A 1 688 ? -9.538 15.110 17.833 1.00 73.56 688 VAL A CA 1
ATOM 5485 C C . VAL A 1 688 ? -8.648 14.684 19.007 1.00 73.56 688 VAL A C 1
ATOM 5487 O O . VAL A 1 688 ? -7.472 14.397 18.791 1.00 73.56 688 VAL A O 1
ATOM 5490 N N . ASP A 1 689 ? -9.202 14.509 20.214 1.00 70.38 689 ASP A N 1
ATOM 5491 C CA . ASP A 1 689 ? -8.430 14.075 21.394 1.00 70.38 689 ASP A CA 1
ATOM 5492 C C . ASP A 1 689 ? -7.781 12.693 21.206 1.00 70.38 689 ASP A C 1
ATOM 5494 O O . ASP A 1 689 ? -6.629 12.479 21.587 1.00 70.38 689 ASP A O 1
ATOM 5498 N N . ASN A 1 690 ? -8.484 11.762 20.548 1.00 75.69 690 ASN A N 1
ATOM 5499 C CA . ASN A 1 690 ? -7.959 10.417 20.285 1.00 75.69 690 ASN A CA 1
ATOM 5500 C C . ASN A 1 690 ? -6.821 10.463 19.252 1.00 75.69 690 ASN A C 1
ATOM 5502 O O . ASN A 1 690 ? -5.955 9.589 19.255 1.00 75.69 690 ASN A O 1
ATOM 5506 N N . SER A 1 691 ? -6.804 11.473 18.374 1.00 77.69 691 SER A N 1
ATOM 5507 C CA . SER A 1 691 ? -5.806 11.602 17.310 1.00 77.69 691 SER A CA 1
ATOM 5508 C C . SER A 1 691 ? -4.408 11.951 17.833 1.00 77.69 691 SER A C 1
ATOM 5510 O O . SER A 1 691 ? -3.426 11.486 17.258 1.00 77.69 691 SER A O 1
ATOM 5512 N N . PHE A 1 692 ? -4.295 12.665 18.962 1.00 69.31 692 PHE A N 1
ATOM 5513 C CA . PHE A 1 692 ? -3.003 12.930 19.613 1.00 69.31 692 PHE A CA 1
ATOM 5514 C C . PHE A 1 692 ? -2.359 11.652 20.171 1.00 69.31 692 PHE A C 1
ATOM 5516 O O . PHE A 1 692 ? -1.149 11.481 20.067 1.00 69.31 692 PHE A O 1
ATOM 5523 N N . GLY A 1 693 ? -3.160 10.733 20.726 1.00 66.81 693 GLY A N 1
ATOM 5524 C CA . GLY A 1 693 ? -2.675 9.459 21.274 1.00 66.81 693 GLY A CA 1
ATOM 5525 C C . GLY A 1 693 ? -2.623 8.292 20.279 1.00 66.81 693 GLY A C 1
ATOM 5526 O O . GLY A 1 693 ? -2.029 7.263 20.589 1.00 66.81 693 GLY A O 1
ATOM 5527 N N . ASN A 1 694 ? -3.263 8.408 19.108 1.00 70.75 694 ASN A N 1
ATOM 5528 C CA . ASN A 1 694 ? -3.423 7.304 18.149 1.00 70.75 694 ASN A CA 1
ATOM 5529 C C . ASN A 1 694 ? -3.386 7.763 16.671 1.00 70.75 694 ASN A C 1
ATOM 5531 O O . ASN A 1 694 ? -4.113 7.255 15.813 1.00 70.75 694 ASN A O 1
ATOM 5535 N N . SER A 1 695 ? -2.525 8.733 16.354 1.00 73.44 695 SER A N 1
ATOM 5536 C CA . SER A 1 695 ? -2.367 9.327 15.012 1.00 73.44 695 SER A CA 1
ATOM 5537 C C . SER A 1 695 ? -2.102 8.306 13.889 1.00 73.44 695 SER A C 1
ATOM 5539 O O . SER A 1 695 ? -2.465 8.537 12.730 1.00 73.44 695 SER A O 1
ATOM 5541 N N . PHE A 1 696 ? -1.524 7.146 14.216 1.00 75.12 696 PHE A N 1
ATOM 5542 C CA . PHE A 1 696 ? -1.286 6.053 13.271 1.00 75.12 696 PHE A CA 1
ATOM 5543 C C . PHE A 1 696 ? -2.565 5.339 12.814 1.00 75.12 696 PHE A C 1
ATOM 5545 O O . PHE A 1 696 ? -2.690 5.066 11.619 1.00 75.12 696 PHE A O 1
ATOM 5552 N N . GLU A 1 697 ? -3.546 5.079 13.689 1.00 77.31 697 GLU A N 1
ATOM 5553 C CA . GLU A 1 697 ? -4.833 4.534 13.231 1.00 77.31 697 GLU A CA 1
ATOM 5554 C C . GLU A 1 697 ? -5.641 5.588 12.462 1.00 77.31 697 GLU A C 1
ATOM 5556 O O . GLU A 1 697 ? -6.256 5.247 11.453 1.00 77.31 697 GLU A O 1
ATOM 5561 N N . PHE A 1 698 ? -5.560 6.874 12.819 1.00 86.38 698 PHE A N 1
ATOM 5562 C CA . PHE A 1 698 ? -6.139 7.944 11.992 1.00 86.38 698 PHE A CA 1
ATOM 5563 C C . PHE A 1 698 ? -5.503 7.962 10.591 1.00 86.38 698 PHE A C 1
ATOM 5565 O O . PHE A 1 698 ? -6.213 7.963 9.591 1.00 86.38 698 PHE A O 1
ATOM 5572 N N . THR A 1 699 ? -4.174 7.859 10.490 1.00 79.12 699 THR A N 1
ATOM 5573 C CA . THR A 1 699 ? -3.450 7.753 9.208 1.00 79.12 699 THR A CA 1
ATOM 5574 C C . THR A 1 699 ? -3.892 6.528 8.396 1.00 79.12 699 THR A C 1
ATOM 5576 O O . THR A 1 699 ? -4.142 6.618 7.193 1.00 79.12 699 THR A O 1
ATOM 5579 N N . LYS A 1 700 ? -4.022 5.370 9.048 1.00 78.62 700 LYS A N 1
ATOM 5580 C CA . LYS A 1 700 ? -4.396 4.096 8.422 1.00 78.62 700 LYS A CA 1
ATOM 5581 C C . LYS A 1 700 ? -5.849 4.072 7.941 1.00 78.62 700 LYS A C 1
ATOM 5583 O O . LYS A 1 700 ? -6.106 3.640 6.820 1.00 78.62 700 LYS A O 1
ATOM 5588 N N . ASN A 1 701 ? -6.792 4.541 8.753 1.00 84.56 701 ASN A N 1
ATOM 5589 C CA . ASN A 1 701 ? -8.209 4.535 8.396 1.00 84.56 701 ASN A CA 1
ATOM 5590 C C . ASN A 1 701 ? -8.544 5.700 7.438 1.00 84.56 701 ASN A C 1
ATOM 5592 O O . ASN A 1 701 ? -9.210 5.469 6.432 1.00 84.56 701 ASN A O 1
ATOM 5596 N N . ASN A 1 702 ? -8.019 6.912 7.667 1.00 92.62 702 ASN A N 1
ATOM 5597 C CA . ASN A 1 702 ? -8.355 8.097 6.863 1.00 92.62 702 ASN A CA 1
ATOM 5598 C C . ASN A 1 702 ? -7.543 8.164 5.559 1.00 92.62 702 ASN A C 1
ATOM 5600 O O . ASN A 1 702 ? -8.132 8.238 4.484 1.00 92.62 702 ASN A O 1
ATOM 5604 N N . ILE A 1 703 ? -6.204 8.109 5.611 1.00 90.44 703 ILE A N 1
ATOM 5605 C CA . ILE A 1 703 ? -5.362 8.252 4.406 1.00 90.44 703 ILE A CA 1
ATOM 5606 C C . ILE A 1 703 ? -5.299 6.933 3.629 1.00 90.44 703 ILE A C 1
ATOM 5608 O O . ILE A 1 703 ? -5.650 6.898 2.450 1.00 90.44 703 ILE A O 1
ATOM 5612 N N . TYR A 1 704 ? -4.865 5.837 4.263 1.00 87.12 704 TYR A N 1
ATOM 5613 C CA . TYR A 1 704 ? -4.676 4.564 3.550 1.00 87.12 704 TYR A CA 1
ATOM 5614 C C . TYR A 1 704 ? -6.009 3.926 3.120 1.00 87.12 704 TYR A C 1
ATOM 5616 O O . TYR A 1 704 ? -6.101 3.430 1.999 1.00 87.12 704 TYR A O 1
ATOM 5624 N N . GLY A 1 705 ? -7.068 4.029 3.933 1.00 89.38 705 GLY A N 1
ATOM 5625 C CA . GLY A 1 705 ? -8.429 3.646 3.535 1.00 89.38 705 GLY A CA 1
ATOM 5626 C C . GLY A 1 705 ? -8.927 4.396 2.290 1.00 89.38 705 GLY A C 1
ATOM 5627 O O . GLY A 1 705 ? -9.348 3.760 1.321 1.00 89.38 705 GLY A O 1
ATOM 5628 N N . THR A 1 706 ? -8.787 5.730 2.260 1.00 95.50 706 THR A N 1
ATOM 5629 C CA . THR A 1 706 ? -9.083 6.544 1.061 1.00 95.50 706 THR A CA 1
ATOM 5630 C C . THR A 1 706 ? -8.231 6.104 -0.134 1.00 95.50 706 THR A C 1
ATOM 5632 O O . THR A 1 706 ? -8.732 5.990 -1.252 1.00 95.50 706 THR A O 1
ATOM 5635 N N . HIS A 1 707 ? -6.940 5.821 0.076 1.00 94.38 707 HIS A N 1
ATOM 5636 C CA . HIS A 1 707 ? -6.017 5.432 -0.995 1.00 94.38 707 HIS A CA 1
ATOM 5637 C C . HIS A 1 707 ? -6.389 4.087 -1.640 1.00 94.38 707 HIS A C 1
ATOM 5639 O O . HIS A 1 707 ? -6.410 3.988 -2.868 1.00 94.38 707 HIS A O 1
ATOM 5645 N N . VAL A 1 708 ? -6.748 3.076 -0.842 1.00 91.56 708 VAL A N 1
ATOM 5646 C CA . VAL A 1 708 ? -7.239 1.779 -1.346 1.00 91.56 708 VAL A CA 1
ATOM 5647 C C . VAL A 1 708 ? -8.497 1.967 -2.199 1.00 91.56 708 VAL A C 1
ATOM 5649 O O . VAL A 1 708 ? -8.596 1.404 -3.293 1.00 91.56 708 VAL A O 1
ATOM 5652 N N . LEU A 1 709 ? -9.425 2.811 -1.742 1.00 95.88 709 LEU A N 1
ATOM 5653 C CA . LEU A 1 709 ? -10.655 3.126 -2.462 1.00 95.88 709 LEU A CA 1
ATOM 5654 C C . LEU A 1 709 ? -10.374 3.854 -3.794 1.00 95.88 709 LEU A C 1
ATOM 5656 O O . LEU A 1 709 ? -10.950 3.494 -4.821 1.00 95.88 709 LEU A O 1
ATOM 5660 N N . LEU A 1 710 ? -9.437 4.810 -3.817 1.00 93.25 710 LEU A N 1
ATOM 5661 C CA . LEU A 1 710 ? -9.014 5.528 -5.029 1.00 93.25 710 LEU A CA 1
ATOM 5662 C C . LEU A 1 710 ? -8.316 4.623 -6.061 1.00 93.25 710 LEU A C 1
ATOM 5664 O O . LEU A 1 710 ? -8.598 4.738 -7.256 1.00 93.25 710 LEU A O 1
ATOM 5668 N N . GLU A 1 711 ? -7.437 3.706 -5.641 1.00 91.50 711 GLU A N 1
ATOM 5669 C CA . GLU A 1 711 ? -6.841 2.722 -6.560 1.00 91.50 711 GLU A CA 1
ATOM 5670 C C . GLU A 1 711 ? -7.902 1.769 -7.132 1.00 91.50 711 GLU A C 1
ATOM 5672 O O . GLU A 1 711 ? -7.891 1.513 -8.334 1.00 91.50 711 GLU A O 1
ATOM 5677 N N . ALA A 1 712 ? -8.878 1.318 -6.335 1.00 90.94 712 ALA A N 1
ATOM 5678 C CA . ALA A 1 712 ? -9.987 0.501 -6.837 1.00 90.94 712 ALA A CA 1
ATOM 5679 C C . ALA A 1 712 ? -10.858 1.250 -7.870 1.00 90.94 712 ALA A C 1
ATOM 5681 O O . ALA A 1 712 ? -11.215 0.690 -8.911 1.00 90.94 712 ALA A O 1
ATOM 5682 N N . CYS A 1 713 ? -11.138 2.542 -7.656 1.00 92.06 713 CYS A N 1
ATOM 5683 C CA . CYS A 1 713 ? -11.827 3.392 -8.640 1.00 92.06 713 CYS A CA 1
ATOM 5684 C C . CYS A 1 713 ? -11.040 3.501 -9.959 1.00 92.06 713 CYS A C 1
ATOM 5686 O O . CYS A 1 713 ? -11.602 3.378 -11.046 1.00 92.06 713 CYS A O 1
ATOM 5688 N N . LYS A 1 714 ? -9.721 3.697 -9.862 1.00 87.25 714 LYS A N 1
ATOM 5689 C CA . LYS A 1 714 ? -8.778 3.808 -10.988 1.00 87.25 714 LYS A CA 1
ATOM 5690 C C . LYS A 1 714 ? -8.584 2.489 -11.751 1.00 87.25 714 LYS A C 1
ATOM 5692 O O . LYS A 1 714 ? -8.330 2.521 -12.957 1.00 87.25 714 LYS A O 1
ATOM 5697 N N . VAL A 1 715 ? -8.679 1.344 -11.072 1.00 80.25 715 VAL A N 1
ATOM 5698 C CA . VAL A 1 715 ? -8.602 0.003 -11.679 1.00 80.25 715 VAL A CA 1
ATOM 5699 C C . VAL A 1 715 ? -9.906 -0.365 -12.390 1.00 80.25 715 VAL A C 1
ATOM 5701 O O . VAL A 1 715 ? -9.853 -0.892 -13.499 1.00 80.25 715 VAL A O 1
ATOM 5704 N N . THR A 1 716 ? -11.060 -0.065 -11.787 1.00 83.00 716 THR A N 1
ATOM 5705 C CA . THR A 1 716 ? -12.380 -0.384 -12.361 1.00 83.00 716 THR A CA 1
ATOM 5706 C C . THR A 1 716 ? -12.803 0.577 -13.475 1.00 83.00 716 THR A C 1
ATOM 5708 O O . THR A 1 716 ? -13.405 0.143 -14.451 1.00 83.00 716 THR A O 1
ATOM 5711 N N . GLY A 1 717 ? -12.487 1.874 -13.369 1.00 84.81 717 GLY A N 1
ATOM 5712 C CA . GLY A 1 717 ? -12.734 2.879 -14.416 1.00 84.81 717 GLY A CA 1
ATOM 5713 C C . GLY A 1 717 ? -14.209 3.211 -14.694 1.00 84.81 717 GLY A C 1
ATOM 5714 O O . GLY A 1 717 ? -14.496 3.999 -15.589 1.00 84.81 717 GLY A O 1
ATOM 5715 N N . GLN A 1 718 ? -15.140 2.625 -13.937 1.00 89.06 718 GLN A N 1
ATOM 5716 C CA . GLN A 1 718 ? -16.594 2.765 -14.110 1.00 89.06 718 GLN A CA 1
ATOM 5717 C C . GLN A 1 718 ? -17.220 3.913 -13.294 1.00 89.06 718 GLN A C 1
ATOM 5719 O O . GLN A 1 718 ? -18.382 4.260 -13.509 1.00 89.06 718 GLN A O 1
ATOM 5724 N N . ILE A 1 719 ? -16.468 4.485 -12.347 1.00 96.94 719 ILE A N 1
ATOM 5725 C CA . ILE A 1 719 ? -16.951 5.529 -11.435 1.00 96.94 719 ILE A CA 1
ATOM 5726 C C . ILE A 1 719 ? -17.142 6.844 -12.190 1.00 96.94 719 ILE A C 1
ATOM 5728 O O . ILE A 1 719 ? -16.232 7.327 -12.857 1.00 96.94 719 ILE A O 1
ATOM 5732 N N . ARG A 1 720 ? -18.330 7.430 -12.039 1.00 96.31 720 ARG A N 1
ATOM 5733 C CA . ARG A 1 720 ? -18.777 8.687 -12.655 1.00 96.31 720 ARG A CA 1
ATOM 5734 C C . ARG A 1 720 ? -18.793 9.861 -11.677 1.00 96.31 720 ARG A C 1
ATOM 5736 O O . ARG A 1 720 ? -18.761 11.008 -12.117 1.00 96.31 720 ARG A O 1
ATOM 5743 N N . ARG A 1 721 ? -18.835 9.587 -10.368 1.00 97.50 721 ARG A N 1
ATOM 5744 C CA . ARG A 1 721 ? -18.759 10.594 -9.300 1.00 97.50 721 ARG A CA 1
ATOM 5745 C C . ARG A 1 721 ? -18.190 9.995 -8.012 1.00 97.50 721 ARG A C 1
ATOM 5747 O O . ARG A 1 721 ? -18.679 8.974 -7.535 1.00 97.50 721 ARG A O 1
ATOM 5754 N N . PHE A 1 722 ? -17.169 10.634 -7.450 1.00 98.38 722 PHE A N 1
ATOM 5755 C CA . PHE A 1 722 ? -16.522 10.245 -6.195 1.00 98.38 722 PHE A CA 1
ATOM 5756 C C . PHE A 1 722 ? -16.547 11.426 -5.220 1.00 98.38 722 PHE A C 1
ATOM 5758 O O . PHE A 1 722 ? -15.774 12.364 -5.381 1.00 98.38 722 PHE A O 1
ATOM 5765 N N . ILE A 1 723 ? -17.439 11.402 -4.232 1.00 98.62 723 ILE A N 1
ATOM 5766 C CA . ILE A 1 723 ? -17.605 12.480 -3.250 1.00 98.62 723 ILE A CA 1
ATOM 5767 C C . ILE A 1 723 ? -16.799 12.130 -1.997 1.00 98.62 723 ILE A C 1
ATOM 5769 O O . ILE A 1 723 ? -17.105 11.144 -1.328 1.00 98.62 723 ILE A O 1
ATOM 5773 N N . HIS A 1 724 ? -15.772 12.915 -1.677 1.00 98.44 724 HIS A N 1
ATOM 5774 C CA . HIS A 1 724 ? -14.934 12.743 -0.489 1.00 98.44 724 HIS A CA 1
ATOM 5775 C C . HIS A 1 724 ? -15.326 13.717 0.623 1.00 98.44 724 HIS A C 1
ATOM 5777 O O . HIS A 1 724 ? -15.437 14.920 0.383 1.00 98.44 724 HIS A O 1
ATOM 5783 N N . VAL A 1 725 ? -15.486 13.205 1.845 1.00 97.44 725 VAL A N 1
ATOM 5784 C CA . VAL A 1 725 ? -15.915 14.010 2.994 1.00 97.44 725 VAL A CA 1
ATOM 5785 C C . VAL A 1 725 ? -14.728 14.388 3.873 1.00 97.44 725 VAL A C 1
ATOM 5787 O O . VAL A 1 725 ? -14.238 13.597 4.685 1.00 97.44 725 VAL A O 1
ATOM 5790 N N . SER A 1 726 ? -14.283 15.627 3.696 1.00 95.62 726 SER A N 1
ATOM 5791 C CA . SER A 1 726 ? -13.273 16.325 4.490 1.00 95.62 726 SER A CA 1
ATOM 5792 C C . SER A 1 726 ? -13.939 17.104 5.645 1.00 95.62 726 SER A C 1
ATOM 5794 O O . SER A 1 726 ? -15.088 16.831 5.995 1.00 95.62 726 SER A O 1
ATOM 5796 N N . THR A 1 727 ? -13.229 18.038 6.277 1.00 93.94 727 THR A N 1
ATOM 5797 C CA . THR A 1 727 ? -13.690 18.840 7.434 1.00 93.94 727 THR A CA 1
ATOM 5798 C C . THR A 1 727 ? -13.225 20.290 7.276 1.00 93.94 727 THR A C 1
ATOM 5800 O O . THR A 1 727 ? -12.309 20.538 6.505 1.00 93.94 727 THR A O 1
ATOM 5803 N N . ASP A 1 728 ? -13.819 21.249 7.976 1.00 91.56 728 ASP A N 1
ATOM 5804 C CA . ASP A 1 728 ? -13.328 22.637 8.050 1.00 91.56 728 ASP A CA 1
ATOM 5805 C C . ASP A 1 728 ? -11.909 22.760 8.640 1.00 91.56 728 ASP A C 1
ATOM 5807 O O . ASP A 1 728 ? -11.083 23.485 8.092 1.00 91.56 728 ASP A O 1
ATOM 5811 N N . GLU A 1 729 ? -11.582 21.975 9.672 1.00 90.44 729 GLU A N 1
ATOM 5812 C CA . GLU A 1 729 ? -10.269 21.964 10.348 1.00 90.44 729 GLU A CA 1
ATOM 5813 C C . GLU A 1 729 ? -9.045 21.782 9.416 1.00 90.44 729 GLU A C 1
ATOM 5815 O O . GLU A 1 729 ? -7.912 22.020 9.835 1.00 90.44 729 GLU A O 1
ATOM 5820 N N . VAL A 1 730 ? -9.222 21.342 8.158 1.00 90.81 730 VAL A N 1
ATOM 5821 C CA . VAL A 1 730 ? -8.110 21.232 7.190 1.00 90.81 730 VAL A CA 1
ATOM 5822 C C . VAL A 1 730 ? -7.534 22.585 6.767 1.00 90.81 730 VAL A C 1
ATOM 5824 O O . VAL A 1 730 ? -6.411 22.626 6.265 1.00 90.81 730 VAL A O 1
ATOM 5827 N N . TYR A 1 731 ? -8.279 23.674 6.965 1.00 89.94 731 TYR A N 1
ATOM 5828 C CA . TYR A 1 731 ? -7.819 25.043 6.734 1.00 89.94 731 TYR A CA 1
ATOM 5829 C C . TYR A 1 731 ? -6.910 25.575 7.849 1.00 89.94 731 TYR A C 1
ATOM 5831 O O . TYR A 1 731 ? -6.199 26.546 7.612 1.00 89.94 731 TYR A O 1
ATOM 5839 N N . GLY A 1 732 ? -6.907 24.935 9.023 1.00 85.94 732 GLY A N 1
ATOM 5840 C CA . GLY A 1 732 ? -6.259 25.455 10.226 1.00 85.94 732 GLY A CA 1
ATOM 5841 C C . GLY A 1 732 ? -7.066 26.548 10.930 1.00 85.94 732 GLY A C 1
ATOM 5842 O O . GLY A 1 732 ? -8.200 26.859 10.556 1.00 85.94 732 GLY A O 1
ATOM 5843 N N . GLU A 1 733 ? -6.471 27.104 11.981 1.00 83.62 733 GLU A N 1
ATOM 5844 C CA . GLU A 1 733 ? -7.022 28.211 12.763 1.00 83.62 733 GLU A CA 1
ATOM 5845 C C . GLU A 1 733 ? -7.287 29.455 11.896 1.00 83.62 733 GLU A C 1
ATOM 5847 O O . GLU A 1 733 ? -6.537 29.769 10.972 1.00 83.62 733 GLU A O 1
ATOM 5852 N N . THR A 1 734 ? -8.383 30.160 12.180 1.00 81.06 734 THR A N 1
ATOM 5853 C CA . THR A 1 734 ? -8.741 31.431 11.533 1.00 81.06 734 THR A CA 1
ATOM 5854 C C . THR A 1 734 ? -8.659 32.567 12.551 1.00 81.06 734 THR A C 1
ATOM 5856 O O . THR A 1 734 ? -9.177 32.411 13.654 1.00 81.06 734 THR A O 1
ATOM 5859 N N . ASP A 1 735 ? -8.067 33.709 12.180 1.00 72.38 735 ASP A N 1
ATOM 5860 C CA . ASP A 1 735 ? -7.967 34.885 13.056 1.00 72.38 735 ASP A CA 1
ATOM 5861 C C . ASP A 1 735 ? -9.340 35.308 13.620 1.00 72.38 735 ASP A C 1
ATOM 5863 O O . ASP A 1 735 ? -10.364 35.283 12.924 1.00 72.38 735 ASP A O 1
ATOM 5867 N N . GLU A 1 736 ? -9.375 35.743 14.882 1.00 67.75 736 GLU A N 1
ATOM 5868 C CA . GLU A 1 736 ? -10.622 36.178 15.531 1.00 67.75 736 GLU A CA 1
ATOM 5869 C C . GLU A 1 736 ? -11.235 37.398 14.816 1.00 67.75 736 GLU A C 1
ATOM 5871 O O . GLU A 1 736 ? -12.440 37.419 14.572 1.00 67.75 736 GLU A O 1
ATOM 5876 N N . ASP A 1 737 ? -10.397 38.331 14.348 1.00 70.25 737 ASP A N 1
ATOM 5877 C CA . ASP A 1 737 ? -10.790 39.512 13.562 1.00 70.25 737 ASP A CA 1
ATOM 5878 C C . ASP A 1 737 ? -11.165 39.206 12.089 1.00 70.25 737 ASP A C 1
ATOM 5880 O O . ASP A 1 737 ? -11.479 40.119 11.318 1.00 70.25 737 ASP A O 1
ATOM 5884 N N . ALA A 1 738 ? -11.131 37.942 11.641 1.00 70.50 738 ALA A N 1
ATOM 5885 C CA . ALA A 1 738 ? -11.398 37.600 10.242 1.00 70.50 738 ALA A CA 1
ATOM 5886 C C . ALA A 1 738 ? -12.864 37.865 9.839 1.00 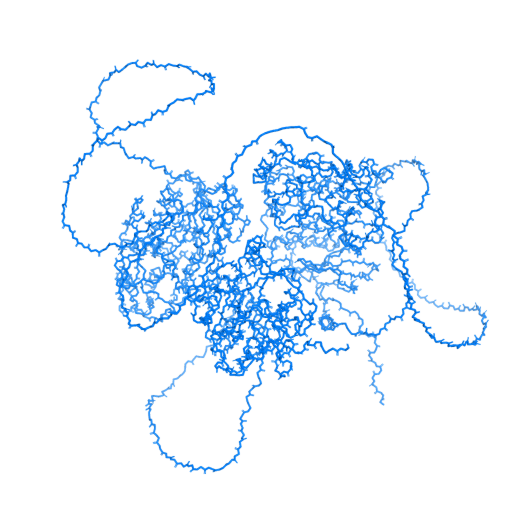70.50 738 ALA A C 1
ATOM 5888 O O . ALA A 1 738 ? -13.791 37.175 10.274 1.00 70.50 738 ALA A O 1
ATOM 5889 N N . VAL A 1 739 ? -13.054 38.839 8.943 1.00 69.94 739 VAL A N 1
ATOM 5890 C CA . VAL A 1 739 ? -14.363 39.251 8.390 1.00 69.94 739 VAL A CA 1
ATOM 5891 C C . VAL A 1 739 ? -14.824 38.356 7.226 1.00 69.94 739 VAL A C 1
ATOM 5893 O O . VAL A 1 739 ? -16.009 38.317 6.904 1.00 69.94 739 VAL A O 1
ATOM 5896 N N . VAL A 1 740 ? -13.906 37.620 6.590 1.00 72.81 740 VAL A N 1
ATOM 5897 C CA . VAL A 1 740 ? -14.177 36.745 5.436 1.00 72.81 740 VAL A CA 1
ATOM 5898 C C . VAL A 1 740 ? -13.779 35.313 5.785 1.00 72.81 740 VAL A C 1
ATOM 5900 O O . VAL A 1 740 ? -12.678 35.083 6.281 1.00 72.81 740 VAL A O 1
ATOM 5903 N N . GLY A 1 741 ? -14.678 34.359 5.544 1.00 78.81 741 GLY A N 1
ATOM 5904 C CA . GLY A 1 741 ? -14.440 32.942 5.814 1.00 78.81 741 GLY A CA 1
ATOM 5905 C C . GLY A 1 741 ? -13.547 32.266 4.773 1.00 78.81 741 GLY A C 1
ATOM 5906 O O . GLY A 1 741 ? -13.372 32.749 3.654 1.00 78.81 741 GLY A O 1
ATOM 5907 N N . ASN A 1 742 ? -12.997 31.108 5.133 1.00 84.00 742 ASN A N 1
ATOM 5908 C CA . ASN A 1 742 ? -12.203 30.295 4.223 1.00 84.00 742 ASN A CA 1
ATOM 5909 C C . ASN A 1 742 ? -13.071 29.744 3.084 1.00 84.00 742 ASN A C 1
ATOM 5911 O O . ASN A 1 742 ? -13.965 28.926 3.303 1.00 84.00 742 ASN A O 1
ATOM 5915 N N . HIS A 1 743 ? -12.775 30.180 1.862 1.00 89.00 743 HIS A N 1
ATOM 5916 C CA . HIS A 1 743 ? -13.406 29.718 0.625 1.00 89.00 743 HIS A CA 1
ATOM 5917 C C . HIS A 1 743 ? -12.713 28.454 0.091 1.00 89.00 743 HIS A C 1
ATOM 5919 O O . HIS A 1 743 ? -11.654 28.044 0.575 1.00 89.00 743 HIS A O 1
ATOM 5925 N N . GLU A 1 744 ? -13.273 27.782 -0.917 1.00 90.19 744 GLU A N 1
ATOM 5926 C CA . GLU A 1 744 ? -12.774 26.455 -1.314 1.00 90.19 744 GLU A CA 1
ATOM 5927 C C . GLU A 1 744 ? -11.336 26.415 -1.858 1.00 90.19 744 GLU A C 1
ATOM 5929 O O . GLU A 1 744 ? -10.722 25.342 -1.871 1.00 90.19 744 GLU A O 1
ATOM 5934 N N . ALA A 1 745 ? -10.789 27.560 -2.271 1.00 84.12 745 ALA A N 1
ATOM 5935 C CA . ALA A 1 745 ? -9.413 27.691 -2.748 1.00 84.12 745 ALA A CA 1
ATOM 5936 C C . ALA A 1 745 ? -8.415 28.195 -1.682 1.00 84.12 745 ALA A C 1
ATOM 5938 O O . ALA A 1 745 ? -7.230 28.304 -2.000 1.00 84.12 745 ALA A O 1
ATOM 5939 N N . SER A 1 746 ? -8.851 28.448 -0.438 1.00 87.44 746 SER A N 1
ATOM 5940 C CA . SER A 1 746 ? -7.940 28.671 0.696 1.00 87.44 746 SER A CA 1
ATOM 5941 C C . SER A 1 746 ? -6.976 27.488 0.877 1.00 87.44 746 SER A C 1
ATOM 5943 O O . SER A 1 746 ? -7.303 26.334 0.576 1.00 87.44 746 SER A O 1
ATOM 5945 N N . GLN A 1 747 ? -5.769 27.778 1.369 1.00 85.81 747 GLN A N 1
ATOM 5946 C CA . GLN A 1 747 ? -4.717 26.783 1.573 1.00 85.81 747 GLN A CA 1
ATOM 5947 C C . GLN A 1 747 ? -5.079 25.793 2.693 1.00 85.81 747 GLN A C 1
ATOM 5949 O O . GLN A 1 747 ? -5.707 26.158 3.681 1.00 85.81 747 GLN A O 1
ATOM 5954 N N . LEU A 1 748 ? -4.642 24.538 2.552 1.00 90.19 748 LEU A N 1
ATOM 5955 C CA . LEU A 1 748 ? -4.728 23.552 3.629 1.00 90.19 748 LEU A CA 1
ATOM 5956 C C . LEU A 1 748 ? -3.567 23.758 4.613 1.00 90.19 748 LEU A C 1
ATOM 5958 O O . LEU A 1 748 ? -2.409 23.560 4.236 1.00 90.19 748 LEU A O 1
ATOM 5962 N N . LEU A 1 749 ? -3.881 24.135 5.854 1.00 90.00 749 LEU A N 1
ATOM 5963 C CA . LEU A 1 749 ? -2.934 24.365 6.955 1.00 90.00 749 LEU A CA 1
ATOM 5964 C C . LEU A 1 749 ? -3.354 23.583 8.222 1.00 90.00 749 LEU A C 1
ATOM 5966 O O . LEU A 1 749 ? -3.547 24.174 9.280 1.00 90.00 749 LEU A O 1
ATOM 5970 N N . PRO A 1 750 ? -3.532 22.250 8.143 1.00 89.81 750 PRO A N 1
ATOM 5971 C CA . PRO A 1 750 ? -4.047 21.455 9.256 1.00 89.81 750 PRO A CA 1
ATOM 5972 C C . PRO A 1 750 ? -3.128 21.493 10.486 1.00 89.81 750 PRO A C 1
ATOM 5974 O O . PRO A 1 750 ? -1.954 21.125 10.419 1.00 89.81 750 PRO A O 1
ATOM 5977 N N . THR A 1 751 ? -3.700 21.873 11.623 1.00 86.44 751 THR A N 1
ATOM 5978 C CA . THR A 1 751 ? -3.012 22.128 12.899 1.00 86.44 751 THR A CA 1
ATOM 5979 C C . THR A 1 751 ? -2.935 20.923 13.842 1.00 86.44 751 THR A C 1
ATOM 5981 O O . THR A 1 751 ? -2.109 20.905 14.754 1.00 86.44 751 THR A O 1
ATOM 5984 N N . ASN A 1 752 ? -3.766 19.892 13.643 1.00 84.38 752 ASN A N 1
ATOM 5985 C CA . ASN A 1 752 ? -3.888 18.749 14.553 1.00 84.38 752 ASN A CA 1
ATOM 5986 C C . ASN A 1 752 ? -3.833 17.393 13.806 1.00 84.38 752 ASN A C 1
ATOM 5988 O O . ASN A 1 752 ? -4.033 17.347 12.590 1.00 84.38 752 ASN A O 1
ATOM 5992 N N . PRO A 1 753 ? -3.560 16.254 14.480 1.00 82.31 753 PRO A N 1
ATOM 5993 C CA . PRO A 1 753 ? -3.364 14.978 13.783 1.00 82.31 753 PRO A CA 1
ATOM 5994 C C . PRO A 1 753 ? -4.615 14.462 13.052 1.00 82.31 753 PRO A C 1
ATOM 5996 O O . PRO A 1 753 ? -4.491 13.812 12.012 1.00 82.31 753 PRO A O 1
ATOM 5999 N N . TYR A 1 754 ? -5.824 14.763 13.536 1.00 87.81 754 TYR A N 1
ATOM 6000 C CA . TYR A 1 754 ? -7.058 14.442 12.817 1.00 87.81 754 TYR A CA 1
ATOM 6001 C C . TYR A 1 754 ? -7.167 15.264 11.525 1.00 87.81 754 TYR A C 1
ATOM 6003 O O . TYR A 1 754 ? -7.260 14.668 10.445 1.00 87.81 754 TYR A O 1
ATOM 6011 N N . SER A 1 755 ? -7.078 16.595 11.606 1.00 89.62 755 SER A N 1
ATOM 6012 C CA . SER A 1 755 ? -7.181 17.475 10.437 1.00 89.62 755 SER A CA 1
ATOM 6013 C C . SER A 1 755 ? -6.064 17.217 9.420 1.00 89.62 755 SER A C 1
ATOM 6015 O O . SER A 1 755 ? -6.329 17.151 8.218 1.00 89.62 755 SER A O 1
ATOM 6017 N N . ALA A 1 756 ? -4.848 16.903 9.878 1.00 88.12 756 ALA A N 1
ATOM 6018 C CA . ALA A 1 756 ? -3.730 16.511 9.021 1.00 88.12 756 ALA A CA 1
ATOM 6019 C C . ALA A 1 756 ? -4.012 15.217 8.240 1.00 88.12 756 ALA A C 1
ATOM 6021 O O . ALA A 1 756 ? -3.666 15.114 7.060 1.00 88.12 756 ALA A O 1
ATOM 6022 N N . THR A 1 757 ? -4.695 14.236 8.845 1.00 89.44 757 THR A N 1
ATOM 6023 C CA . THR A 1 757 ? -5.077 13.006 8.126 1.00 89.44 757 THR A CA 1
ATOM 6024 C C . THR A 1 757 ? -6.241 13.204 7.156 1.00 89.44 757 THR A C 1
ATOM 6026 O O . THR A 1 757 ? -6.272 12.538 6.120 1.00 89.44 757 THR A O 1
ATOM 6029 N N . LYS A 1 758 ? -7.156 14.145 7.428 1.00 93.94 758 LYS A N 1
ATOM 6030 C CA . LYS A 1 758 ? -8.191 14.568 6.470 1.00 93.94 758 LYS A CA 1
ATOM 6031 C C . LYS A 1 758 ? -7.580 15.301 5.274 1.00 93.94 758 LYS A C 1
ATOM 6033 O O . LYS A 1 758 ? -7.800 14.878 4.143 1.00 93.94 758 LYS A O 1
ATOM 6038 N N . ALA A 1 759 ? -6.728 16.297 5.510 1.00 92.12 759 ALA A N 1
ATOM 6039 C CA . ALA A 1 759 ? -5.994 16.997 4.457 1.00 92.12 759 ALA A CA 1
ATOM 6040 C C . ALA A 1 759 ? -5.121 16.034 3.627 1.00 92.12 759 ALA A C 1
ATOM 6042 O O . ALA A 1 759 ? -5.127 16.089 2.400 1.00 92.12 759 ALA A O 1
ATOM 6043 N N . GLY A 1 760 ? -4.426 15.089 4.271 1.00 87.81 760 GLY A N 1
ATOM 6044 C CA . GLY A 1 760 ? -3.623 14.070 3.587 1.00 87.81 760 GLY A CA 1
ATOM 6045 C C . GLY A 1 760 ? -4.443 13.136 2.686 1.00 87.81 760 GLY A C 1
ATOM 6046 O O . GLY A 1 760 ? -3.992 12.790 1.593 1.00 87.81 760 GLY A O 1
ATOM 6047 N N . ALA A 1 761 ? -5.658 12.761 3.101 1.00 91.88 761 ALA A N 1
ATOM 6048 C CA . ALA A 1 761 ? -6.594 12.011 2.264 1.00 91.88 761 ALA A CA 1
ATOM 6049 C C . ALA A 1 761 ? -7.100 12.866 1.087 1.00 91.88 761 ALA A C 1
ATOM 6051 O O . ALA A 1 761 ? -7.084 12.418 -0.061 1.00 91.88 761 ALA A O 1
ATOM 6052 N N . GLU A 1 762 ? -7.454 14.125 1.346 1.00 93.69 762 GLU A N 1
ATOM 6053 C CA . GLU A 1 762 ? -7.920 15.078 0.338 1.00 93.69 762 GLU A CA 1
ATOM 6054 C C . GLU A 1 762 ? -6.856 15.354 -0.742 1.00 93.69 762 GLU A C 1
ATOM 6056 O O . GLU A 1 762 ? -7.163 15.343 -1.937 1.00 93.69 762 GLU A O 1
ATOM 6061 N N . MET A 1 763 ? -5.582 15.494 -0.356 1.00 90.50 763 MET A N 1
ATOM 6062 C CA . MET A 1 763 ? -4.458 15.626 -1.291 1.00 90.50 763 MET A CA 1
ATOM 6063 C C . MET A 1 763 ? -4.308 14.402 -2.208 1.00 90.50 763 MET A C 1
ATOM 6065 O O . MET A 1 763 ? -3.929 14.562 -3.371 1.00 90.50 763 MET A O 1
ATOM 6069 N N . LEU A 1 764 ? -4.628 13.189 -1.736 1.00 83.38 764 LEU A N 1
ATOM 6070 C CA . LEU A 1 764 ? -4.678 12.001 -2.595 1.00 83.38 764 LEU A CA 1
ATOM 6071 C C . LEU A 1 764 ? -5.872 12.057 -3.553 1.00 83.38 764 LEU A C 1
ATOM 6073 O O . LEU A 1 764 ? -5.688 11.834 -4.746 1.00 83.38 764 LEU A O 1
ATOM 6077 N N . VAL A 1 765 ? -7.069 12.410 -3.081 1.00 92.94 765 VAL A N 1
ATOM 6078 C CA . VAL A 1 765 ? -8.268 12.558 -3.932 1.00 92.94 765 VAL A CA 1
ATOM 6079 C C . VAL A 1 765 ? -8.012 13.569 -5.060 1.00 92.94 765 VAL A C 1
ATOM 6081 O O . VAL A 1 765 ? -8.194 13.254 -6.239 1.00 92.94 765 VAL A O 1
ATOM 6084 N N . MET A 1 766 ? -7.474 14.740 -4.714 1.00 88.06 766 MET A N 1
ATOM 6085 C CA . MET A 1 766 ? -7.060 15.796 -5.641 1.00 88.06 766 MET A CA 1
ATOM 6086 C C . MET A 1 766 ? -5.991 15.319 -6.638 1.00 88.06 766 MET A C 1
ATOM 6088 O O . MET A 1 766 ? -6.102 15.570 -7.843 1.00 88.06 766 MET A O 1
ATOM 6092 N N . ALA A 1 767 ? -4.963 14.606 -6.164 1.00 83.19 767 ALA A N 1
ATOM 6093 C CA . ALA A 1 767 ? -3.918 14.058 -7.025 1.00 83.19 767 ALA A CA 1
ATOM 6094 C C . ALA A 1 767 ? -4.463 12.997 -7.994 1.00 83.19 767 ALA A C 1
ATOM 6096 O O . ALA A 1 767 ? -4.038 12.959 -9.144 1.00 83.19 767 ALA A O 1
ATOM 6097 N N . TYR A 1 768 ? -5.428 12.169 -7.586 1.00 88.31 768 TYR A N 1
ATOM 6098 C CA . TYR A 1 768 ? -5.992 11.125 -8.447 1.00 88.31 768 TYR A CA 1
ATOM 6099 C C . TYR A 1 768 ? -6.958 11.690 -9.490 1.00 88.31 768 TYR A C 1
ATOM 6101 O O . TYR A 1 768 ? -6.947 11.225 -10.632 1.00 88.31 768 TYR A O 1
ATOM 6109 N N . GLY A 1 769 ? -7.718 12.734 -9.145 1.00 85.12 769 GLY A N 1
ATOM 6110 C CA . GLY A 1 769 ? -8.465 13.520 -10.126 1.00 85.12 769 GLY A CA 1
ATOM 6111 C C . GLY A 1 769 ? -7.540 14.094 -11.203 1.00 85.12 769 GLY A C 1
ATOM 6112 O O . GLY A 1 769 ? -7.735 13.837 -12.389 1.00 85.12 769 GLY A O 1
ATOM 6113 N N . ARG A 1 770 ? -6.460 14.778 -10.797 1.00 80.06 770 ARG A N 1
ATOM 6114 C CA . ARG A 1 770 ? -5.490 15.392 -11.725 1.00 80.06 770 ARG A CA 1
ATOM 6115 C C . ARG A 1 770 ? -4.660 14.385 -12.534 1.00 80.06 770 ARG A C 1
ATOM 6117 O O . ARG A 1 770 ? -4.415 14.622 -13.710 1.00 80.06 770 ARG A O 1
ATOM 6124 N N . SER A 1 771 ? -4.191 13.292 -11.929 1.00 72.25 771 SER A N 1
ATOM 6125 C CA . SER A 1 771 ? -3.255 12.347 -12.570 1.00 72.25 771 SER A CA 1
ATOM 6126 C C . SER A 1 771 ? -3.923 11.211 -13.346 1.00 72.25 771 SER A C 1
ATOM 6128 O O . SER A 1 771 ? -3.279 10.624 -14.214 1.00 72.25 771 SER A O 1
ATOM 6130 N N . TYR A 1 772 ? -5.178 10.872 -13.033 1.00 79.62 772 TYR A N 1
ATOM 6131 C CA . TYR A 1 772 ? -5.879 9.731 -13.637 1.00 79.62 772 TYR A CA 1
ATOM 6132 C C . TYR A 1 772 ? -7.277 10.067 -14.173 1.00 79.62 772 TYR A C 1
ATOM 6134 O O . TYR A 1 772 ? -7.932 9.177 -14.712 1.00 79.62 772 TYR A O 1
ATOM 6142 N N . GLY A 1 773 ? -7.740 11.314 -14.039 1.00 89.12 773 GLY A N 1
ATOM 6143 C CA . GLY A 1 773 ? -9.062 11.734 -14.504 1.00 89.12 773 GLY A CA 1
ATOM 6144 C C . GLY A 1 773 ? -10.223 11.168 -13.682 1.00 89.12 773 GLY A C 1
ATOM 6145 O O . GLY A 1 773 ? -11.331 11.072 -14.204 1.00 89.12 773 GLY A O 1
ATOM 6146 N N . LEU A 1 774 ? -9.997 10.761 -12.422 1.00 92.69 774 LEU A N 1
ATOM 6147 C CA . LEU A 1 774 ? -11.101 10.313 -11.567 1.00 92.69 774 LEU A CA 1
ATOM 6148 C C . LEU A 1 774 ? -12.081 11.474 -11.307 1.00 92.69 774 LEU A C 1
ATOM 6150 O O . LEU A 1 774 ? -11.630 12.568 -10.955 1.00 92.69 774 LEU A O 1
ATOM 6154 N N . PRO A 1 775 ? -13.405 11.256 -11.424 1.00 96.38 775 PRO A N 1
ATOM 6155 C CA . PRO A 1 775 ? -14.394 12.321 -11.301 1.00 96.38 775 PRO A CA 1
ATOM 6156 C C . PRO A 1 775 ? -14.700 12.643 -9.832 1.00 96.38 775 PRO A C 1
ATOM 6158 O O . PRO A 1 775 ? -15.765 12.325 -9.298 1.00 96.38 775 PRO A O 1
ATOM 6161 N N . VAL A 1 776 ? -13.715 13.236 -9.163 1.00 97.38 776 VAL A N 1
ATOM 6162 C CA . VAL A 1 776 ? -13.748 13.564 -7.736 1.00 97.38 776 VAL A CA 1
ATOM 6163 C C . VAL A 1 776 ? -14.503 14.863 -7.455 1.00 97.38 776 VAL A C 1
ATOM 6165 O O . VAL A 1 776 ? -14.470 15.793 -8.254 1.00 97.38 776 VAL A O 1
ATOM 6168 N N . ILE A 1 777 ? -15.156 14.924 -6.299 1.00 98.31 777 ILE A N 1
ATOM 6169 C CA . ILE A 1 777 ? -15.742 16.114 -5.675 1.00 98.31 777 ILE A CA 1
ATOM 6170 C C . ILE A 1 777 ? -15.362 16.042 -4.193 1.00 98.31 777 ILE A C 1
ATOM 6172 O O . ILE A 1 777 ? -15.426 14.961 -3.607 1.00 98.31 777 ILE A O 1
ATOM 6176 N N . THR A 1 778 ? -14.988 17.154 -3.569 1.00 98.06 778 THR A N 1
ATOM 6177 C CA . THR A 1 778 ? -14.720 17.189 -2.118 1.00 98.06 778 THR A CA 1
ATOM 6178 C C . THR A 1 778 ? -15.746 18.063 -1.413 1.00 98.06 778 THR A C 1
ATOM 6180 O O . THR A 1 778 ? -16.116 19.116 -1.924 1.00 98.06 778 THR A O 1
ATOM 6183 N N . THR A 1 779 ? -16.166 17.668 -0.216 1.00 97.94 779 THR A N 1
ATOM 6184 C CA . THR A 1 779 ? -16.931 18.525 0.698 1.00 97.94 779 THR A CA 1
ATOM 6185 C C . THR A 1 779 ? -16.136 18.788 1.973 1.00 97.94 779 THR A C 1
ATOM 6187 O O . THR A 1 779 ? -15.658 17.825 2.577 1.00 97.94 779 THR A O 1
ATOM 6190 N N . ARG A 1 780 ? -16.035 20.042 2.421 1.00 96.56 780 ARG A N 1
ATOM 6191 C CA . ARG A 1 780 ? -15.501 20.415 3.746 1.00 96.56 780 ARG A CA 1
ATOM 6192 C C . ARG A 1 780 ? -16.661 20.953 4.585 1.00 96.56 780 ARG A C 1
ATOM 6194 O O . ARG A 1 780 ? -17.383 21.820 4.111 1.00 96.56 780 ARG A O 1
ATOM 6201 N N . GLY A 1 781 ? -16.897 20.402 5.775 1.00 92.88 781 GLY A N 1
ATOM 6202 C CA . GLY A 1 781 ? -18.062 20.752 6.600 1.00 92.88 781 GLY A CA 1
ATOM 6203 C C . GLY A 1 781 ? -17.693 21.320 7.966 1.00 92.88 781 GLY A C 1
ATOM 6204 O O . GLY A 1 781 ? -16.683 20.905 8.532 1.00 92.88 781 GLY A O 1
ATOM 6205 N N . ASN A 1 782 ? -18.536 22.214 8.497 1.00 91.25 782 ASN A N 1
ATOM 6206 C CA . ASN A 1 782 ? -18.496 22.624 9.906 1.00 91.25 782 ASN A CA 1
ATOM 6207 C C . ASN A 1 782 ? -18.923 21.487 10.861 1.00 91.25 782 ASN A C 1
ATOM 6209 O O . ASN A 1 782 ? -19.318 20.395 10.443 1.00 91.25 782 ASN A O 1
ATOM 6213 N N . ASN A 1 783 ? -18.884 21.755 12.172 1.00 91.50 783 ASN A N 1
ATOM 6214 C CA . ASN A 1 783 ? -19.345 20.821 13.198 1.00 91.50 783 ASN A CA 1
ATOM 6215 C C . ASN A 1 783 ? -20.831 20.481 13.008 1.00 91.50 783 ASN A C 1
ATOM 6217 O O . ASN A 1 783 ? -21.681 21.363 12.917 1.00 91.50 783 ASN A O 1
ATOM 6221 N N . VAL A 1 784 ? -21.153 19.187 12.997 1.00 94.38 784 VAL A N 1
ATOM 6222 C CA . VAL A 1 784 ? -22.524 18.689 12.805 1.00 94.38 784 VAL A CA 1
ATOM 6223 C C . VAL A 1 784 ? -23.053 18.104 14.112 1.00 94.38 784 VAL A C 1
ATOM 6225 O O . VAL A 1 784 ? -22.314 17.419 14.824 1.00 94.38 784 VAL A O 1
ATOM 6228 N N . TYR A 1 785 ? -24.329 18.332 14.422 1.00 96.56 785 TYR A N 1
ATOM 6229 C CA . TYR A 1 785 ? -24.990 17.810 15.623 1.00 96.56 785 TYR A CA 1
ATOM 6230 C C . TYR A 1 785 ? -26.396 17.272 15.321 1.00 96.56 785 TYR A C 1
ATOM 6232 O O . TYR A 1 785 ? -27.015 17.643 14.321 1.00 96.56 785 TYR A O 1
ATOM 6240 N N . GLY A 1 786 ? -26.877 16.338 16.148 1.00 96.56 786 GLY A N 1
ATOM 6241 C CA . GLY A 1 786 ? -28.197 15.735 15.964 1.00 96.56 786 GLY A CA 1
ATOM 6242 C C . GLY A 1 786 ? -28.396 14.351 16.603 1.00 96.56 786 GLY A C 1
ATOM 6243 O O . GLY A 1 786 ? -27.510 13.834 17.297 1.00 96.56 786 GLY A O 1
ATOM 6244 N N . PRO A 1 787 ? -29.564 13.731 16.345 1.00 95.00 787 PRO A N 1
ATOM 6245 C CA . PRO A 1 787 ? -29.833 12.310 16.582 1.00 95.00 787 PRO A CA 1
ATOM 6246 C C . PRO A 1 787 ? -28.774 11.374 15.982 1.00 95.00 787 PRO A C 1
ATOM 6248 O O . PRO A 1 787 ? -28.174 11.690 14.953 1.00 95.00 787 PRO A O 1
ATOM 6251 N N . ASN A 1 788 ? -28.594 10.183 16.561 1.00 93.62 788 ASN A N 1
ATOM 6252 C CA . ASN A 1 788 ? -27.632 9.161 16.109 1.00 93.62 788 ASN A CA 1
ATOM 6253 C C . ASN A 1 788 ? -26.138 9.570 16.185 1.00 93.62 788 ASN A C 1
ATOM 6255 O O . ASN A 1 788 ? -25.304 8.973 15.499 1.00 93.62 788 ASN A O 1
ATOM 6259 N N . GLN A 1 789 ? -25.761 10.566 16.997 1.00 94.31 789 GLN A N 1
ATOM 6260 C CA . GLN A 1 789 ? -24.354 10.939 17.219 1.00 94.31 789 GLN A CA 1
ATOM 6261 C C . GLN A 1 789 ? -23.737 10.122 18.373 1.00 94.31 789 GLN A C 1
ATOM 6263 O O . GLN A 1 789 ? -24.424 9.760 19.328 1.00 94.31 789 GLN A O 1
ATOM 6268 N N . PHE A 1 790 ? -22.440 9.801 18.297 1.00 92.88 790 PHE A N 1
ATOM 6269 C CA . PHE A 1 790 ? -21.747 9.092 19.381 1.00 92.88 790 PHE A CA 1
ATOM 6270 C C . PHE A 1 790 ? -21.381 10.073 20.520 1.00 92.88 790 PHE A C 1
ATOM 6272 O O . PHE A 1 790 ? -20.797 11.126 20.235 1.00 92.88 790 PHE A O 1
ATOM 6279 N N . PRO A 1 791 ? -21.673 9.766 21.802 1.00 89.44 791 PRO A N 1
ATOM 6280 C CA . PRO A 1 791 ? -21.547 10.711 22.922 1.00 89.44 791 PRO A CA 1
ATOM 6281 C C . PRO A 1 791 ? -20.112 10.979 23.422 1.00 89.44 791 PRO A C 1
ATOM 6283 O O . PRO A 1 791 ? -19.919 11.404 24.558 1.00 89.44 791 PRO A O 1
ATOM 6286 N N . GLU A 1 792 ? -19.099 10.800 22.571 1.00 86.69 792 GLU A N 1
ATOM 6287 C CA . GLU A 1 792 ? -17.787 11.443 22.759 1.00 86.69 792 GLU A CA 1
ATOM 6288 C C . GLU A 1 792 ? -17.846 12.953 22.443 1.00 86.69 792 GLU A C 1
ATOM 6290 O O . GLU A 1 792 ? -17.102 13.744 23.022 1.00 86.69 792 GLU A O 1
ATOM 6295 N N . LYS A 1 793 ? -18.734 13.355 21.517 1.00 90.94 793 LYS A N 1
ATOM 6296 C CA . LYS A 1 793 ? -18.829 14.722 20.979 1.00 90.94 793 LYS A CA 1
ATOM 6297 C C . LYS A 1 793 ? -19.530 15.663 21.965 1.00 90.94 793 LYS A C 1
ATOM 6299 O O . LYS A 1 793 ? -20.380 15.230 22.736 1.00 90.94 793 LYS A O 1
ATOM 6304 N N . LEU A 1 794 ? -19.208 16.959 21.890 1.00 91.69 794 LEU A N 1
ATOM 6305 C CA . LEU A 1 794 ? -19.600 17.994 22.861 1.00 91.69 794 LEU A CA 1
ATOM 6306 C C . LEU A 1 794 ? -21.088 17.952 23.258 1.00 91.69 794 LEU A C 1
ATOM 6308 O O . LEU A 1 794 ? -21.415 17.693 24.412 1.00 91.69 794 LEU A O 1
ATOM 6312 N N . ILE A 1 795 ? -21.983 18.164 22.290 1.00 94.81 795 ILE A N 1
ATOM 6313 C CA . ILE A 1 795 ? -23.433 18.256 22.513 1.00 94.81 795 ILE A CA 1
ATOM 6314 C C . ILE A 1 795 ? -24.010 16.951 23.098 1.00 94.81 795 ILE A C 1
ATOM 6316 O O . ILE A 1 795 ? -24.584 17.014 24.184 1.00 94.81 795 ILE A O 1
ATOM 6320 N N . PRO A 1 796 ? -23.838 15.757 22.492 1.00 93.62 796 PRO A N 1
ATOM 6321 C CA . PRO A 1 796 ? -24.377 14.527 23.075 1.00 93.62 796 PRO A CA 1
ATOM 6322 C C . PRO A 1 796 ? -23.714 14.132 24.407 1.00 93.62 796 PRO A C 1
ATOM 6324 O O . PRO A 1 796 ? -24.391 13.558 25.261 1.00 93.62 796 PRO A O 1
ATOM 6327 N N . LYS A 1 797 ? -22.440 14.489 24.643 1.00 93.06 797 LYS A N 1
ATOM 6328 C CA . LYS A 1 797 ? -21.793 14.344 25.958 1.00 93.06 797 LYS A CA 1
ATOM 6329 C C . LYS A 1 797 ? -22.502 15.199 27.013 1.00 93.06 797 LYS A C 1
ATOM 6331 O O . LYS A 1 797 ? -22.870 14.681 28.063 1.00 93.06 797 LYS A O 1
ATOM 6336 N N . PHE A 1 798 ? -22.739 16.481 26.727 1.00 95.06 798 PHE A N 1
ATOM 6337 C CA . PHE A 1 798 ? -23.435 17.399 27.636 1.00 95.06 798 PHE A CA 1
ATOM 6338 C C . PHE A 1 798 ? -24.869 16.958 27.929 1.00 95.06 798 PHE A C 1
ATOM 6340 O O . PHE A 1 798 ? -25.276 16.964 29.087 1.00 95.06 798 PHE A O 1
ATOM 6347 N N . ILE A 1 799 ? -25.605 16.503 26.912 1.00 94.88 799 ILE A N 1
ATOM 6348 C CA . ILE A 1 799 ? -26.974 15.999 27.069 1.00 94.88 799 ILE A CA 1
ATOM 6349 C C . ILE A 1 799 ? -26.998 14.780 28.004 1.00 94.88 799 ILE A C 1
ATOM 6351 O O . ILE A 1 799 ? -27.742 14.777 28.983 1.00 94.88 799 ILE A O 1
ATOM 6355 N N . LEU A 1 800 ? -26.140 13.776 27.782 1.00 92.94 800 LEU A N 1
ATOM 6356 C CA . LEU A 1 800 ? -26.095 12.583 28.641 1.00 92.94 800 LEU A CA 1
ATOM 6357 C C . LEU A 1 800 ? -25.515 12.835 30.045 1.00 92.94 800 LEU A C 1
ATOM 6359 O O . LEU A 1 800 ? -25.760 12.026 30.941 1.00 92.94 800 LEU A O 1
ATOM 6363 N N . LEU A 1 801 ? -24.757 13.914 30.259 1.00 93.06 801 LEU A N 1
ATOM 6364 C CA . LEU A 1 801 ? -24.309 14.336 31.593 1.00 93.06 801 LEU A CA 1
ATOM 6365 C C . LEU A 1 801 ? -25.415 15.093 32.340 1.00 93.06 801 LEU A C 1
ATOM 6367 O O . LEU A 1 801 ? -25.690 14.752 33.491 1.00 93.06 801 LEU A O 1
ATOM 6371 N N . ALA A 1 802 ? -26.118 16.012 31.671 1.00 93.62 802 ALA A N 1
ATOM 6372 C CA . ALA A 1 802 ? -27.281 16.714 32.214 1.00 93.62 802 ALA A CA 1
ATOM 6373 C C . ALA A 1 802 ? -28.406 15.736 32.606 1.00 93.62 802 ALA A C 1
ATOM 6375 O O . ALA A 1 802 ? -28.885 15.780 33.738 1.00 93.62 802 ALA A O 1
ATOM 6376 N N . MET A 1 803 ? -28.730 14.760 31.743 1.00 91.44 803 MET A N 1
ATOM 6377 C CA . MET A 1 803 ? -29.664 13.657 32.048 1.00 91.44 803 MET A CA 1
ATOM 6378 C C . MET A 1 803 ? -29.268 12.829 33.283 1.00 91.44 803 MET A C 1
ATOM 6380 O O . MET A 1 803 ? -30.115 12.164 33.873 1.00 91.44 803 MET A O 1
ATOM 6384 N N . LYS A 1 804 ? -27.986 12.835 33.667 1.00 90.94 804 LYS A N 1
ATOM 6385 C CA . LYS A 1 804 ? -27.440 12.094 34.816 1.00 90.94 804 LYS A CA 1
ATOM 6386 C C . LYS A 1 804 ? -27.147 12.994 36.024 1.00 90.94 804 LYS A C 1
ATOM 6388 O O . LYS A 1 804 ? -26.546 12.513 36.982 1.00 90.94 804 LYS A O 1
ATOM 6393 N N . GLY A 1 805 ? -27.519 14.279 35.978 1.00 89.62 805 GLY A N 1
ATOM 6394 C CA . GLY A 1 805 ? -27.220 15.260 37.029 1.00 89.62 805 GLY A CA 1
ATOM 6395 C C . GLY A 1 805 ? -25.719 15.465 37.277 1.00 89.62 805 GLY A C 1
ATOM 6396 O O . GLY A 1 805 ? -25.319 15.780 38.395 1.00 89.62 805 GLY A O 1
ATOM 6397 N N . LYS A 1 806 ? -24.872 15.219 36.268 1.00 91.88 806 LYS A N 1
ATOM 6398 C CA . LYS A 1 806 ? -23.408 15.311 36.372 1.00 91.88 806 LYS A CA 1
ATOM 6399 C C . LYS A 1 806 ? -22.881 16.616 35.767 1.00 91.88 806 LYS A C 1
ATOM 6401 O O . LYS A 1 806 ? -23.500 17.122 34.833 1.00 91.88 806 LYS A O 1
ATOM 6406 N N . PRO A 1 807 ? -21.722 17.126 36.229 1.00 91.62 807 PRO A N 1
ATOM 6407 C CA . PRO A 1 807 ? -21.103 18.299 35.626 1.00 91.62 807 PRO A CA 1
ATOM 6408 C C . PRO A 1 807 ? -20.749 18.106 34.144 1.00 91.62 807 PRO A C 1
ATOM 6410 O O . PRO A 1 807 ? -20.320 17.027 33.733 1.00 91.62 807 PRO A O 1
ATOM 6413 N N . LEU A 1 808 ? -20.902 19.174 33.364 1.00 93.69 808 LEU A N 1
ATOM 6414 C CA . LEU A 1 808 ? -20.545 19.311 31.956 1.00 93.69 808 LEU A CA 1
ATOM 6415 C C . LEU A 1 808 ? -19.091 19.827 31.866 1.00 93.69 808 LEU A C 1
ATOM 6417 O O . LEU A 1 808 ? -18.844 20.972 32.257 1.00 93.69 808 LEU A O 1
ATOM 6421 N N . PRO A 1 809 ? -18.124 19.027 31.371 1.00 90.69 809 PRO A N 1
ATOM 6422 C CA . PRO A 1 809 ? -16.723 19.429 31.307 1.00 90.69 809 PRO A CA 1
ATOM 6423 C C . PRO A 1 809 ? -16.440 20.356 30.116 1.00 90.69 809 PRO A C 1
ATOM 6425 O O . PRO A 1 809 ? -16.654 19.978 28.964 1.00 90.69 809 PRO A O 1
ATOM 6428 N N . ILE A 1 810 ? -15.898 21.541 30.385 1.00 87.19 810 ILE A N 1
ATOM 6429 C CA . ILE A 1 810 ? -15.445 22.514 29.383 1.00 87.19 810 ILE A CA 1
ATOM 6430 C C . ILE A 1 810 ? -13.916 22.598 29.411 1.00 87.19 810 ILE A C 1
ATOM 6432 O O . ILE A 1 810 ? -13.335 22.878 30.454 1.00 87.19 810 ILE A O 1
ATOM 6436 N N . HIS A 1 811 ? -13.260 22.378 28.270 1.00 82.50 811 HIS A N 1
ATOM 6437 C CA . HIS A 1 811 ? -11.807 22.538 28.146 1.00 82.50 811 HIS A CA 1
ATOM 6438 C C . HIS A 1 811 ? -11.408 24.017 28.152 1.00 82.50 811 HIS A C 1
ATOM 6440 O O . HIS A 1 811 ? -11.995 24.815 27.420 1.00 82.50 811 HIS A O 1
ATOM 6446 N N . GLY A 1 812 ? -10.389 24.366 28.941 1.00 83.81 812 GLY A N 1
ATOM 6447 C CA . GLY A 1 812 ? -9.946 25.754 29.078 1.00 83.81 812 GLY A CA 1
ATOM 6448 C C . GLY A 1 812 ? -11.007 26.615 29.769 1.00 83.81 812 GLY A C 1
ATOM 6449 O O . GLY A 1 812 ? -11.531 26.231 30.810 1.00 83.81 812 GLY A O 1
ATOM 6450 N N . ASP A 1 813 ? -11.323 27.769 29.187 1.00 82.06 813 ASP A N 1
ATOM 6451 C CA . ASP A 1 813 ? -12.365 28.703 29.638 1.00 82.06 813 ASP A CA 1
ATOM 6452 C C . ASP A 1 813 ? -13.693 28.570 28.857 1.00 82.06 813 ASP A C 1
ATOM 6454 O O . ASP A 1 813 ? -14.693 29.203 29.197 1.00 82.06 813 ASP A O 1
ATOM 6458 N N . GLY A 1 814 ? -13.726 27.741 27.807 1.00 80.12 814 GLY A N 1
ATOM 6459 C CA . GLY A 1 814 ? -14.875 27.602 26.910 1.00 80.12 814 GLY A CA 1
ATOM 6460 C C . GLY A 1 814 ? -15.091 28.766 25.943 1.00 80.12 814 GLY A C 1
ATOM 6461 O O . GLY A 1 814 ? -16.177 28.844 25.356 1.00 80.12 814 GLY A O 1
ATOM 6462 N N . GLY A 1 815 ? -14.097 29.646 25.775 1.00 83.12 815 GLY A N 1
ATOM 6463 C CA . GLY A 1 815 ? -14.138 30.781 24.854 1.00 83.12 815 GLY A CA 1
ATOM 6464 C C . GLY A 1 815 ? -14.204 30.378 23.378 1.00 83.12 815 GLY A C 1
ATOM 6465 O O . GLY A 1 815 ? -14.860 31.075 22.607 1.00 83.12 815 GLY A O 1
ATOM 6466 N N . ASN A 1 816 ? -13.610 29.230 23.011 1.00 83.00 816 ASN A N 1
ATOM 6467 C CA . ASN A 1 816 ? -13.505 28.735 21.631 1.00 83.00 816 ASN A CA 1
ATOM 6468 C C . ASN A 1 816 ? -14.835 28.837 20.857 1.00 83.00 816 ASN A C 1
ATOM 6470 O O . ASN A 1 816 ? -15.879 28.339 21.300 1.00 83.00 816 ASN A O 1
ATOM 6474 N N . VAL A 1 817 ? -14.766 29.416 19.659 1.00 85.62 817 VAL A N 1
ATOM 6475 C CA . VAL A 1 817 ? -15.898 29.704 18.773 1.00 85.62 817 VAL A CA 1
ATOM 6476 C C . VAL A 1 817 ? -16.036 28.604 17.716 1.00 85.62 817 VAL A C 1
ATOM 6478 O O . VAL A 1 817 ? -15.041 28.161 17.137 1.00 85.62 817 VAL A O 1
ATOM 6481 N N . ARG A 1 818 ? -17.262 28.131 17.454 1.00 87.50 818 ARG A N 1
ATOM 6482 C CA . ARG A 1 818 ? -17.568 27.139 16.406 1.00 87.50 818 ARG A CA 1
ATOM 6483 C C . ARG A 1 818 ? -18.931 27.404 15.755 1.00 87.50 818 ARG A C 1
ATOM 6485 O O . ARG A 1 818 ? -19.899 27.713 16.447 1.00 87.50 818 ARG A O 1
ATOM 6492 N N . SER A 1 819 ? -19.027 27.190 14.445 1.00 90.69 819 SER A N 1
ATOM 6493 C CA . SER A 1 819 ? -20.307 27.047 13.732 1.00 90.69 819 SER A CA 1
ATOM 6494 C C . SER A 1 819 ? -20.852 25.622 13.872 1.00 90.69 819 SER A C 1
ATOM 6496 O O . SER A 1 819 ? -20.088 24.656 13.781 1.00 90.69 819 SER A O 1
ATOM 6498 N N . TYR A 1 820 ? -22.170 25.487 14.062 1.00 92.50 820 TYR A N 1
ATOM 6499 C CA . TYR A 1 820 ? -22.858 24.204 14.257 1.00 92.50 820 TYR A CA 1
ATOM 6500 C C . TYR A 1 820 ? -24.032 24.034 13.283 1.00 92.50 820 TYR A C 1
ATOM 6502 O O . TYR A 1 820 ? -24.958 24.840 13.289 1.00 92.50 820 TYR A O 1
ATOM 6510 N N . LEU A 1 821 ? -24.040 22.945 12.510 1.00 94.88 821 LEU A N 1
ATOM 6511 C CA . LEU A 1 821 ? -25.113 22.594 11.573 1.00 94.88 821 LEU A CA 1
ATOM 6512 C C . LEU A 1 821 ? -25.931 21.385 12.040 1.00 94.88 821 LEU A C 1
ATOM 6514 O O . LEU A 1 821 ? -25.383 20.406 12.556 1.00 94.88 821 LEU A O 1
ATOM 6518 N N . TYR A 1 822 ? -27.243 21.419 11.801 1.00 97.31 822 TYR A N 1
ATOM 6519 C CA . TYR A 1 822 ? -28.125 20.289 12.091 1.00 97.31 822 TYR A CA 1
ATOM 6520 C C . TYR A 1 822 ? -27.972 19.166 11.050 1.00 97.31 822 TYR A C 1
ATOM 6522 O O . TYR A 1 822 ? -27.799 19.409 9.853 1.00 97.31 822 TYR A O 1
ATOM 6530 N N . CYS A 1 823 ? -28.032 17.909 11.496 1.00 96.50 823 CYS A N 1
ATOM 6531 C CA . CYS A 1 823 ? -27.692 16.754 10.660 1.00 96.50 823 CYS A CA 1
ATOM 6532 C C . CYS A 1 823 ? -28.596 16.543 9.433 1.00 96.50 823 CYS A C 1
ATOM 6534 O O . CYS A 1 823 ? -28.120 16.008 8.430 1.00 96.50 823 CYS A O 1
ATOM 6536 N N . GLU A 1 824 ? -29.867 16.957 9.478 1.00 95.81 824 GLU A N 1
ATOM 6537 C CA . GLU A 1 824 ? -30.782 16.825 8.333 1.00 95.81 824 GLU A CA 1
ATOM 6538 C C . GLU A 1 824 ? -30.487 17.848 7.221 1.00 95.81 824 GLU A C 1
ATOM 6540 O O . GLU A 1 824 ? -30.536 17.487 6.042 1.00 95.81 824 GLU A O 1
ATOM 6545 N N . ASP A 1 825 ? -30.091 19.077 7.576 1.00 96.75 825 ASP A N 1
ATOM 6546 C CA . ASP A 1 825 ? -29.660 20.107 6.618 1.00 96.75 825 ASP A CA 1
ATOM 6547 C C . ASP A 1 825 ? -28.342 19.714 5.939 1.00 96.75 825 ASP A C 1
ATOM 6549 O O . ASP A 1 825 ? -28.184 19.864 4.727 1.00 96.75 825 ASP A O 1
ATOM 6553 N N . VAL A 1 826 ? -27.413 19.118 6.695 1.00 97.50 826 VAL A N 1
ATOM 6554 C CA . VAL A 1 826 ? -26.173 18.546 6.144 1.00 97.50 826 VAL A CA 1
ATOM 6555 C C . VAL A 1 826 ? -26.470 17.356 5.228 1.00 97.50 826 VAL A C 1
ATOM 6557 O O . VAL A 1 826 ? -25.836 17.214 4.182 1.00 97.50 826 VAL A O 1
ATOM 6560 N N . ALA A 1 827 ? -27.455 16.514 5.555 1.00 97.50 827 ALA A N 1
ATOM 6561 C CA . ALA A 1 827 ? -27.869 15.436 4.659 1.00 97.50 827 ALA A CA 1
ATOM 6562 C C . ALA A 1 827 ? -28.480 15.969 3.346 1.00 97.50 827 ALA A C 1
ATOM 6564 O O . ALA A 1 827 ? -28.271 15.369 2.291 1.00 97.50 827 ALA A O 1
ATOM 6565 N N . GLU A 1 828 ? -29.164 17.118 3.386 1.00 97.31 828 GLU A N 1
ATOM 6566 C CA . GLU A 1 828 ? -29.624 17.834 2.190 1.00 97.31 828 GLU A CA 1
ATOM 6567 C C . GLU A 1 828 ? -28.467 18.444 1.382 1.00 97.31 828 GLU A C 1
ATOM 6569 O O . GLU A 1 828 ? -28.472 18.356 0.155 1.00 97.31 828 GLU A O 1
ATOM 6574 N N . ALA A 1 829 ? -27.431 18.984 2.035 1.00 97.88 829 ALA A N 1
ATOM 6575 C CA . ALA A 1 829 ? -26.226 19.463 1.352 1.00 97.88 829 ALA A CA 1
ATOM 6576 C C . ALA A 1 829 ? -25.566 18.345 0.528 1.00 97.88 829 ALA A C 1
ATOM 6578 O O . ALA A 1 829 ? -25.217 18.542 -0.638 1.00 97.88 829 ALA A O 1
ATOM 6579 N N . PHE A 1 830 ? -25.453 17.142 1.100 1.00 98.25 830 PHE A N 1
ATOM 6580 C CA . PHE A 1 830 ? -24.910 15.977 0.398 1.00 98.25 830 PHE A CA 1
ATOM 6581 C C . PHE A 1 830 ? -25.770 15.519 -0.787 1.00 98.25 830 PHE A C 1
ATOM 6583 O O . PHE A 1 830 ? -25.212 15.100 -1.799 1.00 98.25 830 PHE A O 1
ATOM 6590 N N . GLU A 1 831 ? -27.097 15.640 -0.707 1.00 97.12 831 GLU A N 1
ATOM 6591 C CA . GLU A 1 831 ? -28.012 15.398 -1.832 1.00 97.12 831 GLU A CA 1
ATOM 6592 C C . GLU A 1 831 ? -27.842 16.451 -2.947 1.00 97.12 831 GLU A C 1
ATOM 6594 O O . GLU A 1 831 ? -27.746 16.112 -4.130 1.00 97.12 831 GLU A O 1
ATOM 6599 N N . VAL A 1 832 ? -27.729 17.732 -2.583 1.00 97.50 832 VAL A N 1
ATOM 6600 C CA . VAL A 1 832 ? -27.509 18.830 -3.536 1.00 97.50 832 VAL A CA 1
ATOM 6601 C C . VAL A 1 832 ? -26.166 18.677 -4.257 1.00 97.50 832 VAL A C 1
ATOM 6603 O O . VAL A 1 832 ? -26.124 18.760 -5.488 1.00 97.50 832 VAL A O 1
ATOM 6606 N N . VAL A 1 833 ? -25.082 18.366 -3.539 1.00 98.00 833 VAL A N 1
ATOM 6607 C CA . VAL A 1 833 ? -23.765 18.082 -4.141 1.00 98.00 833 VAL A CA 1
ATOM 6608 C C . VAL A 1 833 ? -23.805 16.804 -4.994 1.00 98.00 833 VAL A C 1
ATOM 6610 O O . VAL A 1 833 ? -23.229 16.782 -6.084 1.00 98.00 833 VAL A O 1
ATOM 6613 N N . LEU A 1 834 ? -24.536 15.764 -4.571 1.00 97.62 834 LEU A N 1
ATOM 6614 C CA . LEU A 1 834 ? -24.702 14.524 -5.339 1.00 97.62 834 LEU A CA 1
ATOM 6615 C C . LEU A 1 834 ? -25.304 14.770 -6.729 1.00 97.62 834 LEU A C 1
ATOM 6617 O O . LEU A 1 834 ? -24.804 14.188 -7.693 1.00 97.62 834 LEU A O 1
ATOM 6621 N N . HIS A 1 835 ? -26.300 15.650 -6.862 1.00 96.69 835 HIS A N 1
ATOM 6622 C CA . HIS A 1 835 ? -26.997 15.882 -8.137 1.00 96.69 835 HIS A CA 1
ATOM 6623 C C . HIS A 1 835 ? -26.497 17.085 -8.946 1.00 96.69 835 HIS A C 1
ATOM 6625 O O . HIS A 1 835 ? -26.475 17.017 -10.178 1.00 96.69 835 HIS A O 1
ATOM 6631 N N . LYS A 1 836 ? -26.088 18.171 -8.278 1.00 96.69 836 LYS A N 1
ATOM 6632 C CA . LYS A 1 836 ? -25.720 19.452 -8.911 1.00 96.69 836 LYS A CA 1
ATOM 6633 C C . LYS A 1 836 ? -24.233 19.804 -8.801 1.00 96.69 836 LYS A C 1
ATOM 6635 O O . LYS A 1 836 ? -23.780 20.672 -9.535 1.00 96.69 836 LYS A O 1
ATOM 6640 N N . GLY A 1 837 ? -23.475 19.147 -7.919 1.00 96.19 837 GLY A N 1
ATOM 6641 C CA . GLY A 1 837 ? -22.042 19.405 -7.757 1.00 96.19 837 GLY A CA 1
ATOM 6642 C C . GLY A 1 837 ? -21.246 19.111 -9.032 1.00 96.19 837 GLY A C 1
ATOM 6643 O O . GLY A 1 837 ? -21.560 18.177 -9.776 1.00 96.19 837 GLY A O 1
ATOM 6644 N N . GLU A 1 838 ? -20.209 19.902 -9.285 1.00 95.38 838 GLU A N 1
ATOM 6645 C CA . GLU A 1 838 ? -19.353 19.805 -10.468 1.00 95.38 838 GLU A CA 1
ATOM 6646 C C . GLU A 1 838 ? -18.110 18.951 -10.193 1.00 95.38 838 GLU A C 1
ATOM 6648 O O . GLU A 1 838 ? -17.550 18.950 -9.096 1.00 95.38 838 GLU A O 1
ATOM 6653 N N . VAL A 1 839 ? -17.661 18.208 -11.205 1.00 95.81 839 VAL A N 1
ATOM 6654 C CA . VAL A 1 839 ? -16.490 17.329 -11.091 1.00 95.81 839 VAL A CA 1
ATOM 6655 C C . VAL A 1 839 ? -15.199 18.149 -11.080 1.00 95.81 839 VAL A C 1
ATOM 6657 O O . VAL A 1 839 ? -15.009 19.041 -11.900 1.00 95.81 839 VAL A O 1
ATOM 6660 N N . GLY A 1 840 ? -14.294 17.814 -10.161 1.00 92.25 840 GLY A N 1
ATOM 6661 C CA . GLY A 1 840 ? -13.055 18.542 -9.893 1.00 92.25 840 GLY A CA 1
ATOM 6662 C C . GLY A 1 840 ? -13.216 19.687 -8.889 1.00 92.25 840 GLY A C 1
ATOM 6663 O O . GLY A 1 840 ? -12.210 20.268 -8.482 1.00 92.25 840 GLY A O 1
ATOM 6664 N N . HIS A 1 841 ? -14.444 20.006 -8.467 1.00 95.81 841 HIS A N 1
ATOM 6665 C CA . HIS A 1 841 ? -14.717 21.079 -7.516 1.00 95.81 841 HIS A CA 1
ATOM 6666 C C . HIS A 1 841 ? -14.779 20.588 -6.064 1.00 95.81 841 HIS A C 1
ATOM 6668 O O . HIS A 1 841 ? -15.160 19.459 -5.755 1.00 95.81 841 HIS A O 1
ATOM 6674 N N . VAL A 1 842 ? -14.395 21.487 -5.162 1.00 97.38 842 VAL A N 1
ATOM 6675 C CA . VAL A 1 842 ? -14.673 21.397 -3.726 1.00 97.38 842 VAL A CA 1
ATOM 6676 C C . VAL A 1 842 ? -15.918 22.244 -3.424 1.00 97.38 842 VAL A C 1
ATOM 6678 O O . VAL A 1 842 ? -16.170 23.209 -4.156 1.00 97.38 842 VAL A O 1
ATOM 6681 N N . TYR A 1 843 ? -16.663 21.896 -2.374 1.00 97.50 843 TYR A N 1
ATOM 6682 C CA . TYR A 1 843 ? -17.779 22.673 -1.822 1.00 97.50 843 TYR A CA 1
ATOM 6683 C C . TYR A 1 843 ? -17.704 22.737 -0.291 1.00 97.50 843 TYR A C 1
ATOM 6685 O O . TYR A 1 843 ? -17.492 21.713 0.364 1.00 97.50 843 TYR A O 1
ATOM 6693 N N . ASN A 1 844 ? -17.924 23.915 0.280 1.00 96.81 844 ASN A N 1
ATOM 6694 C CA . ASN A 1 844 ? -18.059 24.096 1.722 1.00 96.81 844 ASN A CA 1
ATOM 6695 C C . ASN A 1 844 ? -19.515 23.884 2.182 1.00 96.81 844 ASN A C 1
ATOM 6697 O O . ASN A 1 844 ? -20.451 24.353 1.540 1.00 96.81 844 ASN A O 1
ATOM 6701 N N . ILE A 1 845 ? -19.703 23.180 3.303 1.00 96.12 845 ILE A N 1
ATOM 6702 C CA . ILE A 1 845 ? -20.991 22.957 3.979 1.00 96.12 845 ILE A CA 1
ATOM 6703 C C . ILE A 1 845 ? -20.907 23.636 5.352 1.00 96.12 845 ILE A C 1
ATOM 6705 O O . ILE A 1 845 ? -20.435 23.035 6.322 1.00 96.12 845 ILE A O 1
ATOM 6709 N N . GLY A 1 846 ? -21.301 24.907 5.423 1.00 91.44 846 GLY A N 1
ATOM 6710 C CA . GLY A 1 846 ? -21.090 25.743 6.606 1.00 91.44 846 GLY A CA 1
ATOM 6711 C C . GLY A 1 846 ? -22.307 26.548 7.048 1.00 91.44 846 GLY A C 1
ATOM 6712 O O . GLY A 1 846 ? -23.400 26.402 6.510 1.00 91.44 846 GLY A O 1
ATOM 6713 N N . THR A 1 847 ? -22.098 27.380 8.066 1.00 88.25 847 THR A N 1
ATOM 6714 C CA . THR A 1 847 ? -23.010 28.469 8.436 1.00 88.25 847 THR A CA 1
ATOM 6715 C C . THR A 1 847 ? -22.227 29.617 9.065 1.00 88.25 847 THR A C 1
ATOM 6717 O O . THR A 1 847 ? -21.219 29.405 9.743 1.00 88.25 847 THR A O 1
ATOM 6720 N N . THR A 1 848 ? -22.724 30.841 8.891 1.00 83.62 848 THR A N 1
ATOM 6721 C CA . THR A 1 848 ? -22.209 32.049 9.550 1.00 83.62 848 THR A CA 1
ATOM 6722 C C . THR A 1 848 ? -22.714 32.200 10.995 1.00 83.62 848 THR A C 1
ATOM 6724 O O . THR A 1 848 ? -22.438 33.207 11.640 1.00 83.62 848 THR A O 1
ATOM 6727 N N . LYS A 1 849 ? -23.495 31.236 11.509 1.00 86.81 849 LYS A N 1
ATOM 6728 C CA . LYS A 1 849 ? -24.036 31.224 12.879 1.00 86.81 849 LYS A CA 1
ATOM 6729 C C . LYS A 1 849 ? -23.041 30.587 13.857 1.00 86.81 849 LYS A C 1
ATOM 6731 O O . LYS A 1 849 ? -23.140 29.408 14.200 1.00 86.81 849 LYS A O 1
ATOM 6736 N N . GLU A 1 850 ? -22.086 31.385 14.313 1.00 88.19 850 GLU A N 1
ATOM 6737 C CA . GLU A 1 850 ? -21.082 30.981 15.302 1.00 88.19 850 GLU A CA 1
ATOM 6738 C C . GLU A 1 850 ? -21.632 30.983 16.749 1.00 88.19 850 GLU A C 1
ATOM 6740 O O . GLU A 1 850 ? -22.434 31.840 17.122 1.00 88.19 850 GLU A O 1
ATOM 6745 N N . ARG A 1 851 ? -21.187 30.033 17.590 1.00 91.38 851 ARG A N 1
ATOM 6746 C CA . ARG A 1 851 ? -21.437 29.991 19.049 1.00 91.38 851 ARG A CA 1
ATOM 6747 C C . ARG A 1 851 ? -20.184 29.558 19.816 1.00 91.38 851 ARG A C 1
ATOM 6749 O O . ARG A 1 851 ? -19.398 28.752 19.317 1.00 91.38 851 ARG A O 1
ATOM 6756 N N . ARG A 1 852 ? -20.010 30.041 21.053 1.00 91.31 852 ARG A N 1
ATOM 6757 C CA . ARG A 1 852 ? -18.926 29.586 21.946 1.00 91.31 852 ARG A CA 1
ATOM 6758 C C . ARG A 1 852 ? -19.299 28.283 22.647 1.00 91.31 852 ARG A C 1
ATOM 6760 O O . ARG A 1 852 ? -20.475 28.028 22.915 1.00 91.31 852 ARG A O 1
ATOM 6767 N N . VAL A 1 853 ? -18.299 27.486 23.022 1.00 90.38 853 VAL A N 1
ATOM 6768 C CA . VAL A 1 853 ? -18.492 26.225 23.769 1.00 90.38 853 VAL A CA 1
ATOM 6769 C C . VAL A 1 853 ? -19.274 26.436 25.076 1.00 90.38 853 VAL A C 1
ATOM 6771 O O . VAL A 1 853 ? -20.153 25.633 25.399 1.00 90.38 853 VAL A O 1
ATOM 6774 N N . ILE A 1 854 ? -19.016 27.531 25.801 1.00 92.50 854 ILE A N 1
ATOM 6775 C CA . ILE A 1 854 ? -19.738 27.858 27.042 1.00 92.50 854 ILE A CA 1
ATOM 6776 C C . ILE A 1 854 ? -21.222 28.198 26.826 1.00 92.50 854 ILE A C 1
ATOM 6778 O O . ILE A 1 854 ? -22.055 27.851 27.665 1.00 92.50 854 ILE A O 1
ATOM 6782 N N . ASP A 1 855 ? -21.584 28.813 25.698 1.00 94.06 855 ASP A N 1
ATOM 6783 C CA . ASP A 1 855 ? -22.981 29.152 25.403 1.00 94.06 855 ASP A CA 1
ATOM 6784 C C . ASP A 1 855 ? -23.782 27.886 25.057 1.00 94.06 855 ASP A C 1
ATOM 6786 O O . ASP A 1 855 ? -24.902 27.714 25.533 1.00 94.06 855 ASP A O 1
ATOM 6790 N N . VAL A 1 856 ? -23.166 26.932 24.343 1.00 94.25 856 VAL A N 1
ATOM 6791 C CA . VAL A 1 856 ? -23.746 25.600 24.082 1.00 94.25 856 VAL A CA 1
ATOM 6792 C C . VAL A 1 856 ? -24.019 24.838 25.386 1.00 94.25 856 VAL A C 1
ATOM 6794 O O . VAL A 1 856 ? -25.072 24.214 25.525 1.00 94.25 856 VAL A O 1
ATOM 6797 N N . ALA A 1 857 ? -23.112 24.905 26.368 1.00 93.94 857 ALA A N 1
ATOM 6798 C CA . ALA A 1 857 ? -23.340 24.306 27.686 1.00 93.94 857 ALA A CA 1
ATOM 6799 C C . ALA A 1 857 ? -24.524 24.967 28.418 1.00 93.94 857 ALA A C 1
ATOM 6801 O O . ALA A 1 857 ? -25.370 24.272 28.982 1.00 93.94 857 ALA A O 1
ATOM 6802 N N . LYS A 1 858 ? -24.622 26.303 28.368 1.00 94.19 858 LYS A N 1
ATOM 6803 C CA . LYS A 1 858 ? -25.719 27.069 28.981 1.00 94.19 858 LYS A CA 1
ATOM 6804 C C . LYS A 1 858 ? -27.073 26.789 28.321 1.00 94.19 858 LYS A C 1
ATOM 6806 O O . LYS A 1 858 ? -28.058 26.628 29.041 1.00 94.19 858 LYS A O 1
ATOM 6811 N N . ASP A 1 859 ? -27.124 26.642 26.997 1.00 95.06 859 ASP A N 1
ATOM 6812 C CA . ASP A 1 859 ? -28.337 26.251 26.264 1.00 95.06 859 ASP A CA 1
ATOM 6813 C C . ASP A 1 859 ? -28.822 24.841 26.657 1.00 95.06 859 ASP A C 1
ATOM 6815 O O . ASP A 1 859 ? -30.020 24.641 26.876 1.00 95.06 859 ASP A O 1
ATOM 6819 N N . VAL A 1 860 ? -27.910 23.871 26.827 1.00 94.94 860 VAL A N 1
ATOM 6820 C CA . VAL A 1 860 ? -28.258 22.528 27.331 1.00 94.94 860 VAL A CA 1
ATOM 6821 C C . VAL A 1 860 ? -28.767 22.598 28.775 1.00 94.94 860 VAL A C 1
ATOM 6823 O O . VAL A 1 860 ? -29.843 22.073 29.059 1.00 94.94 860 VAL A O 1
ATOM 6826 N N . CYS A 1 861 ? -28.063 23.289 29.680 1.00 93.69 861 CYS A N 1
ATOM 6827 C CA . CYS A 1 861 ? -28.495 23.451 31.075 1.00 93.69 861 CYS A CA 1
ATOM 6828 C C . CYS A 1 861 ? -29.893 24.083 31.186 1.00 93.69 861 CYS A C 1
ATOM 6830 O O . CYS A 1 861 ? -30.737 23.601 31.942 1.00 93.69 861 CYS A O 1
ATOM 6832 N N . LYS A 1 862 ? -30.172 25.108 30.371 1.00 93.38 862 LYS A N 1
ATOM 6833 C CA . LYS A 1 862 ? -31.477 25.777 30.273 1.00 93.38 862 LYS A CA 1
ATOM 6834 C C . LYS A 1 862 ? -32.594 24.825 29.833 1.00 93.38 862 LYS A C 1
ATOM 6836 O O . LYS A 1 862 ? -33.678 24.869 30.408 1.00 93.38 862 LYS A O 1
ATOM 6841 N N . LEU A 1 863 ? -32.343 23.955 28.852 1.00 92.56 863 LEU A N 1
ATOM 6842 C CA . LEU A 1 863 ? -33.332 22.982 28.364 1.00 92.56 863 LEU A CA 1
ATOM 6843 C C . LEU A 1 863 ? -33.566 21.811 29.336 1.00 92.56 863 LEU A C 1
ATOM 6845 O O . LEU A 1 863 ? -34.658 21.250 29.343 1.00 92.56 863 LEU A O 1
ATOM 6849 N N . PHE A 1 864 ? -32.594 21.494 30.196 1.00 91.12 864 PHE A N 1
ATOM 6850 C CA . PHE A 1 864 ? -32.753 20.551 31.314 1.00 91.12 864 PHE A CA 1
ATOM 6851 C C . PHE A 1 864 ? -33.235 21.199 32.626 1.00 91.12 864 PHE A C 1
ATOM 6853 O O . PHE A 1 864 ? -33.425 20.492 33.614 1.00 91.12 864 PHE A O 1
ATOM 6860 N N . ASN A 1 865 ? -33.455 22.520 32.650 1.00 91.62 865 ASN A N 1
ATOM 6861 C CA . ASN A 1 865 ? -33.815 23.295 33.844 1.00 91.62 865 ASN A CA 1
ATOM 6862 C C . ASN A 1 865 ? -32.834 23.101 35.028 1.00 91.62 865 ASN A C 1
ATOM 6864 O O . ASN A 1 865 ? -33.243 23.032 36.188 1.00 91.62 865 ASN A O 1
ATOM 6868 N N . ILE A 1 866 ? -31.532 23.008 34.730 1.00 91.81 866 ILE A N 1
ATOM 6869 C CA . ILE A 1 866 ? -30.449 22.899 35.721 1.00 91.81 866 ILE A CA 1
ATOM 6870 C C . ILE A 1 866 ? -29.598 24.174 35.766 1.00 91.81 866 ILE A C 1
ATOM 6872 O O . ILE A 1 866 ? -29.394 24.852 34.761 1.00 91.81 866 ILE A O 1
ATOM 6876 N N . ASP A 1 867 ? -29.088 24.494 36.954 1.00 89.88 867 ASP A N 1
ATOM 6877 C CA . ASP A 1 867 ? -28.285 25.693 37.214 1.00 89.88 867 ASP A CA 1
ATOM 6878 C C . ASP A 1 867 ? -26.886 25.582 36.567 1.00 89.88 867 ASP A C 1
ATOM 6880 O O . ASP A 1 867 ? -26.090 24.746 37.015 1.00 89.88 867 ASP A O 1
ATOM 6884 N N . PRO A 1 868 ? -26.546 26.393 35.545 1.00 89.25 868 PRO A N 1
ATOM 6885 C CA . PRO A 1 868 ? -25.277 26.266 34.836 1.00 89.25 868 PRO A CA 1
ATOM 6886 C C . PRO A 1 868 ? -24.068 26.573 35.726 1.00 89.25 868 PRO A C 1
ATOM 6888 O O . PRO A 1 868 ? -23.040 25.924 35.565 1.00 89.25 868 PRO A O 1
ATOM 6891 N N . GLU A 1 869 ? -24.185 27.473 36.704 1.00 86.12 869 GLU A N 1
ATOM 6892 C CA . GLU A 1 869 ? -23.063 27.869 37.570 1.00 86.12 869 GLU A CA 1
ATOM 6893 C C . GLU A 1 869 ? -22.702 26.772 38.593 1.00 86.12 869 GLU A C 1
ATOM 6895 O O . GLU A 1 869 ? -21.624 26.790 39.183 1.00 86.12 869 GLU A O 1
ATOM 6900 N N . LYS A 1 870 ? -23.587 25.779 38.786 1.00 85.81 870 LYS A N 1
ATOM 6901 C CA . LYS A 1 870 ? -23.331 24.573 39.598 1.00 85.81 870 LYS A CA 1
ATOM 6902 C C . LYS A 1 870 ? -22.958 23.334 38.777 1.00 85.81 870 LYS A C 1
ATOM 6904 O O . LYS A 1 870 ? -22.433 22.380 39.346 1.00 85.81 870 LYS A O 1
ATOM 6909 N N . HIS A 1 871 ? -23.262 23.323 37.477 1.00 89.44 871 HIS A N 1
ATOM 6910 C CA . HIS A 1 871 ? -23.112 22.141 36.619 1.00 89.44 871 HIS A CA 1
ATOM 6911 C C . HIS A 1 871 ? -22.074 22.305 35.504 1.00 89.44 871 HIS A C 1
ATOM 6913 O O . HIS A 1 871 ? -21.715 21.308 34.893 1.00 89.44 871 HIS A O 1
ATOM 6919 N N . ILE A 1 872 ? -21.553 23.499 35.224 1.00 92.25 872 ILE A N 1
ATOM 6920 C CA . ILE A 1 872 ? -20.408 23.667 34.320 1.00 92.25 872 ILE A CA 1
ATOM 6921 C C . ILE A 1 872 ? -19.113 23.484 35.120 1.00 92.25 872 ILE A C 1
ATOM 6923 O O . ILE A 1 872 ? -18.919 24.119 36.153 1.00 92.25 872 ILE A O 1
ATOM 6927 N N . GLN A 1 873 ? -18.216 22.622 34.637 1.00 89.69 873 GLN A N 1
ATOM 6928 C CA . GLN A 1 873 ? -16.903 22.396 35.239 1.00 89.69 873 GLN A CA 1
ATOM 6929 C C . GLN A 1 873 ? -15.802 22.647 34.209 1.00 89.69 873 GLN A C 1
ATOM 6931 O O . GLN A 1 873 ? -15.726 21.956 33.195 1.00 89.69 873 GLN A O 1
ATOM 6936 N N . PHE A 1 874 ? -14.904 23.585 34.494 1.00 88.62 874 PHE A N 1
ATOM 6937 C CA . PHE A 1 874 ? -13.704 23.779 33.684 1.00 88.62 874 PHE A CA 1
ATOM 6938 C C . PHE A 1 874 ? -12.686 22.660 33.943 1.00 88.62 874 PHE A C 1
ATOM 6940 O O . PHE A 1 874 ? -12.484 22.227 35.082 1.00 88.62 874 PHE A O 1
ATOM 6947 N N . VAL A 1 875 ? -12.068 22.171 32.871 1.00 85.88 875 VAL A N 1
ATOM 6948 C CA . VAL A 1 875 ? -11.062 21.103 32.863 1.00 85.88 875 VAL A CA 1
ATOM 6949 C C . VAL A 1 875 ? -9.849 21.527 32.033 1.00 85.88 875 VAL A C 1
ATOM 6951 O O . VAL A 1 875 ? -9.886 22.528 31.314 1.00 85.88 875 VAL A O 1
ATOM 6954 N N . GLU A 1 876 ? -8.763 20.761 32.131 1.00 78.31 876 GLU A N 1
ATOM 6955 C CA . GLU A 1 876 ? -7.524 21.027 31.399 1.00 78.31 876 GLU A CA 1
ATOM 6956 C C . GLU A 1 876 ? -7.783 21.197 29.889 1.00 78.31 876 GLU A C 1
ATOM 6958 O O . GLU A 1 876 ? -8.646 20.538 29.291 1.00 78.31 876 GLU A O 1
ATOM 6963 N N . ASN A 1 877 ? -7.075 22.144 29.270 1.00 72.81 877 ASN A N 1
ATOM 6964 C CA . ASN A 1 877 ? -7.191 22.370 27.833 1.00 72.81 877 ASN A CA 1
ATOM 6965 C C . ASN A 1 877 ? -6.510 21.223 27.065 1.00 72.81 877 ASN A C 1
ATOM 6967 O O . ASN A 1 877 ? -5.719 20.455 27.615 1.00 72.81 877 ASN A O 1
ATOM 6971 N N . ARG A 1 878 ? -6.822 21.076 25.779 1.00 68.06 878 ARG A N 1
ATOM 6972 C CA . ARG A 1 878 ? -6.152 20.084 24.930 1.00 68.06 878 ARG A CA 1
ATOM 6973 C C . ARG A 1 878 ? -4.694 20.501 24.673 1.00 68.06 878 ARG A C 1
ATOM 6975 O O . ARG A 1 878 ? -4.410 21.698 24.698 1.00 68.06 878 ARG A O 1
ATOM 6982 N N . PRO A 1 879 ? -3.787 19.561 24.334 1.00 58.66 879 PRO A N 1
ATOM 6983 C CA . PRO A 1 879 ? -2.398 19.883 23.980 1.00 58.66 879 PRO A CA 1
ATOM 6984 C C . PRO A 1 879 ? -2.257 20.880 22.819 1.00 58.66 879 PRO A C 1
ATOM 6986 O O . PRO A 1 879 ? -1.260 21.590 22.739 1.00 58.66 879 PRO A O 1
ATOM 6989 N N . PHE A 1 880 ? -3.255 20.929 21.932 1.00 60.88 880 PHE A N 1
ATOM 6990 C CA . PHE A 1 880 ? -3.470 21.985 20.944 1.00 60.88 880 PHE A CA 1
ATOM 6991 C C . PHE A 1 880 ? -4.986 22.127 20.702 1.00 60.88 880 PHE A C 1
ATOM 6993 O O . PHE A 1 880 ? -5.690 21.110 20.701 1.00 60.88 880 PHE A O 1
ATOM 7000 N N . ASN A 1 881 ? -5.505 23.352 20.552 1.00 64.44 881 ASN A N 1
ATOM 7001 C CA . ASN A 1 881 ? -6.946 23.622 20.432 1.00 64.44 881 ASN A CA 1
ATOM 7002 C C . ASN A 1 881 ? -7.221 24.976 19.749 1.00 64.44 881 ASN A C 1
ATOM 7004 O O . ASN A 1 881 ? -7.158 26.014 20.401 1.00 64.44 881 ASN A O 1
ATOM 7008 N N . ASP A 1 882 ? -7.556 24.952 18.462 1.00 74.12 882 ASP A N 1
ATOM 7009 C CA . ASP A 1 882 ? -7.821 26.134 17.632 1.00 74.12 882 ASP A CA 1
ATOM 7010 C C . ASP A 1 882 ? -8.993 26.977 18.186 1.00 74.12 882 ASP A C 1
ATOM 7012 O O . ASP A 1 882 ? -10.026 26.438 18.614 1.00 74.12 882 ASP A O 1
ATOM 7016 N N . GLN A 1 883 ? -8.892 28.304 18.163 1.00 74.06 883 GLN A N 1
ATOM 7017 C CA . GLN A 1 883 ? -9.924 29.195 18.697 1.00 74.06 883 GLN A CA 1
ATOM 7018 C C . GLN A 1 883 ? -11.147 29.292 17.793 1.00 74.06 883 GLN A C 1
ATOM 7020 O O . GLN A 1 883 ? -12.268 29.159 18.290 1.00 74.06 883 GLN A O 1
ATOM 7025 N N . ARG A 1 884 ? -10.954 29.429 16.476 1.00 81.81 884 ARG A N 1
ATOM 7026 C CA . ARG A 1 884 ? -12.031 29.690 15.509 1.00 81.81 884 ARG A CA 1
ATOM 7027 C C . ARG A 1 884 ? -11.785 29.000 14.163 1.00 81.81 884 ARG A C 1
ATOM 7029 O O . ARG A 1 884 ? -10.656 28.943 13.680 1.00 81.81 884 ARG A O 1
ATOM 7036 N N . TYR A 1 885 ? -12.869 28.533 13.540 1.00 77.38 885 TYR A N 1
ATOM 7037 C CA . TYR A 1 885 ? -12.908 28.096 12.141 1.00 77.38 885 TYR A CA 1
ATOM 7038 C C . TYR A 1 885 ? -14.068 28.805 11.438 1.00 77.38 885 TYR A C 1
ATOM 7040 O O . TYR A 1 885 ? -15.228 28.540 11.759 1.00 77.38 885 TYR A O 1
ATOM 7048 N N . PHE A 1 886 ? -13.772 29.680 10.476 1.00 81.25 886 PHE A N 1
ATOM 7049 C CA . PHE A 1 886 ? -14.790 30.433 9.737 1.00 81.25 886 PHE A CA 1
ATOM 7050 C C . PHE A 1 886 ? -14.781 30.019 8.257 1.00 81.25 886 PHE A C 1
ATOM 7052 O O . PHE A 1 886 ? -13.719 29.972 7.634 1.00 81.25 886 PHE A O 1
ATOM 7059 N N . LEU A 1 887 ? -15.950 29.689 7.693 1.00 85.44 887 LEU A N 1
ATOM 7060 C CA . LEU A 1 887 ? -16.120 29.225 6.306 1.00 85.44 887 LEU A CA 1
ATOM 7061 C C . LEU A 1 887 ? -16.897 30.238 5.462 1.00 85.44 887 LEU A C 1
ATOM 7063 O O . LEU A 1 887 ? -17.839 30.860 5.947 1.00 85.44 887 LEU A O 1
ATOM 7067 N N . ASP A 1 888 ? -16.559 30.316 4.177 1.00 88.19 888 ASP A N 1
ATOM 7068 C CA . ASP A 1 888 ? -17.476 30.799 3.140 1.00 88.19 888 ASP A CA 1
ATOM 7069 C C . ASP A 1 888 ? -18.258 29.601 2.567 1.00 88.19 888 ASP A C 1
ATOM 7071 O O . ASP A 1 888 ? -17.656 28.586 2.216 1.00 88.19 888 ASP A O 1
ATOM 7075 N N . ASP A 1 889 ? -19.588 29.702 2.499 1.00 88.44 889 ASP A N 1
ATOM 7076 C CA . ASP A 1 889 ? -20.513 28.676 1.998 1.00 88.44 889 ASP A CA 1
ATOM 7077 C C . ASP A 1 889 ? -21.302 29.102 0.739 1.00 88.44 889 ASP A C 1
ATOM 7079 O O . ASP A 1 889 ? -22.141 28.343 0.234 1.00 88.44 889 ASP A O 1
ATOM 7083 N N . GLN A 1 890 ? -21.030 30.295 0.189 1.00 91.50 890 GLN A N 1
ATOM 7084 C CA . GLN A 1 890 ? -21.815 30.886 -0.904 1.00 91.50 890 GLN A CA 1
ATOM 7085 C C . GLN A 1 890 ? -21.874 29.989 -2.145 1.00 91.50 890 GLN A C 1
ATOM 7087 O O . GLN A 1 890 ? -22.910 29.894 -2.806 1.00 91.50 890 GLN A O 1
ATOM 7092 N N . LYS A 1 891 ? -20.790 29.268 -2.446 1.00 93.88 891 LYS A N 1
ATOM 7093 C CA . LYS A 1 891 ? -20.714 28.359 -3.596 1.00 93.88 891 LYS A CA 1
ATOM 7094 C C . LYS A 1 891 ? -21.731 27.215 -3.529 1.00 93.88 891 LYS A C 1
ATOM 7096 O O . LYS A 1 891 ? -22.259 26.805 -4.564 1.00 93.88 891 LYS A O 1
ATOM 7101 N N . LEU A 1 892 ? -22.026 26.704 -2.333 1.00 94.62 892 LEU A N 1
ATOM 7102 C CA . LEU A 1 892 ? -23.050 25.679 -2.135 1.00 94.62 892 LEU A CA 1
ATOM 7103 C C . LEU A 1 892 ? -24.460 26.288 -2.170 1.00 94.62 892 LEU A C 1
ATOM 7105 O O . LEU A 1 892 ? -25.359 25.703 -2.776 1.00 94.62 892 LEU A O 1
ATOM 7109 N N . LYS A 1 893 ? -24.638 27.497 -1.621 1.00 93.25 893 LYS A N 1
ATOM 7110 C CA . LYS A 1 893 ? -25.900 28.252 -1.721 1.00 93.25 893 LYS A CA 1
ATOM 7111 C C . LYS A 1 893 ? -26.294 28.555 -3.168 1.00 93.25 893 LYS A C 1
ATOM 7113 O O . LYS A 1 893 ? -27.460 28.405 -3.525 1.00 93.25 893 LYS A O 1
ATOM 7118 N N . ILE A 1 894 ? -25.326 28.837 -4.043 1.00 94.75 894 ILE A N 1
ATOM 7119 C CA . ILE A 1 894 ? -25.537 29.008 -5.494 1.00 94.75 894 ILE A CA 1
ATOM 7120 C C . ILE A 1 894 ? -26.065 27.726 -6.174 1.00 94.75 894 ILE A C 1
ATOM 7122 O O . ILE A 1 894 ? -26.808 27.817 -7.152 1.00 94.75 894 ILE A O 1
ATOM 7126 N N . LEU A 1 895 ? -25.781 26.526 -5.645 1.00 93.69 895 LEU A N 1
ATOM 7127 C CA . LEU A 1 895 ? -26.422 25.288 -6.119 1.00 93.69 895 LEU A CA 1
ATOM 7128 C C . LEU A 1 895 ? -27.882 25.143 -5.642 1.00 93.69 895 LEU A C 1
ATOM 7130 O O . LEU A 1 895 ? -28.579 24.227 -6.085 1.00 93.69 895 LEU A O 1
ATOM 7134 N N . GLY A 1 896 ? -28.380 26.019 -4.769 1.00 92.94 896 GLY A N 1
ATOM 7135 C CA . GLY A 1 896 ? -29.720 25.952 -4.188 1.00 92.94 896 GLY A CA 1
ATOM 7136 C C . GLY A 1 896 ? -29.814 24.953 -3.034 1.00 92.94 896 GLY A C 1
ATOM 7137 O O . GLY A 1 896 ? -30.656 24.054 -3.076 1.00 92.94 896 GLY A O 1
ATOM 7138 N N . TRP A 1 897 ? -28.922 25.105 -2.055 1.00 96.19 897 TRP A N 1
ATOM 7139 C CA . TRP A 1 897 ? -29.024 24.586 -0.685 1.00 96.19 897 TRP A CA 1
ATOM 7140 C C . TRP A 1 897 ? -29.068 25.779 0.280 1.00 96.19 897 TRP A C 1
ATOM 7142 O O . TRP A 1 897 ? -28.475 26.811 -0.024 1.00 96.19 897 TRP A O 1
ATOM 7152 N N . ASP A 1 898 ? -29.734 25.644 1.424 1.00 92.94 898 ASP A N 1
ATOM 7153 C CA . ASP A 1 898 ? -29.679 26.631 2.507 1.00 92.94 898 ASP A CA 1
ATOM 7154 C C . ASP A 1 898 ? -29.939 25.953 3.865 1.00 92.94 898 ASP A C 1
ATOM 7156 O O . ASP A 1 898 ? -30.487 24.849 3.920 1.00 92.94 898 ASP A O 1
ATOM 7160 N N . GLU A 1 899 ? -29.550 26.605 4.959 1.00 92.56 899 GLU A N 1
ATOM 7161 C CA . GLU A 1 899 ? -29.688 26.088 6.325 1.00 92.56 899 GLU A CA 1
ATOM 7162 C C . GLU A 1 899 ? -31.115 26.318 6.860 1.00 92.56 899 GLU A C 1
ATOM 7164 O O . GLU A 1 899 ? -31.486 27.448 7.190 1.00 92.56 899 GLU A O 1
ATOM 7169 N N . ARG A 1 900 ? -31.928 25.256 6.977 1.00 92.38 900 ARG A N 1
ATOM 7170 C CA . ARG A 1 900 ? -33.350 25.383 7.343 1.00 92.38 900 ARG A CA 1
ATOM 7171 C C . ARG A 1 900 ? -33.606 25.342 8.851 1.00 92.38 900 ARG A C 1
ATOM 7173 O O . ARG A 1 900 ? -34.529 26.009 9.317 1.00 92.38 900 ARG A O 1
ATOM 7180 N N . THR A 1 901 ? -32.850 24.549 9.614 1.00 94.75 901 THR A N 1
ATOM 7181 C CA . THR A 1 901 ? -33.148 24.296 11.035 1.00 94.75 901 THR A CA 1
ATOM 7182 C C . THR A 1 901 ? -32.532 25.362 11.940 1.00 94.75 901 THR A C 1
ATOM 7184 O O . THR A 1 901 ? -31.316 25.525 11.981 1.00 94.75 901 THR A O 1
ATOM 7187 N N . MET A 1 902 ? -33.349 26.052 12.741 1.00 93.94 902 MET A N 1
ATOM 7188 C CA . MET A 1 902 ? -32.834 26.962 13.775 1.00 93.94 902 MET A CA 1
ATOM 7189 C C . MET A 1 902 ? -32.182 26.181 14.925 1.00 93.94 902 MET A C 1
ATOM 7191 O O . MET A 1 902 ? -32.647 25.098 15.288 1.00 93.94 902 MET A O 1
ATOM 7195 N N . TRP A 1 903 ? -31.130 26.741 15.535 1.00 94.19 903 TRP A N 1
ATOM 7196 C CA . TRP A 1 903 ? -30.359 26.089 16.607 1.00 94.19 903 TRP A CA 1
ATOM 7197 C C . TRP A 1 903 ? -31.238 25.572 17.748 1.00 94.19 903 TRP A C 1
ATOM 7199 O O . TRP A 1 903 ? -31.108 24.428 18.169 1.00 94.19 903 TRP A O 1
ATOM 7209 N N . GLU A 1 904 ? -32.168 26.397 18.219 1.00 94.06 904 GLU A N 1
ATOM 7210 C CA . GLU A 1 904 ? -33.053 26.094 19.340 1.00 94.06 904 GLU A CA 1
ATOM 7211 C C . GLU A 1 904 ? -33.988 24.910 19.025 1.00 94.06 904 GLU A C 1
ATOM 7213 O O . GLU A 1 904 ? -34.284 24.093 19.900 1.00 94.06 904 GLU A O 1
ATOM 7218 N N . GLU A 1 905 ? -34.411 24.771 17.764 1.00 95.31 905 GLU A N 1
ATOM 7219 C CA . GLU A 1 905 ? -35.223 23.649 17.285 1.00 95.31 905 GLU A CA 1
ATOM 7220 C C . GLU A 1 905 ? -34.376 22.379 17.123 1.00 95.31 905 GLU A C 1
ATOM 7222 O O . GLU A 1 905 ? -34.745 21.316 17.627 1.00 95.31 905 GLU A O 1
ATOM 7227 N N . GLY A 1 906 ? -33.217 22.488 16.465 1.00 96.12 906 GLY A N 1
ATOM 7228 C CA . GLY A 1 906 ? -32.294 21.373 16.260 1.00 96.12 906 GLY A CA 1
ATOM 7229 C C . GLY A 1 906 ? -31.769 20.806 17.580 1.00 96.12 906 GLY A C 1
ATOM 7230 O O . GLY A 1 906 ? -31.708 19.586 17.754 1.00 96.12 906 GLY A O 1
ATOM 7231 N N . LEU A 1 907 ? -31.452 21.667 18.553 1.00 96.38 907 LEU A N 1
ATOM 7232 C CA . LEU A 1 907 ? -31.001 21.260 19.884 1.00 96.38 907 LEU A CA 1
ATOM 7233 C C . LEU A 1 907 ? -32.130 20.580 20.665 1.00 96.38 907 LEU A C 1
ATOM 7235 O O . LEU A 1 907 ? -31.895 19.526 21.258 1.00 96.38 907 LEU A O 1
ATOM 7239 N N . LYS A 1 908 ? -33.366 21.099 20.594 1.00 96.00 908 LYS A N 1
ATOM 7240 C CA . LYS A 1 908 ? -34.539 20.441 21.189 1.00 96.00 908 LYS A CA 1
ATOM 7241 C C . LYS A 1 908 ? -34.767 19.047 20.591 1.00 96.00 908 LYS A C 1
ATOM 7243 O O . LYS A 1 908 ? -34.824 18.084 21.351 1.00 96.00 908 LYS A O 1
ATOM 7248 N N . LYS A 1 909 ? -34.810 18.917 19.256 1.00 96.62 909 LYS A N 1
ATOM 7249 C CA . LYS A 1 909 ? -34.916 17.620 18.549 1.00 96.62 909 LYS A CA 1
ATOM 7250 C C . LYS A 1 909 ? -33.806 16.647 18.963 1.00 96.62 909 LYS A C 1
ATOM 7252 O O . LYS A 1 909 ? -34.034 15.447 19.083 1.00 96.62 909 LYS A O 1
ATOM 7257 N N . THR A 1 910 ? -32.597 17.164 19.186 1.00 97.06 910 THR A N 1
ATOM 7258 C CA . THR A 1 910 ? -31.445 16.372 19.637 1.00 97.06 910 THR A CA 1
ATOM 7259 C C . THR A 1 910 ? -31.652 15.855 21.064 1.00 97.06 910 THR A C 1
ATOM 7261 O O . THR A 1 910 ? -31.536 14.653 21.290 1.00 97.06 910 THR A O 1
ATOM 7264 N N . ILE A 1 911 ? -32.009 16.728 22.014 1.00 95.50 911 ILE A N 1
ATOM 7265 C CA . ILE A 1 911 ? -32.282 16.364 23.417 1.00 95.50 911 ILE A CA 1
ATOM 7266 C C . ILE A 1 911 ? -33.431 15.358 23.520 1.00 95.50 911 ILE A C 1
ATOM 7268 O O . ILE A 1 911 ? -33.298 14.344 24.206 1.00 95.50 911 ILE A O 1
ATOM 7272 N N . GLU A 1 912 ? -34.531 15.603 22.809 1.00 95.88 912 GLU A N 1
ATOM 7273 C CA . GLU A 1 912 ? -35.693 14.713 22.748 1.00 95.88 912 GLU A CA 1
ATOM 7274 C C . GLU A 1 912 ? -35.300 13.312 22.255 1.00 95.88 912 GLU A C 1
ATOM 7276 O O . GLU A 1 912 ? -35.697 12.309 22.849 1.00 95.88 912 GLU A O 1
ATOM 7281 N N . TRP A 1 913 ? -34.431 13.221 21.242 1.00 96.25 913 TRP A N 1
ATOM 7282 C CA . TRP A 1 913 ? -33.945 11.932 20.758 1.00 96.25 913 TRP A CA 1
ATOM 7283 C C . TRP A 1 913 ? -33.102 11.169 21.793 1.00 96.25 913 TRP A C 1
ATOM 7285 O O . TRP A 1 913 ? -33.368 9.986 21.998 1.00 96.25 913 TRP A O 1
ATOM 7295 N N . TYR A 1 914 ? -32.140 11.804 22.480 1.00 94.81 914 TYR A N 1
ATOM 7296 C CA . TYR A 1 914 ? -31.368 11.125 23.544 1.00 94.81 914 TYR A CA 1
ATOM 7297 C C . TYR A 1 914 ? -32.240 10.744 24.743 1.00 94.81 914 TYR A C 1
ATOM 7299 O O . TYR A 1 914 ? -32.066 9.662 25.299 1.00 94.81 914 TYR A O 1
ATOM 7307 N N . THR A 1 915 ? -33.208 11.592 25.103 1.00 92.38 915 THR A N 1
ATOM 7308 C CA . THR A 1 915 ? -34.172 11.327 26.186 1.00 92.38 915 THR A CA 1
ATOM 7309 C C . THR A 1 915 ? -35.016 10.088 25.890 1.00 92.38 915 THR A C 1
ATOM 7311 O O . THR A 1 915 ? -35.224 9.260 26.772 1.00 92.38 915 THR A O 1
ATOM 7314 N N . ASN A 1 916 ? -35.437 9.920 24.633 1.00 94.50 916 ASN A N 1
ATOM 7315 C CA . ASN A 1 916 ? -36.218 8.769 24.180 1.00 94.50 916 ASN A CA 1
ATOM 7316 C C . ASN A 1 916 ? -35.366 7.525 23.844 1.00 94.50 916 ASN A C 1
ATOM 7318 O O . ASN A 1 916 ? -35.925 6.448 23.648 1.00 94.50 916 ASN A O 1
ATOM 7322 N N . ASN A 1 917 ? -34.033 7.644 23.756 1.00 92.94 917 ASN A N 1
ATOM 7323 C CA . ASN A 1 917 ? -33.126 6.560 23.346 1.00 92.94 917 ASN A CA 1
ATOM 7324 C C . ASN A 1 917 ? -31.860 6.459 24.239 1.00 92.94 917 ASN A C 1
ATOM 7326 O O . ASN A 1 917 ? -30.745 6.419 23.706 1.00 92.94 917 ASN A O 1
ATOM 7330 N N . PRO A 1 918 ? -31.978 6.396 25.583 1.00 84.56 918 PRO A N 1
ATOM 7331 C CA . PRO A 1 918 ? -30.824 6.456 26.488 1.00 84.56 918 PRO A CA 1
ATOM 7332 C C . PRO A 1 918 ? -29.817 5.316 26.258 1.00 84.56 918 PRO A C 1
ATOM 7334 O O . PRO A 1 918 ? -28.609 5.552 26.225 1.00 84.56 918 PRO A O 1
ATOM 7337 N N . ASP A 1 919 ? -30.306 4.098 26.008 1.00 85.31 919 ASP A N 1
ATOM 7338 C CA . ASP A 1 919 ? -29.493 2.886 25.822 1.00 85.31 919 ASP A CA 1
ATOM 7339 C C . ASP A 1 919 ? -29.131 2.609 24.348 1.00 85.31 919 ASP A C 1
ATOM 7341 O O . ASP A 1 919 ? -28.781 1.484 23.967 1.00 85.31 919 ASP A O 1
ATOM 7345 N N . TRP A 1 920 ? -29.228 3.610 23.462 1.00 90.00 920 TRP A N 1
ATOM 7346 C CA . TRP A 1 920 ? -28.973 3.414 22.028 1.00 90.00 920 TRP A CA 1
ATOM 7347 C C . TRP A 1 920 ? -27.580 2.836 21.752 1.00 90.00 920 TRP A C 1
ATOM 7349 O O . TRP A 1 920 ? -27.442 1.916 20.937 1.00 90.00 920 TRP A O 1
ATOM 7359 N N . TRP A 1 921 ? -26.584 3.343 22.480 1.00 86.25 921 TRP A N 1
ATOM 7360 C CA . TRP A 1 921 ? -25.157 3.059 22.324 1.00 86.25 921 TRP A CA 1
ATOM 7361 C C . TRP A 1 921 ? -24.588 2.030 23.319 1.00 86.25 921 TRP A C 1
ATOM 7363 O O . TRP A 1 921 ? -23.425 1.663 23.185 1.00 86.25 921 TRP A O 1
ATOM 7373 N N . GLY A 1 922 ? -25.380 1.531 24.276 1.00 85.94 922 GLY A N 1
ATOM 7374 C CA . GLY A 1 922 ? -24.878 0.677 25.362 1.00 85.94 922 GLY A CA 1
ATOM 7375 C C . GLY A 1 922 ? -24.086 1.471 26.408 1.00 85.94 922 GLY A C 1
ATOM 7376 O O . GLY A 1 922 ? -24.414 2.629 26.673 1.00 85.94 922 GLY A O 1
ATOM 7377 N N . ASP A 1 923 ? -23.051 0.870 27.011 1.00 84.56 923 ASP A N 1
ATOM 7378 C CA . ASP A 1 923 ? -22.200 1.621 27.939 1.00 84.56 923 ASP A CA 1
ATOM 7379 C C . ASP A 1 923 ? -21.340 2.658 27.202 1.00 84.56 923 ASP A C 1
ATOM 7381 O O . ASP A 1 923 ? -20.610 2.362 26.257 1.00 84.56 923 ASP A O 1
ATOM 7385 N N . VAL A 1 924 ? -21.429 3.892 27.688 1.00 87.62 924 VAL A N 1
ATOM 7386 C CA . VAL A 1 924 ? -20.714 5.072 27.195 1.00 87.62 924 VAL A CA 1
ATOM 7387 C C . VAL A 1 924 ? -19.916 5.756 28.312 1.00 87.62 924 VAL A C 1
ATOM 7389 O O . VAL A 1 924 ? -19.459 6.884 28.142 1.00 87.62 924 VAL A O 1
ATOM 7392 N N . SER A 1 925 ? -19.737 5.088 29.458 1.00 83.44 925 SER A N 1
ATOM 7393 C CA . SER A 1 925 ? -19.025 5.578 30.647 1.00 83.44 925 SER A CA 1
ATOM 7394 C C . SER A 1 925 ? -17.689 6.259 30.316 1.00 83.44 925 SER A C 1
ATOM 7396 O O . SER A 1 925 ? -17.477 7.412 30.693 1.00 83.44 925 SER A O 1
ATOM 7398 N N . GLY A 1 926 ? -16.831 5.593 29.536 1.00 81.38 926 GLY A N 1
ATOM 7399 C CA . GLY A 1 926 ? -15.537 6.116 29.087 1.00 81.38 926 GLY A CA 1
ATOM 7400 C C . GLY A 1 926 ? -15.618 7.268 28.075 1.00 81.38 926 GLY A C 1
ATOM 7401 O O . GLY A 1 926 ? -14.730 8.118 28.049 1.00 81.38 926 GLY A O 1
ATOM 7402 N N . ALA A 1 927 ? -16.684 7.345 27.269 1.00 83.25 927 ALA A N 1
ATOM 7403 C CA . ALA A 1 927 ? -16.887 8.434 26.305 1.00 83.25 927 ALA A CA 1
ATOM 7404 C C . ALA A 1 927 ? -17.320 9.745 26.988 1.00 83.25 927 ALA A C 1
ATOM 7406 O O . ALA A 1 927 ? -16.982 10.830 26.514 1.00 83.25 927 ALA A O 1
ATOM 7407 N N . LEU A 1 928 ? -18.009 9.644 28.132 1.00 87.31 928 LEU A N 1
ATOM 7408 C CA . LEU A 1 928 ? -18.439 10.786 28.947 1.00 87.31 928 LEU A CA 1
ATOM 7409 C C . LEU A 1 928 ? -17.320 11.394 29.815 1.00 87.31 928 LEU A C 1
ATOM 7411 O O . LEU A 1 928 ? -17.554 12.403 30.480 1.00 87.31 928 LEU A O 1
ATOM 7415 N N . LEU A 1 929 ? -16.109 10.825 29.807 1.00 84.94 929 LEU A N 1
ATOM 7416 C CA . LEU A 1 929 ? -14.945 11.427 30.463 1.00 84.94 929 LEU A CA 1
ATOM 7417 C C . LEU A 1 929 ? -14.572 12.776 29.808 1.00 84.94 929 LEU A C 1
ATOM 7419 O O . LEU A 1 929 ? -14.791 12.942 28.602 1.00 84.94 929 LEU A O 1
ATOM 7423 N N . PRO A 1 930 ? -13.964 13.725 30.552 1.00 80.38 930 PRO A N 1
ATOM 7424 C CA . PRO A 1 930 ? -13.514 15.001 29.993 1.00 80.38 930 PRO A CA 1
ATOM 7425 C C . PRO A 1 930 ? -12.547 14.807 28.820 1.00 80.38 930 PRO A C 1
ATOM 7427 O O . PRO A 1 930 ? -12.844 15.242 27.713 1.00 80.38 930 PRO A O 1
ATOM 7430 N N . HIS A 1 931 ? -11.475 14.035 29.033 1.00 78.31 931 HIS A N 1
ATOM 7431 C CA . HIS A 1 931 ? -10.566 13.560 27.987 1.00 78.31 931 HIS A CA 1
ATOM 7432 C C . HIS A 1 931 ? -10.741 12.040 27.821 1.00 78.31 931 HIS A C 1
ATOM 7434 O O . HIS A 1 931 ? -10.152 11.275 28.593 1.00 78.31 931 HIS A O 1
ATOM 7440 N N . PRO A 1 932 ? -11.556 11.565 26.860 1.00 64.31 932 PRO A N 1
ATOM 7441 C CA . PRO A 1 932 ? -11.695 10.139 26.597 1.00 64.31 932 PRO A CA 1
ATOM 7442 C C . PRO A 1 932 ? -10.348 9.534 26.189 1.00 64.31 932 PRO A C 1
ATOM 7444 O O . PRO A 1 932 ? -9.720 9.972 25.228 1.00 64.31 932 PRO A O 1
ATOM 7447 N N . ARG A 1 933 ? -9.912 8.494 26.903 1.00 56.78 933 ARG A N 1
ATOM 7448 C CA . ARG A 1 933 ? -8.867 7.575 26.432 1.00 56.78 933 ARG A CA 1
ATOM 7449 C C . ARG A 1 933 ? -9.549 6.292 25.978 1.00 56.78 933 ARG A C 1
ATOM 7451 O O . ARG A 1 933 ? -10.524 5.865 26.592 1.00 56.78 933 ARG A O 1
ATOM 7458 N N . MET A 1 934 ? -9.063 5.696 24.892 1.00 44.50 934 MET A N 1
ATOM 7459 C CA . MET A 1 934 ? -9.766 4.595 24.233 1.00 44.50 934 MET A CA 1
ATOM 7460 C C . MET A 1 934 ? -9.701 3.301 25.062 1.00 44.50 934 MET A C 1
ATOM 7462 O O . MET A 1 934 ? -8.765 2.512 24.939 1.00 44.50 934 MET A O 1
ATOM 7466 N N . LEU A 1 935 ? -10.724 3.073 25.889 1.00 38.41 935 LEU A N 1
ATOM 7467 C CA . LEU A 1 935 ? -11.060 1.749 26.407 1.00 38.41 935 LEU A CA 1
ATOM 7468 C C . LEU A 1 935 ? -11.347 0.827 25.216 1.00 38.41 935 LEU A C 1
ATOM 7470 O O . LEU A 1 935 ? -12.225 1.108 24.400 1.00 38.41 935 LEU A O 1
ATOM 7474 N N . MET A 1 936 ? -10.591 -0.264 25.096 1.00 31.55 936 MET A N 1
ATOM 7475 C CA . MET A 1 936 ? -10.883 -1.289 24.097 1.00 31.55 936 MET A CA 1
ATOM 7476 C C . MET A 1 936 ? -12.072 -2.126 24.570 1.00 31.55 936 MET A C 1
ATOM 7478 O O . MET A 1 936 ? -12.037 -2.693 25.660 1.00 31.55 936 MET A O 1
ATOM 7482 N N . MET A 1 937 ? -13.116 -2.190 23.742 1.00 27.33 937 MET A N 1
ATOM 7483 C CA . MET A 1 937 ? -14.330 -2.968 24.017 1.00 27.33 937 MET A CA 1
ATOM 7484 C C . MET A 1 937 ? -14.029 -4.478 24.155 1.00 27.33 937 MET A C 1
ATOM 7486 O O . MET A 1 937 ? -13.016 -4.953 23.631 1.00 27.33 937 MET A O 1
ATOM 7490 N N . PRO A 1 938 ? -14.855 -5.227 24.913 1.00 28.16 938 PRO A N 1
ATOM 7491 C CA . PRO A 1 938 ? -14.390 -6.398 25.656 1.00 28.16 938 PRO A CA 1
ATOM 7492 C C . PRO A 1 938 ? -13.995 -7.603 24.793 1.00 28.16 938 PRO A C 1
ATOM 7494 O O . PRO A 1 938 ? -14.557 -7.867 23.732 1.00 28.16 938 PRO A O 1
ATOM 7497 N N . GLY A 1 939 ? -13.015 -8.356 25.303 1.00 28.73 939 GLY A N 1
ATOM 7498 C CA . GLY A 1 939 ? -12.382 -9.501 24.637 1.00 28.73 939 GLY A CA 1
ATOM 7499 C C . GLY A 1 939 ? -10.907 -9.679 25.025 1.00 28.73 939 GLY A C 1
ATOM 7500 O O . GLY A 1 939 ? -10.365 -10.777 24.918 1.00 28.73 939 GLY A O 1
ATOM 7501 N N . GLY A 1 940 ? -10.264 -8.618 25.526 1.00 26.05 940 GLY A N 1
ATOM 7502 C CA . GLY A 1 940 ? -9.007 -8.707 26.271 1.00 26.05 940 GLY A CA 1
ATOM 7503 C C . GLY A 1 940 ? -9.248 -9.124 27.726 1.00 26.05 940 GLY A C 1
ATOM 7504 O O . GLY A 1 940 ? -10.228 -8.702 28.331 1.00 26.05 940 GLY A O 1
ATOM 7505 N N . ILE A 1 941 ? -8.355 -9.952 28.274 1.00 26.34 941 ILE A N 1
ATOM 7506 C CA . ILE A 1 941 ? -8.426 -10.462 29.653 1.00 26.34 941 ILE A CA 1
ATOM 7507 C C . ILE A 1 941 ? -8.313 -9.304 30.655 1.00 26.34 941 ILE A C 1
ATOM 7509 O O . ILE A 1 941 ? -7.353 -8.532 30.599 1.00 26.34 941 ILE A O 1
ATOM 7513 N N . GLU A 1 942 ? -9.254 -9.230 31.598 1.00 24.78 942 GLU A N 1
ATOM 7514 C CA . GLU A 1 942 ? -9.202 -8.293 32.721 1.00 24.78 942 GLU A CA 1
ATOM 7515 C C . GLU A 1 942 ? -7.946 -8.523 33.572 1.00 24.78 942 GLU A C 1
ATOM 7517 O O . GLU A 1 942 ? -7.603 -9.649 33.938 1.00 24.78 942 GLU A O 1
ATOM 7522 N N . ARG A 1 943 ? -7.256 -7.433 33.921 1.00 25.97 943 ARG A N 1
ATOM 7523 C CA . ARG A 1 943 ? -6.284 -7.429 35.016 1.00 25.97 943 ARG A CA 1
ATOM 7524 C C . ARG A 1 943 ? -6.889 -6.669 36.181 1.00 25.97 943 ARG A C 1
ATOM 7526 O O . ARG A 1 943 ? -6.863 -5.440 36.179 1.00 25.97 943 ARG A O 1
ATOM 7533 N N . ASN A 1 944 ? -7.386 -7.405 37.169 1.00 23.34 944 ASN A N 1
ATOM 7534 C CA . ASN A 1 944 ? -7.781 -6.824 38.445 1.00 23.34 944 ASN A CA 1
ATOM 7535 C C . ASN A 1 944 ? -6.581 -6.081 39.047 1.00 23.34 944 ASN A C 1
ATOM 7537 O O . ASN A 1 944 ? -5.477 -6.624 39.130 1.00 23.34 944 ASN A O 1
ATOM 7541 N N . LEU A 1 945 ? -6.816 -4.838 39.457 1.00 25.73 945 LEU A N 1
ATOM 7542 C CA . LEU A 1 945 ? -5.883 -4.017 40.222 1.00 25.73 945 LEU A CA 1
ATOM 7543 C C . LEU A 1 945 ? -6.569 -3.583 41.519 1.00 25.73 945 LEU A C 1
ATOM 7545 O O . LEU A 1 945 ? -6.765 -2.399 41.784 1.00 25.73 945 LEU A O 1
ATOM 7549 N N . ASP A 1 946 ? -6.938 -4.578 42.325 1.00 26.91 946 ASP A N 1
ATOM 7550 C CA . ASP A 1 946 ? -7.295 -4.368 43.723 1.00 26.91 946 ASP A CA 1
ATOM 7551 C C . ASP A 1 946 ? -6.034 -3.935 44.488 1.00 26.91 946 ASP A C 1
ATOM 7553 O O . ASP A 1 946 ? -5.057 -4.678 44.583 1.00 26.91 946 ASP A O 1
ATOM 7557 N N . GLY A 1 947 ? -6.035 -2.699 44.990 1.00 26.19 947 GLY A N 1
ATOM 7558 C CA . GLY A 1 947 ? -4.845 -2.059 45.561 1.00 26.19 947 GLY A CA 1
ATOM 7559 C C . GLY A 1 947 ? -5.162 -0.711 46.204 1.00 26.19 947 GLY A C 1
ATOM 7560 O O . GLY A 1 947 ? -4.606 0.313 45.816 1.00 26.19 947 GLY A O 1
ATOM 7561 N N . ALA A 1 948 ? -6.114 -0.697 47.138 1.00 27.02 948 ALA A N 1
ATOM 7562 C CA . ALA A 1 948 ? -6.630 0.525 47.749 1.00 27.02 948 ALA A CA 1
ATOM 7563 C C . ALA A 1 948 ? -5.910 0.895 49.062 1.00 27.02 948 ALA A C 1
ATOM 7565 O O . ALA A 1 948 ? -6.285 0.428 50.137 1.00 27.02 948 ALA A O 1
ATOM 7566 N N . GLU A 1 949 ? -4.958 1.826 48.982 1.00 28.30 949 GLU A N 1
ATOM 7567 C CA . GLU A 1 949 ? -4.462 2.608 50.125 1.00 28.30 949 GLU A CA 1
ATOM 7568 C C . GLU A 1 949 ? -4.715 4.093 49.816 1.00 28.30 949 GLU A C 1
ATOM 7570 O O . GLU A 1 949 ? -4.121 4.677 48.918 1.00 28.30 949 GLU A O 1
ATOM 7575 N N . LYS A 1 950 ? -5.834 4.644 50.297 1.00 24.91 950 LYS A N 1
ATOM 7576 C CA . LYS A 1 950 ? -5.959 5.351 51.586 1.00 24.91 950 LYS A CA 1
ATOM 7577 C C . LYS A 1 950 ? -5.068 6.592 51.689 1.00 24.91 950 LYS A C 1
ATOM 7579 O O . LYS A 1 950 ? -3.878 6.508 51.963 1.00 24.91 950 LYS A O 1
ATOM 7584 N N . TYR A 1 951 ? -5.719 7.749 51.574 1.00 23.38 951 TYR A N 1
ATOM 7585 C CA . TYR A 1 951 ? -5.212 9.008 52.109 1.00 23.38 951 TYR A CA 1
ATOM 7586 C C . TYR A 1 951 ? -4.999 8.897 53.625 1.00 23.38 951 TYR A C 1
ATOM 7588 O O . TYR A 1 951 ? -5.861 8.365 54.326 1.00 23.38 951 TYR A O 1
ATOM 7596 N N . ASP A 1 952 ? -3.936 9.525 54.117 1.00 24.06 952 ASP A N 1
ATOM 7597 C CA . ASP A 1 952 ? -3.954 10.192 55.419 1.00 24.06 952 ASP A CA 1
ATOM 7598 C C . ASP A 1 952 ? -3.353 11.603 55.267 1.00 24.06 952 ASP A C 1
ATOM 7600 O O . ASP A 1 952 ? -2.895 11.996 54.190 1.00 24.06 952 ASP A O 1
ATOM 7604 N N . SER A 1 953 ? -3.454 12.404 56.319 1.00 24.81 953 SER A N 1
ATOM 7605 C CA . SER A 1 953 ? -3.459 13.859 56.285 1.00 24.81 953 SER A CA 1
ATOM 7606 C C . SER A 1 953 ? -2.316 14.471 57.097 1.00 24.81 953 SER A C 1
ATOM 7608 O O . SER A 1 953 ? -1.936 13.978 58.154 1.00 24.81 953 SER A O 1
ATOM 7610 N N . GLY A 1 954 ? -1.761 15.583 56.609 1.00 24.72 954 GLY A N 1
ATOM 7611 C CA . GLY A 1 954 ? -0.679 16.291 57.291 1.00 24.72 954 GLY A CA 1
ATOM 7612 C C . GLY A 1 954 ? -0.407 17.662 56.679 1.00 24.72 954 GLY A C 1
ATOM 7613 O O . GLY A 1 954 ? -0.071 17.776 55.503 1.00 24.72 954 GLY A O 1
ATOM 7614 N N . SER A 1 955 ? -0.561 18.717 57.479 1.00 24.16 955 SER A N 1
ATOM 7615 C CA . SER A 1 955 ? -0.155 20.086 57.138 1.00 24.16 955 SER A CA 1
ATOM 7616 C C . SER A 1 955 ? 1.393 20.200 57.137 1.00 24.16 955 SER A C 1
ATOM 7618 O O . SER A 1 955 ? 2.079 19.353 57.697 1.00 24.16 955 SER A O 1
ATOM 7620 N N . THR A 1 956 ? 2.052 21.228 56.587 1.00 24.52 956 THR A N 1
ATOM 7621 C CA . THR A 1 956 ? 1.787 22.661 56.822 1.00 24.52 956 THR A CA 1
ATOM 7622 C C . THR A 1 956 ? 2.477 23.572 55.784 1.00 24.52 956 THR A C 1
ATOM 7624 O O . THR A 1 956 ? 3.460 23.191 55.158 1.00 24.52 956 THR A O 1
ATOM 7627 N N . LYS A 1 957 ? 1.959 24.802 55.633 1.00 24.75 957 LYS A N 1
ATOM 7628 C CA . LYS A 1 957 ? 2.534 25.947 54.883 1.00 24.75 957 LYS A CA 1
ATOM 7629 C C . LYS A 1 957 ? 3.969 26.263 55.375 1.00 24.75 957 LYS A C 1
ATOM 7631 O O . LYS A 1 957 ? 4.219 26.115 56.565 1.00 24.75 957 LYS A O 1
ATOM 7636 N N . PHE A 1 958 ? 4.916 26.762 54.569 1.00 25.86 958 PHE A N 1
ATOM 7637 C CA . PHE A 1 958 ? 4.958 28.159 54.087 1.00 25.86 958 PHE A CA 1
ATOM 7638 C C . PHE A 1 958 ? 6.019 28.408 52.981 1.00 25.86 958 PHE A C 1
ATOM 7640 O O . PHE A 1 958 ? 6.734 27.504 52.560 1.00 25.86 958 PHE A O 1
ATOM 7647 N N . SER A 1 959 ? 6.104 29.653 52.500 1.00 23.48 959 SER A N 1
ATOM 7648 C CA . SER A 1 959 ? 6.869 30.099 51.326 1.00 23.48 959 SER A CA 1
ATOM 7649 C C . SER A 1 959 ? 8.189 30.836 51.623 1.00 23.48 959 SER A C 1
ATOM 7651 O O . SER A 1 959 ? 8.161 31.846 52.316 1.00 23.48 959 SER A O 1
ATOM 7653 N N . GLY A 1 960 ? 9.268 30.428 50.940 1.00 23.53 960 GLY A N 1
ATOM 7654 C CA . GLY A 1 960 ? 10.107 31.273 50.059 1.00 23.53 960 GLY A CA 1
ATOM 7655 C C . GLY A 1 960 ? 10.970 32.441 50.596 1.00 23.53 960 GLY A C 1
ATOM 7656 O O . GLY A 1 960 ? 10.525 33.244 51.405 1.00 23.53 960 GLY A O 1
ATOM 7657 N N . LYS A 1 961 ? 12.133 32.623 49.931 1.00 24.88 961 LYS A N 1
ATOM 7658 C CA . LYS A 1 961 ? 13.111 33.747 50.008 1.00 24.88 961 LYS A CA 1
ATOM 7659 C C . LYS A 1 961 ? 13.968 33.817 51.293 1.00 24.88 961 LYS A C 1
ATOM 7661 O O . LYS A 1 961 ? 13.505 33.432 52.354 1.00 24.88 961 LYS A O 1
ATOM 7666 N N . SER A 1 962 ? 15.208 34.330 51.285 1.00 24.19 962 SER A N 1
ATOM 7667 C CA . SER A 1 962 ? 16.218 34.536 50.211 1.00 24.19 962 SER A CA 1
ATOM 7668 C C . SER A 1 962 ? 17.569 34.964 50.825 1.00 24.19 962 SER A C 1
ATOM 7670 O O . SER A 1 962 ? 17.537 35.659 51.831 1.00 24.19 962 SER A O 1
ATOM 7672 N N . ASN A 1 963 ? 18.690 34.627 50.168 1.00 26.58 963 ASN A N 1
ATOM 7673 C CA . ASN A 1 963 ? 20.034 35.259 50.194 1.00 26.58 963 ASN A CA 1
ATOM 7674 C C . ASN A 1 963 ? 20.615 35.724 51.559 1.00 26.58 963 ASN A C 1
ATOM 7676 O O . ASN A 1 963 ? 20.136 36.668 52.169 1.00 26.58 963 ASN A O 1
ATOM 7680 N N . GLU A 1 964 ? 21.624 35.042 52.119 1.00 25.91 964 GLU A N 1
ATOM 7681 C CA . GLU A 1 964 ? 23.081 35.142 51.819 1.00 25.91 964 GLU A CA 1
ATOM 7682 C C . GLU A 1 964 ? 23.833 36.081 52.782 1.00 25.91 964 GLU A C 1
ATOM 7684 O O . GLU A 1 964 ? 23.462 37.237 52.943 1.00 25.91 964 GLU A O 1
ATOM 7689 N N . THR A 1 965 ? 24.952 35.609 53.352 1.00 24.14 965 THR A N 1
ATOM 7690 C CA . THR A 1 965 ? 26.313 36.194 53.215 1.00 24.14 965 THR A CA 1
ATOM 7691 C C . THR A 1 965 ? 27.279 35.598 54.253 1.00 24.14 965 THR A C 1
ATOM 7693 O O . THR A 1 965 ? 27.060 35.725 55.451 1.00 24.14 965 THR A O 1
ATOM 7696 N N . GLN A 1 966 ? 28.393 34.996 53.815 1.00 24.69 966 GLN A N 1
ATOM 7697 C CA . GLN A 1 966 ? 29.729 35.615 53.913 1.00 24.69 966 GLN A CA 1
ATOM 7698 C C . GLN A 1 966 ? 30.849 34.715 53.350 1.00 24.69 966 GLN A C 1
ATOM 7700 O O . GLN A 1 966 ? 30.774 33.491 53.322 1.00 24.69 966 GLN A O 1
ATOM 7705 N N . THR A 1 967 ? 31.880 35.387 52.848 1.00 23.84 967 THR A N 1
ATOM 7706 C CA . THR A 1 967 ? 33.012 34.897 52.049 1.00 23.84 967 THR A CA 1
ATOM 7707 C C . THR A 1 967 ? 34.213 34.421 52.872 1.00 23.84 967 THR A C 1
ATOM 7709 O O . THR A 1 967 ? 34.622 35.145 53.774 1.00 23.84 967 THR A O 1
ATOM 7712 N N . VAL A 1 968 ? 34.907 33.361 52.428 1.00 26.92 968 VAL A N 1
ATOM 7713 C CA . VAL A 1 968 ? 36.384 33.231 52.526 1.00 26.92 968 VAL A CA 1
ATOM 7714 C C . VAL A 1 968 ? 36.920 32.446 51.314 1.00 26.92 968 VAL A C 1
ATOM 7716 O O . VAL A 1 968 ? 36.283 31.498 50.862 1.00 26.92 968 VAL A O 1
ATOM 7719 N N . ALA A 1 969 ? 38.097 32.819 50.800 1.00 24.06 969 ALA A N 1
ATOM 7720 C CA . ALA A 1 969 ? 38.906 32.071 49.825 1.00 24.06 969 ALA A CA 1
ATOM 7721 C C . ALA A 1 969 ? 40.380 32.559 49.900 1.00 24.06 969 ALA A C 1
ATOM 7723 O O . ALA A 1 969 ? 40.587 33.641 50.455 1.00 24.06 969 ALA A O 1
ATOM 7724 N N . PRO A 1 970 ? 41.398 31.883 49.309 1.00 44.81 970 PRO A N 1
ATOM 7725 C CA . PRO A 1 970 ? 41.405 30.581 48.623 1.00 44.81 970 PRO A CA 1
ATOM 7726 C C . PRO A 1 970 ? 42.523 29.611 49.124 1.00 44.81 970 PRO A C 1
ATOM 7728 O O . PRO A 1 970 ? 43.191 29.872 50.117 1.00 44.81 970 PRO A O 1
ATOM 7731 N N . ALA A 1 971 ? 42.786 28.553 48.334 1.00 25.97 971 ALA A N 1
ATOM 7732 C CA . ALA A 1 971 ? 43.892 27.572 48.407 1.00 25.97 971 ALA A CA 1
ATOM 7733 C C . ALA A 1 971 ? 43.715 26.393 49.409 1.00 25.97 971 ALA A C 1
ATOM 7735 O O . ALA A 1 971 ? 43.190 26.572 50.496 1.00 25.97 971 ALA A O 1
ATOM 7736 N N . SER A 1 972 ? 44.118 25.145 49.106 1.00 25.55 972 SER A N 1
ATOM 7737 C CA . SER A 1 972 ? 44.811 24.625 47.907 1.00 25.55 972 SER A CA 1
ATOM 7738 C C . SER A 1 972 ? 44.352 23.206 47.482 1.00 25.55 972 SER A C 1
ATOM 7740 O O . SER A 1 972 ? 43.475 22.604 48.089 1.00 25.55 972 SER A O 1
ATOM 7742 N N . LYS A 1 973 ? 44.924 22.708 46.376 1.00 32.72 973 LYS A N 1
ATOM 7743 C CA . LYS A 1 973 ? 44.533 21.525 45.582 1.00 32.72 973 LYS A CA 1
ATOM 7744 C C . LYS A 1 973 ? 44.274 20.220 46.365 1.00 32.72 973 LYS A C 1
ATOM 7746 O O . LYS A 1 973 ? 45.180 19.676 46.988 1.00 32.72 973 LYS A O 1
ATOM 7751 N N . THR A 1 974 ? 43.161 19.557 46.050 1.00 25.17 974 THR A N 1
ATOM 7752 C CA . THR A 1 974 ? 43.177 18.157 45.562 1.00 25.17 974 THR A CA 1
ATOM 7753 C C . THR A 1 974 ? 41.902 17.870 44.765 1.00 25.17 974 THR A C 1
ATOM 7755 O O . THR A 1 974 ? 40.809 18.236 45.180 1.00 25.17 974 THR A O 1
ATOM 7758 N N . SER A 1 975 ? 42.032 17.267 43.582 1.00 30.23 975 SER A N 1
ATOM 7759 C CA . SER A 1 975 ? 40.940 17.150 42.606 1.00 30.23 975 SER A CA 1
ATOM 7760 C C . SER A 1 975 ? 40.479 15.703 42.419 1.00 30.23 975 SER A C 1
ATOM 7762 O O . SER A 1 975 ? 41.068 14.971 41.624 1.00 30.23 975 SER A O 1
ATOM 7764 N N . ASN A 1 976 ? 39.388 15.319 43.084 1.00 29.67 976 ASN A N 1
ATOM 7765 C CA . ASN A 1 976 ? 38.618 14.122 42.736 1.00 29.67 976 ASN A CA 1
ATOM 7766 C C . ASN A 1 976 ? 37.363 14.533 41.956 1.00 29.67 976 ASN A C 1
ATOM 7768 O O . ASN A 1 976 ? 36.365 14.958 42.532 1.00 29.67 976 ASN A O 1
ATOM 7772 N N . VAL A 1 977 ? 37.430 14.418 40.629 1.00 34.88 977 VAL A N 1
ATOM 7773 C CA . VAL A 1 977 ? 36.279 14.618 39.737 1.00 34.88 977 VAL A CA 1
ATOM 7774 C C . VAL A 1 977 ? 35.409 13.354 39.778 1.00 34.88 977 VAL A C 1
ATOM 7776 O O . VAL A 1 977 ? 35.948 12.267 39.554 1.00 34.88 977 VAL A O 1
ATOM 7779 N N . PRO A 1 978 ? 34.088 13.440 40.030 1.00 38.22 978 PRO A N 1
ATOM 7780 C CA . PRO A 1 978 ? 33.218 12.269 39.966 1.00 38.22 978 PRO A CA 1
ATOM 7781 C C . PRO A 1 978 ? 33.170 11.728 38.531 1.00 38.22 978 PRO A C 1
ATOM 7783 O O . PRO A 1 978 ? 32.953 12.476 37.575 1.00 38.22 978 PRO A O 1
ATOM 7786 N N . GLN A 1 979 ? 33.382 10.420 38.366 1.00 34.41 979 GLN A N 1
ATOM 7787 C CA . GLN A 1 979 ? 33.372 9.786 37.047 1.00 34.41 979 GLN A CA 1
ATOM 7788 C C . GLN A 1 979 ? 31.973 9.870 36.417 1.00 34.41 979 GLN A C 1
ATOM 7790 O O . GLN A 1 979 ? 31.005 9.349 36.970 1.00 34.41 979 GLN A O 1
ATOM 7795 N N . LYS A 1 980 ? 31.872 10.483 35.229 1.00 47.50 980 LYS A N 1
ATOM 7796 C CA . LYS A 1 980 ? 30.679 10.348 34.379 1.00 47.50 980 LYS A CA 1
ATOM 7797 C C . LYS A 1 980 ? 30.467 8.874 34.022 1.00 47.50 980 LYS A C 1
ATOM 7799 O O . LYS A 1 980 ? 31.429 8.152 33.755 1.00 47.50 980 LYS A O 1
ATOM 7804 N N . SER A 1 981 ? 29.205 8.456 33.962 1.00 54.16 981 SER A N 1
ATOM 7805 C CA . SER A 1 981 ? 28.820 7.142 33.447 1.00 54.16 981 SER A CA 1
ATOM 7806 C C . SER A 1 981 ? 29.343 6.933 32.014 1.00 54.16 981 SER A C 1
ATOM 7808 O O . SER A 1 981 ? 29.354 7.879 31.219 1.00 54.16 981 SER A O 1
ATOM 7810 N N . PRO A 1 982 ? 29.782 5.714 31.649 1.00 81.44 982 PRO A N 1
ATOM 7811 C CA . PRO A 1 982 ? 30.226 5.436 30.289 1.00 81.44 982 PRO A CA 1
ATOM 7812 C C . PRO A 1 982 ? 29.055 5.579 29.308 1.00 81.44 982 PRO A C 1
ATOM 7814 O O . PRO A 1 982 ? 27.987 4.999 29.509 1.00 81.44 982 PRO A O 1
ATOM 7817 N N . TYR A 1 983 ? 29.264 6.335 28.228 1.00 90.50 983 TYR A N 1
ATOM 7818 C CA . TYR A 1 983 ? 28.299 6.441 27.133 1.00 90.50 983 TYR A CA 1
ATOM 7819 C C . TYR A 1 983 ? 28.009 5.052 26.539 1.00 90.50 983 TYR A C 1
ATOM 7821 O O . TYR A 1 983 ? 28.940 4.275 26.322 1.00 90.50 983 TYR A O 1
ATOM 7829 N N . LYS A 1 984 ? 26.739 4.755 26.234 1.00 95.56 984 LYS A N 1
ATOM 7830 C CA . LYS A 1 984 ? 26.344 3.532 25.520 1.00 95.56 984 LYS A CA 1
ATOM 7831 C C . LYS A 1 984 ? 25.456 3.885 24.334 1.00 95.56 984 LYS A C 1
ATOM 7833 O O . LYS A 1 984 ? 24.427 4.529 24.518 1.00 95.56 984 LYS A O 1
ATOM 7838 N N . PHE A 1 985 ? 25.835 3.481 23.126 1.00 97.62 985 PHE A N 1
ATOM 7839 C CA . PHE A 1 985 ? 25.125 3.871 21.903 1.00 97.62 985 PHE A CA 1
ATOM 7840 C C . PHE A 1 985 ? 24.300 2.719 21.313 1.00 97.62 985 PHE A C 1
ATOM 7842 O O . PHE A 1 985 ? 24.780 1.593 21.206 1.00 97.62 985 PHE A O 1
ATOM 7849 N N . LEU A 1 986 ? 23.071 3.006 20.884 1.00 97.94 986 LEU A N 1
ATOM 7850 C CA . LEU A 1 986 ? 22.255 2.093 20.077 1.00 97.94 986 LEU A CA 1
ATOM 7851 C C . LEU A 1 986 ? 22.254 2.574 18.622 1.00 97.94 986 LEU A C 1
ATOM 7853 O O . LEU A 1 986 ? 21.792 3.675 18.337 1.00 97.94 986 LEU A O 1
ATOM 7857 N N . ILE A 1 987 ? 22.777 1.769 17.699 1.00 97.88 987 ILE A N 1
ATOM 7858 C CA . ILE A 1 987 ? 22.942 2.153 16.291 1.00 97.88 987 ILE A CA 1
ATOM 7859 C C . ILE A 1 987 ? 21.937 1.398 15.416 1.00 97.88 987 ILE A C 1
ATOM 7861 O O . ILE A 1 987 ? 21.950 0.168 15.348 1.00 97.88 987 ILE A O 1
ATOM 7865 N N . TYR A 1 988 ? 21.106 2.127 14.674 1.00 96.94 988 TYR A N 1
ATOM 7866 C CA . TYR A 1 988 ? 20.266 1.568 13.616 1.00 96.94 988 TYR A CA 1
ATOM 7867 C C . TYR A 1 988 ? 20.952 1.719 12.255 1.00 96.94 988 TYR A C 1
ATOM 7869 O O . TYR A 1 988 ? 21.574 2.738 11.957 1.00 96.94 988 TYR A O 1
ATOM 7877 N N . GLY A 1 989 ? 20.837 0.690 11.408 1.00 90.69 989 GLY A N 1
ATOM 7878 C CA . GLY A 1 989 ? 21.421 0.688 10.059 1.00 90.69 989 GLY A CA 1
ATOM 7879 C C . GLY A 1 989 ? 22.732 -0.095 9.906 1.00 90.69 989 GLY A C 1
ATOM 7880 O O . GLY A 1 989 ? 23.566 0.290 9.091 1.00 90.69 989 GLY A O 1
ATOM 7881 N N . ARG A 1 990 ? 22.909 -1.218 10.623 1.00 88.69 990 ARG A N 1
ATOM 7882 C CA . ARG A 1 990 ? 24.100 -2.107 10.571 1.00 88.69 990 ARG A CA 1
ATOM 7883 C C . ARG A 1 990 ? 24.597 -2.471 9.158 1.00 88.69 990 ARG A C 1
ATOM 7885 O O . ARG A 1 990 ? 25.793 -2.632 8.953 1.00 88.69 990 ARG A O 1
ATOM 7892 N N . THR A 1 991 ? 23.697 -2.617 8.179 1.00 81.50 991 THR A N 1
ATOM 7893 C CA . THR A 1 991 ? 24.029 -2.942 6.768 1.00 81.50 991 THR A CA 1
ATOM 7894 C C . THR A 1 991 ? 24.137 -1.703 5.854 1.00 81.50 991 THR A C 1
ATOM 7896 O O . THR A 1 991 ? 24.467 -1.794 4.659 1.00 81.50 991 THR A O 1
ATOM 7899 N N . GLY A 1 992 ? 23.863 -0.524 6.415 1.00 81.56 992 GLY A N 1
ATOM 7900 C CA . GLY A 1 992 ? 24.125 0.784 5.830 1.00 81.56 992 GLY A CA 1
ATOM 7901 C C . GLY A 1 992 ? 25.613 1.134 5.884 1.00 81.56 992 GLY A C 1
ATOM 7902 O O . GLY A 1 992 ? 26.385 0.565 6.650 1.00 81.56 992 GLY A O 1
ATOM 7903 N N . TRP A 1 993 ? 26.038 2.063 5.028 1.00 84.44 993 TRP A N 1
ATOM 7904 C CA . TRP A 1 993 ? 27.451 2.449 4.935 1.00 84.44 993 TRP A CA 1
ATOM 7905 C C . TRP A 1 993 ? 27.900 3.266 6.156 1.00 84.44 993 TRP A C 1
ATOM 7907 O O . TRP A 1 993 ? 28.889 2.913 6.788 1.00 84.44 993 TRP A O 1
ATOM 7917 N N . ILE A 1 994 ? 27.119 4.284 6.532 1.00 91.12 994 ILE A N 1
ATOM 7918 C CA . ILE A 1 994 ? 27.373 5.122 7.713 1.00 91.12 994 ILE A CA 1
ATOM 7919 C C . ILE A 1 994 ? 27.255 4.297 9.004 1.00 91.12 994 ILE A C 1
ATOM 7921 O O . ILE A 1 994 ? 28.181 4.307 9.806 1.00 91.12 994 ILE A O 1
ATOM 7925 N N . GLY A 1 995 ? 26.186 3.508 9.171 1.00 91.62 995 GLY A N 1
ATOM 7926 C CA . GLY A 1 995 ? 25.995 2.660 10.358 1.00 91.62 995 GLY A CA 1
ATOM 7927 C C . GLY A 1 995 ? 27.139 1.665 10.593 1.00 91.62 995 GLY A C 1
ATOM 7928 O O . GLY A 1 995 ? 27.589 1.515 11.725 1.00 91.62 995 GLY A O 1
ATOM 7929 N N . GLY A 1 996 ? 27.674 1.056 9.527 1.00 90.75 996 GLY A N 1
ATOM 7930 C CA . GLY A 1 996 ? 28.844 0.176 9.614 1.00 90.75 996 GLY A CA 1
ATOM 7931 C C . GLY A 1 996 ? 30.167 0.896 9.918 1.00 90.75 996 GLY A C 1
ATOM 7932 O O . GLY A 1 996 ? 31.054 0.303 10.531 1.00 90.75 996 GLY A O 1
ATOM 7933 N N . LEU A 1 997 ? 30.319 2.165 9.520 1.00 91.81 997 LEU A N 1
ATOM 7934 C CA . LEU A 1 997 ? 31.478 2.991 9.887 1.00 91.81 997 LEU A CA 1
ATOM 7935 C C . LEU A 1 997 ? 31.389 3.481 11.339 1.00 91.81 997 LEU A C 1
ATOM 7937 O O . LEU A 1 997 ? 32.392 3.449 12.047 1.00 91.81 997 LEU A O 1
ATOM 7941 N N . LEU A 1 998 ? 30.197 3.858 11.812 1.00 94.75 998 LEU A N 1
ATOM 7942 C CA . LEU A 1 998 ? 29.971 4.278 13.198 1.00 94.75 998 LEU A CA 1
ATOM 7943 C C . LEU A 1 998 ? 30.302 3.170 14.202 1.00 94.75 998 LEU A C 1
ATOM 7945 O O . LEU A 1 998 ? 30.956 3.457 15.200 1.00 94.75 998 LEU A O 1
ATOM 7949 N N . GLY A 1 999 ? 29.945 1.909 13.924 1.00 92.88 999 GLY A N 1
ATOM 7950 C CA . GLY A 1 999 ? 30.350 0.783 14.775 1.00 92.88 999 GLY A CA 1
ATOM 7951 C C . GLY A 1 999 ? 31.873 0.649 14.889 1.00 92.88 999 GLY A C 1
ATOM 7952 O O . GLY A 1 999 ? 32.407 0.638 15.995 1.00 92.88 999 GLY A O 1
ATOM 7953 N N . LYS A 1 1000 ? 32.593 0.688 13.758 1.00 93.19 1000 LYS A N 1
ATOM 7954 C CA . LYS A 1 1000 ? 34.071 0.684 13.734 1.00 93.19 1000 LYS A CA 1
ATOM 7955 C C . LYS A 1 1000 ? 34.688 1.873 14.485 1.00 93.19 1000 LYS A C 1
ATOM 7957 O O . LYS A 1 1000 ? 35.750 1.736 15.089 1.00 93.19 1000 LYS A O 1
ATOM 7962 N N . LEU A 1 1001 ? 34.049 3.045 14.451 1.00 94.25 1001 LEU A N 1
ATOM 7963 C CA . LEU A 1 1001 ? 34.486 4.215 15.220 1.00 94.25 1001 LEU A CA 1
ATOM 7964 C C . LEU A 1 1001 ? 34.228 4.038 16.721 1.00 94.25 1001 LEU A C 1
ATOM 7966 O O . LEU A 1 1001 ? 35.102 4.387 17.511 1.00 94.25 1001 LEU A O 1
ATOM 7970 N N . CYS A 1 1002 ? 33.098 3.448 17.117 1.00 94.31 1002 CYS A N 1
ATOM 7971 C CA . CYS A 1 1002 ? 32.816 3.108 18.514 1.00 94.31 1002 CYS A CA 1
ATOM 7972 C C . CYS A 1 1002 ? 33.826 2.081 19.047 1.00 94.31 1002 CYS A C 1
ATOM 7974 O O . CYS A 1 1002 ? 34.390 2.292 20.116 1.00 94.31 1002 CYS A O 1
ATOM 7976 N N . GLU A 1 1003 ? 34.153 1.043 18.269 1.00 93.00 1003 GLU A N 1
ATOM 7977 C CA . GLU A 1 1003 ? 35.215 0.071 18.580 1.00 93.00 1003 GLU A CA 1
ATOM 7978 C C . GLU A 1 1003 ? 36.573 0.762 18.770 1.00 93.00 1003 GLU A C 1
ATOM 7980 O O . GLU A 1 1003 ? 37.225 0.589 19.802 1.00 93.00 1003 GLU A O 1
ATOM 7985 N N . LYS A 1 1004 ? 36.975 1.610 17.812 1.00 92.44 1004 LYS A N 1
ATOM 7986 C CA . LYS A 1 1004 ? 38.241 2.361 17.857 1.00 92.44 1004 LYS A CA 1
ATOM 7987 C C . LYS A 1 1004 ? 38.316 3.330 19.045 1.00 92.44 1004 LYS A C 1
ATOM 7989 O O . LYS A 1 1004 ? 39.384 3.472 19.635 1.00 92.44 1004 LYS A O 1
ATOM 7994 N N . GLN A 1 1005 ? 37.205 3.978 19.407 1.00 92.50 1005 GLN A N 1
ATOM 7995 C CA . GLN A 1 1005 ? 37.103 4.867 20.573 1.00 92.50 1005 GLN A CA 1
ATOM 7996 C C . GLN A 1 1005 ? 36.800 4.127 21.893 1.00 92.50 1005 GLN A C 1
ATOM 7998 O O . GLN A 1 1005 ? 36.743 4.769 22.939 1.00 92.50 1005 GLN A O 1
ATOM 8003 N N . ARG A 1 1006 ? 36.619 2.797 21.870 1.00 92.94 1006 ARG A N 1
ATOM 8004 C CA . ARG A 1 1006 ? 36.196 1.964 23.015 1.00 92.94 1006 ARG A CA 1
ATOM 8005 C C . ARG A 1 1006 ? 34.872 2.409 23.660 1.00 92.94 1006 ARG A C 1
ATOM 8007 O O . ARG A 1 1006 ? 34.695 2.267 24.867 1.00 92.94 1006 ARG A O 1
ATOM 8014 N N . ILE A 1 1007 ? 33.939 2.929 22.862 1.00 94.19 1007 ILE A N 1
ATOM 8015 C CA . ILE A 1 1007 ? 32.584 3.281 23.307 1.00 94.19 1007 ILE A CA 1
ATOM 8016 C C . ILE A 1 1007 ? 31.699 2.024 23.240 1.00 94.19 1007 ILE A C 1
ATOM 8018 O O . ILE A 1 1007 ? 31.551 1.458 22.153 1.00 94.19 1007 ILE A O 1
ATOM 8022 N N . PRO A 1 1008 ? 31.087 1.583 24.357 1.00 95.06 1008 PRO A N 1
ATOM 8023 C CA . PRO A 1 1008 ? 30.075 0.532 24.351 1.00 95.06 1008 PRO A CA 1
ATOM 8024 C C . PRO A 1 1008 ? 28.940 0.839 23.370 1.00 95.06 1008 PRO A C 1
ATOM 8026 O O . PRO A 1 1008 ? 28.308 1.893 23.443 1.00 95.06 1008 PRO A O 1
ATOM 8029 N N . TYR A 1 1009 ? 28.645 -0.089 22.463 1.00 96.12 1009 TYR A N 1
ATOM 8030 C CA . TYR A 1 1009 ? 27.568 0.090 21.498 1.00 96.12 1009 TYR A CA 1
ATOM 8031 C C . TYR A 1 1009 ? 26.894 -1.235 21.133 1.00 96.12 1009 TYR A C 1
ATOM 8033 O O . TYR A 1 1009 ? 27.489 -2.303 21.258 1.00 96.12 1009 TYR A O 1
ATOM 8041 N N . GLU A 1 1010 ? 25.645 -1.146 20.689 1.00 96.88 1010 GLU A N 1
ATOM 8042 C CA . GLU A 1 1010 ? 24.814 -2.258 20.221 1.00 96.88 1010 GLU A CA 1
ATOM 8043 C C . GLU A 1 1010 ? 24.145 -1.869 18.896 1.00 96.88 1010 GLU A C 1
ATOM 8045 O O . GLU A 1 1010 ? 23.900 -0.688 18.635 1.00 96.88 1010 GLU A O 1
ATOM 8050 N N . TYR A 1 1011 ? 23.819 -2.855 18.058 1.00 97.50 1011 TYR A N 1
ATOM 8051 C CA . TYR A 1 1011 ? 23.031 -2.630 16.843 1.00 97.50 1011 TYR A CA 1
ATOM 8052 C C . TYR A 1 1011 ? 21.567 -3.005 17.071 1.00 97.50 1011 TYR A C 1
ATOM 8054 O O . TYR A 1 1011 ? 21.279 -4.129 17.486 1.00 97.50 1011 TYR A O 1
ATOM 8062 N N . GLY A 1 1012 ? 20.654 -2.099 16.714 1.00 92.88 1012 GLY A N 1
ATOM 8063 C CA . GLY A 1 1012 ? 19.215 -2.363 16.733 1.00 92.88 1012 GLY A CA 1
ATOM 8064 C C . GLY A 1 1012 ? 18.834 -3.530 15.816 1.00 92.88 1012 GLY A C 1
ATOM 8065 O O . GLY A 1 1012 ? 19.355 -3.662 14.702 1.00 92.88 1012 GLY A O 1
ATOM 8066 N N . LYS A 1 1013 ? 17.939 -4.387 16.309 1.00 87.44 1013 LYS A N 1
ATOM 8067 C CA . LYS A 1 1013 ? 17.402 -5.582 15.641 1.00 87.44 1013 LYS A CA 1
ATOM 8068 C C . LYS A 1 1013 ? 15.976 -5.344 15.138 1.00 87.44 1013 LYS A C 1
ATOM 8070 O O . LYS A 1 1013 ? 15.544 -6.002 14.191 1.00 87.44 1013 LYS A O 1
ATOM 8075 N N . GLY A 1 1014 ? 15.257 -4.403 15.748 1.00 83.44 1014 GLY A N 1
ATOM 8076 C CA . GLY A 1 1014 ? 13.960 -3.930 15.298 1.00 83.44 1014 GLY A CA 1
ATOM 8077 C C . GLY A 1 1014 ? 14.018 -3.246 13.935 1.00 83.44 1014 GLY A C 1
ATOM 8078 O O . GLY A 1 1014 ? 15.023 -2.651 13.536 1.00 83.44 1014 GLY A O 1
ATOM 8079 N N . ARG A 1 1015 ? 12.900 -3.317 13.211 1.00 87.75 1015 ARG A N 1
ATOM 8080 C CA . ARG A 1 1015 ? 12.655 -2.421 12.081 1.00 87.75 1015 ARG A CA 1
ATOM 8081 C C . ARG A 1 1015 ? 12.101 -1.104 12.602 1.00 87.75 1015 ARG A C 1
ATOM 8083 O O . ARG A 1 1015 ? 11.350 -1.104 13.570 1.00 87.75 1015 ARG A O 1
ATOM 8090 N N . LEU A 1 1016 ? 12.416 -0.002 11.929 1.00 90.12 1016 LEU A N 1
ATOM 8091 C CA . LEU A 1 1016 ? 11.954 1.316 12.362 1.00 90.12 1016 LEU A CA 1
ATOM 8092 C C . LEU A 1 1016 ? 10.424 1.463 12.293 1.00 90.12 1016 LEU A C 1
ATOM 8094 O O . LEU A 1 1016 ? 9.825 2.135 13.127 1.00 90.12 1016 LEU A O 1
ATOM 8098 N N . GLU A 1 1017 ? 9.764 0.795 11.344 1.00 84.94 1017 GLU A N 1
ATOM 8099 C CA . GLU A 1 1017 ? 8.298 0.750 11.283 1.00 84.94 1017 GLU A CA 1
ATOM 8100 C C . GLU A 1 1017 ? 7.626 -0.028 12.444 1.00 84.94 1017 GLU A C 1
ATOM 8102 O O . GLU A 1 1017 ? 6.409 0.035 12.583 1.00 84.94 1017 GLU A O 1
ATOM 8107 N N . ASP A 1 1018 ? 8.388 -0.735 13.288 1.00 89.69 1018 ASP A N 1
ATOM 8108 C CA . ASP A 1 1018 ? 7.894 -1.631 14.343 1.00 89.69 1018 ASP A CA 1
ATOM 8109 C C . ASP A 1 1018 ? 8.226 -1.085 15.745 1.00 89.69 1018 ASP A C 1
ATOM 8111 O O . ASP A 1 1018 ? 9.251 -1.423 16.348 1.00 89.69 1018 ASP A O 1
ATOM 8115 N N . ARG A 1 1019 ? 7.338 -0.229 16.275 1.00 91.19 1019 ARG A N 1
ATOM 8116 C CA . ARG A 1 1019 ? 7.515 0.445 17.577 1.00 91.19 1019 ARG A CA 1
ATOM 8117 C C . ARG A 1 1019 ? 7.793 -0.542 18.716 1.00 91.19 1019 ARG A C 1
ATOM 8119 O O . ARG A 1 1019 ? 8.657 -0.284 19.549 1.00 91.19 1019 ARG A O 1
ATOM 8126 N N . SER A 1 1020 ? 7.109 -1.688 18.740 1.00 90.31 1020 SER A N 1
ATOM 8127 C CA . SER A 1 1020 ? 7.278 -2.708 19.781 1.00 90.31 1020 SER A CA 1
ATOM 8128 C C . SER A 1 1020 ? 8.687 -3.304 19.792 1.00 90.31 1020 SER A C 1
ATOM 8130 O O . SER A 1 1020 ? 9.232 -3.549 20.868 1.00 90.31 1020 SER A O 1
ATOM 8132 N N . LYS A 1 1021 ? 9.318 -3.488 18.623 1.00 91.56 1021 LYS A N 1
ATOM 8133 C CA . LYS A 1 1021 ? 10.724 -3.915 18.557 1.00 91.56 1021 LYS A CA 1
ATOM 8134 C C . LYS A 1 1021 ? 11.710 -2.794 18.905 1.00 91.56 1021 LYS A C 1
ATOM 8136 O O . LYS A 1 1021 ? 12.717 -3.095 19.538 1.00 91.56 1021 LYS A O 1
ATOM 8141 N N . LEU A 1 1022 ? 11.422 -1.527 18.585 1.00 94.62 1022 LEU A N 1
ATOM 8142 C CA . LEU A 1 1022 ? 12.255 -0.391 19.031 1.00 94.62 1022 LEU A CA 1
ATOM 8143 C C . LEU A 1 1022 ? 12.266 -0.258 20.562 1.00 94.62 1022 LEU A C 1
ATOM 8145 O O . LEU A 1 1022 ? 13.327 -0.099 21.167 1.00 94.62 1022 LEU A O 1
ATOM 8149 N N . LEU A 1 1023 ? 11.094 -0.400 21.188 1.00 93.81 1023 LEU A N 1
ATOM 8150 C CA . LEU A 1 1023 ? 10.937 -0.446 22.643 1.00 93.81 1023 LEU A CA 1
ATOM 8151 C C . LEU A 1 1023 ? 11.705 -1.628 23.253 1.00 93.81 1023 LEU A C 1
ATOM 8153 O O . LEU A 1 1023 ? 12.379 -1.458 24.269 1.00 93.81 1023 LEU A O 1
ATOM 8157 N N . ALA A 1 1024 ? 11.650 -2.813 22.636 1.00 93.31 1024 ALA A N 1
ATOM 8158 C CA . ALA A 1 1024 ? 12.402 -3.981 23.094 1.00 93.31 1024 ALA A CA 1
ATOM 8159 C C . ALA A 1 1024 ? 13.927 -3.777 22.998 1.00 93.31 1024 ALA A C 1
ATOM 8161 O O . ALA A 1 1024 ? 14.637 -4.071 23.961 1.00 93.31 1024 ALA A O 1
ATOM 8162 N N . ASP A 1 1025 ? 14.427 -3.228 21.885 1.00 95.69 1025 ASP A N 1
ATOM 8163 C CA . ASP A 1 1025 ? 15.851 -2.920 21.701 1.00 95.69 1025 ASP A CA 1
ATOM 8164 C C . ASP A 1 1025 ? 16.339 -1.900 22.744 1.00 95.69 1025 ASP A C 1
ATOM 8166 O O . ASP A 1 1025 ? 17.365 -2.125 23.386 1.00 95.69 1025 ASP A O 1
ATOM 8170 N N . ILE A 1 1026 ? 15.597 -0.811 22.978 1.00 96.38 1026 ILE A N 1
ATOM 8171 C CA . ILE A 1 1026 ? 15.964 0.218 23.967 1.00 96.38 1026 ILE A CA 1
ATOM 8172 C C . ILE A 1 1026 ? 15.944 -0.340 25.397 1.00 96.38 1026 ILE A C 1
ATOM 8174 O O . ILE A 1 1026 ? 16.900 -0.121 26.142 1.00 96.38 1026 ILE A O 1
ATOM 8178 N N . ASN A 1 1027 ? 14.922 -1.115 25.774 1.00 93.50 1027 ASN A N 1
ATOM 8179 C CA . ASN A 1 1027 ? 14.830 -1.708 27.113 1.00 93.50 1027 ASN A CA 1
ATOM 8180 C C . ASN A 1 1027 ? 15.905 -2.777 27.382 1.00 93.50 1027 ASN A C 1
ATOM 8182 O O . ASN A 1 1027 ? 16.387 -2.889 28.513 1.00 93.50 1027 ASN A O 1
ATOM 8186 N N . ALA A 1 1028 ? 16.306 -3.537 26.358 1.00 93.62 1028 ALA A N 1
ATOM 8187 C CA . ALA A 1 1028 ? 17.384 -4.520 26.458 1.00 93.62 1028 ALA A CA 1
ATOM 8188 C C . ALA A 1 1028 ? 18.774 -3.863 26.484 1.00 93.62 1028 ALA A C 1
ATOM 8190 O O . ALA A 1 1028 ? 19.625 -4.232 27.294 1.00 93.62 1028 ALA A O 1
ATOM 8191 N N . VAL A 1 1029 ? 19.015 -2.881 25.609 1.00 95.56 1029 VAL A N 1
ATOM 8192 C CA . VAL A 1 1029 ? 20.328 -2.239 25.458 1.00 95.56 1029 VAL A CA 1
ATOM 8193 C C . VAL A 1 1029 ? 20.593 -1.208 26.552 1.00 95.56 1029 VAL A C 1
ATOM 8195 O O . VAL A 1 1029 ? 21.742 -1.098 26.983 1.00 95.56 1029 VAL A O 1
ATOM 8198 N N . LYS A 1 1030 ? 19.570 -0.472 27.000 1.00 95.50 1030 LYS A N 1
ATOM 8199 C CA . LYS A 1 1030 ? 19.676 0.700 27.889 1.00 95.50 1030 LYS A CA 1
ATOM 8200 C C . LYS A 1 1030 ? 20.756 1.690 27.411 1.00 95.50 1030 LYS A C 1
ATOM 8202 O O . LYS A 1 1030 ? 21.759 1.891 28.100 1.00 95.50 1030 LYS A O 1
ATOM 8207 N N . PRO A 1 1031 ? 20.618 2.238 26.188 1.00 97.00 1031 PRO A N 1
ATOM 8208 C CA . PRO A 1 1031 ? 21.563 3.214 25.658 1.00 97.00 1031 PRO A CA 1
ATOM 8209 C C . PRO A 1 1031 ? 21.443 4.555 26.395 1.00 97.00 1031 PRO A C 1
ATOM 8211 O O . PRO A 1 1031 ? 20.428 4.837 27.022 1.00 97.00 1031 PRO A O 1
ATOM 8214 N N . THR A 1 1032 ? 22.457 5.409 26.259 1.00 96.62 1032 THR A N 1
ATOM 8215 C CA . THR A 1 1032 ? 22.355 6.843 26.569 1.00 96.62 1032 THR A CA 1
ATOM 8216 C C . THR A 1 1032 ? 22.023 7.675 25.328 1.00 96.62 1032 THR A C 1
ATOM 8218 O O . THR A 1 1032 ? 21.451 8.749 25.463 1.00 96.62 1032 THR A O 1
ATOM 8221 N N . HIS A 1 1033 ? 22.370 7.193 24.127 1.00 97.94 1033 HIS A N 1
ATOM 8222 C CA . HIS A 1 1033 ? 22.112 7.865 22.844 1.00 97.94 1033 HIS A CA 1
ATOM 8223 C C . HIS A 1 1033 ? 21.741 6.859 21.754 1.00 97.94 1033 HIS A C 1
ATOM 8225 O O . HIS A 1 1033 ? 22.209 5.714 21.765 1.00 97.94 1033 HIS A O 1
ATOM 8231 N N . VAL A 1 1034 ? 20.970 7.307 20.765 1.00 98.25 1034 VAL A N 1
ATOM 8232 C CA . VAL A 1 1034 ? 20.581 6.501 19.603 1.00 98.25 1034 VAL A CA 1
ATOM 8233 C C . VAL A 1 1034 ? 21.098 7.143 18.317 1.00 98.25 1034 VAL A C 1
ATOM 8235 O O . VAL A 1 1034 ? 20.892 8.327 18.089 1.00 98.25 1034 VAL A O 1
ATOM 8238 N N . PHE A 1 1035 ? 21.748 6.368 17.450 1.00 98.31 1035 PHE A N 1
ATOM 8239 C CA . PHE A 1 1035 ? 22.205 6.816 16.132 1.00 98.31 1035 PHE A CA 1
ATOM 8240 C C . PHE A 1 1035 ? 21.354 6.168 15.038 1.00 98.31 1035 PHE A C 1
ATOM 8242 O O . PHE A 1 1035 ? 21.438 4.960 14.805 1.00 98.31 1035 PHE A O 1
ATOM 8249 N N . ASN A 1 1036 ? 20.560 6.967 14.326 1.00 97.19 1036 ASN A N 1
ATOM 8250 C CA . ASN A 1 1036 ? 19.805 6.520 13.165 1.00 97.19 1036 ASN A CA 1
ATOM 8251 C C . ASN A 1 1036 ? 20.592 6.731 11.866 1.00 97.19 1036 ASN A C 1
ATOM 8253 O O . ASN A 1 1036 ? 20.532 7.795 11.248 1.00 97.19 1036 ASN A O 1
ATOM 8257 N N . ALA A 1 1037 ? 21.285 5.681 11.424 1.00 93.94 1037 ALA A N 1
ATOM 8258 C CA . ALA A 1 1037 ? 21.854 5.572 10.082 1.00 93.94 1037 ALA A CA 1
ATOM 8259 C C . ALA A 1 1037 ? 21.065 4.580 9.196 1.00 93.94 1037 ALA A C 1
ATOM 8261 O O . ALA A 1 1037 ? 21.594 4.069 8.201 1.00 93.94 1037 ALA A O 1
ATOM 8262 N N . ALA A 1 1038 ? 19.813 4.273 9.561 1.00 88.88 1038 ALA A N 1
ATOM 8263 C CA . ALA A 1 1038 ? 18.904 3.452 8.773 1.00 88.88 1038 ALA A CA 1
ATOM 8264 C C . ALA A 1 1038 ? 18.034 4.312 7.842 1.00 88.88 1038 ALA A C 1
ATOM 8266 O O . ALA A 1 1038 ? 17.697 5.460 8.120 1.00 88.88 1038 ALA A O 1
ATOM 8267 N N . GLY A 1 1039 ? 17.685 3.739 6.694 1.00 81.75 1039 GLY A N 1
ATOM 8268 C CA . GLY A 1 1039 ? 16.941 4.420 5.644 1.00 81.75 1039 GLY A CA 1
ATOM 8269 C C . GLY A 1 1039 ? 17.138 3.742 4.294 1.00 81.75 1039 GLY A C 1
ATOM 8270 O O . GLY A 1 1039 ? 18.078 2.967 4.093 1.00 81.75 1039 GLY A O 1
ATOM 8271 N N . VAL A 1 1040 ? 16.248 4.045 3.354 1.00 78.50 1040 VAL A N 1
ATOM 8272 C CA . VAL A 1 1040 ? 16.306 3.544 1.983 1.00 78.50 1040 VAL A CA 1
ATOM 8273 C C . VAL A 1 1040 ? 16.672 4.690 1.046 1.00 78.50 1040 VAL A C 1
ATOM 8275 O O . VAL A 1 1040 ? 15.871 5.583 0.778 1.00 78.50 1040 VAL A O 1
ATOM 8278 N N . THR A 1 1041 ? 17.903 4.644 0.541 1.00 68.69 1041 THR A N 1
ATOM 8279 C CA . THR A 1 1041 ? 18.462 5.563 -0.468 1.00 68.69 1041 THR A CA 1
ATOM 8280 C C . THR A 1 1041 ? 18.344 5.021 -1.899 1.00 68.69 1041 THR A C 1
ATOM 8282 O O . THR A 1 1041 ? 18.934 5.571 -2.828 1.00 68.69 1041 THR A O 1
ATOM 8285 N N . GLY A 1 1042 ? 17.585 3.932 -2.067 1.00 57.81 1042 GLY A N 1
ATOM 8286 C CA . GLY A 1 1042 ? 17.417 3.198 -3.316 1.00 57.81 1042 GLY A CA 1
ATOM 8287 C C . GLY A 1 1042 ? 18.574 2.241 -3.643 1.00 57.81 1042 GLY A C 1
ATOM 8288 O O . GLY A 1 1042 ? 19.706 2.407 -3.184 1.00 57.81 1042 GLY A O 1
ATOM 8289 N N . ARG A 1 1043 ? 18.290 1.176 -4.406 1.00 55.34 1043 ARG A N 1
ATOM 8290 C CA . ARG A 1 1043 ? 19.295 0.209 -4.889 1.00 55.34 1043 ARG A CA 1
ATOM 8291 C C . ARG A 1 1043 ? 19.032 -0.122 -6.367 1.00 55.34 1043 ARG A C 1
ATOM 8293 O O . ARG A 1 1043 ? 17.934 -0.573 -6.670 1.00 55.34 1043 ARG A O 1
ATOM 8300 N N . PRO A 1 1044 ? 20.006 0.039 -7.283 1.00 50.06 1044 PRO A N 1
ATOM 8301 C CA . PRO A 1 1044 ? 21.392 0.464 -7.054 1.00 50.06 1044 PRO A CA 1
ATOM 8302 C C . PRO A 1 1044 ? 21.559 1.977 -6.824 1.00 50.06 1044 PRO A C 1
ATOM 8304 O O . PRO A 1 1044 ? 22.617 2.397 -6.360 1.00 50.06 1044 PRO A O 1
ATOM 8307 N N . ASN A 1 1045 ? 20.543 2.784 -7.134 1.00 62.56 1045 ASN A N 1
ATOM 8308 C CA . ASN A 1 1045 ? 20.563 4.242 -7.031 1.00 62.56 1045 ASN A CA 1
ATOM 8309 C C . ASN A 1 1045 ? 19.209 4.791 -6.529 1.00 62.56 1045 ASN A C 1
ATOM 8311 O O . ASN A 1 1045 ? 18.269 4.029 -6.298 1.00 62.56 1045 ASN A O 1
ATOM 8315 N N . VAL A 1 1046 ? 19.119 6.118 -6.390 1.00 63.22 1046 VAL A N 1
ATOM 8316 C CA . VAL A 1 1046 ? 17.942 6.823 -5.854 1.00 63.22 1046 VAL A CA 1
ATOM 8317 C C . VAL A 1 1046 ? 16.667 6.641 -6.689 1.00 63.22 1046 VAL A C 1
ATOM 8319 O O . VAL A 1 1046 ? 15.577 6.659 -6.128 1.00 63.22 1046 VAL A O 1
ATOM 8322 N N . ASP A 1 1047 ? 16.784 6.362 -7.992 1.00 67.94 1047 ASP A N 1
ATOM 8323 C CA . ASP A 1 1047 ? 15.639 6.190 -8.907 1.00 67.94 1047 ASP A CA 1
ATOM 8324 C C . ASP A 1 1047 ? 14.763 4.973 -8.535 1.00 67.94 1047 ASP A C 1
ATOM 8326 O O . ASP A 1 1047 ? 13.589 4.886 -8.895 1.00 67.94 1047 ASP A O 1
ATOM 8330 N N . TRP A 1 1048 ? 15.305 4.044 -7.740 1.00 74.75 1048 TRP A N 1
ATOM 8331 C CA . TRP A 1 1048 ? 14.540 2.966 -7.111 1.00 74.75 1048 TRP A CA 1
ATOM 8332 C C . TRP A 1 1048 ? 13.403 3.500 -6.218 1.00 74.75 1048 TRP A C 1
ATOM 8334 O O . TRP A 1 1048 ? 12.311 2.933 -6.217 1.00 74.75 1048 TRP A O 1
ATOM 8344 N N . CYS A 1 1049 ? 13.608 4.620 -5.513 1.00 75.12 1049 CYS A N 1
ATOM 8345 C CA . CYS A 1 1049 ? 12.593 5.244 -4.655 1.00 75.12 1049 CYS A CA 1
ATOM 8346 C C . CYS A 1 1049 ? 11.397 5.794 -5.454 1.00 75.12 1049 CYS A C 1
ATOM 8348 O O . CYS A 1 1049 ? 10.288 5.854 -4.929 1.00 75.12 1049 CYS A O 1
ATOM 8350 N N . GLU A 1 1050 ? 11.583 6.133 -6.736 1.00 73.69 1050 GLU A N 1
ATOM 8351 C CA . GLU A 1 1050 ? 10.491 6.575 -7.619 1.00 73.69 1050 GLU A CA 1
ATOM 8352 C C . GLU A 1 1050 ? 9.512 5.442 -7.961 1.00 73.69 1050 GLU A C 1
ATOM 8354 O O . GLU A 1 1050 ? 8.344 5.694 -8.263 1.00 73.69 1050 GLU A O 1
ATOM 8359 N N . SER A 1 1051 ? 9.983 4.192 -7.893 1.00 71.62 1051 SER A N 1
ATOM 8360 C CA . SER A 1 1051 ? 9.213 2.979 -8.198 1.00 71.62 1051 SER A CA 1
ATOM 8361 C C . SER A 1 1051 ? 8.768 2.195 -6.957 1.00 71.62 1051 SER A C 1
ATOM 8363 O O . SER A 1 1051 ? 7.815 1.428 -7.047 1.00 71.62 1051 SER A O 1
ATOM 8365 N N . HIS A 1 1052 ? 9.393 2.427 -5.798 1.00 76.69 1052 HIS A N 1
ATOM 8366 C CA . HIS A 1 1052 ? 9.140 1.721 -4.531 1.00 76.69 1052 HIS A CA 1
ATOM 8367 C C . HIS A 1 1052 ? 8.698 2.703 -3.432 1.00 76.69 1052 HIS A C 1
ATOM 8369 O O . HIS A 1 1052 ? 9.205 2.728 -2.308 1.00 76.69 1052 HIS A O 1
ATOM 8375 N N . LYS A 1 1053 ? 7.746 3.568 -3.798 1.00 81.00 1053 LYS A N 1
ATOM 8376 C CA . LYS A 1 1053 ? 7.226 4.648 -2.950 1.00 81.00 1053 LYS A CA 1
ATOM 8377 C C . LYS A 1 1053 ? 6.701 4.165 -1.581 1.00 81.00 1053 LYS A C 1
ATOM 8379 O O . LYS A 1 1053 ? 7.018 4.836 -0.597 1.00 81.00 1053 LYS A O 1
ATOM 8384 N N . PRO A 1 1054 ? 5.981 3.027 -1.457 1.00 73.38 1054 PRO A N 1
ATOM 8385 C CA . PRO A 1 1054 ? 5.531 2.518 -0.158 1.00 73.38 1054 PRO A CA 1
ATOM 8386 C C . PRO A 1 1054 ? 6.689 2.163 0.782 1.00 73.38 1054 PRO A C 1
ATOM 8388 O O . PRO A 1 1054 ? 6.646 2.500 1.962 1.00 73.38 1054 PRO A O 1
ATOM 8391 N N . GLU A 1 1055 ? 7.750 1.537 0.271 1.00 77.94 1055 GLU A N 1
ATOM 8392 C CA . GLU A 1 1055 ? 8.947 1.168 1.037 1.00 77.94 1055 GLU A CA 1
ATOM 8393 C C . GLU A 1 1055 ? 9.715 2.414 1.486 1.00 77.94 1055 GLU A C 1
ATOM 8395 O O . GLU A 1 1055 ? 10.118 2.515 2.647 1.00 77.94 1055 GLU A O 1
ATOM 8400 N N . THR A 1 1056 ? 9.874 3.387 0.583 1.00 77.94 1056 THR A N 1
ATOM 8401 C CA . THR A 1 1056 ? 10.497 4.677 0.892 1.00 77.94 1056 THR A CA 1
ATOM 8402 C C . THR A 1 1056 ? 9.718 5.419 1.983 1.00 77.94 1056 THR A C 1
ATOM 8404 O O . THR A 1 1056 ? 10.348 5.865 2.937 1.00 77.94 1056 THR A O 1
ATOM 8407 N N . ILE A 1 1057 ? 8.379 5.499 1.921 1.00 82.00 1057 ILE A N 1
ATOM 8408 C CA . ILE A 1 1057 ? 7.572 6.096 3.005 1.00 82.00 1057 ILE A CA 1
ATOM 8409 C C . ILE A 1 1057 ? 7.733 5.297 4.305 1.00 82.00 1057 ILE A C 1
ATOM 8411 O O . ILE A 1 1057 ? 8.068 5.875 5.338 1.00 82.00 1057 ILE A O 1
ATOM 8415 N N . ARG A 1 1058 ? 7.527 3.973 4.266 1.00 83.00 1058 ARG A N 1
ATOM 8416 C CA . ARG A 1 1058 ? 7.523 3.103 5.455 1.00 83.00 1058 ARG A CA 1
ATOM 8417 C C . ARG A 1 1058 ? 8.805 3.258 6.275 1.00 83.00 1058 ARG A C 1
ATOM 8419 O O . ARG A 1 1058 ? 8.729 3.477 7.480 1.00 83.00 1058 ARG A O 1
ATOM 8426 N N . THR A 1 1059 ? 9.971 3.200 5.630 1.00 81.44 1059 THR A N 1
ATOM 8427 C CA . THR A 1 1059 ? 11.255 3.258 6.342 1.00 81.44 1059 THR A CA 1
ATOM 8428 C C . THR A 1 1059 ? 11.802 4.679 6.509 1.00 81.44 1059 THR A C 1
ATOM 8430 O O . THR A 1 1059 ? 12.290 4.986 7.592 1.00 81.44 1059 THR A O 1
ATOM 8433 N N . ASN A 1 1060 ? 11.741 5.563 5.499 1.00 86.44 1060 ASN A N 1
ATOM 8434 C CA . ASN A 1 1060 ? 12.313 6.915 5.643 1.00 86.44 1060 ASN A CA 1
ATOM 8435 C C . ASN A 1 1060 ? 11.407 7.879 6.413 1.00 86.44 1060 ASN A C 1
ATOM 8437 O O . ASN A 1 1060 ? 11.949 8.797 7.022 1.00 86.44 1060 ASN A O 1
ATOM 8441 N N . VAL A 1 1061 ? 10.081 7.701 6.368 1.00 86.31 1061 VAL A N 1
ATOM 8442 C CA . VAL A 1 1061 ? 9.108 8.595 7.016 1.00 86.31 1061 VAL A CA 1
ATOM 8443 C C . VAL A 1 1061 ? 8.641 7.995 8.335 1.00 86.31 1061 VAL A C 1
ATOM 8445 O O . VAL A 1 1061 ? 9.163 8.368 9.383 1.00 86.31 1061 VAL A O 1
ATOM 8448 N N . ALA A 1 1062 ? 7.724 7.023 8.291 1.00 86.81 1062 ALA A N 1
ATOM 8449 C CA . ALA A 1 1062 ? 7.099 6.468 9.493 1.00 86.81 1062 ALA A CA 1
ATOM 8450 C C . ALA A 1 1062 ? 8.134 5.872 10.459 1.00 86.81 1062 ALA A C 1
ATOM 8452 O O . ALA A 1 1062 ? 8.086 6.135 11.656 1.00 86.81 1062 ALA A O 1
ATOM 8453 N N . GLY A 1 1063 ? 9.121 5.141 9.932 1.00 89.88 1063 GLY A N 1
ATOM 8454 C CA . GLY A 1 1063 ? 10.197 4.577 10.739 1.00 89.88 1063 GLY A CA 1
ATOM 8455 C C . GLY A 1 1063 ? 11.081 5.616 11.443 1.00 89.88 1063 GLY A C 1
ATOM 8456 O O . GLY A 1 1063 ? 11.377 5.473 12.628 1.00 89.88 1063 GLY A O 1
ATOM 8457 N N . THR A 1 1064 ? 11.495 6.676 10.745 1.00 92.75 1064 THR A N 1
ATOM 8458 C CA . THR A 1 1064 ? 12.332 7.728 11.351 1.00 92.75 1064 THR A CA 1
ATOM 8459 C C . THR A 1 1064 ? 11.594 8.444 12.484 1.00 92.75 1064 THR A C 1
ATOM 8461 O O . THR A 1 1064 ? 12.181 8.692 13.534 1.00 92.75 1064 THR A O 1
ATOM 8464 N N . LEU A 1 1065 ? 10.303 8.731 12.284 1.00 93.75 1065 LEU A N 1
ATOM 8465 C CA . LEU A 1 1065 ? 9.455 9.407 13.269 1.00 93.75 1065 LEU A CA 1
ATOM 8466 C C . LEU A 1 1065 ? 9.157 8.505 14.475 1.00 93.75 1065 LEU A C 1
ATOM 8468 O O . LEU A 1 1065 ? 9.327 8.948 15.605 1.00 93.75 1065 LEU A O 1
ATOM 8472 N N . ASN A 1 1066 ? 8.837 7.223 14.251 1.00 94.81 1066 ASN A N 1
ATOM 8473 C CA . ASN A 1 1066 ? 8.729 6.218 15.318 1.00 94.81 1066 ASN A CA 1
ATOM 8474 C C . ASN A 1 1066 ? 9.965 6.204 16.224 1.00 94.81 1066 ASN A C 1
ATOM 8476 O O . ASN A 1 1066 ? 9.831 6.105 17.440 1.00 94.81 1066 ASN A O 1
ATOM 8480 N N . LEU A 1 1067 ? 11.168 6.269 15.643 1.00 96.12 1067 LEU A N 1
ATOM 8481 C CA . LEU A 1 1067 ? 12.397 6.223 16.427 1.00 96.12 1067 LEU A CA 1
ATOM 8482 C C . LEU A 1 1067 ? 12.633 7.520 17.212 1.00 96.12 1067 LEU A C 1
ATOM 8484 O O . LEU A 1 1067 ? 13.002 7.434 18.378 1.00 96.12 1067 LEU A O 1
ATOM 8488 N N . ALA A 1 1068 ? 12.373 8.691 16.623 1.00 95.50 1068 ALA A N 1
ATOM 8489 C CA . ALA A 1 1068 ? 12.468 9.975 17.328 1.00 95.50 1068 ALA A CA 1
ATOM 8490 C C . ALA A 1 1068 ? 11.544 10.019 18.552 1.00 95.50 1068 ALA A C 1
ATOM 8492 O O . ALA A 1 1068 ? 11.966 10.385 19.649 1.00 95.50 1068 ALA A O 1
ATOM 8493 N N . ASP A 1 1069 ? 10.313 9.555 18.355 1.00 94.44 1069 ASP A N 1
ATOM 8494 C CA . ASP A 1 1069 ? 9.237 9.528 19.335 1.00 94.44 1069 ASP A CA 1
ATOM 8495 C C . ASP A 1 1069 ? 9.487 8.533 20.477 1.00 94.44 1069 ASP A C 1
ATOM 8497 O O . ASP A 1 1069 ? 9.459 8.915 21.646 1.00 94.44 1069 ASP A O 1
ATOM 8501 N N . VAL A 1 1070 ? 9.865 7.289 20.161 1.00 95.44 1070 VAL A N 1
ATOM 8502 C CA . VAL A 1 1070 ? 10.263 6.302 21.181 1.00 95.44 1070 VAL A CA 1
ATOM 8503 C C . VAL A 1 1070 ? 11.512 6.764 21.942 1.00 95.44 1070 VAL A C 1
ATOM 8505 O O . VAL A 1 1070 ? 11.605 6.557 23.152 1.00 95.44 1070 VAL A O 1
ATOM 8508 N N . CYS A 1 1071 ? 12.471 7.418 21.278 1.00 96.75 1071 CYS A N 1
ATOM 8509 C CA . CYS A 1 1071 ? 13.600 8.035 21.971 1.00 96.75 1071 CYS A CA 1
ATOM 8510 C C . CYS A 1 1071 ? 13.145 9.145 22.931 1.00 96.75 1071 CYS A C 1
ATOM 8512 O O . CYS A 1 1071 ? 13.660 9.206 24.048 1.00 96.75 1071 CYS A O 1
ATOM 8514 N N . ARG A 1 1072 ? 12.157 9.966 22.549 1.00 95.19 1072 ARG A N 1
ATOM 8515 C CA . ARG A 1 1072 ? 11.628 11.060 23.377 1.00 95.19 1072 ARG A CA 1
ATOM 8516 C C . ARG A 1 1072 ? 10.949 10.538 24.641 1.00 95.19 1072 ARG A C 1
ATOM 8518 O O . ARG A 1 1072 ? 11.284 10.997 25.729 1.00 95.19 1072 ARG A O 1
ATOM 8525 N N . GLU A 1 1073 ? 10.101 9.513 24.515 1.00 92.56 1073 GLU A N 1
ATOM 8526 C CA . GLU A 1 1073 ? 9.464 8.812 25.649 1.00 92.56 1073 GLU A CA 1
ATOM 8527 C C . GLU A 1 1073 ? 10.472 8.296 26.693 1.00 92.56 1073 GLU A C 1
ATOM 8529 O O . GLU A 1 1073 ? 10.140 8.182 27.870 1.00 92.56 1073 GLU A O 1
ATOM 8534 N N . HIS A 1 1074 ? 11.700 7.979 26.268 1.00 95.38 1074 HIS A N 1
ATOM 8535 C CA . HIS A 1 1074 ? 12.745 7.393 27.112 1.00 95.38 1074 HIS A CA 1
ATOM 8536 C C . HIS A 1 1074 ? 13.852 8.397 27.492 1.00 95.38 1074 HIS A C 1
ATOM 8538 O O . HIS A 1 1074 ? 14.864 7.996 28.066 1.00 95.38 1074 HIS A O 1
ATOM 8544 N N . GLY A 1 1075 ? 13.687 9.689 27.177 1.00 94.56 1075 GLY A N 1
ATOM 8545 C CA . GLY A 1 1075 ? 14.668 10.740 27.482 1.00 94.56 1075 GLY A CA 1
ATOM 8546 C C . GLY A 1 1075 ? 15.989 10.621 26.706 1.00 94.56 1075 GLY A C 1
ATOM 8547 O O . GLY A 1 1075 ? 17.032 11.048 27.198 1.00 94.56 1075 GLY A O 1
ATOM 8548 N N . LEU A 1 1076 ? 15.968 10.008 25.518 1.00 97.12 1076 LEU A N 1
ATOM 8549 C CA . LEU A 1 1076 ? 17.151 9.707 24.710 1.00 97.12 1076 LEU A CA 1
ATOM 8550 C C . LEU A 1 1076 ? 17.338 10.708 23.563 1.00 97.12 1076 LEU A C 1
ATOM 8552 O O . LEU A 1 1076 ? 16.415 10.960 22.783 1.00 97.12 1076 LEU A O 1
ATOM 8556 N N . LEU A 1 1077 ? 18.573 11.186 23.393 1.00 97.62 1077 LEU A N 1
ATOM 8557 C CA . LEU A 1 1077 ? 18.987 11.950 22.216 1.00 97.62 1077 LEU A CA 1
ATOM 8558 C C . LEU A 1 1077 ? 19.149 11.026 20.998 1.00 97.62 1077 LEU A C 1
ATOM 8560 O O . LEU A 1 1077 ? 19.906 10.047 21.035 1.00 97.62 1077 LEU A O 1
ATOM 8564 N N . MET A 1 1078 ? 18.458 11.365 19.908 1.00 98.06 1078 MET A N 1
ATOM 8565 C CA . MET A 1 1078 ? 18.563 10.707 18.607 1.00 98.06 1078 MET A CA 1
ATOM 8566 C C . MET A 1 1078 ? 19.437 11.518 17.637 1.00 98.06 1078 MET A C 1
ATOM 8568 O O . MET A 1 1078 ? 19.044 12.582 17.163 1.00 98.06 1078 MET A O 1
ATOM 8572 N N . MET A 1 1079 ? 20.587 10.963 17.258 1.00 98.25 1079 MET A N 1
ATOM 8573 C CA . MET A 1 1079 ? 21.438 11.454 16.172 1.00 98.25 1079 MET A CA 1
ATOM 8574 C C . MET A 1 1079 ? 20.941 10.881 14.836 1.00 98.25 1079 MET A C 1
ATOM 8576 O O . MET A 1 1079 ? 21.096 9.690 14.564 1.00 98.25 1079 MET A O 1
ATOM 8580 N N . ASN A 1 1080 ? 20.324 11.707 13.998 1.00 97.56 1080 ASN A N 1
ATOM 8581 C CA . ASN A 1 1080 ? 19.629 11.305 12.779 1.00 97.56 1080 ASN A CA 1
ATOM 8582 C C . ASN A 1 1080 ? 20.387 11.729 11.510 1.00 97.56 1080 ASN A C 1
ATOM 8584 O O . ASN A 1 1080 ? 20.538 12.920 11.242 1.00 97.56 1080 ASN A O 1
ATOM 8588 N N . PHE A 1 1081 ? 20.817 10.772 10.682 1.00 96.25 1081 PHE A N 1
ATOM 8589 C CA . PHE A 1 1081 ? 21.467 11.076 9.401 1.00 96.25 1081 PHE A CA 1
ATOM 8590 C C . PHE A 1 1081 ? 20.423 11.333 8.299 1.00 96.25 1081 PHE A C 1
ATOM 8592 O O . PHE A 1 1081 ? 19.889 10.410 7.673 1.00 96.25 1081 PHE A O 1
ATOM 8599 N N . ALA A 1 1082 ? 20.139 12.614 8.063 1.00 92.75 1082 ALA A N 1
ATOM 8600 C CA . ALA A 1 1082 ? 19.302 13.108 6.973 1.00 92.75 1082 ALA A CA 1
ATOM 8601 C C . ALA A 1 1082 ? 20.139 13.377 5.708 1.00 92.75 1082 ALA A C 1
ATOM 8603 O O . ALA A 1 1082 ? 21.201 12.782 5.510 1.00 92.75 1082 ALA A O 1
ATOM 8604 N N . THR A 1 1083 ? 19.651 14.227 4.798 1.00 89.62 1083 THR A N 1
ATOM 8605 C CA . THR A 1 1083 ? 20.345 14.493 3.535 1.00 89.62 1083 THR A CA 1
ATOM 8606 C C . THR A 1 1083 ? 20.202 15.931 3.050 1.00 89.62 1083 THR A C 1
ATOM 8608 O O . THR A 1 1083 ? 19.106 16.472 3.046 1.00 89.62 1083 THR A O 1
ATOM 8611 N N . GLY A 1 1084 ? 21.302 16.514 2.566 1.00 89.00 1084 GLY A N 1
ATOM 8612 C CA . GLY A 1 1084 ? 21.305 17.825 1.904 1.00 89.00 1084 GLY A CA 1
ATOM 8613 C C . GLY A 1 1084 ? 20.763 17.811 0.467 1.00 89.00 1084 GLY A C 1
ATOM 8614 O O . GLY A 1 1084 ? 20.733 18.843 -0.195 1.00 89.00 1084 GLY A O 1
ATOM 8615 N N . CYS A 1 1085 ? 20.316 16.660 -0.049 1.00 89.25 1085 CYS A N 1
ATOM 8616 C CA . CYS A 1 1085 ? 19.741 16.526 -1.395 1.00 89.25 1085 CYS A CA 1
ATOM 8617 C C . CYS A 1 1085 ? 18.285 17.044 -1.489 1.00 89.25 1085 CYS A C 1
ATOM 8619 O O . CYS A 1 1085 ? 17.443 16.406 -2.126 1.00 89.25 1085 CYS A O 1
ATOM 8621 N N . ILE A 1 1086 ? 17.990 18.155 -0.808 1.00 91.06 1086 ILE A N 1
ATOM 8622 C CA . ILE A 1 1086 ? 16.668 18.793 -0.670 1.00 91.06 1086 ILE A CA 1
ATOM 8623 C C . ILE A 1 1086 ? 16.662 20.258 -1.152 1.00 91.06 1086 ILE A C 1
ATOM 8625 O O . ILE A 1 1086 ? 15.616 20.901 -1.136 1.00 91.06 1086 ILE A O 1
ATOM 8629 N N . PHE A 1 1087 ? 17.809 20.754 -1.633 1.00 93.69 1087 PHE A N 1
ATOM 8630 C CA . PHE A 1 1087 ? 17.957 22.080 -2.242 1.00 93.69 1087 PHE A CA 1
ATOM 8631 C C . PHE A 1 1087 ? 18.465 22.010 -3.691 1.00 93.69 1087 PHE A C 1
ATOM 8633 O O . PHE A 1 1087 ? 19.205 21.085 -4.046 1.00 93.69 1087 PHE A O 1
ATOM 8640 N N . GLU A 1 1088 ? 18.128 23.005 -4.500 1.00 92.75 1088 GLU A N 1
ATOM 8641 C CA . GLU A 1 1088 ? 18.744 23.329 -5.788 1.00 92.75 1088 GLU A CA 1
ATOM 8642 C C . GLU A 1 1088 ? 19.128 24.815 -5.837 1.00 92.75 1088 GLU A C 1
ATOM 8644 O O . GLU A 1 1088 ? 18.483 25.628 -5.178 1.00 92.75 1088 GLU A O 1
ATOM 8649 N N . TYR A 1 1089 ? 20.195 25.169 -6.563 1.00 90.88 1089 TYR A N 1
ATOM 8650 C CA . TYR A 1 1089 ? 20.629 26.564 -6.725 1.00 90.88 1089 TYR A CA 1
ATOM 8651 C C . TYR A 1 1089 ? 19.492 27.459 -7.255 1.00 90.88 1089 TYR A C 1
ATOM 8653 O O . TYR A 1 1089 ? 18.780 27.084 -8.187 1.00 90.88 1089 TYR A O 1
ATOM 8661 N N . ASP A 1 1090 ? 19.332 28.649 -6.668 1.00 90.06 1090 ASP A N 1
ATOM 8662 C CA . ASP A 1 1090 ? 18.235 29.578 -6.968 1.00 90.06 1090 ASP A CA 1
ATOM 8663 C C . ASP A 1 1090 ? 18.699 31.048 -7.012 1.00 90.06 1090 ASP A C 1
ATOM 8665 O O . ASP A 1 1090 ? 19.887 31.352 -6.939 1.00 90.06 1090 ASP A O 1
ATOM 8669 N N . ALA A 1 1091 ? 17.763 31.990 -7.165 1.00 88.25 1091 ALA A N 1
ATOM 8670 C CA . ALA A 1 1091 ? 18.083 33.416 -7.273 1.00 88.25 1091 ALA A CA 1
ATOM 8671 C C . ALA A 1 1091 ? 18.640 34.051 -5.978 1.00 88.25 1091 ALA A C 1
ATOM 8673 O O . ALA A 1 1091 ? 19.204 35.143 -6.041 1.00 88.25 1091 ALA A O 1
ATOM 8674 N N . LYS A 1 1092 ? 18.482 33.402 -4.815 1.00 90.06 1092 LYS A N 1
ATOM 8675 C CA . LYS A 1 1092 ? 19.093 33.813 -3.537 1.00 90.06 1092 LYS A CA 1
ATOM 8676 C C . LYS A 1 1092 ? 20.427 33.103 -3.291 1.00 90.06 1092 LYS A C 1
ATOM 8678 O O . LYS A 1 1092 ? 21.300 33.672 -2.642 1.00 90.06 1092 LYS A O 1
ATOM 8683 N N . HIS A 1 1093 ? 20.587 31.908 -3.858 1.00 92.50 1093 HIS A N 1
ATOM 8684 C CA . HIS A 1 1093 ? 21.774 31.061 -3.759 1.00 92.50 1093 HIS A CA 1
ATOM 8685 C C . HIS A 1 1093 ? 22.300 30.707 -5.166 1.00 92.50 1093 HIS A C 1
ATOM 8687 O O . HIS A 1 1093 ? 22.099 29.577 -5.624 1.00 92.50 1093 HIS A O 1
ATOM 8693 N N . PRO A 1 1094 ? 22.935 31.644 -5.903 1.00 89.75 1094 PRO A N 1
ATOM 8694 C CA . PRO A 1 1094 ? 23.425 31.364 -7.252 1.00 89.75 1094 PRO A CA 1
ATOM 8695 C C . PRO A 1 1094 ? 24.627 30.412 -7.246 1.00 89.75 1094 PRO A C 1
ATOM 8697 O O . PRO A 1 1094 ? 25.477 30.473 -6.351 1.00 89.75 1094 PRO A O 1
ATOM 8700 N N . GLU A 1 1095 ? 24.746 29.575 -8.279 1.00 88.19 1095 GLU A N 1
ATOM 8701 C CA . GLU A 1 1095 ? 25.899 28.685 -8.459 1.00 88.19 1095 GLU A CA 1
ATOM 8702 C C . GLU A 1 1095 ? 27.215 29.487 -8.493 1.00 88.19 1095 GLU A C 1
ATOM 8704 O O . GLU A 1 1095 ? 27.344 30.471 -9.219 1.00 88.19 1095 GLU A O 1
ATOM 8709 N N . GLY A 1 1096 ? 28.195 29.079 -7.680 1.00 83.38 1096 GLY A N 1
ATOM 8710 C CA . GLY A 1 1096 ? 29.505 29.736 -7.596 1.00 83.38 1096 GLY A CA 1
ATOM 8711 C C . GLY A 1 1096 ? 29.539 31.061 -6.819 1.00 83.38 1096 GLY A C 1
ATOM 8712 O O . GLY A 1 1096 ? 30.596 31.685 -6.760 1.00 83.38 1096 GLY A O 1
ATOM 8713 N N . SER A 1 1097 ? 28.431 31.489 -6.202 1.00 86.31 1097 SER A N 1
ATOM 8714 C CA . SER A 1 1097 ? 28.377 32.719 -5.391 1.00 86.31 1097 SER A CA 1
ATOM 8715 C C . SER A 1 1097 ? 29.087 32.624 -4.033 1.00 86.31 1097 SER A C 1
ATOM 8717 O O . SER A 1 1097 ? 29.413 33.657 -3.450 1.00 86.31 1097 SER A O 1
ATOM 8719 N N . GLY A 1 1098 ? 29.293 31.411 -3.502 1.00 86.00 1098 GLY A N 1
ATOM 8720 C CA . GLY A 1 1098 ? 29.727 31.193 -2.118 1.00 86.00 1098 GLY A CA 1
ATOM 8721 C C . GLY A 1 1098 ? 28.616 31.393 -1.076 1.00 86.00 1098 GLY A C 1
ATOM 8722 O O . GLY A 1 1098 ? 28.893 31.364 0.122 1.00 86.00 1098 GLY A O 1
ATOM 8723 N N . ILE A 1 1099 ? 27.365 31.608 -1.508 1.00 90.31 1099 ILE A N 1
ATOM 8724 C CA . ILE A 1 1099 ? 26.191 31.754 -0.639 1.00 90.31 1099 ILE A CA 1
ATOM 8725 C C . ILE A 1 1099 ? 25.476 30.399 -0.572 1.00 90.31 1099 ILE A C 1
ATOM 8727 O O . ILE A 1 1099 ? 24.707 30.036 -1.461 1.00 90.31 1099 ILE A O 1
ATOM 8731 N N . GLY A 1 1100 ? 25.761 29.632 0.482 1.00 92.62 1100 GLY A N 1
ATOM 8732 C CA . GLY A 1 1100 ? 25.145 28.325 0.721 1.00 92.62 1100 GLY A CA 1
ATOM 8733 C C . GLY A 1 1100 ? 23.821 28.395 1.485 1.00 92.62 1100 GLY A C 1
ATOM 8734 O O . GLY A 1 1100 ? 23.619 29.287 2.304 1.00 92.62 1100 GLY A O 1
ATOM 8735 N N . PHE A 1 1101 ? 22.955 27.404 1.261 1.00 96.81 1101 PHE A N 1
ATOM 8736 C CA . PHE A 1 1101 ? 21.719 27.208 2.030 1.00 96.81 1101 PHE A CA 1
ATOM 8737 C C . PHE A 1 1101 ? 22.031 26.880 3.495 1.00 96.81 1101 PHE A C 1
ATOM 8739 O O . PHE A 1 1101 ? 22.856 26.001 3.773 1.00 96.81 1101 PHE A O 1
ATOM 8746 N N . LYS A 1 1102 ? 21.347 27.532 4.433 1.00 95.69 1102 LYS A N 1
ATOM 8747 C CA . LYS A 1 1102 ? 21.526 27.372 5.884 1.00 95.69 1102 LYS A CA 1
ATOM 8748 C C . LYS A 1 1102 ? 20.599 26.316 6.480 1.00 95.69 1102 LYS A C 1
ATOM 8750 O O . LYS A 1 1102 ? 19.785 25.701 5.787 1.00 95.69 1102 LYS A O 1
ATOM 8755 N N . GLU A 1 1103 ? 20.713 26.073 7.782 1.00 94.31 1103 GLU A N 1
ATOM 8756 C CA . GLU A 1 1103 ? 19.807 25.173 8.497 1.00 94.31 1103 GLU A CA 1
ATOM 8757 C C . GLU A 1 1103 ? 18.363 25.685 8.587 1.00 94.31 1103 GLU A C 1
ATOM 8759 O O . GLU A 1 1103 ? 17.439 24.871 8.555 1.00 94.31 1103 GLU A O 1
ATOM 8764 N N . GLU A 1 1104 ? 18.163 27.003 8.645 1.00 91.94 1104 GLU A N 1
ATOM 8765 C CA . GLU A 1 1104 ? 16.849 27.655 8.652 1.00 91.94 1104 GLU A CA 1
ATOM 8766 C C . GLU A 1 1104 ? 16.155 27.732 7.277 1.00 91.94 1104 GLU A C 1
ATOM 8768 O O . GLU A 1 1104 ? 14.941 27.939 7.224 1.00 91.94 1104 GLU A O 1
ATOM 8773 N N . ASP A 1 1105 ? 16.882 27.546 6.168 1.00 93.31 1105 ASP A N 1
ATOM 8774 C CA . ASP A 1 1105 ? 16.319 27.707 4.823 1.00 93.31 1105 ASP A CA 1
ATOM 8775 C C . ASP A 1 1105 ? 15.294 26.623 4.458 1.00 93.31 1105 ASP A C 1
ATOM 8777 O O . ASP A 1 1105 ? 15.446 25.433 4.752 1.00 93.31 1105 ASP A O 1
ATOM 8781 N N . THR A 1 1106 ? 14.237 27.053 3.762 1.00 89.62 1106 THR A N 1
ATOM 8782 C CA . THR A 1 1106 ? 13.135 26.185 3.323 1.00 89.62 1106 THR A CA 1
ATOM 8783 C C . THR A 1 1106 ? 13.559 25.328 2.121 1.00 89.62 1106 THR A C 1
ATOM 8785 O O . THR A 1 1106 ? 13.990 25.892 1.114 1.00 89.62 1106 THR A O 1
ATOM 8788 N N . PRO A 1 1107 ? 13.412 23.989 2.167 1.00 91.62 1107 PRO A N 1
ATOM 8789 C CA . PRO A 1 1107 ? 13.766 23.106 1.054 1.00 91.62 1107 PRO A CA 1
ATOM 8790 C C . PRO A 1 1107 ? 13.029 23.443 -0.251 1.00 91.62 1107 PRO A C 1
ATOM 8792 O O . PRO A 1 1107 ? 11.804 23.337 -0.323 1.00 91.62 1107 PRO A O 1
ATOM 8795 N N . ASN A 1 1108 ? 13.777 23.809 -1.297 1.00 90.50 1108 ASN A N 1
ATOM 8796 C CA . ASN A 1 1108 ? 13.224 24.217 -2.594 1.00 90.50 1108 ASN A CA 1
ATOM 8797 C C . ASN A 1 1108 ? 13.191 23.074 -3.645 1.00 90.50 1108 ASN A C 1
ATOM 8799 O O . ASN A 1 1108 ? 12.348 23.109 -4.540 1.00 90.50 1108 ASN A O 1
ATOM 8803 N N . PHE A 1 1109 ? 14.007 22.013 -3.515 1.00 86.81 1109 PHE A N 1
ATOM 8804 C CA . PHE A 1 1109 ? 14.088 20.932 -4.514 1.00 86.81 1109 PHE A CA 1
ATOM 8805 C C . PHE A 1 1109 ? 13.107 19.780 -4.242 1.00 86.81 1109 PHE A C 1
ATOM 8807 O O . PHE A 1 1109 ? 13.342 18.894 -3.413 1.00 86.81 1109 PHE A O 1
ATOM 8814 N N . ALA A 1 1110 ? 12.041 19.716 -5.043 1.00 79.31 1110 ALA A N 1
ATOM 8815 C CA . ALA A 1 1110 ? 11.065 18.620 -5.036 1.00 79.31 1110 ALA A CA 1
ATOM 8816 C C . ALA A 1 1110 ? 11.267 17.585 -6.169 1.00 79.31 1110 ALA A C 1
ATOM 8818 O O . ALA A 1 1110 ? 10.451 16.673 -6.322 1.00 79.31 1110 ALA A O 1
ATOM 8819 N N . GLY A 1 1111 ? 12.340 17.700 -6.962 1.00 74.00 1111 GLY A N 1
ATOM 8820 C CA . GLY A 1 1111 ? 12.545 16.977 -8.229 1.00 74.00 1111 GLY A CA 1
ATOM 8821 C C . GLY A 1 1111 ? 12.799 15.460 -8.154 1.00 74.00 1111 GLY A C 1
ATOM 8822 O O . GLY A 1 1111 ? 13.068 14.838 -9.183 1.00 74.00 1111 GLY A O 1
ATOM 8823 N N . SER A 1 1112 ? 12.713 14.849 -6.968 1.00 79.44 1112 SER A N 1
ATOM 8824 C CA . SER A 1 1112 ? 12.632 13.392 -6.782 1.00 79.44 1112 SER A CA 1
ATOM 8825 C C . SER A 1 1112 ? 11.750 13.042 -5.577 1.00 79.44 1112 SER A C 1
ATOM 8827 O O . SER A 1 1112 ? 11.689 13.793 -4.599 1.00 79.44 1112 SER A O 1
ATOM 8829 N N . PHE A 1 1113 ? 11.091 11.883 -5.598 1.00 79.00 1113 PHE A N 1
ATOM 8830 C CA . PHE A 1 1113 ? 10.303 11.379 -4.473 1.00 79.00 1113 PHE A CA 1
ATOM 8831 C C . PHE A 1 1113 ? 11.169 11.097 -3.237 1.00 79.00 1113 PHE A C 1
ATOM 8833 O O . PHE A 1 1113 ? 10.730 11.312 -2.105 1.00 79.00 1113 PHE A O 1
ATOM 8840 N N . TYR A 1 1114 ? 12.422 10.672 -3.431 1.00 81.38 1114 TYR A N 1
ATOM 8841 C CA . TYR A 1 1114 ? 13.384 10.554 -2.331 1.00 81.38 1114 TYR A CA 1
ATOM 8842 C C . TYR A 1 1114 ? 13.638 11.908 -1.647 1.00 81.38 1114 TYR A C 1
ATOM 8844 O O . TYR A 1 1114 ? 13.510 12.007 -0.428 1.00 81.38 1114 TYR A O 1
ATOM 8852 N N . SER A 1 1115 ? 13.937 12.957 -2.419 1.00 83.38 1115 SER A N 1
ATOM 8853 C CA . SER A 1 1115 ? 14.150 14.309 -1.885 1.00 83.38 1115 SER A CA 1
ATOM 8854 C C . SER A 1 1115 ? 12.900 14.838 -1.192 1.00 83.38 1115 SER A C 1
ATOM 8856 O O . SER A 1 1115 ? 12.983 15.278 -0.048 1.00 83.38 1115 SER A O 1
ATOM 8858 N N . LYS A 1 1116 ? 11.726 14.696 -1.824 1.00 83.75 1116 LYS A N 1
ATOM 8859 C CA . LYS A 1 1116 ? 10.450 15.138 -1.249 1.00 83.75 1116 LYS A CA 1
ATOM 8860 C C . LYS A 1 1116 ? 10.133 14.439 0.077 1.00 83.75 1116 LYS A C 1
ATOM 8862 O O . LYS A 1 1116 ? 9.784 15.109 1.043 1.00 83.75 1116 LYS A O 1
ATOM 8867 N N . THR A 1 1117 ? 10.304 13.115 0.163 1.00 81.19 1117 THR A N 1
ATOM 8868 C CA . THR A 1 1117 ? 10.101 12.390 1.435 1.00 81.19 1117 THR A CA 1
ATOM 8869 C C . THR A 1 1117 ? 11.117 12.784 2.506 1.00 81.19 1117 THR A C 1
ATOM 8871 O O . THR A 1 1117 ? 10.758 12.818 3.678 1.00 81.19 1117 THR A O 1
ATOM 8874 N N . LYS A 1 1118 ? 12.364 13.118 2.145 1.00 85.88 1118 LYS A N 1
ATOM 8875 C CA . LYS A 1 1118 ? 13.372 13.564 3.119 1.00 85.88 1118 LYS A CA 1
ATOM 8876 C C . LYS A 1 1118 ? 13.151 14.996 3.614 1.00 85.88 1118 LYS A C 1
ATOM 8878 O O . LYS A 1 1118 ? 13.278 15.201 4.816 1.00 85.88 1118 LYS A O 1
ATOM 8883 N N . ALA A 1 1119 ? 12.743 15.927 2.751 1.00 85.88 1119 ALA A N 1
ATOM 8884 C CA . ALA A 1 1119 ? 12.357 17.281 3.158 1.00 85.88 1119 ALA A CA 1
ATOM 8885 C C . ALA A 1 1119 ? 11.169 17.260 4.140 1.00 85.88 1119 ALA A C 1
ATOM 8887 O O . ALA A 1 1119 ? 11.252 17.835 5.219 1.00 85.88 1119 ALA A O 1
ATOM 8888 N N . MET A 1 1120 ? 10.108 16.502 3.826 1.00 83.81 1120 MET A N 1
ATOM 8889 C CA . MET A 1 1120 ? 8.944 16.350 4.717 1.00 83.81 1120 MET A CA 1
ATOM 8890 C C . MET A 1 1120 ? 9.308 15.754 6.088 1.00 83.81 1120 MET A C 1
ATOM 8892 O O . MET A 1 1120 ? 8.728 16.134 7.099 1.00 83.81 1120 MET A O 1
ATOM 8896 N N . VAL A 1 1121 ? 10.259 14.817 6.140 1.00 85.81 1121 VAL A N 1
ATOM 8897 C CA . VAL A 1 1121 ? 10.699 14.198 7.403 1.00 85.81 1121 VAL A CA 1
ATOM 8898 C C . VAL A 1 1121 ? 11.557 15.138 8.229 1.00 85.81 1121 VAL A C 1
ATOM 8900 O O . VAL A 1 1121 ? 11.420 15.149 9.445 1.00 85.81 1121 VAL A O 1
ATOM 8903 N N . GLU A 1 1122 ? 12.422 15.928 7.597 1.00 89.56 1122 GLU A N 1
ATOM 8904 C CA . GLU A 1 1122 ? 13.198 16.941 8.307 1.00 89.56 1122 GLU A CA 1
ATOM 8905 C C . GLU A 1 1122 ? 12.281 17.996 8.942 1.00 89.56 1122 GLU A C 1
ATOM 8907 O O . GLU A 1 1122 ? 12.457 18.309 10.115 1.00 89.56 1122 GLU A O 1
ATOM 8912 N N . GLU A 1 1123 ? 11.251 18.451 8.221 1.00 87.62 1123 GLU A N 1
ATOM 8913 C CA . GLU A 1 1123 ? 10.251 19.393 8.739 1.00 87.62 1123 GLU A CA 1
ATOM 8914 C C . GLU A 1 1123 ? 9.500 18.834 9.958 1.00 87.62 1123 GLU A C 1
ATOM 8916 O O . GLU A 1 1123 ? 9.384 19.501 10.983 1.00 87.62 1123 GLU A O 1
ATOM 8921 N N . LEU A 1 1124 ? 9.060 17.572 9.895 1.00 88.50 1124 LEU A N 1
ATOM 8922 C CA . LEU A 1 1124 ? 8.399 16.908 11.023 1.00 88.50 1124 LEU A CA 1
ATOM 8923 C C . LEU A 1 1124 ? 9.347 16.719 12.221 1.00 88.50 1124 LEU A C 1
ATOM 8925 O O . LEU A 1 1124 ? 8.926 16.905 13.362 1.00 88.50 1124 LEU A O 1
ATOM 8929 N N . LEU A 1 1125 ? 10.627 16.414 11.981 1.00 88.75 1125 LEU A N 1
ATOM 8930 C CA . LEU A 1 1125 ? 11.635 16.237 13.033 1.00 88.75 1125 LEU A CA 1
ATOM 8931 C C . LEU A 1 1125 ? 12.046 17.539 13.739 1.00 88.75 1125 LEU A C 1
ATOM 8933 O O . LEU A 1 1125 ? 12.559 17.451 14.852 1.00 88.75 1125 LEU A O 1
ATOM 8937 N N . LYS A 1 1126 ? 11.791 18.731 13.173 1.00 85.94 1126 LYS A N 1
ATOM 8938 C CA . LYS A 1 1126 ? 12.006 20.015 13.881 1.00 85.94 1126 LYS A CA 1
ATOM 8939 C C . LYS A 1 1126 ? 11.211 20.109 15.190 1.00 85.94 1126 LYS A C 1
ATOM 8941 O O . LYS A 1 1126 ? 11.637 20.798 16.109 1.00 85.94 1126 LYS A O 1
ATOM 8946 N N . ASN A 1 1127 ? 10.090 19.393 15.283 1.00 87.06 1127 ASN A N 1
ATOM 8947 C CA . ASN A 1 1127 ? 9.195 19.377 16.445 1.00 87.06 1127 ASN A CA 1
ATOM 8948 C C . ASN A 1 1127 ? 9.676 18.446 17.581 1.00 87.06 1127 ASN A C 1
ATOM 8950 O O . ASN A 1 1127 ? 9.013 18.339 18.613 1.00 87.06 1127 ASN A O 1
ATOM 8954 N N . TYR A 1 1128 ? 10.812 17.762 17.398 1.00 88.62 1128 TYR A N 1
ATOM 8955 C CA . TYR A 1 1128 ? 11.408 16.862 18.382 1.00 88.62 1128 TYR A CA 1
ATOM 8956 C C . TYR A 1 1128 ? 12.656 17.501 19.004 1.00 88.62 1128 TYR A C 1
ATOM 8958 O O . TYR A 1 1128 ? 13.753 17.461 18.444 1.00 88.62 1128 TYR A O 1
ATOM 8966 N N . ASP A 1 1129 ? 12.480 18.060 20.201 1.00 92.19 1129 ASP A N 1
ATOM 8967 C CA . ASP A 1 1129 ? 13.541 18.621 21.051 1.00 92.19 1129 ASP A CA 1
ATOM 8968 C C . ASP A 1 1129 ? 14.727 17.663 21.281 1.00 92.19 1129 ASP A C 1
ATOM 8970 O O . ASP A 1 1129 ? 15.875 18.099 21.361 1.00 92.19 1129 ASP A O 1
ATOM 8974 N N . ASN A 1 1130 ? 14.467 16.356 21.325 1.00 95.56 1130 ASN A N 1
ATOM 8975 C CA . ASN A 1 1130 ? 15.449 15.296 21.538 1.00 95.56 1130 ASN A CA 1
ATOM 8976 C C . ASN A 1 1130 ? 16.176 14.807 20.264 1.00 95.56 1130 ASN A C 1
ATOM 8978 O O . ASN A 1 1130 ? 16.829 13.761 20.308 1.00 95.56 1130 ASN A O 1
ATOM 8982 N N . VAL A 1 1131 ? 16.066 15.501 19.125 1.00 97.62 1131 VAL A N 1
ATOM 8983 C CA . VAL A 1 1131 ? 16.663 15.072 17.845 1.00 97.62 1131 VAL A CA 1
ATOM 8984 C C . VAL A 1 1131 ? 17.780 16.012 17.385 1.00 97.62 1131 VAL A C 1
ATOM 8986 O O . VAL A 1 1131 ? 17.642 17.232 17.378 1.00 97.62 1131 VAL A O 1
ATOM 8989 N N . CYS A 1 1132 ? 18.879 15.423 16.912 1.00 98.12 1132 CYS A N 1
ATOM 8990 C CA . CYS A 1 1132 ? 19.939 16.093 16.164 1.00 98.12 1132 CYS A CA 1
ATOM 8991 C C . CYS A 1 1132 ? 19.921 15.603 14.712 1.00 98.12 1132 CYS A C 1
ATOM 8993 O O . CYS A 1 1132 ? 20.223 14.439 14.451 1.00 98.12 1132 CYS A O 1
ATOM 8995 N N . THR A 1 1133 ? 19.557 16.458 13.757 1.00 97.56 1133 THR A N 1
ATOM 8996 C CA . THR A 1 1133 ? 19.444 16.089 12.340 1.00 97.56 1133 THR A CA 1
ATOM 8997 C C . THR A 1 1133 ? 20.659 16.561 11.546 1.00 97.56 1133 THR A C 1
ATOM 8999 O O . THR A 1 1133 ? 20.888 17.753 11.373 1.00 97.56 1133 THR A O 1
ATOM 9002 N N . LEU A 1 1134 ? 21.426 15.601 11.030 1.00 97.69 1134 LEU A N 1
ATOM 9003 C CA . LEU A 1 1134 ? 22.678 15.807 10.307 1.00 97.69 1134 LEU A CA 1
ATOM 9004 C C . LEU A 1 1134 ? 22.439 15.662 8.794 1.00 97.69 1134 LEU A C 1
ATOM 9006 O O . LEU A 1 1134 ? 22.270 14.547 8.290 1.00 97.69 1134 LEU A O 1
ATOM 9010 N N . ARG A 1 1135 ? 22.419 16.773 8.047 1.00 96.44 1135 ARG A N 1
ATOM 9011 C CA . ARG A 1 1135 ? 22.196 16.782 6.588 1.00 96.44 1135 ARG A CA 1
ATOM 9012 C C . ARG A 1 1135 ? 23.440 16.299 5.824 1.00 96.44 1135 ARG A C 1
ATOM 9014 O O . ARG A 1 1135 ? 24.311 17.092 5.485 1.00 96.44 1135 ARG A O 1
ATOM 9021 N N . VAL A 1 1136 ? 23.521 15.002 5.510 1.00 94.06 1136 VAL A N 1
ATOM 9022 C CA . VAL A 1 1136 ? 24.640 14.417 4.736 1.00 94.06 1136 VAL A CA 1
ATOM 9023 C C . VAL A 1 1136 ? 24.474 14.657 3.231 1.00 94.06 1136 VAL A C 1
ATOM 9025 O O . VAL A 1 1136 ? 23.403 14.406 2.666 1.00 94.06 1136 VAL A O 1
ATOM 9028 N N . ARG A 1 1137 ? 25.535 15.078 2.534 1.00 91.44 1137 ARG A N 1
ATOM 9029 C CA . ARG A 1 1137 ? 25.461 15.442 1.109 1.00 91.44 1137 ARG A CA 1
ATOM 9030 C C . ARG A 1 1137 ? 26.678 14.892 0.344 1.00 91.44 1137 ARG A C 1
ATOM 9032 O O . ARG A 1 1137 ? 27.810 15.089 0.761 1.00 91.44 1137 ARG A O 1
ATOM 9039 N N . MET A 1 1138 ? 26.423 14.107 -0.715 1.00 87.62 1138 MET A N 1
ATOM 9040 C CA . MET A 1 1138 ? 27.400 13.280 -1.472 1.00 87.62 1138 MET A CA 1
ATOM 9041 C C . MET A 1 1138 ? 28.585 12.735 -0.631 1.00 87.62 1138 MET A C 1
ATOM 9043 O O . MET A 1 1138 ? 29.708 13.211 -0.771 1.00 87.62 1138 MET A O 1
ATOM 9047 N N . PRO A 1 1139 ? 28.356 11.740 0.250 1.00 89.88 1139 PRO A N 1
ATOM 9048 C CA . PRO A 1 1139 ? 29.381 11.269 1.180 1.00 89.88 1139 PRO A CA 1
ATOM 9049 C C . PRO A 1 1139 ? 30.556 10.544 0.501 1.00 89.88 1139 PRO A C 1
ATOM 9051 O O . PRO A 1 1139 ? 30.366 9.717 -0.398 1.00 89.88 1139 PRO A O 1
ATOM 9054 N N . ILE A 1 1140 ? 31.763 10.821 0.998 1.00 91.62 1140 ILE A N 1
ATOM 9055 C CA . ILE A 1 1140 ? 33.059 10.308 0.518 1.00 91.62 1140 ILE A CA 1
ATOM 9056 C C . ILE A 1 1140 ? 33.814 9.664 1.688 1.00 91.62 1140 ILE A C 1
ATOM 9058 O O . ILE A 1 1140 ? 33.646 10.086 2.830 1.00 91.62 1140 ILE A O 1
ATOM 9062 N N . SER A 1 1141 ? 34.661 8.669 1.419 1.00 90.69 1141 SER A N 1
ATOM 9063 C CA . SER A 1 1141 ? 35.604 8.123 2.410 1.00 90.69 1141 SER A CA 1
ATOM 9064 C C . SER A 1 1141 ? 37.007 7.914 1.842 1.00 90.69 1141 SER A C 1
ATOM 9066 O O . SER A 1 1141 ? 37.163 7.792 0.627 1.00 90.69 1141 SER A O 1
ATOM 9068 N N . GLY A 1 1142 ? 37.998 7.748 2.719 1.00 87.50 1142 GLY A N 1
ATOM 9069 C CA . GLY A 1 1142 ? 39.353 7.317 2.365 1.00 87.50 1142 GLY A CA 1
ATOM 9070 C C . GLY A 1 1142 ? 39.418 5.914 1.746 1.00 87.50 1142 GLY A C 1
ATOM 9071 O O . GLY A 1 1142 ? 40.316 5.628 0.964 1.00 87.50 1142 GLY A O 1
ATOM 9072 N N . ASP A 1 1143 ? 38.442 5.042 2.016 1.00 86.44 1143 ASP A N 1
ATOM 9073 C CA . ASP A 1 1143 ? 38.328 3.733 1.356 1.00 86.44 1143 ASP A CA 1
ATOM 9074 C C . ASP A 1 1143 ? 37.861 3.880 -0.108 1.00 86.44 1143 ASP A C 1
ATOM 9076 O O . ASP A 1 1143 ? 36.662 3.865 -0.409 1.00 86.44 1143 ASP A O 1
ATOM 9080 N N . LEU A 1 1144 ? 38.815 4.023 -1.035 1.00 84.44 1144 LEU A N 1
ATOM 9081 C CA . LEU A 1 1144 ? 38.563 4.065 -2.482 1.00 84.44 1144 LEU A CA 1
ATOM 9082 C C . LEU A 1 1144 ? 38.195 2.695 -3.088 1.00 84.44 1144 LEU A C 1
ATOM 9084 O O . LEU A 1 1144 ? 37.737 2.646 -4.233 1.00 84.44 1144 LEU A O 1
ATOM 9088 N N . SER A 1 1145 ? 38.342 1.582 -2.356 1.00 79.44 1145 SER A N 1
ATOM 9089 C CA . SER A 1 1145 ? 37.911 0.255 -2.834 1.00 79.44 1145 SER A CA 1
ATOM 9090 C C . SER A 1 1145 ? 36.383 0.095 -2.809 1.00 79.44 1145 SER A C 1
ATOM 9092 O O . SER A 1 1145 ? 35.805 -0.657 -3.598 1.00 79.44 1145 SER A O 1
ATOM 9094 N N . ASN A 1 1146 ? 35.715 0.843 -1.927 1.00 78.38 1146 ASN A N 1
ATOM 9095 C CA . ASN A 1 1146 ? 34.290 0.728 -1.653 1.00 78.38 1146 ASN A CA 1
ATOM 9096 C C . ASN A 1 1146 ? 33.410 1.198 -2.833 1.00 78.38 1146 ASN A C 1
ATOM 9098 O O . ASN A 1 1146 ? 33.401 2.387 -3.156 1.00 78.38 1146 ASN A O 1
ATOM 9102 N N . PRO A 1 1147 ? 32.563 0.337 -3.431 1.00 71.06 1147 PRO A N 1
ATOM 9103 C CA . PRO A 1 1147 ? 31.715 0.713 -4.567 1.00 71.06 1147 PRO A CA 1
ATOM 9104 C C . PRO A 1 1147 ? 30.575 1.686 -4.207 1.00 71.06 1147 PRO A C 1
ATOM 9106 O O . PRO A 1 1147 ? 29.857 2.146 -5.097 1.00 71.06 1147 PRO A O 1
ATOM 9109 N N . ARG A 1 1148 ? 30.365 2.012 -2.921 1.00 72.06 1148 ARG A N 1
ATOM 9110 C CA . ARG A 1 1148 ? 29.455 3.095 -2.506 1.00 72.06 1148 ARG A CA 1
ATOM 9111 C C . ARG A 1 1148 ? 30.124 4.472 -2.525 1.00 72.06 1148 ARG A C 1
ATOM 9113 O O . ARG A 1 1148 ? 29.384 5.452 -2.649 1.00 72.06 1148 ARG A O 1
ATOM 9120 N N . ASN A 1 1149 ? 31.454 4.541 -2.461 1.00 80.69 1149 ASN A N 1
ATOM 9121 C CA . ASN A 1 1149 ? 32.216 5.787 -2.445 1.00 80.69 1149 ASN A CA 1
ATOM 9122 C C . ASN A 1 1149 ? 31.981 6.600 -3.729 1.00 80.69 1149 ASN A C 1
ATOM 9124 O O . ASN A 1 1149 ? 31.878 6.043 -4.823 1.00 80.69 1149 ASN A O 1
ATOM 9128 N N . PHE A 1 1150 ? 31.839 7.916 -3.587 1.00 83.25 1150 PHE A N 1
ATOM 9129 C CA . PHE A 1 1150 ? 31.539 8.826 -4.689 1.00 83.25 1150 PHE A CA 1
ATOM 9130 C C . PHE A 1 1150 ? 32.660 8.844 -5.736 1.00 83.25 1150 PHE A C 1
ATOM 9132 O O . PHE A 1 1150 ? 32.384 8.665 -6.921 1.00 83.25 1150 PHE A O 1
ATOM 9139 N N . ILE A 1 1151 ? 33.920 8.948 -5.296 1.00 85.44 1151 ILE A N 1
ATOM 9140 C CA . ILE A 1 1151 ? 35.092 8.983 -6.188 1.00 85.44 1151 ILE A CA 1
ATOM 9141 C C . ILE A 1 1151 ? 35.178 7.688 -7.010 1.00 85.44 1151 ILE A C 1
ATOM 9143 O O . ILE A 1 1151 ? 35.256 7.735 -8.234 1.00 85.44 1151 ILE A O 1
ATOM 9147 N N . THR A 1 1152 ? 35.031 6.534 -6.352 1.00 83.88 1152 THR A N 1
ATOM 9148 C CA . THR A 1 1152 ? 35.009 5.188 -6.960 1.00 83.88 1152 THR A CA 1
ATOM 9149 C C . THR A 1 1152 ? 33.864 4.963 -7.955 1.00 83.88 1152 THR A C 1
ATOM 9151 O O . THR A 1 1152 ? 33.917 4.011 -8.736 1.00 83.88 1152 THR A O 1
ATOM 9154 N N . LYS A 1 1153 ? 32.821 5.803 -7.933 1.00 83.06 1153 LYS A N 1
ATOM 9155 C CA . LYS A 1 1153 ? 31.753 5.809 -8.943 1.00 83.06 1153 LYS A CA 1
ATOM 9156 C C . LYS A 1 1153 ? 32.112 6.704 -10.121 1.00 83.06 1153 LYS A C 1
ATOM 9158 O O . LYS A 1 1153 ? 32.076 6.231 -11.251 1.00 83.06 1153 LYS A O 1
ATOM 9163 N N . ILE A 1 1154 ? 32.473 7.966 -9.870 1.00 84.12 1154 ILE A N 1
ATOM 9164 C CA . ILE A 1 1154 ? 32.720 8.930 -10.953 1.00 84.12 1154 ILE A CA 1
ATOM 9165 C C . ILE A 1 1154 ? 33.958 8.568 -11.785 1.00 84.12 1154 ILE A C 1
ATOM 9167 O O . ILE A 1 1154 ? 33.941 8.777 -12.992 1.00 84.12 1154 ILE A O 1
ATOM 9171 N N . SER A 1 1155 ? 34.965 7.905 -11.199 1.00 82.94 1155 SER A N 1
ATOM 9172 C CA . SER A 1 1155 ? 36.114 7.363 -11.945 1.00 82.94 1155 SER A CA 1
ATOM 9173 C C . SER A 1 1155 ? 35.781 6.156 -12.840 1.00 82.94 1155 SER A C 1
ATOM 9175 O O . SER A 1 1155 ? 36.643 5.675 -13.571 1.00 82.94 1155 SER A O 1
ATOM 9177 N N . ARG A 1 1156 ? 34.535 5.657 -12.804 1.00 82.69 1156 ARG A N 1
ATOM 9178 C CA . ARG A 1 1156 ? 34.017 4.579 -13.667 1.00 82.69 1156 ARG A CA 1
ATOM 9179 C C . ARG A 1 1156 ? 32.959 5.063 -14.664 1.00 82.69 1156 ARG A C 1
ATOM 9181 O O . ARG A 1 1156 ? 32.336 4.235 -15.327 1.00 82.69 1156 ARG A O 1
ATOM 9188 N N . TYR A 1 1157 ? 32.696 6.367 -14.741 1.00 80.69 1157 TYR A N 1
ATOM 9189 C CA . TYR A 1 1157 ? 31.709 6.931 -15.658 1.00 80.69 1157 TYR A CA 1
ATOM 9190 C C . TYR A 1 1157 ? 32.386 7.469 -16.924 1.00 80.69 1157 TYR A C 1
ATOM 9192 O O . TYR A 1 1157 ? 33.301 8.282 -16.848 1.00 80.69 1157 TYR A O 1
ATOM 9200 N N . ASN A 1 1158 ? 31.883 7.074 -18.097 1.00 73.38 1158 ASN A N 1
ATOM 9201 C CA . ASN A 1 1158 ? 32.395 7.548 -19.392 1.00 73.38 1158 ASN A CA 1
ATOM 9202 C C . ASN A 1 1158 ? 32.204 9.066 -19.594 1.00 73.38 1158 ASN A C 1
ATOM 9204 O O . ASN A 1 1158 ? 32.931 9.681 -20.370 1.00 73.38 1158 ASN A O 1
ATOM 9208 N N . LYS A 1 1159 ? 31.207 9.656 -18.921 1.00 79.94 1159 LYS A N 1
ATOM 9209 C CA . LYS A 1 1159 ? 30.920 11.095 -18.878 1.00 79.94 1159 LYS A CA 1
ATOM 9210 C C . LYS A 1 1159 ? 30.503 11.506 -17.463 1.00 79.94 1159 LYS A C 1
ATOM 9212 O O . LYS A 1 1159 ? 29.807 10.743 -16.791 1.00 79.94 1159 LYS A O 1
ATOM 9217 N N . VAL A 1 1160 ? 30.881 12.708 -17.030 1.00 82.12 1160 VAL A N 1
ATOM 9218 C CA . VAL A 1 1160 ? 30.454 13.321 -15.754 1.00 82.12 1160 VAL A CA 1
ATOM 9219 C C . VAL A 1 1160 ? 29.788 14.688 -15.969 1.00 82.12 1160 VAL A C 1
ATOM 9221 O O . VAL A 1 1160 ? 29.720 15.184 -17.093 1.00 82.12 1160 VAL A O 1
ATOM 9224 N N . VAL A 1 1161 ? 29.222 15.265 -14.905 1.00 79.81 1161 VAL A N 1
ATOM 9225 C CA . VAL A 1 1161 ? 28.523 16.563 -14.921 1.00 79.81 1161 VAL A CA 1
ATOM 9226 C C . VAL A 1 1161 ? 29.270 17.525 -14.004 1.00 79.81 1161 VAL A C 1
ATOM 9228 O O . VAL A 1 1161 ? 29.346 17.286 -12.800 1.00 79.81 1161 VAL A O 1
ATOM 9231 N N . ASN A 1 1162 ? 29.826 18.608 -14.544 1.00 85.75 1162 ASN A N 1
ATOM 9232 C CA . ASN A 1 1162 ? 30.693 19.497 -13.773 1.00 85.75 1162 ASN A CA 1
ATOM 9233 C C . ASN A 1 1162 ? 29.955 20.665 -13.098 1.00 85.75 1162 ASN A C 1
ATOM 9235 O O . ASN A 1 1162 ? 30.157 21.814 -13.472 1.00 85.75 1162 ASN A O 1
ATOM 9239 N N . ILE A 1 1163 ? 29.137 20.360 -12.089 1.00 84.94 1163 ILE A N 1
ATOM 9240 C CA . ILE A 1 1163 ? 28.480 21.365 -11.234 1.00 84.94 1163 ILE A CA 1
ATOM 9241 C C . ILE A 1 1163 ? 29.172 21.379 -9.851 1.00 84.94 1163 ILE A C 1
ATOM 9243 O O . ILE A 1 1163 ? 29.312 20.297 -9.253 1.00 84.94 1163 ILE A O 1
ATOM 9247 N N . PRO A 1 1164 ? 29.636 22.538 -9.333 1.00 89.50 1164 PRO A N 1
ATOM 9248 C CA . PRO A 1 1164 ? 30.158 22.686 -7.972 1.00 89.50 1164 PRO A CA 1
ATOM 9249 C C . PRO A 1 1164 ? 29.108 22.319 -6.927 1.00 89.50 1164 PRO A C 1
ATOM 9251 O O . PRO A 1 1164 ? 27.915 22.502 -7.136 1.00 89.50 1164 PRO A O 1
ATOM 9254 N N . ASN A 1 1165 ? 29.544 21.733 -5.816 1.00 93.00 1165 ASN A N 1
ATOM 9255 C CA . ASN A 1 1165 ? 28.640 21.197 -4.808 1.00 93.00 1165 ASN A CA 1
ATOM 9256 C C . ASN A 1 1165 ? 29.344 21.000 -3.452 1.00 93.00 1165 ASN A C 1
ATOM 9258 O O . ASN A 1 1165 ? 30.510 20.603 -3.420 1.00 93.00 1165 ASN A O 1
ATOM 9262 N N . SER A 1 1166 ? 28.639 21.177 -2.330 1.00 95.12 1166 SER A N 1
ATOM 9263 C CA . SER A 1 1166 ? 29.175 20.823 -0.999 1.00 95.12 1166 SER A CA 1
ATOM 9264 C C . SER A 1 1166 ? 29.228 19.300 -0.811 1.00 95.12 1166 SER A C 1
ATOM 9266 O O . SER A 1 1166 ? 28.495 18.568 -1.483 1.00 95.12 1166 SER A O 1
ATOM 9268 N N . MET A 1 1167 ? 30.097 18.779 0.067 1.00 94.31 1167 MET A N 1
ATOM 9269 C CA . MET A 1 1167 ? 30.247 17.326 0.286 1.00 94.31 1167 MET A CA 1
ATOM 9270 C C . MET A 1 1167 ? 30.624 16.969 1.737 1.00 94.31 1167 MET A C 1
ATOM 9272 O O . MET A 1 1167 ? 31.179 17.787 2.468 1.00 94.31 1167 MET A O 1
ATOM 9276 N N . THR A 1 1168 ? 30.321 15.736 2.156 1.00 95.62 1168 THR A N 1
ATOM 9277 C CA . THR A 1 1168 ? 30.623 15.190 3.495 1.00 95.62 1168 THR A CA 1
ATOM 9278 C C . THR A 1 1168 ? 31.795 14.195 3.433 1.00 95.62 1168 THR A C 1
ATOM 9280 O O . THR A 1 1168 ? 31.624 13.082 2.924 1.00 95.62 1168 THR A O 1
ATOM 9283 N N . ILE A 1 1169 ? 32.965 14.525 3.996 1.00 96.00 1169 ILE A N 1
ATOM 9284 C CA . ILE A 1 1169 ? 34.074 13.562 4.154 1.00 96.00 1169 ILE A CA 1
ATOM 9285 C C . ILE A 1 1169 ? 33.860 12.741 5.436 1.00 96.00 1169 ILE A C 1
ATOM 9287 O O . ILE A 1 1169 ? 34.050 13.222 6.551 1.00 96.00 1169 ILE A O 1
ATOM 9291 N N . LEU A 1 1170 ? 33.445 11.478 5.291 1.00 94.44 1170 LEU A N 1
ATOM 9292 C CA . LEU A 1 1170 ? 33.010 10.626 6.406 1.00 94.44 1170 LEU A CA 1
ATOM 9293 C C . LEU A 1 1170 ? 34.111 10.355 7.445 1.00 94.44 1170 LEU A C 1
ATOM 9295 O O . LEU A 1 1170 ? 33.803 10.252 8.630 1.00 94.44 1170 LEU A O 1
ATOM 9299 N N . ASP A 1 1171 ? 35.373 10.255 7.025 1.00 93.12 1171 ASP A N 1
ATOM 9300 C CA . ASP A 1 1171 ? 36.515 9.992 7.914 1.00 93.12 1171 ASP A CA 1
ATOM 9301 C C . ASP A 1 1171 ? 36.836 11.160 8.870 1.00 93.12 1171 ASP A C 1
ATOM 9303 O O . ASP A 1 1171 ? 37.466 10.944 9.905 1.00 93.12 1171 ASP A O 1
ATOM 9307 N N . GLU A 1 1172 ? 36.364 12.373 8.564 1.00 95.38 1172 GLU A N 1
ATOM 9308 C CA . GLU A 1 1172 ? 36.453 13.559 9.429 1.00 95.38 1172 GLU A CA 1
ATOM 9309 C C . GLU A 1 1172 ? 35.125 13.823 10.159 1.00 95.38 1172 GLU A C 1
ATOM 9311 O O . GLU A 1 1172 ? 35.101 14.027 11.374 1.00 95.38 1172 GLU A O 1
ATOM 9316 N N . LEU A 1 1173 ? 34.001 13.740 9.439 1.00 96.81 1173 LEU A N 1
ATOM 9317 C CA . LEU A 1 1173 ? 32.683 14.118 9.954 1.00 96.81 1173 LEU A CA 1
ATOM 9318 C C . LEU A 1 1173 ? 32.048 13.049 10.861 1.00 96.81 1173 LEU A C 1
ATOM 9320 O O . LEU A 1 1173 ? 31.394 13.398 11.840 1.00 96.81 1173 LEU A O 1
ATOM 9324 N N . LEU A 1 1174 ? 32.228 11.745 10.618 1.00 96.12 1174 LEU A N 1
ATOM 9325 C CA . LEU A 1 1174 ? 31.643 10.733 11.516 1.00 96.12 1174 LEU A CA 1
ATOM 9326 C C . LEU A 1 1174 ? 32.248 10.760 12.937 1.00 96.12 1174 LEU A C 1
ATOM 9328 O O . LEU A 1 1174 ? 31.466 10.659 13.886 1.00 96.12 1174 LEU A O 1
ATOM 9332 N N . PRO A 1 1175 ? 33.566 10.974 13.140 1.00 96.12 1175 PRO A N 1
ATOM 9333 C CA . PRO A 1 1175 ? 34.115 11.318 14.453 1.00 96.12 1175 PRO A CA 1
ATOM 9334 C C . PRO A 1 1175 ? 33.437 12.533 15.103 1.00 96.12 1175 PRO A C 1
ATOM 9336 O O . PRO A 1 1175 ? 33.062 12.450 16.271 1.00 96.12 1175 PRO A O 1
ATOM 9339 N N . ILE A 1 1176 ? 33.197 13.612 14.347 1.00 97.00 1176 ILE A N 1
ATOM 9340 C CA . ILE A 1 1176 ? 32.487 14.805 14.841 1.00 97.00 1176 ILE A CA 1
ATOM 9341 C C . ILE A 1 1176 ? 31.070 14.447 15.317 1.00 97.00 1176 ILE A C 1
ATOM 9343 O O . ILE A 1 1176 ? 30.685 14.862 16.406 1.00 97.00 1176 ILE A O 1
ATOM 9347 N N . SER A 1 1177 ? 30.319 13.595 14.602 1.00 97.38 1177 SER A N 1
ATOM 9348 C CA . SER A 1 1177 ? 28.967 13.177 15.039 1.00 97.38 1177 SER A CA 1
ATOM 9349 C C . SER A 1 1177 ? 28.939 12.478 16.409 1.00 97.38 1177 SER A C 1
ATOM 9351 O O . SER A 1 1177 ? 27.945 12.567 17.130 1.00 97.38 1177 SER A O 1
ATOM 9353 N N . ILE A 1 1178 ? 30.038 11.821 16.801 1.00 96.50 1178 ILE A N 1
ATOM 9354 C CA . ILE A 1 1178 ? 30.190 11.202 18.124 1.00 96.50 1178 ILE A CA 1
ATOM 9355 C C . ILE A 1 1178 ? 30.455 12.265 19.202 1.00 96.50 1178 ILE A C 1
ATOM 9357 O O . ILE A 1 1178 ? 29.920 12.154 20.305 1.00 96.50 1178 ILE A O 1
ATOM 9361 N N . GLU A 1 1179 ? 31.218 13.318 18.898 1.00 95.94 1179 GLU A N 1
ATOM 9362 C CA . GLU A 1 1179 ? 31.410 14.448 19.817 1.00 95.94 1179 GLU A CA 1
ATOM 9363 C C . GLU A 1 1179 ? 30.149 15.314 19.949 1.00 95.94 1179 GLU A C 1
ATOM 9365 O O . GLU A 1 1179 ? 29.814 15.720 21.059 1.00 95.94 1179 GLU A O 1
ATOM 9370 N N . MET A 1 1180 ? 29.388 15.524 18.867 1.00 96.94 1180 MET A N 1
ATOM 9371 C CA . MET A 1 1180 ? 28.079 16.194 18.915 1.00 96.94 1180 MET A CA 1
ATOM 9372 C C . MET A 1 1180 ? 27.109 15.479 19.866 1.00 96.94 1180 MET A C 1
ATOM 9374 O O . MET A 1 1180 ? 26.449 16.134 20.671 1.00 96.94 1180 MET A O 1
ATOM 9378 N N . ALA A 1 1181 ? 27.080 14.140 19.830 1.00 96.31 1181 ALA A N 1
ATOM 9379 C CA . ALA A 1 1181 ? 26.314 13.337 20.779 1.00 96.31 1181 ALA A CA 1
ATOM 9380 C C . ALA A 1 1181 ? 26.831 13.519 22.217 1.00 96.31 1181 ALA A C 1
ATOM 9382 O O . ALA A 1 1181 ? 26.061 13.853 23.107 1.00 96.31 1181 ALA A O 1
ATOM 9383 N N . LYS A 1 1182 ? 28.147 13.409 22.460 1.00 94.12 1182 LYS A N 1
ATOM 9384 C CA . LYS A 1 1182 ? 28.743 13.621 23.800 1.00 94.12 1182 LYS A CA 1
ATOM 9385 C C . LYS A 1 1182 ? 28.482 15.024 24.379 1.00 94.12 1182 LYS A C 1
ATOM 9387 O O . LYS A 1 1182 ? 28.488 15.163 25.606 1.00 94.12 1182 LYS A O 1
ATOM 9392 N N . ARG A 1 1183 ? 28.268 16.030 23.516 1.00 95.44 1183 ARG A N 1
ATOM 9393 C CA . ARG A 1 1183 ? 27.881 17.421 23.835 1.00 95.44 1183 ARG A CA 1
ATOM 9394 C C . ARG A 1 1183 ? 26.358 17.641 23.954 1.00 95.44 1183 ARG A C 1
ATOM 9396 O O . ARG A 1 1183 ? 25.955 18.746 24.297 1.00 95.44 1183 ARG A O 1
ATOM 9403 N N . ASN A 1 1184 ? 25.527 16.623 23.715 1.00 94.88 1184 ASN A N 1
ATOM 9404 C CA . ASN A 1 1184 ? 24.059 16.694 23.658 1.00 94.88 1184 ASN A CA 1
ATOM 9405 C C . ASN A 1 1184 ? 23.501 17.730 22.651 1.00 94.88 1184 ASN A C 1
ATOM 9407 O O . ASN A 1 1184 ? 22.484 18.366 22.923 1.00 94.88 1184 ASN A O 1
ATOM 9411 N N . LEU A 1 1185 ? 24.154 17.939 21.501 1.00 96.69 1185 LEU A N 1
ATOM 9412 C CA . LEU A 1 1185 ? 23.679 18.918 20.511 1.00 96.69 1185 LEU A CA 1
ATOM 9413 C C . LEU A 1 1185 ? 22.408 18.431 19.801 1.00 96.69 1185 LEU A C 1
ATOM 9415 O O . LEU A 1 1185 ? 22.342 17.274 19.393 1.00 96.69 1185 LEU A O 1
ATOM 9419 N N . THR A 1 1186 ? 21.443 19.326 19.582 1.00 96.56 1186 THR A N 1
ATOM 9420 C CA . THR A 1 1186 ? 20.138 19.048 18.948 1.00 96.56 1186 THR A CA 1
ATOM 9421 C C . THR A 1 1186 ? 19.879 19.974 17.748 1.00 96.56 1186 THR A C 1
ATOM 9423 O O . THR A 1 1186 ? 20.737 20.779 17.371 1.00 96.56 1186 THR A O 1
ATOM 9426 N N . GLY A 1 1187 ? 18.713 19.844 17.107 1.00 94.75 1187 GLY A N 1
ATOM 9427 C CA . GLY A 1 1187 ? 18.304 20.640 15.948 1.00 94.75 1187 GLY A CA 1
ATOM 9428 C C . GLY A 1 1187 ? 18.951 20.193 14.631 1.00 94.75 1187 GLY A C 1
ATOM 9429 O O . GLY A 1 1187 ? 19.599 19.149 14.557 1.00 94.75 1187 GLY A O 1
ATOM 9430 N N . ILE A 1 1188 ? 18.753 20.970 13.564 1.00 96.94 1188 ILE A N 1
ATOM 9431 C CA . ILE A 1 1188 ? 19.324 20.700 12.231 1.00 96.94 1188 ILE A CA 1
ATOM 9432 C C . ILE A 1 1188 ? 20.773 21.208 12.161 1.00 96.94 1188 ILE A C 1
ATOM 9434 O O . ILE A 1 1188 ? 21.088 22.257 12.729 1.00 96.94 1188 ILE A O 1
ATOM 9438 N N . TRP A 1 1189 ? 21.636 20.478 11.447 1.00 97.69 1189 TRP A N 1
ATOM 9439 C CA . TRP A 1 1189 ? 23.023 20.835 11.128 1.00 97.69 1189 TRP A CA 1
ATOM 9440 C C . TRP A 1 1189 ? 23.362 20.470 9.674 1.00 97.69 1189 TRP A C 1
ATOM 9442 O O . TRP A 1 1189 ? 23.142 19.335 9.232 1.00 97.69 1189 TRP A O 1
ATOM 9452 N N . ASN A 1 1190 ? 23.947 21.414 8.938 1.00 97.44 1190 ASN A N 1
ATOM 9453 C CA . ASN A 1 1190 ? 24.503 21.224 7.601 1.00 97.44 1190 ASN A CA 1
ATOM 9454 C C . ASN A 1 1190 ? 25.790 20.391 7.703 1.00 97.44 1190 ASN A C 1
ATOM 9456 O O . ASN A 1 1190 ? 26.868 20.895 8.017 1.00 97.44 1190 ASN A O 1
ATOM 9460 N N . PHE A 1 1191 ? 25.674 19.078 7.491 1.00 97.38 1191 PHE A N 1
ATOM 9461 C CA . PHE A 1 1191 ? 26.716 18.115 7.853 1.00 97.38 1191 PHE A CA 1
ATOM 9462 C C . PHE A 1 1191 ? 27.711 17.864 6.712 1.00 97.38 1191 PHE A C 1
ATOM 9464 O O . PHE A 1 1191 ? 27.901 16.740 6.235 1.00 97.38 1191 PHE A O 1
ATOM 9471 N N . THR A 1 1192 ? 28.331 18.947 6.256 1.00 96.88 1192 THR A N 1
ATOM 9472 C CA . THR A 1 1192 ? 29.274 19.006 5.133 1.00 96.88 1192 THR A CA 1
ATOM 9473 C C . THR A 1 1192 ? 30.551 19.739 5.527 1.00 96.88 1192 THR A C 1
ATOM 9475 O O . THR A 1 1192 ? 30.556 20.575 6.428 1.00 96.88 1192 THR A O 1
ATOM 9478 N N . ASN A 1 1193 ? 31.645 19.459 4.823 1.00 97.00 1193 ASN A N 1
ATOM 9479 C CA . ASN A 1 1193 ? 32.845 20.284 4.904 1.00 97.00 1193 ASN A CA 1
ATOM 9480 C C . ASN A 1 1193 ? 32.578 21.672 4.283 1.00 97.00 1193 ASN A C 1
ATOM 9482 O O . ASN A 1 1193 ? 31.851 21.739 3.289 1.00 97.00 1193 ASN A O 1
ATOM 9486 N N . PRO A 1 1194 ? 33.169 22.765 4.807 1.00 95.69 1194 PRO A N 1
ATOM 9487 C CA . PRO A 1 1194 ? 32.988 24.105 4.253 1.00 95.69 1194 PRO A CA 1
ATOM 9488 C C . PRO A 1 1194 ? 33.395 24.231 2.779 1.00 95.69 1194 PRO A C 1
ATOM 9490 O O . PRO A 1 1194 ? 34.451 23.736 2.367 1.00 95.69 1194 PRO A O 1
ATOM 9493 N N . GLY A 1 1195 ? 32.566 24.956 2.024 1.00 93.38 1195 GLY A N 1
ATOM 9494 C CA . GLY A 1 1195 ? 32.740 25.253 0.603 1.00 93.38 1195 GLY A CA 1
ATOM 9495 C C . GLY A 1 1195 ? 32.222 24.168 -0.347 1.00 93.38 1195 GLY A C 1
ATOM 9496 O O . GLY A 1 1195 ? 31.533 23.217 0.040 1.00 93.38 1195 GLY A O 1
ATOM 9497 N N . VAL A 1 1196 ? 32.578 24.328 -1.622 1.00 94.25 1196 VAL A N 1
ATOM 9498 C CA . VAL A 1 1196 ? 32.163 23.466 -2.737 1.00 94.25 1196 VAL A CA 1
ATOM 9499 C C . VAL A 1 1196 ? 33.346 22.852 -3.478 1.00 94.25 1196 VAL A C 1
ATOM 9501 O O . VAL A 1 1196 ? 34.466 23.371 -3.479 1.00 94.25 1196 VAL A O 1
ATOM 9504 N N . VAL A 1 1197 ? 33.075 21.738 -4.152 1.00 93.62 1197 VAL A N 1
ATOM 9505 C CA . VAL A 1 1197 ? 33.972 21.116 -5.125 1.00 93.62 1197 VAL A CA 1
ATOM 9506 C C . VAL A 1 1197 ? 33.154 20.526 -6.279 1.00 93.62 1197 VAL A C 1
ATOM 9508 O O . VAL A 1 1197 ? 32.059 19.996 -6.084 1.00 93.62 1197 VAL A O 1
ATOM 9511 N N . SER A 1 1198 ? 33.659 20.659 -7.499 1.00 91.69 1198 SER A N 1
ATOM 9512 C CA . SER A 1 1198 ? 33.051 20.128 -8.721 1.00 91.69 1198 SER A CA 1
ATOM 9513 C C . SER A 1 1198 ? 33.595 18.737 -9.082 1.00 91.69 1198 SER A C 1
ATOM 9515 O O . SER A 1 1198 ? 34.550 18.235 -8.482 1.00 91.69 1198 SER A O 1
ATOM 9517 N N . HIS A 1 1199 ? 32.980 18.073 -10.066 1.00 89.19 1199 HIS A N 1
ATOM 9518 C CA . HIS A 1 1199 ? 33.408 16.732 -10.481 1.00 89.19 1199 HIS A CA 1
ATOM 9519 C C . HIS A 1 1199 ? 34.790 16.748 -11.159 1.00 89.19 1199 HIS A C 1
ATOM 9521 O O . HIS A 1 1199 ? 35.594 15.858 -10.888 1.00 89.19 1199 HIS A O 1
ATOM 9527 N N . ASN A 1 1200 ? 35.092 17.755 -11.989 1.00 90.50 1200 ASN A N 1
ATOM 9528 C CA . ASN A 1 1200 ? 36.397 17.905 -12.637 1.00 90.50 1200 ASN A CA 1
ATOM 9529 C C . ASN A 1 1200 ? 37.504 18.071 -11.591 1.00 90.50 1200 ASN A C 1
ATOM 9531 O O . ASN A 1 1200 ? 38.484 17.344 -11.654 1.00 90.50 1200 ASN A O 1
ATOM 9535 N N . GLU A 1 1201 ? 37.327 18.926 -10.579 1.00 93.19 1201 GLU A N 1
ATOM 9536 C CA . GLU A 1 1201 ? 38.341 19.140 -9.530 1.00 93.19 1201 GLU A CA 1
ATOM 9537 C C . GLU A 1 1201 ? 38.663 17.855 -8.744 1.00 93.19 1201 GLU A C 1
ATOM 9539 O O . GLU A 1 1201 ? 39.820 17.591 -8.413 1.00 93.19 1201 GLU A O 1
ATOM 9544 N N . ILE A 1 1202 ? 37.660 17.009 -8.477 1.00 92.19 1202 ILE A N 1
ATOM 9545 C CA . ILE A 1 1202 ? 37.879 15.691 -7.856 1.00 92.19 1202 ILE A CA 1
ATOM 9546 C C . ILE A 1 1202 ? 38.636 14.752 -8.803 1.00 92.19 1202 ILE A C 1
ATOM 9548 O O . ILE A 1 1202 ? 39.494 13.998 -8.343 1.00 92.19 1202 ILE A O 1
ATOM 9552 N N . LEU A 1 1203 ? 38.353 14.781 -10.107 1.00 91.06 1203 LEU A N 1
ATOM 9553 C CA . LEU A 1 1203 ? 39.039 13.940 -11.093 1.00 91.06 1203 LEU A CA 1
ATOM 9554 C C . LEU A 1 1203 ? 40.454 14.445 -11.430 1.00 91.06 1203 LEU A C 1
ATOM 9556 O O . LEU A 1 1203 ? 41.341 13.631 -11.676 1.00 91.06 1203 LEU A O 1
ATOM 9560 N N . GLU A 1 1204 ? 40.713 15.748 -11.333 1.00 92.12 1204 GLU A N 1
ATOM 9561 C CA . GLU A 1 1204 ? 42.050 16.350 -11.367 1.00 92.12 1204 GLU A CA 1
ATOM 9562 C C . GLU A 1 1204 ? 42.876 15.928 -10.149 1.00 92.12 1204 GLU A C 1
ATOM 9564 O O . GLU A 1 1204 ? 44.022 15.500 -10.301 1.00 92.12 1204 GLU A O 1
ATOM 9569 N N . MET A 1 1205 ? 42.292 15.953 -8.945 1.00 92.19 1205 MET A N 1
ATOM 9570 C CA . MET A 1 1205 ? 42.939 15.401 -7.751 1.00 92.19 1205 MET A CA 1
ATOM 9571 C C . MET A 1 1205 ? 43.159 13.883 -7.876 1.00 92.19 1205 MET A C 1
ATOM 9573 O O . MET A 1 1205 ? 44.256 13.399 -7.595 1.00 92.19 1205 MET A O 1
ATOM 9577 N N . TYR A 1 1206 ? 42.184 13.123 -8.383 1.00 90.69 1206 TYR A N 1
ATOM 9578 C CA . TYR A 1 1206 ? 42.349 11.690 -8.650 1.00 90.69 1206 TYR A CA 1
ATOM 9579 C C . TYR A 1 1206 ? 43.495 11.423 -9.634 1.00 90.69 1206 TYR A C 1
ATOM 9581 O O . TYR A 1 1206 ? 44.341 10.567 -9.378 1.00 90.69 1206 TYR A O 1
ATOM 9589 N N . LYS A 1 1207 ? 43.593 12.212 -10.709 1.00 91.06 1207 LYS A N 1
ATOM 9590 C CA . LYS A 1 1207 ? 44.694 12.134 -11.670 1.00 91.06 1207 LYS A CA 1
ATOM 9591 C C . LYS A 1 1207 ? 46.045 12.471 -11.034 1.00 91.06 1207 LYS A C 1
ATOM 9593 O O . LYS A 1 1207 ? 47.018 11.751 -11.229 1.00 91.06 1207 LYS A O 1
ATOM 9598 N N . LYS A 1 1208 ? 46.106 13.537 -10.231 1.00 91.00 1208 LYS A N 1
ATOM 9599 C CA . LYS A 1 1208 ? 47.332 14.012 -9.570 1.00 91.00 1208 LYS A CA 1
ATOM 9600 C C . LYS A 1 1208 ? 47.875 13.042 -8.513 1.00 91.00 1208 LYS A C 1
ATOM 9602 O O . LYS A 1 1208 ? 49.090 12.943 -8.369 1.00 91.00 1208 LYS A O 1
ATOM 9607 N N . TYR A 1 1209 ? 47.004 12.364 -7.761 1.00 88.75 1209 TYR A N 1
ATOM 9608 C CA . TYR A 1 1209 ? 47.403 11.556 -6.598 1.00 88.75 1209 TYR A CA 1
ATOM 9609 C C . TYR A 1 1209 ? 47.280 10.035 -6.800 1.00 88.75 1209 TYR A C 1
ATOM 9611 O O . TYR A 1 1209 ? 48.046 9.284 -6.196 1.00 88.75 1209 TYR A O 1
ATOM 9619 N N . ILE A 1 1210 ? 46.339 9.562 -7.627 1.00 88.56 1210 ILE A N 1
ATOM 9620 C CA . ILE A 1 1210 ? 45.980 8.135 -7.736 1.00 88.56 1210 ILE A CA 1
ATOM 9621 C C . ILE A 1 1210 ? 46.353 7.544 -9.099 1.00 88.56 1210 ILE A C 1
ATOM 9623 O O . ILE A 1 1210 ? 46.849 6.417 -9.156 1.00 88.56 1210 ILE A O 1
ATOM 9627 N N . ASP A 1 1211 ? 46.111 8.254 -10.201 1.00 87.62 1211 ASP A N 1
ATOM 9628 C CA . ASP A 1 1211 ? 46.355 7.735 -11.553 1.00 87.62 1211 ASP A CA 1
ATOM 9629 C C . ASP A 1 1211 ? 46.666 8.844 -12.581 1.00 87.62 1211 ASP A C 1
ATOM 9631 O O . ASP A 1 1211 ? 45.751 9.376 -13.214 1.00 87.62 1211 ASP A O 1
ATOM 9635 N N . PRO A 1 1212 ? 47.953 9.170 -12.812 1.00 88.81 1212 PRO A N 1
ATOM 9636 C CA . PRO A 1 1212 ? 48.361 10.193 -13.778 1.00 88.81 1212 PRO A CA 1
ATOM 9637 C C . PRO A 1 1212 ? 47.921 9.942 -15.228 1.00 88.81 1212 PRO A C 1
ATOM 9639 O O . PRO A 1 1212 ? 47.886 10.889 -16.016 1.00 88.81 1212 PRO A O 1
ATOM 9642 N N . ALA A 1 1213 ? 47.559 8.706 -15.593 1.00 88.19 1213 ALA A N 1
ATOM 9643 C CA . ALA A 1 1213 ? 47.045 8.374 -16.921 1.00 88.19 1213 ALA A CA 1
ATOM 9644 C C . ALA A 1 1213 ? 45.528 8.618 -17.065 1.00 88.19 1213 ALA A C 1
ATOM 9646 O O . ALA A 1 1213 ? 44.996 8.540 -18.174 1.00 88.19 1213 ALA A O 1
ATOM 9647 N N . PHE A 1 1214 ? 44.821 8.936 -15.973 1.00 90.00 1214 PHE A N 1
ATOM 9648 C CA . PHE A 1 1214 ? 43.366 9.055 -15.973 1.00 90.00 1214 PHE A CA 1
ATOM 9649 C C . PHE A 1 1214 ? 42.850 10.181 -16.892 1.00 90.00 1214 PHE A C 1
ATOM 9651 O O . PHE A 1 1214 ? 43.429 11.271 -16.997 1.00 90.00 1214 PHE A O 1
ATOM 9658 N N . THR A 1 1215 ? 41.730 9.910 -17.563 1.00 88.19 1215 THR A N 1
ATOM 9659 C CA . THR A 1 1215 ? 41.028 10.821 -18.478 1.00 88.19 1215 THR A CA 1
ATOM 9660 C C . THR A 1 1215 ? 39.518 10.630 -18.345 1.00 88.19 1215 THR A C 1
ATOM 9662 O O . THR A 1 1215 ? 39.050 9.548 -17.997 1.00 88.19 1215 THR A O 1
ATOM 9665 N N . TRP A 1 1216 ? 38.751 11.689 -18.600 1.00 91.19 1216 TRP A N 1
ATOM 9666 C CA . TRP A 1 1216 ? 37.289 11.682 -18.550 1.00 91.19 1216 TRP A CA 1
ATOM 9667 C C . TRP A 1 1216 ? 36.713 12.657 -19.581 1.00 91.19 1216 TRP A C 1
ATOM 9669 O O . TRP A 1 1216 ? 37.429 13.496 -20.127 1.00 91.19 1216 TRP A O 1
ATOM 9679 N N . ALA A 1 1217 ? 35.409 12.554 -19.828 1.00 87.31 1217 ALA A N 1
ATOM 9680 C CA . ALA A 1 1217 ? 34.646 13.502 -20.631 1.00 87.31 1217 ALA A CA 1
ATOM 9681 C C . ALA A 1 1217 ? 33.480 14.084 -19.816 1.00 87.31 1217 ALA A C 1
ATOM 9683 O O . ALA A 1 1217 ? 33.106 13.551 -18.769 1.00 87.31 1217 ALA A O 1
ATOM 9684 N N . ASN A 1 1218 ? 32.879 15.165 -20.310 1.00 85.50 1218 ASN A N 1
ATOM 9685 C CA . ASN A 1 1218 ? 31.687 15.772 -19.720 1.00 85.50 1218 ASN A CA 1
ATOM 9686 C C . ASN A 1 1218 ? 30.435 15.496 -20.574 1.00 85.50 1218 ASN A C 1
ATOM 9688 O O . ASN A 1 1218 ? 30.528 15.231 -21.777 1.00 85.50 1218 ASN A O 1
ATOM 9692 N N . PHE A 1 1219 ? 29.261 15.527 -19.945 1.00 75.44 1219 PHE A N 1
ATOM 9693 C CA . PHE A 1 1219 ? 27.972 15.573 -20.640 1.00 75.44 1219 PHE A CA 1
ATOM 9694 C C . PHE A 1 1219 ? 27.716 16.957 -21.243 1.00 75.44 1219 PHE A C 1
ATOM 9696 O O . PHE A 1 1219 ? 28.093 17.975 -20.667 1.00 75.44 1219 PHE A O 1
ATOM 9703 N N . THR A 1 1220 ? 26.991 16.994 -22.361 1.00 70.56 1220 THR A N 1
ATOM 9704 C CA . THR A 1 1220 ? 26.218 18.188 -22.736 1.00 70.56 1220 THR A CA 1
ATOM 9705 C C . THR A 1 1220 ? 24.896 18.215 -21.958 1.00 70.56 1220 THR A C 1
ATOM 9707 O O . THR A 1 1220 ? 24.364 17.162 -21.590 1.00 70.56 1220 THR A O 1
ATOM 9710 N N . LEU A 1 1221 ? 24.333 19.406 -21.725 1.00 56.06 1221 LEU A N 1
ATOM 9711 C CA . LEU A 1 1221 ? 23.068 19.571 -20.986 1.00 56.06 1221 LEU A CA 1
ATOM 9712 C C . LEU A 1 1221 ? 21.916 18.767 -21.620 1.00 56.06 1221 LEU A C 1
ATOM 9714 O O . LEU A 1 1221 ? 21.112 18.148 -20.921 1.00 56.06 1221 LEU A O 1
ATOM 9718 N N . GLU A 1 1222 ? 21.883 18.704 -22.952 1.00 58.84 1222 GLU A N 1
ATOM 9719 C CA . GLU A 1 1222 ? 20.894 17.928 -23.697 1.00 58.84 1222 GLU A CA 1
ATOM 9720 C C . GLU A 1 1222 ? 21.043 16.410 -23.548 1.00 58.84 1222 GLU A C 1
ATOM 9722 O O . GLU A 1 1222 ? 20.040 15.698 -23.556 1.00 58.84 1222 GLU A O 1
ATOM 9727 N N . GLU A 1 1223 ? 22.268 15.887 -23.450 1.00 65.12 1223 GLU A N 1
ATOM 9728 C CA . GLU A 1 1223 ? 22.489 14.463 -23.172 1.00 65.12 1223 GLU A CA 1
ATOM 9729 C C . GLU A 1 1223 ? 22.065 14.122 -21.743 1.00 65.12 1223 GLU A C 1
ATOM 9731 O O . GLU A 1 1223 ? 21.396 13.115 -21.523 1.00 65.12 1223 GLU A O 1
ATOM 9736 N N . GLN A 1 1224 ? 22.410 14.978 -20.777 1.00 62.97 1224 GLN A N 1
ATOM 9737 C CA . GLN A 1 1224 ? 22.070 14.785 -19.368 1.00 62.97 1224 GLN A CA 1
ATOM 9738 C C . GLN A 1 1224 ? 20.550 14.675 -19.163 1.00 62.97 1224 GLN A C 1
ATOM 9740 O O . GLN A 1 1224 ? 20.088 13.747 -18.495 1.00 62.97 1224 GLN A O 1
ATOM 9745 N N . ALA A 1 1225 ? 19.770 15.563 -19.788 1.00 57.94 1225 ALA A N 1
ATOM 9746 C CA . ALA A 1 1225 ? 18.308 15.554 -19.715 1.00 57.94 1225 ALA A CA 1
ATOM 9747 C C . ALA A 1 1225 ? 17.665 14.280 -20.305 1.00 57.94 1225 ALA A C 1
ATOM 9749 O O . ALA A 1 1225 ? 16.605 13.860 -19.848 1.00 57.94 1225 ALA A O 1
ATOM 9750 N N . LYS A 1 1226 ? 18.310 13.633 -21.287 1.00 57.28 1226 LYS A N 1
ATOM 9751 C CA . LYS A 1 1226 ? 17.805 12.423 -21.970 1.00 57.28 1226 LYS A CA 1
ATOM 9752 C C . LYS A 1 1226 ? 18.103 11.116 -21.210 1.00 57.28 1226 LYS A C 1
ATOM 9754 O O . LYS A 1 1226 ? 17.591 10.067 -21.595 1.00 57.28 1226 LYS A O 1
ATOM 9759 N N . VAL A 1 1227 ? 18.930 11.154 -20.156 1.00 57.31 1227 VAL A N 1
ATOM 9760 C CA . VAL A 1 1227 ? 19.450 9.958 -19.453 1.00 57.31 1227 VAL A CA 1
ATOM 9761 C C . VAL A 1 1227 ? 18.895 9.787 -18.028 1.00 57.31 1227 VAL A C 1
ATOM 9763 O O . VAL A 1 1227 ? 18.906 8.676 -17.495 1.00 57.31 1227 VAL A O 1
ATOM 9766 N N . ILE A 1 1228 ? 18.396 10.851 -17.394 1.00 53.72 1228 ILE A N 1
ATOM 9767 C CA . ILE A 1 1228 ? 17.917 10.816 -16.002 1.00 53.72 1228 ILE A CA 1
ATOM 9768 C C . ILE A 1 1228 ? 16.414 10.502 -15.894 1.00 53.72 1228 ILE A C 1
ATOM 9770 O O . ILE A 1 1228 ? 15.599 11.029 -16.640 1.00 53.72 1228 ILE A O 1
ATOM 9774 N N . VAL A 1 1229 ? 16.041 9.651 -14.929 1.00 49.91 1229 VAL A N 1
ATOM 9775 C CA . VAL A 1 1229 ? 14.633 9.276 -14.648 1.00 49.91 1229 VAL A CA 1
ATOM 9776 C C . VAL A 1 1229 ? 13.915 10.325 -13.786 1.00 49.91 1229 VAL A C 1
ATOM 9778 O O . VAL A 1 1229 ? 12.698 10.462 -13.850 1.00 49.91 1229 VAL A O 1
ATOM 9781 N N . ALA A 1 1230 ? 14.678 11.059 -12.978 1.00 57.94 1230 ALA A N 1
ATOM 9782 C CA . ALA A 1 1230 ? 14.233 12.147 -12.115 1.00 57.94 1230 ALA A CA 1
ATOM 9783 C C . ALA A 1 1230 ? 15.353 13.195 -12.019 1.00 57.94 1230 ALA A C 1
ATOM 9785 O O . ALA A 1 1230 ? 16.522 12.878 -12.277 1.00 57.94 1230 ALA A O 1
ATOM 9786 N N . ALA A 1 1231 ? 15.016 14.426 -11.631 1.00 69.75 1231 ALA A N 1
ATOM 9787 C CA . ALA A 1 1231 ? 15.985 15.514 -11.525 1.00 69.75 1231 ALA A CA 1
ATOM 9788 C C . ALA A 1 1231 ? 17.052 15.240 -10.444 1.00 69.75 1231 ALA A C 1
ATOM 9790 O O . ALA A 1 1231 ? 16.950 14.302 -9.642 1.00 69.75 1231 ALA A O 1
ATOM 9791 N N . ARG A 1 1232 ? 18.112 16.056 -10.423 1.00 78.06 1232 ARG A N 1
ATOM 9792 C CA . ARG A 1 1232 ? 19.246 15.912 -9.498 1.00 78.06 1232 ARG A CA 1
ATOM 9793 C C . ARG A 1 1232 ? 19.515 17.223 -8.760 1.00 78.06 1232 ARG A C 1
ATOM 9795 O O . ARG A 1 1232 ? 19.843 18.221 -9.387 1.00 78.06 1232 ARG A O 1
ATOM 9802 N N . SER A 1 1233 ? 19.422 17.163 -7.434 1.00 85.81 1233 SER A N 1
ATOM 9803 C CA . SER A 1 1233 ? 19.765 18.247 -6.510 1.00 85.81 1233 SER A CA 1
ATOM 9804 C C . SER A 1 1233 ? 21.258 18.600 -6.594 1.00 85.81 1233 SER A C 1
ATOM 9806 O O . SER A 1 1233 ? 22.120 17.739 -6.375 1.00 85.81 1233 SER A O 1
ATOM 9808 N N . ASN A 1 1234 ? 21.550 19.869 -6.888 1.00 89.19 1234 ASN A N 1
ATOM 9809 C CA . ASN A 1 1234 ? 22.884 20.468 -6.823 1.00 89.19 1234 ASN A CA 1
ATOM 9810 C C . ASN A 1 1234 ? 22.822 21.724 -5.952 1.00 89.19 1234 ASN A C 1
ATOM 9812 O O . ASN A 1 1234 ? 21.932 22.544 -6.156 1.00 89.19 1234 ASN A O 1
ATOM 9816 N N . ASN A 1 1235 ? 23.714 21.848 -4.970 1.00 92.75 1235 ASN A N 1
ATOM 9817 C CA . ASN A 1 1235 ? 23.687 22.939 -4.000 1.00 92.75 1235 ASN A CA 1
ATOM 9818 C C . ASN A 1 1235 ? 25.032 23.162 -3.292 1.00 92.75 1235 ASN A C 1
ATOM 9820 O O . ASN A 1 1235 ? 25.858 22.255 -3.135 1.00 92.75 1235 ASN A O 1
ATOM 9824 N N . GLU A 1 1236 ? 25.186 24.391 -2.806 1.00 94.50 1236 GLU A N 1
ATOM 9825 C CA . GLU A 1 1236 ? 26.140 24.792 -1.776 1.00 94.50 1236 GLU A CA 1
ATOM 9826 C C . GLU A 1 1236 ? 25.405 24.879 -0.433 1.00 94.50 1236 GLU A C 1
ATOM 9828 O O . GLU A 1 1236 ? 24.266 25.342 -0.376 1.00 94.50 1236 GLU A O 1
ATOM 9833 N N . MET A 1 1237 ? 26.027 24.412 0.646 1.00 94.75 1237 MET A N 1
ATOM 9834 C CA . MET A 1 1237 ? 25.445 24.401 1.991 1.00 94.75 1237 MET A CA 1
ATOM 9835 C C . MET A 1 1237 ? 26.333 25.211 2.932 1.00 94.75 1237 MET A C 1
ATOM 9837 O O . MET A 1 1237 ? 27.543 24.979 2.988 1.00 94.75 1237 MET A O 1
ATOM 9841 N N . ASP A 1 1238 ? 25.748 26.140 3.688 1.00 96.06 1238 ASP A N 1
ATOM 9842 C CA . ASP A 1 1238 ? 26.496 26.930 4.664 1.00 96.06 1238 ASP A CA 1
ATOM 9843 C C . ASP A 1 1238 ? 26.901 26.042 5.852 1.00 96.06 1238 ASP A C 1
ATOM 9845 O O . ASP A 1 1238 ? 26.074 25.648 6.672 1.00 96.06 1238 ASP A O 1
ATOM 9849 N N . ALA A 1 1239 ? 28.187 25.704 5.940 1.00 95.12 1239 ALA A N 1
ATOM 9850 C CA . ALA A 1 1239 ? 28.747 24.914 7.035 1.00 95.12 1239 ALA A CA 1
ATOM 9851 C C . ALA A 1 1239 ? 29.262 25.782 8.204 1.00 95.12 1239 ALA A C 1
ATOM 9853 O O . ALA A 1 1239 ? 29.888 25.253 9.126 1.00 95.12 1239 ALA A O 1
ATOM 9854 N N . SER A 1 1240 ? 29.033 27.104 8.195 1.00 95.12 1240 SER A N 1
ATOM 9855 C CA . SER A 1 1240 ? 29.574 28.041 9.195 1.00 95.12 1240 SER A CA 1
ATOM 9856 C C . SER A 1 1240 ? 29.135 27.705 10.620 1.00 95.12 1240 SER A C 1
ATOM 9858 O O . SER A 1 1240 ? 29.937 27.810 11.549 1.00 95.12 1240 SER A O 1
ATOM 9860 N N . LYS A 1 1241 ? 27.897 27.225 10.800 1.00 96.06 1241 LYS A N 1
ATOM 9861 C CA . LYS A 1 1241 ? 27.379 26.753 12.093 1.00 96.06 1241 LYS A CA 1
ATOM 9862 C C . LYS A 1 1241 ? 28.214 25.592 12.647 1.00 96.06 1241 LYS A C 1
ATOM 9864 O O . LYS A 1 1241 ? 28.666 25.648 13.789 1.00 96.06 1241 LYS A O 1
ATOM 9869 N N . LEU A 1 1242 ? 28.482 24.577 11.823 1.00 96.38 1242 LEU A N 1
ATOM 9870 C CA . LEU A 1 1242 ? 29.285 23.412 12.205 1.00 96.38 1242 LEU A CA 1
ATOM 9871 C C . LEU A 1 1242 ? 30.767 23.775 12.400 1.00 96.38 1242 LEU A C 1
ATOM 9873 O O . LEU A 1 1242 ? 31.380 23.345 13.372 1.00 96.38 1242 LEU A O 1
ATOM 9877 N N . LYS A 1 1243 ? 31.328 24.626 11.531 1.00 95.50 1243 LYS A N 1
ATOM 9878 C CA . LYS A 1 1243 ? 32.708 25.137 11.627 1.00 95.50 1243 LYS A CA 1
ATOM 9879 C C . LYS A 1 1243 ? 32.943 26.015 12.865 1.00 95.50 1243 LYS A C 1
ATOM 9881 O O . LYS A 1 1243 ? 34.066 26.071 13.357 1.00 95.50 1243 LYS A O 1
ATOM 9886 N N . LYS A 1 1244 ? 31.908 26.682 13.388 1.00 95.81 1244 LYS A N 1
ATOM 9887 C CA . LYS A 1 1244 ? 31.966 27.434 14.654 1.00 95.81 1244 LYS A CA 1
ATOM 9888 C C . LYS A 1 1244 ? 32.032 26.511 15.878 1.00 95.81 1244 LYS A C 1
ATOM 9890 O O . LYS A 1 1244 ? 32.751 26.819 16.822 1.00 95.81 1244 LYS A O 1
ATOM 9895 N N . GLU A 1 1245 ? 31.308 25.393 15.850 1.00 96.00 1245 GLU A N 1
ATOM 9896 C CA . GLU A 1 1245 ? 31.275 24.384 16.925 1.00 96.00 1245 GLU A CA 1
ATOM 9897 C C . GLU A 1 1245 ? 32.506 23.447 16.904 1.00 96.00 1245 GLU A C 1
ATOM 9899 O O . GLU A 1 1245 ? 32.939 22.946 17.948 1.00 96.00 1245 GLU A O 1
ATOM 9904 N N . PHE A 1 1246 ? 33.096 23.249 15.718 1.00 96.44 1246 PHE A N 1
ATOM 9905 C CA . PHE A 1 1246 ? 34.306 22.457 15.468 1.00 96.44 1246 PHE A CA 1
ATOM 9906 C C . PHE A 1 1246 ? 35.315 23.261 14.618 1.00 96.44 1246 PHE A C 1
ATOM 9908 O O . PHE A 1 1246 ? 35.401 23.065 13.398 1.00 96.44 1246 PHE A O 1
ATOM 9915 N N . PRO A 1 1247 ? 36.081 24.194 15.225 1.00 93.81 1247 PRO A N 1
ATOM 9916 C CA . PRO A 1 1247 ? 37.044 25.047 14.519 1.00 93.81 1247 PRO A CA 1
ATOM 9917 C C . PRO A 1 1247 ? 38.128 24.288 13.741 1.00 93.81 1247 PRO A C 1
ATOM 9919 O O . PRO A 1 1247 ? 38.706 24.837 12.803 1.00 93.81 1247 PRO A O 1
ATOM 9922 N N . GLU A 1 1248 ? 38.389 23.027 14.077 1.00 93.12 1248 GLU A N 1
ATOM 9923 C CA . GLU A 1 1248 ? 39.323 22.126 13.399 1.00 93.12 1248 GLU A CA 1
ATOM 9924 C C . GLU A 1 1248 ? 38.841 21.616 12.026 1.00 93.12 1248 GLU A C 1
ATOM 9926 O O . GLU A 1 1248 ? 39.667 21.171 11.231 1.00 93.12 1248 GLU A O 1
ATOM 9931 N N . LEU A 1 1249 ? 37.536 21.703 11.730 1.00 95.19 1249 LEU A N 1
ATOM 9932 C CA . LEU A 1 1249 ? 36.902 21.155 10.521 1.00 95.19 1249 LEU A CA 1
ATOM 9933 C C . LEU A 1 1249 ? 37.506 21.740 9.233 1.00 95.19 1249 LEU A C 1
ATOM 9935 O O . LEU A 1 1249 ? 37.414 22.950 8.999 1.00 95.19 1249 LEU A O 1
ATOM 9939 N N . LEU A 1 1250 ? 38.103 20.906 8.379 1.00 96.50 1250 LEU A N 1
ATOM 9940 C CA . LEU A 1 1250 ? 38.798 21.389 7.182 1.00 96.50 1250 LEU A CA 1
ATOM 9941 C C . LEU A 1 1250 ? 37.851 21.754 6.021 1.00 96.50 1250 LEU A C 1
ATOM 9943 O O . LEU A 1 1250 ? 36.834 21.077 5.823 1.00 96.50 1250 LEU A O 1
ATOM 9947 N N . PRO A 1 1251 ? 38.197 22.765 5.195 1.00 96.31 1251 PRO A N 1
ATOM 9948 C CA . PRO A 1 1251 ? 37.539 23.019 3.911 1.00 96.31 1251 PRO A CA 1
ATOM 9949 C C . PRO A 1 1251 ? 37.532 21.772 3.020 1.00 96.31 1251 PRO A C 1
ATOM 9951 O O . PRO A 1 1251 ? 38.472 20.973 3.051 1.00 96.31 1251 PRO A O 1
ATOM 9954 N N . ILE A 1 1252 ? 36.505 21.608 2.180 1.00 95.81 1252 ILE A N 1
ATOM 9955 C CA . ILE A 1 1252 ? 36.281 20.358 1.430 1.00 95.81 1252 ILE A CA 1
ATOM 9956 C C . ILE A 1 1252 ? 37.495 19.901 0.600 1.00 95.81 1252 ILE A C 1
ATOM 9958 O O . ILE A 1 1252 ? 37.818 18.714 0.582 1.00 95.81 1252 ILE A O 1
ATOM 9962 N N . LYS A 1 1253 ? 38.220 20.830 -0.036 1.00 94.88 1253 LYS A N 1
ATOM 9963 C CA . LYS A 1 1253 ? 39.392 20.512 -0.874 1.00 94.88 1253 LYS A CA 1
ATOM 9964 C C . LYS A 1 1253 ? 40.593 20.037 -0.040 1.00 94.88 1253 LYS A C 1
ATOM 9966 O O . LYS A 1 1253 ? 41.271 19.090 -0.429 1.00 94.88 1253 LYS A O 1
ATOM 9971 N N . GLU A 1 1254 ? 40.815 20.624 1.135 1.00 95.75 1254 GLU A N 1
ATOM 9972 C CA . GLU A 1 1254 ? 41.867 20.201 2.073 1.00 95.75 1254 GLU A CA 1
ATOM 9973 C C . GLU A 1 1254 ? 41.530 18.863 2.738 1.00 95.75 1254 GLU A C 1
ATOM 9975 O O . GLU A 1 1254 ? 42.390 17.987 2.844 1.00 95.75 1254 GLU A O 1
ATOM 9980 N N . SER A 1 1255 ? 40.265 18.671 3.128 1.00 96.06 1255 SER A N 1
ATOM 9981 C CA . SER A 1 1255 ? 39.776 17.416 3.703 1.00 96.06 1255 SER A CA 1
ATOM 9982 C C . SER A 1 1255 ? 39.900 16.251 2.709 1.00 96.06 1255 SER A C 1
ATOM 9984 O O . SER A 1 1255 ? 40.430 15.192 3.054 1.00 96.06 1255 SER A O 1
ATOM 9986 N N . LEU A 1 1256 ? 39.537 16.470 1.436 1.00 94.81 1256 LEU A N 1
ATOM 9987 C CA . LEU A 1 1256 ? 39.781 15.520 0.343 1.00 94.81 1256 LEU A CA 1
ATOM 9988 C C . LEU A 1 1256 ? 41.261 15.136 0.224 1.00 94.81 1256 LEU A C 1
ATOM 9990 O O . LEU A 1 1256 ? 41.581 13.949 0.139 1.00 94.81 1256 LEU A O 1
ATOM 9994 N N . ILE A 1 1257 ? 42.174 16.111 0.240 1.00 94.19 1257 ILE A N 1
ATOM 9995 C CA . ILE A 1 1257 ? 43.615 15.837 0.146 1.00 94.19 1257 ILE A CA 1
ATOM 9996 C C . ILE A 1 1257 ? 44.091 15.021 1.357 1.00 94.19 1257 ILE A C 1
ATOM 9998 O O . ILE A 1 1257 ? 44.708 13.972 1.175 1.00 94.19 1257 ILE A O 1
ATOM 10002 N N . LYS A 1 1258 ? 43.763 15.453 2.579 1.00 94.88 1258 LYS A N 1
ATOM 10003 C CA . LYS A 1 1258 ? 44.251 14.860 3.835 1.00 94.88 1258 LYS A CA 1
ATOM 10004 C C . LYS A 1 1258 ? 43.691 13.466 4.126 1.00 94.88 1258 LYS A C 1
ATOM 10006 O O . LYS A 1 1258 ? 44.445 12.594 4.551 1.00 94.88 1258 LYS A O 1
ATOM 10011 N N . TYR A 1 1259 ? 42.387 13.258 3.947 1.00 93.94 1259 TYR A N 1
ATOM 10012 C CA . TYR A 1 1259 ? 41.704 12.025 4.362 1.00 93.94 1259 TYR A CA 1
ATOM 10013 C C . TYR A 1 1259 ? 41.460 11.037 3.216 1.00 93.94 1259 TYR A C 1
ATOM 10015 O O . TYR A 1 1259 ? 41.193 9.867 3.486 1.00 93.94 1259 TYR A O 1
ATOM 10023 N N . VAL A 1 1260 ? 41.553 11.473 1.952 1.00 92.31 1260 VAL A N 1
ATOM 10024 C CA . VAL A 1 1260 ? 41.219 10.626 0.795 1.00 92.31 1260 VAL A CA 1
ATOM 10025 C C . VAL A 1 1260 ? 42.386 10.460 -0.174 1.00 92.31 1260 VAL A C 1
ATOM 10027 O O . VAL A 1 1260 ? 42.732 9.324 -0.494 1.00 92.31 1260 VAL A O 1
ATOM 10030 N N . PHE A 1 1261 ? 43.029 11.541 -0.621 1.00 92.81 1261 PHE A N 1
ATOM 10031 C CA . PHE A 1 1261 ? 44.047 11.445 -1.674 1.00 92.81 1261 PHE A CA 1
ATOM 10032 C C . PHE A 1 1261 ? 45.460 11.117 -1.176 1.00 92.81 1261 PHE A C 1
ATOM 10034 O O . PHE A 1 1261 ? 46.044 10.173 -1.697 1.00 92.81 1261 PHE A O 1
ATOM 10041 N N . GLU A 1 1262 ? 46.008 11.804 -0.166 1.00 89.06 1262 GLU A N 1
ATOM 10042 C CA . GLU A 1 1262 ? 47.331 11.460 0.397 1.00 89.06 1262 GLU A CA 1
ATOM 10043 C C . GLU A 1 1262 ? 47.384 10.021 0.964 1.00 89.06 1262 GLU A C 1
ATOM 10045 O O . GLU A 1 1262 ? 48.334 9.311 0.638 1.00 89.06 1262 GLU A O 1
ATOM 10050 N N . PRO A 1 1263 ? 46.373 9.501 1.699 1.00 89.31 1263 PRO A N 1
ATOM 10051 C CA . PRO A 1 1263 ? 46.396 8.116 2.196 1.00 89.31 1263 PRO A CA 1
ATOM 10052 C C . PRO A 1 1263 ? 46.331 7.027 1.111 1.00 89.31 1263 PRO A C 1
ATOM 10054 O O . PRO A 1 1263 ? 46.688 5.884 1.381 1.00 89.31 1263 PRO A O 1
ATOM 10057 N N . ASN A 1 1264 ? 45.873 7.361 -0.102 1.00 86.81 1264 ASN A N 1
ATOM 10058 C CA . ASN A 1 1264 ? 45.802 6.444 -1.251 1.00 86.81 1264 ASN A CA 1
ATOM 10059 C C . ASN A 1 1264 ? 46.837 6.776 -2.342 1.00 86.81 1264 ASN A C 1
ATOM 10061 O O . ASN A 1 1264 ? 46.815 6.183 -3.425 1.00 86.81 1264 ASN A O 1
ATOM 10065 N N . LYS A 1 1265 ? 47.721 7.742 -2.083 1.00 85.94 1265 LYS A N 1
ATOM 10066 C CA . LYS A 1 1265 ? 48.707 8.242 -3.035 1.00 85.94 1265 LYS A CA 1
ATOM 10067 C C . LYS A 1 1265 ? 49.683 7.135 -3.395 1.00 85.94 1265 LYS A C 1
ATOM 10069 O O . LYS A 1 1265 ? 50.364 6.592 -2.526 1.00 85.94 1265 LYS A O 1
ATOM 10074 N N . LYS A 1 1266 ? 49.782 6.816 -4.684 1.00 70.75 1266 LYS A N 1
ATOM 10075 C CA . LYS A 1 1266 ? 50.793 5.868 -5.156 1.00 70.75 1266 LYS A CA 1
ATOM 10076 C C . LYS A 1 1266 ? 52.164 6.523 -5.020 1.00 70.75 1266 LYS A C 1
ATOM 10078 O O . LYS A 1 1266 ? 52.501 7.417 -5.794 1.00 70.75 1266 LYS A O 1
ATOM 10083 N N . THR A 1 1267 ? 52.966 6.070 -4.061 1.00 52.78 1267 THR A N 1
ATOM 10084 C CA . THR A 1 1267 ? 54.416 6.249 -4.139 1.00 52.78 1267 THR A CA 1
ATOM 10085 C C . THR A 1 1267 ? 54.904 5.605 -5.432 1.00 52.78 1267 THR A C 1
ATOM 10087 O O . THR A 1 1267 ? 54.603 4.445 -5.712 1.00 52.78 1267 THR A O 1
ATOM 10090 N N . SER A 1 1268 ? 55.623 6.376 -6.244 1.00 44.84 1268 SER A N 1
ATOM 10091 C CA . SER A 1 1268 ? 56.295 5.873 -7.438 1.00 44.84 1268 SER A CA 1
ATOM 10092 C C . SER A 1 1268 ? 57.344 4.838 -7.035 1.00 44.84 1268 SER A C 1
ATOM 10094 O O . SER A 1 1268 ? 58.237 5.157 -6.245 1.00 44.84 1268 SER A O 1
ATOM 10096 N N . ALA A 1 1269 ? 57.214 3.632 -7.582 1.00 37.47 1269 ALA A N 1
ATOM 10097 C CA . ALA A 1 1269 ? 58.177 2.537 -7.503 1.00 37.47 1269 ALA A CA 1
ATOM 10098 C C . ALA A 1 1269 ? 58.831 2.325 -8.876 1.00 37.47 1269 ALA A C 1
ATOM 10100 O O . ALA A 1 1269 ? 58.129 2.585 -9.881 1.00 37.47 1269 ALA A O 1
#

Foldseek 3Di:
DDDDPPDPDPPDDDADFFQQCRRQWAWDAWPDADPFFTKTWTAGPVPRAIKIKTKGFQQLPDPLSLLLVLQQLLCLVQQDAQQAKHFQAKTAGNDLVPPGMTITITHDFPFWQLCVLQPAPQQDPVLLLVLLLSLLLSLQAQVLQQKAQLADDRRQWGAHPVSRIHGHSSSLMDHDDDVDQPLQFDDLPPHQPLLFALLSLQDRRDPDHNLRSLSSSLQRSLCSLPVDGQQNAPHSLSSVVSLCQAAWQDDLVLLVPNPPPVSSVSSVPDDTGHHDQVCVVRVPDDPQVSVLSCLSSDRRSVSRDRSVVSLVRPSCVPVDDDVNRDYHHHDDPVSVVVVVDDDDSSRSSVSVNLSNCVRVVVVNVVVVVPPDPDDPDRDGDDDDNPVVVVVVVPDPDDDDDDDDDDDDPDRDDDDDDDDDDDYDDDDDDDDDDDDDDDDDDDDDDYDDDDDDDDDDDDDDDDDDDDDDDDDDDDDDDDDDDDDDDDDDDDDDDDDDDDDDDDDDYDDDDDDDDDDDDDDDDDDDDDDDDDDDDDDDDDDDDDDDDDDDDDDDDDDDDDDDDDDDDDDDDDDDDDDDDDDDDDDDDDDPDDDDDDPDQWDDFQEEEEEQCLADLNLLLQLCCLVVPLRHQYEYEYQCPQRGHCVSNVSNPPRPSYYYDHDALLPLSVLLCCCPVRVGQYYAYPWADDDQLQCVVCLPVRLCRQASSLVSNLVSCLSVVRHPEYEAEAALLQLPFDDPPDPAADEQPRDGDHDGSNSVSRNNSVVSLLCSCVPRVHQYEYEYEFAEDAFSGQCLDQLNLLLLCLVVVAAREDADPQQAKGFYAYSNLSSVLVVLCNTPNGGSYYAYHTDPDMDTSLVSSVLSCVVSVHDNVVRYDYDHHRPDDHRDHGHDHVVSVVSPGDGDDDPNRRSVNRSVNCVVCVCSSPDCPQSSDNSRDDDDPDDDDDDDDPDDDDDDDDDDDDDDDDDDDDDDDDDDDDDDDPDDDQAEEEEEDCVAPLSVVLVVVCVVVVGHYDYQPDALLDLVSLLVRCVVRVGQAYEYPDADQDPPHNVNCVVPVVRRCSRLPNSVVSNLVSCVVVVYAYEYEAAPQQAAADPQRHFPPLDFAELPDQRDDPFGSNNVSRSVRLVVCQPRPRYAYEHAYQEAAQPLVDCSHPLVPLLPDQADAWGKAFHAYCVQQSVVSVVCVVVSPHGYAHRTFRGIDTSVRSVVLCCVFPNVVGDHHHDDPVVVVVPDPTDGHGTHHHRVVVCVVPVVRHHPSVSCVVGHRVVNGDDDD

Nearest PDB structures (foldseek):
  4qqr-assembly1_B  TM=9.817E-01  e=5.043E-40  Arabidopsis thaliana
  4qqr-assembly1_A  TM=9.769E-01  e=4.546E-40  Arabidopsis thaliana
  7pus-assembly1_AAA  TM=9.363E-01  e=5.857E-34  Homo sapiens
  6hkn-assembly1_A  TM=9.242E-01  e=1.999E-32  Homo sapiens
  5z33-assembly1_A  TM=8.919E-01  e=5.360E-32  Pyricularia oryzae P131

pLDDT: mean 73.88, std 26.51, range [20.78, 98.69]

Secondary structure (DSSP, 8-state):
----S--TT-------SS-TTGGGEEEEEEEEEETTEEEEEEEETTT--EEEEEEE--TTS-HHHHHHHHHHHHHHHH---TTB--EEEEPPPS-TTT---EEEEEE--SEEHHHHHHH-TT--HHHHHHHHHHHHHHHHHHHHTTEE-----GGGEEE-TT--EEE--TTS-EE--TTS-------TTSS-GGG--GGGSS-S-----THHHHHHHHHHHHHHHHSS-S---SSHHHHHHHHHHHH-SPPHHHHHH---HHHHHHHHHSPPPPPPPHHHHSTTS-HHHHHHHHHHT-SSTTTSPPHHHHHTSGGGTTT--GGGSPPPPPPPSGGGGGGTS---HHHHHHHHHHHHHTT-TTHHHHHHH--STT----------THHHHHHHHH--S-------------PPPPP---------------------------------------------------------------------------------------------------------------------S-------------------------------------------------------S------------SEEEEETTTSHHHHHHHHHHHHH-TTSEEEEEE---TT--GGGGHHHHT-TTEEEEE--TT-HHHHHHHHHHTT--EEEE------HHHHHH-HHHHIIIIIIHHHHHHHHHHHH---SEEEEE--GGGG----TT--S-B-TTS-----SHHHHHHHHHHHHHHHHHHHH---EEEEEE-EEE-TT--TTSHHHHHHHHHTTT--EEEETTS--EEEEEEHHHHHHHHHHHHHHPPTT-EEEE--S-EEEHHHHHHHHHHHTT--HHHHEEEEPPPSS--S---B--HHHHHTT----S-HHHHHHHHHHHHHH-TTSSS--TTTTSSS---PPPS-SPP----------------------------------PPPPPPP-EEEE-TTSHHHHHHHHHHHHHT--EEE--S-TT-HHHHHHHHHHH--SEEEE------SSSTTHHHH-HHHHHIIIIIHHHHHHHHHHHTT-EEEEEEESTT----SSS-TTSS--B-SSSPP---SSHHHHHHHHHHHHHTT-TTEEEEEE-S-B-S-TT-TTSHHHHHTT-SSB----EEE-BHHHHHHHHHHHHHTT--EEEE-SEEEEE-HHHHHHHHHHHT-TT----B--HHHHHHH-SS------B--HHHHHH-TTPPPHHHHHIIIIIGGG-----

InterPro domains:
  IPR000719 Protein kinase domain [PF00069] (25-316)
  IPR000719 Protein kinase domain [PS50011] (25-316)
  IPR000719 Protein kinase domain [SM00220] (25-316)
  IPR003527 Mitogen-activated protein (MAP) kinase, conserved site [PS01351] (60-163)
  IPR005888 dTDP-glucose 4,6-dehydratase [cd05246] (602-919)
  IPR011009 Protein kinase-like domain superfamily [SSF56112] (19-320)
  IPR016040 NAD(P)-binding domain [PF16363] (605-910)
  IPR017441 Protein kinase, ATP binding site [PS00107] (31-55)
  IPR029903 RmlD-like, substrate binding domain [PF04321] (984-1152)
  IPR036291 NAD(P)-binding domain superfamily [SSF51735] (595-927)
  IPR036291 NAD(P)-binding domain superfamily [SSF51735] (978-1258)

Sequence (1269 aa):
MQQDHRKKNTKEVEFFTEYGEANRYKILEVIGKGSYGVVCAAIDTHTGEKVAIKKITDIFEHTSDAIRILREVKLLRLLRHPDIVDIKRIMLPPSKRDFKDIYVVFELMESDLHHVIKANDDLSHEHHRFFLYQMLRALKYMHTANVYHRDLKPKNILANANCKLKICDLGLARVAFNDTPTTVLWTDYVATRWYRAPELCGSFFSKYTPAIDIWSIGCIFAEVLTGKPLFPGKSVVHQLDLMTDLLGTPAADTISGVRNEKARKYLTSMRKKNPVPLTEKFPNADPLVLRLLLRLLEFDPKDRPTAEEALSDPYFKGLAKIEREPSCRPISNLEFEFERRRVTKEDIKELIFREILEYHPQLQKDYMSENDGTNFLYPSASGQFRRQFAYLEENNGKSEPVIPLGRKHVSLPRSAVNSSTIPPKARQNIPVFDHTQVTEKAATDRVAEKISGTIQNISRPPHRVHAAKPGRVVGPIFPYDGRVLPHGISPHYMFRMNPGSREKCGTEAKDTTQVRPVPAQCNLSVEMYTNPYYQTQEKVAQLGGPIGIDAKLLQAQAQFGAVGAAAVAVAAHREVGTVHWGWILIGIFNQSCNKMSTYSPKNILITGAAGFIACHVANRLVRSYPDYKIVVLDKLDYCSNLKNLIPSQSSPNFKFVKGDIASADLVNYLLITESIDTIMHFAAQTHVDNSFGNSFEFTKNNIYGTHVLLEACKVTGQIRRFIHVSTDEVYGETDEDAVVGNHEASQLLPTNPYSATKAGAEMLVMAYGRSYGLPVITTRGNNVYGPNQFPEKLIPKFILLAMKGKPLPIHGDGGNVRSYLYCEDVAEAFEVVLHKGEVGHVYNIGTTKERRVIDVAKDVCKLFNIDPEKHIQFVENRPFNDQRYFLDDQKLKILGWDERTMWEEGLKKTIEWYTNNPDWWGDVSGALLPHPRMLMMPGGIERNLDGAEKYDSGSTKFSGKSNETQTVAPASKTSNVPQKSPYKFLIYGRTGWIGGLLGKLCEKQRIPYEYGKGRLEDRSKLLADINAVKPTHVFNAAGVTGRPNVDWCESHKPETIRTNVAGTLNLADVCREHGLLMMNFATGCIFEYDAKHPEGSGIGFKEEDTPNFAGSFYSKTKAMVEELLKNYDNVCTLRVRMPISGDLSNPRNFITKISRYNKVVNIPNSMTILDELLPISIEMAKRNLTGIWNFTNPGVVSHNEILEMYKKYIDPAFTWANFTLEEQAKVIVAARSNNEMDASKLKKEFPELLPIKESLIKYVFEPNKKTSA

Organism: NCBI:txid402998

Solvent-accessible surface area (backbone atoms only — not comparable to full-atom values): 77818 Å² total; per-residue (Å²): 133,82,90,76,94,82,73,92,82,85,84,75,92,65,89,46,69,46,40,59,65,45,90,40,52,52,72,76,50,80,79,45,77,58,102,61,36,42,28,29,37,26,30,33,70,84,78,70,46,65,27,26,39,38,40,33,62,56,43,75,79,42,71,70,57,35,51,23,51,44,42,25,54,52,50,40,70,71,54,78,47,93,30,33,54,50,70,77,41,52,66,56,62,46,37,87,84,73,53,39,59,50,43,40,28,28,63,56,63,82,45,26,39,47,57,50,37,70,72,44,98,70,76,47,72,68,54,55,50,50,48,53,49,40,56,33,44,38,42,30,28,33,46,43,22,34,34,42,50,83,68,58,48,40,76,35,27,32,23,38,97,86,69,51,51,23,41,50,78,46,41,72,30,49,77,69,62,91,96,49,89,67,70,65,80,57,78,91,79,84,64,80,63,48,29,60,31,72,77,60,54,75,40,60,72,58,85,85,60,65,37,45,48,40,24,12,50,26,33,43,50,47,15,62,78,63,61,42,73,71,32,80,34,88,45,67,67,48,32,54,49,50,48,25,67,39,66,10,54,76,56,72,68,55,42,67,66,39,80,21,62,70,50,26,52,49,67,70,70,49,82,87,40,69,58,51,63,60,62,78,79,43,72,90,59,57,72,57,53,50,56,51,42,48,35,29,58,42,78,49,62,80,70,24,55,53,40,62,60,55,53,66,35,76,75,35,70,88,72,62,49,72,94,80,52,62,72,42,70,64,66,63,66,77,84,52,44,73,79,78,49,96,69,54,70,66,54,51,52,52,51,44,50,53,64,40,30,75,68,36,75,63,64,39,52,53,63,72,68,54,90,65,96,80,73,92,79,63,70,70,58,86,67,73,28,78,65,60,58,58,58,59,74,68,58,80,83,87,81,88,84,89,86,85,87,83,86,74,87,82,71,79,84,81,88,84,90,86,83,92,86,86,89,93,88,82,89,81,81,89,83,84,90,80,84,82,82,91,87,81,82,83,89,80,86,85,83,88,79,90,83,88,80,89,82,91,87,90,91,87,88,91,88,85,90,90,86,92,88,90,88,82,91,82,89,87,90,86,85,92,88,90,89,89,86,88,89,88,87,85,90,81,90,88,90,90,88,88,93,81,89,81,92,83,90,83,84,90,86,87,88,86,84,91,89,85,84,89,89,86,80,88,82,91,84,91,89,86,85,90,85,89,92,82,86,87,84,79,90,88,89,84,91,84,84,80,90,82,94,82,83,85,81,86,89,80,86,89,88,88,80,89,88,83,88,87,88,88,83,90,88,81,89,89,88,90,81,89,85,92,82,88,88,83,93,83,81,93,86,83,89,85,76,81,80,76,82,69,51,79,77,52,18,36,39,32,30,27,26,37,22,43,68,38,14,47,33,50,42,48,47,51,71,76,33,69,84,34,35,40,35,32,40,25,65,70,52,98,66,33,38,71,77,56,36,55,92,32,69,84,41,94,38,50,44,85,42,84,44,56,57,68,37,51,67,60,49,44,47,47,40,60,79,64,56,33,28,28,38,41,45,57,53,58,72,83,57,59,75,48,16,77,81,38,42,66,59,35,37,47,42,25,26,47,14,47,47,37,48,52,51,39,46,67,73,67,66,60,54,68,36,38,38,39,60,49,46,49,54,20,47,23,70,40,67,88,87,57,88,69,42,51,44,82,84,55,69,77,45,42,79,45,58,43,27,38,22,39,42,54,24,48,54,48,51,54,47,41,27,74,75,70,66,46,37,29,28,39,37,30,32,51,50,70,46,47,64,72,57,55,41,66,42,70,66,54,26,41,50,60,22,54,78,64,79,40,64,36,69,32,53,47,89,21,71,42,40,41,28,70,43,47,42,68,47,54,27,47,46,54,51,48,44,66,33,69,55,54,74,76,38,64,38,38,49,61,61,90,62,66,46,33,52,50,57,56,52,42,54,50,25,60,76,70,74,45,64,47,91,80,30,57,37,74,40,78,57,65,99,71,76,73,50,29,64,55,56,37,32,63,78,37,40,74,73,72,48,75,88,76,75,52,66,76,56,42,51,48,57,24,51,54,42,47,71,76,41,73,68,76,80,57,89,52,71,59,37,61,38,87,77,47,64,91,77,78,77,89,83,74,85,86,77,87,77,89,78,90,80,77,88,84,87,81,88,79,90,86,82,82,89,78,85,90,88,88,88,88,86,84,88,82,92,79,89,83,77,82,81,74,79,81,66,26,36,36,34,30,24,68,91,33,74,63,24,44,48,50,52,56,49,27,60,74,71,68,43,52,67,49,69,56,80,44,54,50,71,36,59,73,38,46,52,49,42,45,71,72,66,59,50,61,34,35,38,38,40,53,66,70,67,39,73,96,42,54,72,39,27,70,78,38,48,69,60,37,42,43,41,48,34,56,6,48,50,44,50,52,50,59,27,48,79,68,77,24,44,30,42,33,63,51,55,51,53,20,32,49,61,42,98,88,29,45,86,90,67,86,51,35,54,49,70,86,57,80,75,71,32,62,55,34,59,57,23,39,51,49,47,55,37,52,62,60,48,71,79,38,82,46,28,20,38,32,23,40,22,76,54,32,50,47,58,63,84,40,82,82,24,47,66,52,43,60,80,70,40,80,52,45,69,79,55,60,24,32,32,16,51,44,81,62,50,53,60,48,56,54,51,40,54,77,69,69,56,54,48,68,40,46,42,38,26,40,54,63,52,31,49,58,60,54,50,51,48,41,20,76,36,63,36,81,84,64,84,81,45,69,59,53,75,72,57,52,67,76,71,56,93,56,63,80,65,45,37,47,46,38,18,63,71,53,38,68,77,37,76,83,64,46,43,40,71,59,40,42,41,66,54,30,37,60,79,56,38,65,75,88,128

Mean predicted aligned error: 22.72 Å

Radius of gyration: 40.85 Å; Cα contacts (8 Å, |Δi|>4): 1787; chains: 1; bounding box: 118×130×122 Å

=== Feature glossary ===
The record interleaves many kinds of information about one protein. Here is each kind framed as the question it answers.

Q: Are the domains correctly placed relative to each other?
A: Predicted aligned error is AlphaFold's pairwise confidence. Unlike pLDDT (per-residue), PAE is per-residue-pair and captures whether two parts of the structure are correctly placed relative to each other. Units are ångströms of expected positional error.

Q: Which residues are in helices, strands, or loops?
A: Eight-state secondary structure (DSSP): H is the canonical α-helix, G the tighter 3₁₀-helix, I the wider π-helix; E/B are β-structure, T and S are turns and bends, and '-' is everything else. DSSP derives these from the pattern of main-chain N–H···O=C hydrogen bonds, not from the sequence.

Q: What if only a Cα trace is available?
A: P-SEA three-state annotation labels each residue as helix, strand, or coil based purely on the geometry of the Cα trace. It serves as a fallback when the full backbone (and thus DSSP) is unavailable.

Q: What are the backbone torsion angles?
A: φ (phi) and ψ (psi) are the two rotatable backbone dihedrals per residue: φ is the C(i-1)–N–Cα–C torsion, ψ is the N–Cα–C–N(i+1) torsion, both in degrees on (−180°, 180°]. α-helical residues cluster near (−60°, −45°); β-strand residues near (−120°, +130°). A Ramachandran plot is simply a scatter of (φ, ψ) for every residue.

Q: What known structures does this most resemble?
A: Structural nearest neighbors (via Foldseek easy-search vs the PDB). Reported per hit: target PDB id, E-value, and alignment TM-score. A TM-score above ~0.5 is the conventional threshold for 'same fold'.

Q: What family and function is it annotated with?
A: Database cross-references. InterPro integrates a dozen domain/family signature databases into unified entries with residue-range hits. GO terms attach function/process/location labels with evidence codes. CATH codes position the fold in a four-level structural taxonomy. Organism is the NCBI-taxonomy species name.

Q: Which residues are buried vs exposed?
A: Solvent accessibility: the surface area of each residue that a 1.4 Å water probe can touch, in Å². When only backbone atoms are present the absolute values are lower than full-atom SASA (side chains contribute most of the area) and are flagged as backbone-only.

Q: What do the diagnostic plots show?
A: Three diagnostic plots accompany the record. The Cα contact map visualizes the tertiary structure as a 2D adjacency matrix (8 Å cutoff, sequence-local contacts suppressed). The Ramachandran plot shows the distribution of backbone (φ, ψ) torsions, with points in the α and β basins reflecting secondary structure content. The PAE plot shows AlphaFold's inter-residue confidence as a color matrix.

Q: What is the amino-acid chain?
A: The amino-acid sequence is the protein's primary structure: the linear order of residues from the N-terminus to the C-terminus, written in one-letter code. Everything else here — the 3D coordinates, the secondary structure, the domain annotations — is ultimately a consequence of this string.

Q: What do the rendered images show?
A: The six renders are orthographic views along the three Cartesian axes in both directions. Representation (cartoon, sticks, or surface) and color scheme (sequence-rainbow or by-chain) vary across proteins so the training set covers all the common visualization conventions.

Q: Where is each backbone atom in 3D?
A: The mmCIF table is the protein's shape written out atom by atom. For each backbone N, Cα, C, and carbonyl O, it records an (x, y, z) coordinate triple in Å plus the residue type, chain letter, and residue number.

Q: How mobile is each atom in the crystal?
A: For experimental (PDB) structures, the B-factor (temperature factor) quantifies the positional spread of each atom in the crystal — a combination of thermal vibration and static disorder — in units of Å². High B-factors mark flexible loops or poorly resolved regions; low B-factors mark the rigid, well-ordered core.

Q: How big and how compact is the whole molecule?
A: Three whole-structure scalars: the radius of gyration (RMS distance of Cα from centroid, in Å), the count of Cα–Cα contacts (pairs closer than 8 Å and separated by more than four residues in sequence — i.e. tertiary, not local, contacts), and the bounding-box dimensions. Together they distinguish compact globular folds from extended fibres or disordered chains.

Q: What does the local fold look like, residue by residue?
A: A 3Di character summarizes, for each residue, the relative orientation of the Cα frame of its nearest spatial neighbor. Because it encodes fold topology rather than chemistry, 3Di alignments detect remote structural similarity that sequence alignment misses.

Q: How confident is the AlphaFold model at each residue?
A: For AlphaFold models, the B-factor field carries pLDDT — the model's own estimate of local accuracy on a 0–100 scale. Regions with pLDDT<50 should be treated as essentially unmodeled; they often correspond to intrinsically disordered segments.